Protein AF-A0A7Y8IWP2-F1 (afdb_monomer)

Radius of gyration: 31.24 Å; Cα contacts (8 Å, |Δi|>4): 2540; chains: 1; bounding box: 85×70×91 Å

Mean predicted aligned error: 8.75 Å

Structure (mmCIF, N/CA/C/O backbone):
data_AF-A0A7Y8IWP2-F1
#
_entry.id   AF-A0A7Y8IWP2-F1
#
loop_
_atom_site.group_PDB
_atom_site.id
_atom_site.type_symbol
_atom_site.label_atom_id
_atom_site.label_alt_id
_atom_site.label_comp_id
_atom_site.label_asym_id
_atom_site.label_entity_id
_atom_site.label_seq_id
_atom_site.pdbx_PDB_ins_code
_atom_site.Cartn_x
_atom_site.Cartn_y
_atom_site.Cartn_z
_atom_site.occupancy
_atom_site.B_iso_or_equiv
_atom_site.auth_seq_id
_atom_site.auth_comp_id
_atom_site.auth_asym_id
_atom_site.auth_atom_id
_atom_site.pdbx_PDB_model_num
ATOM 1 N N . MET A 1 1 ? -34.277 3.887 -11.824 1.00 26.52 1 MET A N 1
ATOM 2 C CA . MET A 1 1 ? -33.303 4.867 -12.364 1.00 26.52 1 MET A CA 1
ATOM 3 C C . MET A 1 1 ? -32.947 5.925 -11.302 1.00 26.52 1 MET A C 1
ATOM 5 O O . MET A 1 1 ? -32.924 7.110 -11.597 1.00 26.52 1 MET A O 1
ATOM 9 N N . ARG A 1 2 ? -32.689 5.493 -10.053 1.00 26.56 2 ARG A N 1
ATOM 10 C CA . ARG A 1 2 ? -32.304 6.322 -8.888 1.00 26.56 2 ARG A CA 1
ATOM 11 C C . ARG A 1 2 ? -31.342 5.549 -7.951 1.00 26.56 2 ARG A C 1
ATOM 13 O O . ARG A 1 2 ? -31.345 5.746 -6.753 1.00 26.56 2 ARG A O 1
ATOM 20 N N . THR A 1 3 ? -30.537 4.634 -8.499 1.00 28.83 3 THR A N 1
ATOM 21 C CA . THR A 1 3 ? -29.906 3.537 -7.727 1.00 28.83 3 THR A CA 1
ATOM 22 C C . THR A 1 3 ? -28.413 3.357 -8.048 1.00 28.83 3 THR A C 1
ATOM 24 O O . THR A 1 3 ? -27.901 2.251 -7.989 1.00 28.83 3 THR A O 1
ATOM 27 N N . LEU A 1 4 ? -27.705 4.417 -8.463 1.00 30.33 4 LEU A N 1
ATOM 28 C CA . LEU A 1 4 ? -26.307 4.294 -8.923 1.00 30.33 4 LEU A CA 1
ATOM 29 C C . LEU A 1 4 ? -25.381 5.459 -8.525 1.00 30.33 4 LEU A C 1
ATOM 31 O O . LEU A 1 4 ? -24.273 5.559 -9.040 1.00 30.33 4 LEU A O 1
ATOM 35 N N . ILE A 1 5 ? -25.836 6.379 -7.670 1.00 38.97 5 ILE A N 1
ATOM 36 C CA . ILE A 1 5 ? -25.233 7.720 -7.606 1.00 38.97 5 ILE A CA 1
ATOM 37 C C . ILE A 1 5 ? -24.182 7.867 -6.492 1.00 38.97 5 ILE A C 1
ATOM 39 O O . ILE A 1 5 ? -23.285 8.686 -6.646 1.00 38.97 5 ILE A O 1
ATOM 43 N N . PHE A 1 6 ? -24.176 7.048 -5.432 1.00 39.66 6 PHE A N 1
ATOM 44 C CA . PHE A 1 6 ? -23.295 7.342 -4.292 1.00 39.66 6 PHE A CA 1
ATOM 45 C C . PHE A 1 6 ? -21.826 6.926 -4.439 1.00 39.66 6 PHE A C 1
ATOM 47 O O . PHE A 1 6 ? -20.939 7.721 -4.135 1.00 39.66 6 PHE A O 1
ATOM 54 N N . SER A 1 7 ? -21.538 5.736 -4.977 1.00 36.00 7 SER A N 1
ATOM 55 C CA . SER A 1 7 ? -20.146 5.326 -5.230 1.00 36.00 7 SER A CA 1
ATOM 56 C C . SER A 1 7 ? -19.471 6.224 -6.271 1.00 36.00 7 SER A C 1
ATOM 58 O O . SER A 1 7 ? -18.267 6.441 -6.208 1.00 36.00 7 SER A O 1
ATOM 60 N N . LEU A 1 8 ? -20.252 6.800 -7.194 1.00 35.75 8 LEU A N 1
ATOM 61 C CA . LEU A 1 8 ? -19.758 7.801 -8.130 1.00 35.75 8 LEU A CA 1
ATOM 62 C C . LEU A 1 8 ? -19.600 9.181 -7.482 1.00 35.75 8 LEU A C 1
ATOM 64 O O . LEU A 1 8 ? -18.639 9.842 -7.835 1.00 35.75 8 LEU A O 1
ATOM 68 N N . LEU A 1 9 ? -20.447 9.634 -6.545 1.00 37.94 9 LEU A N 1
ATOM 69 C CA . LEU A 1 9 ? -20.361 11.000 -5.997 1.00 37.94 9 LEU A CA 1
ATOM 70 C C . LEU A 1 9 ? -19.252 11.197 -4.947 1.00 37.94 9 LEU A C 1
ATOM 72 O O . LEU A 1 9 ? -18.615 12.242 -4.961 1.00 37.94 9 LEU A O 1
ATOM 76 N N . LEU A 1 10 ? -18.933 10.212 -4.101 1.00 40.69 10 LEU A N 1
ATOM 77 C CA . LEU A 1 10 ? -17.762 10.308 -3.203 1.00 40.69 10 LEU A CA 1
ATOM 78 C C . LEU A 1 10 ? -16.442 10.383 -3.981 1.00 40.69 10 LEU A C 1
ATOM 80 O O . LEU A 1 10 ? -15.508 11.071 -3.573 1.00 40.69 10 LEU A O 1
ATOM 84 N N . ILE A 1 11 ? -16.415 9.734 -5.147 1.00 39.78 11 ILE A N 1
ATOM 85 C CA . ILE A 1 11 ? -15.344 9.855 -6.134 1.00 39.78 11 ILE A CA 1
ATOM 86 C C . ILE A 1 11 ? -15.481 11.181 -6.908 1.00 39.78 11 ILE A C 1
ATOM 88 O O . ILE A 1 11 ? -14.470 11.804 -7.212 1.00 39.78 11 ILE A O 1
ATOM 92 N N . SER A 1 12 ? -16.703 11.667 -7.176 1.00 35.50 12 SER A N 1
ATOM 93 C CA . SER A 1 12 ? -16.942 12.762 -8.130 1.00 35.50 12 SER A CA 1
ATOM 94 C C . SER A 1 12 ? -17.081 14.184 -7.568 1.00 35.50 12 SER A C 1
ATOM 96 O O . SER A 1 12 ? -16.849 15.150 -8.290 1.00 35.50 12 SER A O 1
ATOM 98 N N . VAL A 1 13 ? -17.438 14.369 -6.292 1.00 37.28 13 VAL A N 1
ATOM 99 C CA . VAL A 1 13 ? -17.409 15.702 -5.650 1.00 37.28 13 VAL A CA 1
ATOM 100 C C . VAL A 1 13 ? -15.962 16.111 -5.329 1.00 37.28 13 VAL A C 1
ATOM 102 O O . VAL A 1 13 ? -15.664 17.298 -5.221 1.00 37.28 13 VAL A O 1
ATOM 105 N N . CYS A 1 14 ? -15.039 15.144 -5.290 1.00 36.47 14 CYS A N 1
ATOM 106 C CA . CYS A 1 14 ? -13.597 15.386 -5.268 1.00 36.47 14 CYS A CA 1
ATOM 107 C C . CYS A 1 14 ? -12.945 15.365 -6.666 1.00 36.47 14 CYS A C 1
ATOM 109 O O . CYS A 1 14 ? -11.821 15.842 -6.792 1.00 36.47 14 CYS A O 1
ATOM 111 N N . LEU A 1 15 ? -13.589 14.816 -7.710 1.00 33.62 15 LEU A N 1
ATOM 112 C CA . LEU A 1 15 ? -12.980 14.624 -9.039 1.00 33.62 15 LEU A CA 1
ATOM 113 C C . LEU A 1 15 ? -14.042 14.743 -10.158 1.00 33.62 15 LEU A C 1
ATOM 115 O O . LEU A 1 15 ? -15.005 13.994 -10.151 1.00 33.62 15 LEU A O 1
ATOM 119 N N . PRO A 1 16 ? -13.912 15.623 -11.164 1.00 26.78 16 PRO A N 1
ATOM 120 C CA . PRO A 1 16 ? -14.975 15.841 -12.154 1.00 26.78 16 PRO A CA 1
ATOM 121 C C . PRO A 1 16 ? -15.386 14.550 -12.895 1.00 26.78 16 PRO A C 1
ATOM 123 O O . PRO A 1 16 ? -14.542 13.712 -13.221 1.00 26.78 16 PRO A O 1
ATOM 126 N N . VAL A 1 17 ? -16.699 14.406 -13.134 1.00 25.88 17 VAL A N 1
ATOM 127 C CA . VAL A 1 17 ? -17.337 13.273 -13.830 1.00 25.88 17 VAL A CA 1
ATOM 128 C C . VAL A 1 17 ? -17.025 13.335 -15.322 1.00 25.88 17 VAL A C 1
ATOM 130 O O . VAL A 1 17 ? -17.409 14.284 -16.004 1.00 25.88 17 VAL A O 1
ATOM 133 N N . GLY A 1 18 ? -16.391 12.275 -15.809 1.00 31.00 18 GLY A N 1
ATOM 134 C CA . GLY A 1 18 ? -15.870 12.137 -17.164 1.00 31.00 18 GLY A CA 1
ATOM 135 C C . GLY A 1 18 ? -14.392 11.784 -17.055 1.00 31.00 18 GLY A C 1
ATOM 136 O O . GLY A 1 18 ? -13.630 12.548 -16.482 1.00 31.00 18 GLY A O 1
ATOM 137 N N . ASP A 1 19 ? -14.015 10.616 -17.562 1.00 32.72 19 ASP A N 1
ATOM 138 C CA . ASP A 1 19 ? -12.637 10.121 -17.653 1.00 32.72 19 ASP A CA 1
ATOM 139 C C . ASP A 1 19 ? -11.976 9.551 -16.375 1.00 32.72 19 ASP A C 1
ATOM 141 O O . ASP A 1 19 ? -11.887 10.181 -15.315 1.00 32.72 19 ASP A O 1
ATOM 145 N N . LEU A 1 20 ? -11.460 8.326 -16.580 1.00 37.50 20 LEU A N 1
ATOM 146 C CA . LEU A 1 20 ? -10.500 7.556 -15.780 1.00 37.50 20 LEU A CA 1
ATOM 147 C C . LEU A 1 20 ? -10.963 7.024 -14.405 1.00 37.50 20 LEU A C 1
ATOM 149 O O . LEU A 1 20 ? -11.709 7.664 -13.664 1.00 37.50 20 LEU A O 1
ATOM 153 N N . CYS A 1 21 ? -10.530 5.804 -14.068 1.00 52.25 21 CYS A N 1
ATOM 154 C CA . CYS A 1 21 ? -10.780 5.180 -12.765 1.00 52.25 21 CYS A CA 1
ATOM 155 C C . CYS A 1 21 ? -10.179 6.061 -11.653 1.00 52.25 21 CYS A C 1
ATOM 157 O O . CYS A 1 21 ? -9.164 6.709 -11.866 1.00 52.25 21 CYS A O 1
ATOM 159 N N . ALA A 1 22 ? -10.740 6.073 -10.437 1.00 56.38 22 ALA A N 1
ATOM 160 C CA . ALA A 1 22 ? -10.196 6.869 -9.320 1.00 56.38 22 ALA A CA 1
ATOM 161 C C . ALA A 1 22 ? -8.712 6.556 -9.002 1.00 56.38 22 ALA A C 1
ATOM 163 O O . ALA A 1 22 ? -7.969 7.429 -8.558 1.00 56.38 22 ALA A O 1
ATOM 164 N N . ALA A 1 23 ? -8.260 5.341 -9.333 1.00 59.78 23 ALA A N 1
ATOM 165 C CA . ALA A 1 23 ? -6.858 4.924 -9.285 1.00 59.78 23 ALA A CA 1
ATOM 166 C C . ALA A 1 23 ? -5.926 5.716 -10.228 1.00 59.78 23 ALA A C 1
ATOM 168 O O . ALA A 1 23 ? -4.732 5.784 -9.975 1.00 59.78 23 ALA A O 1
ATOM 169 N N . ASP A 1 24 ? -6.447 6.339 -11.286 1.00 67.75 24 ASP A N 1
ATOM 170 C CA . ASP A 1 24 ? -5.676 7.176 -12.216 1.00 67.75 24 ASP A CA 1
ATOM 171 C C . ASP A 1 24 ? -5.417 8.590 -11.667 1.00 67.75 24 ASP A C 1
ATOM 173 O O . ASP A 1 24 ? -4.669 9.361 -12.257 1.00 67.75 24 ASP A O 1
ATOM 177 N N . LYS A 1 25 ? -6.062 8.949 -10.549 1.00 69.88 25 LYS A N 1
ATOM 178 C CA . LYS A 1 25 ? -6.018 10.288 -9.935 1.00 69.88 25 LYS A CA 1
ATOM 179 C C . LYS A 1 25 ? -5.251 10.285 -8.607 1.00 69.88 25 LYS A C 1
ATOM 181 O O . LYS A 1 25 ? -5.429 11.171 -7.771 1.00 69.88 25 LYS A O 1
ATOM 186 N N . VAL A 1 26 ? -4.425 9.262 -8.394 1.00 79.62 26 VAL A N 1
ATOM 187 C CA . VAL A 1 26 ? -3.521 9.145 -7.248 1.00 79.62 26 VAL A CA 1
ATOM 188 C C . VAL A 1 26 ? -2.100 8.847 -7.727 1.00 79.62 26 VAL A C 1
ATOM 190 O O . VAL A 1 26 ? -1.941 8.201 -8.767 1.00 79.62 26 VAL A O 1
ATOM 193 N N . PRO A 1 27 ? -1.070 9.244 -6.958 1.00 88.06 27 PRO A N 1
ATOM 194 C CA . PRO A 1 27 ? 0.307 8.920 -7.293 1.00 88.06 27 PRO A CA 1
ATOM 195 C C . PRO A 1 27 ? 0.521 7.411 -7.461 1.00 88.06 27 PRO A C 1
ATOM 197 O O . PRO A 1 27 ? 0.027 6.632 -6.639 1.00 88.06 27 PRO A O 1
ATOM 200 N N . PRO A 1 28 ? 1.263 6.980 -8.494 1.00 92.31 28 PRO A N 1
ATOM 201 C CA . PRO A 1 28 ? 1.992 7.803 -9.460 1.00 92.31 28 PRO A CA 1
ATOM 202 C C . PRO A 1 28 ? 1.193 8.115 -10.741 1.00 92.31 28 PRO A C 1
ATOM 204 O O . PRO A 1 28 ? 1.738 8.700 -11.670 1.00 92.31 28 PRO A O 1
ATOM 207 N N . TYR A 1 29 ? -0.053 7.654 -10.859 1.00 90.62 29 TYR A N 1
ATOM 208 C CA . TYR A 1 29 ? -0.800 7.657 -12.122 1.00 90.62 29 TYR A CA 1
ATOM 209 C C . TYR A 1 29 ? -1.311 9.044 -12.524 1.00 90.62 29 TYR A C 1
ATOM 211 O O . TYR A 1 29 ? -1.450 9.313 -13.715 1.00 90.62 29 TYR A O 1
ATOM 219 N N . ASP A 1 30 ? -1.498 9.942 -11.556 1.00 90.56 30 ASP A N 1
ATOM 220 C CA . ASP A 1 30 ? -1.840 11.351 -11.782 1.00 90.56 30 ASP A CA 1
ATOM 221 C C . ASP A 1 30 ? -0.731 12.147 -12.499 1.00 90.56 30 ASP A C 1
ATOM 223 O O . ASP A 1 30 ? -1.012 13.200 -13.068 1.00 90.56 30 ASP A O 1
ATOM 227 N N . LEU A 1 31 ? 0.498 11.618 -12.561 1.00 94.88 31 LEU A N 1
ATOM 228 C CA . LEU A 1 31 ? 1.587 12.137 -13.400 1.00 94.88 31 LEU A CA 1
ATOM 229 C C . LEU A 1 31 ? 1.424 11.784 -14.889 1.00 94.88 31 LEU A C 1
ATOM 231 O O . LEU A 1 31 ? 1.905 12.502 -15.765 1.00 94.88 31 LEU A O 1
ATOM 235 N N . TRP A 1 32 ? 0.760 10.670 -15.195 1.00 94.56 32 TRP A N 1
ATOM 236 C CA . TRP A 1 32 ? 0.710 10.069 -16.530 1.00 94.56 32 TRP A CA 1
ATOM 237 C C . TRP A 1 32 ? -0.678 10.215 -17.159 1.00 94.56 32 TRP A C 1
ATOM 239 O O . TRP A 1 32 ? -1.293 9.239 -17.593 1.00 94.56 32 TRP A O 1
ATOM 249 N N . THR A 1 33 ? -1.185 11.448 -17.192 1.00 93.19 33 THR A N 1
ATOM 250 C CA . THR A 1 33 ? -2.542 11.743 -17.674 1.00 93.19 33 THR A CA 1
ATOM 251 C C . THR A 1 33 ? -2.727 11.384 -19.159 1.00 93.19 33 THR A C 1
ATOM 253 O O . THR A 1 33 ? -1.744 11.279 -19.905 1.00 93.19 33 THR A O 1
ATOM 256 N N . PRO A 1 34 ? -3.973 11.240 -19.655 1.00 92.44 34 PRO A N 1
ATOM 257 C CA . PRO A 1 34 ? -4.239 10.994 -21.072 1.00 92.44 34 PRO A CA 1
ATOM 258 C C . PRO A 1 34 ? -3.602 12.039 -21.990 1.00 92.44 34 PRO A C 1
ATOM 260 O O . PRO A 1 34 ? -3.144 11.699 -23.078 1.00 92.44 34 PRO A O 1
ATOM 263 N N . GLU A 1 35 ? -3.521 13.296 -21.549 1.00 94.50 35 GLU A N 1
ATOM 264 C CA . GLU A 1 35 ? -2.863 14.381 -22.278 1.00 94.50 35 GLU A CA 1
ATOM 265 C C . GLU A 1 35 ? -1.352 14.151 -22.376 1.00 94.50 35 GLU A C 1
ATOM 267 O O . GLU A 1 35 ? -0.783 14.290 -23.460 1.00 94.50 35 GLU A O 1
ATOM 272 N N . VAL A 1 36 ? -0.702 13.755 -21.275 1.00 95.62 36 VAL A N 1
ATOM 273 C CA . VAL A 1 36 ? 0.731 13.416 -21.265 1.00 95.62 36 VAL A CA 1
ATOM 274 C C . VAL A 1 36 ? 0.997 12.215 -22.176 1.00 95.62 36 VAL A C 1
ATOM 276 O O . VAL A 1 36 ? 1.904 12.257 -23.009 1.00 95.62 36 VAL A O 1
ATOM 279 N N . LEU A 1 37 ? 0.170 11.167 -22.103 1.00 96.81 37 LEU A N 1
ATOM 280 C CA . LEU A 1 37 ? 0.291 9.994 -22.975 1.00 96.81 37 LEU A CA 1
ATOM 281 C C . LEU A 1 37 ? 0.046 10.333 -24.449 1.00 96.81 37 LEU A C 1
ATOM 283 O O . LEU A 1 37 ? 0.740 9.809 -25.322 1.00 96.81 37 LEU A O 1
ATOM 287 N N . ALA A 1 38 ? -0.896 11.230 -24.748 1.00 97.31 38 ALA A N 1
ATOM 288 C CA . ALA A 1 38 ? -1.128 11.714 -26.104 1.00 97.31 38 ALA A CA 1
ATOM 289 C C . ALA A 1 38 ? 0.097 12.463 -26.649 1.00 97.31 38 ALA A C 1
ATOM 291 O O . ALA A 1 38 ? 0.496 12.218 -27.787 1.00 97.31 38 ALA A O 1
ATOM 292 N N . GLN A 1 39 ? 0.745 13.304 -25.835 1.00 97.25 39 GLN A N 1
ATOM 293 C CA . GLN A 1 39 ? 2.000 13.969 -26.210 1.00 97.25 39 GLN A CA 1
ATOM 294 C C . GLN A 1 39 ? 3.125 12.958 -26.465 1.00 97.25 39 GLN A C 1
ATOM 296 O O . GLN A 1 39 ? 3.833 13.054 -27.468 1.00 97.25 39 GLN A O 1
ATOM 301 N N . ILE A 1 40 ? 3.256 11.944 -25.604 1.00 98.31 40 ILE A N 1
ATOM 302 C CA . ILE A 1 40 ? 4.245 10.870 -25.766 1.00 98.31 40 ILE A CA 1
ATOM 303 C C . ILE A 1 40 ? 4.021 10.106 -27.082 1.00 98.31 40 ILE A C 1
ATOM 305 O O . ILE A 1 40 ? 4.974 9.777 -27.801 1.00 98.31 40 ILE A O 1
ATOM 309 N N . ARG A 1 41 ? 2.761 9.826 -27.418 1.00 97.94 41 ARG A N 1
ATOM 310 C CA . ARG A 1 41 ? 2.352 9.062 -28.607 1.00 97.94 41 ARG A CA 1
ATOM 311 C C . ARG A 1 41 ? 2.316 9.893 -29.890 1.00 97.94 41 ARG A C 1
ATOM 313 O O . ARG A 1 41 ? 2.214 9.320 -30.975 1.00 97.94 41 ARG A O 1
ATOM 320 N N . ASP A 1 42 ? 2.436 11.215 -29.806 1.00 97.44 42 ASP A N 1
ATOM 321 C CA . ASP A 1 42 ? 2.438 12.079 -30.982 1.00 97.44 42 ASP A CA 1
ATOM 322 C C . ASP A 1 42 ? 3.723 11.898 -31.804 1.00 97.44 42 ASP A C 1
ATOM 324 O O . ASP A 1 42 ? 4.811 12.362 -31.452 1.00 97.44 42 ASP A O 1
ATOM 328 N N . ARG A 1 43 ? 3.593 11.222 -32.945 1.00 96.31 43 ARG A N 1
ATOM 329 C CA . ARG A 1 43 ? 4.700 10.950 -33.872 1.00 96.31 43 ARG A CA 1
ATOM 330 C C . ARG A 1 43 ? 5.202 12.210 -34.577 1.00 96.31 43 ARG A C 1
ATOM 332 O O . ARG A 1 43 ? 6.374 12.262 -34.944 1.00 96.31 43 ARG A O 1
ATOM 339 N N . SER A 1 44 ? 4.369 13.245 -34.713 1.00 95.81 44 SER A N 1
ATOM 340 C CA . SER A 1 44 ? 4.749 14.487 -35.398 1.00 95.81 44 SER A CA 1
ATOM 341 C C . SER A 1 44 ? 5.831 15.276 -34.652 1.00 95.81 44 SER A C 1
ATOM 343 O O . SER A 1 44 ? 6.596 16.016 -35.267 1.00 95.81 44 SER A O 1
ATOM 345 N N . THR A 1 45 ? 5.962 15.061 -33.340 1.00 96.44 45 THR A N 1
ATOM 346 C CA . THR A 1 45 ? 6.946 15.742 -32.486 1.00 96.44 45 THR A CA 1
ATOM 347 C C . THR A 1 45 ? 8.249 14.957 -32.299 1.00 96.44 45 THR A C 1
ATOM 349 O O . THR A 1 45 ? 9.154 15.445 -31.623 1.00 96.44 45 THR A O 1
ATOM 352 N N . LEU A 1 46 ? 8.377 13.744 -32.864 1.00 96.25 46 LEU A N 1
ATOM 353 C CA . LEU A 1 46 ? 9.580 12.903 -32.708 1.00 96.25 46 LEU A CA 1
ATOM 354 C C . LEU A 1 46 ? 10.831 13.567 -33.279 1.00 96.25 46 LEU A C 1
ATOM 356 O O . LEU A 1 46 ? 11.915 13.412 -32.716 1.00 96.25 46 LEU A O 1
ATOM 360 N N . ASN A 1 47 ? 10.682 14.277 -34.404 1.00 96.56 47 ASN A N 1
ATOM 361 C CA . ASN A 1 47 ? 11.778 14.901 -35.145 1.00 96.56 47 ASN A CA 1
ATOM 362 C C . ASN A 1 47 ? 12.993 13.958 -35.283 1.00 96.56 47 ASN A C 1
ATOM 364 O O . ASN A 1 47 ? 14.093 14.347 -34.927 1.00 96.56 47 ASN A O 1
ATOM 368 N N . HIS A 1 48 ? 12.826 12.682 -35.636 1.00 97.56 48 HIS A N 1
ATOM 369 C CA . HIS A 1 48 ? 13.913 11.706 -35.499 1.00 97.56 48 HIS A CA 1
ATOM 370 C C . HIS A 1 48 ? 14.953 11.793 -36.634 1.00 97.56 48 HIS A C 1
ATOM 372 O O . HIS A 1 48 ? 14.629 12.143 -37.766 1.00 97.56 48 HIS A O 1
ATOM 378 N N . GLU A 1 49 ? 16.199 11.431 -36.339 1.00 98.00 49 GLU A N 1
ATOM 379 C CA . GLU A 1 49 ? 17.315 11.351 -37.286 1.00 98.00 49 GLU A CA 1
ATOM 380 C C . GLU A 1 49 ? 17.978 9.977 -37.183 1.00 98.00 49 GLU A C 1
ATOM 382 O O . GLU A 1 49 ? 18.186 9.472 -36.081 1.00 98.00 49 GLU A O 1
ATOM 387 N N . ILE A 1 50 ? 18.313 9.366 -38.322 1.00 97.50 50 ILE A N 1
ATOM 388 C CA . ILE A 1 50 ? 18.886 8.014 -38.377 1.00 97.50 50 ILE A CA 1
ATOM 389 C C . ILE A 1 50 ? 20.154 8.036 -39.218 1.00 97.50 50 ILE A C 1
ATOM 391 O O . ILE A 1 50 ? 20.123 8.399 -40.395 1.00 97.50 50 ILE A O 1
ATOM 395 N N . THR A 1 51 ? 21.255 7.572 -38.635 1.00 97.50 51 THR A N 1
ATOM 396 C CA . THR A 1 51 ? 22.528 7.372 -39.329 1.00 97.50 51 THR A CA 1
ATOM 397 C C . THR A 1 51 ? 22.845 5.885 -39.393 1.00 97.50 51 THR A C 1
ATOM 399 O O . THR A 1 51 ? 23.132 5.247 -38.383 1.00 97.50 51 THR A O 1
ATOM 402 N N . LEU A 1 52 ? 22.806 5.316 -40.599 1.00 96.00 52 LEU A N 1
ATOM 403 C CA . LEU A 1 52 ? 23.115 3.902 -40.811 1.00 96.00 52 LEU A CA 1
ATOM 404 C C . LEU A 1 52 ? 24.607 3.621 -40.592 1.00 96.00 52 LEU A C 1
ATOM 406 O O . LEU A 1 52 ? 25.475 4.328 -41.111 1.00 96.00 52 LEU A O 1
ATOM 410 N N . ARG A 1 53 ? 24.899 2.539 -39.872 1.00 94.81 53 ARG A N 1
ATOM 411 C CA . ARG A 1 53 ? 26.243 2.017 -39.610 1.00 94.81 53 ARG A CA 1
ATOM 412 C C . ARG A 1 53 ? 26.324 0.544 -40.031 1.00 94.81 53 ARG A C 1
ATOM 414 O O . ARG A 1 53 ? 25.300 -0.106 -40.249 1.00 94.81 53 ARG A O 1
ATOM 421 N N . PRO A 1 54 ? 27.529 -0.032 -40.171 1.00 89.06 54 PRO A N 1
ATOM 422 C CA . PRO A 1 54 ? 27.659 -1.470 -40.381 1.00 89.06 54 PRO A CA 1
ATOM 423 C C . PRO A 1 54 ? 27.064 -2.263 -39.202 1.00 89.06 54 PRO A C 1
ATOM 425 O O . PRO A 1 54 ? 27.635 -2.288 -38.118 1.00 89.06 54 PRO A O 1
ATOM 428 N N . GLY A 1 55 ? 25.918 -2.914 -39.423 1.00 86.12 55 GLY A N 1
ATOM 429 C CA . GLY A 1 55 ? 25.263 -3.806 -38.454 1.00 86.12 55 GLY A CA 1
ATOM 430 C C . GLY A 1 55 ? 24.251 -3.153 -37.501 1.00 86.12 55 GLY A C 1
ATOM 431 O O . GLY A 1 55 ? 23.531 -3.880 -36.824 1.00 86.12 55 GLY A O 1
ATOM 432 N N . TYR A 1 56 ? 24.150 -1.822 -37.468 1.00 96.00 56 TYR A N 1
ATOM 433 C CA . TYR A 1 56 ? 23.224 -1.075 -36.603 1.00 96.00 56 TYR A CA 1
ATOM 434 C C . TYR A 1 56 ? 22.956 0.336 -37.164 1.00 96.00 56 TYR A C 1
ATOM 436 O O . TYR A 1 56 ? 23.490 0.703 -38.211 1.00 96.00 56 TYR A O 1
ATOM 444 N N . ALA A 1 57 ? 22.144 1.145 -36.490 1.00 97.50 57 ALA A N 1
ATOM 445 C CA . ALA A 1 57 ? 21.992 2.570 -36.773 1.00 97.50 57 ALA A CA 1
ATOM 446 C C . ALA A 1 57 ? 22.086 3.402 -35.487 1.00 97.50 57 ALA A C 1
ATOM 448 O O . ALA A 1 57 ? 21.560 2.989 -34.454 1.00 97.50 57 ALA A O 1
ATOM 449 N N . ASP A 1 58 ? 22.727 4.569 -35.571 1.00 98.12 58 ASP A N 1
ATOM 450 C CA . ASP A 1 58 ? 22.593 5.614 -34.552 1.00 98.12 58 ASP A CA 1
ATOM 451 C C . ASP A 1 58 ? 21.264 6.332 -34.803 1.00 98.12 58 ASP A C 1
ATOM 453 O O . ASP A 1 58 ? 20.982 6.739 -35.938 1.00 98.12 58 ASP A O 1
ATOM 457 N N . VAL A 1 59 ? 20.444 6.484 -33.768 1.00 98.31 59 VAL A N 1
ATOM 458 C CA . VAL A 1 59 ? 19.145 7.152 -33.859 1.00 98.31 59 VAL A CA 1
ATOM 459 C C . VAL A 1 59 ? 19.068 8.266 -32.830 1.00 98.31 59 VAL A C 1
ATOM 461 O O . VAL A 1 59 ? 19.358 8.049 -31.661 1.00 98.31 59 VAL A O 1
ATOM 464 N N . PHE A 1 60 ? 18.637 9.449 -33.257 1.00 98.69 60 PHE A N 1
ATOM 465 C CA . PHE A 1 60 ? 18.342 10.572 -32.374 1.00 98.69 60 PHE A CA 1
ATOM 466 C C . PHE A 1 60 ? 16.866 10.924 -32.478 1.00 98.69 60 PHE A C 1
ATOM 468 O O . PHE A 1 60 ? 16.334 11.018 -33.580 1.00 98.69 60 PHE A O 1
ATOM 475 N N . PHE A 1 61 ? 16.192 11.153 -31.358 1.00 98.69 61 PHE A N 1
ATOM 476 C CA . PHE A 1 61 ? 14.786 11.557 -31.347 1.00 98.69 61 PHE A CA 1
ATOM 477 C C . PHE A 1 61 ? 14.494 12.521 -30.199 1.00 98.69 61 PHE A C 1
ATOM 479 O O . PHE A 1 61 ? 15.195 12.563 -29.190 1.00 98.69 61 PHE A O 1
ATOM 486 N N . THR A 1 62 ? 13.469 13.351 -30.365 1.00 98.50 62 THR A N 1
ATOM 487 C CA . THR A 1 62 ? 13.034 14.293 -29.340 1.00 98.50 62 THR A CA 1
ATOM 488 C C . THR A 1 62 ? 12.161 13.527 -28.366 1.00 98.50 62 THR A C 1
ATOM 490 O O . THR A 1 62 ? 11.075 13.064 -28.731 1.00 98.50 62 THR A O 1
ATOM 493 N N . SER A 1 63 ? 12.646 13.400 -27.131 1.00 97.50 63 SER A N 1
ATOM 494 C CA . SER A 1 63 ? 11.868 12.830 -26.038 1.00 97.50 63 SER A CA 1
ATOM 495 C C . SER A 1 63 ? 10.754 13.808 -25.687 1.00 97.50 63 SER A C 1
ATOM 497 O O . SER A 1 63 ? 9.628 13.607 -26.127 1.00 97.50 63 SER A O 1
ATOM 499 N N . ASN A 1 64 ? 11.086 14.930 -25.048 1.00 95.50 64 ASN A N 1
ATOM 500 C CA . ASN A 1 64 ? 10.134 15.975 -24.688 1.00 95.50 64 ASN A CA 1
ATOM 501 C C . ASN A 1 64 ? 10.571 17.320 -25.307 1.00 95.50 64 ASN A C 1
ATOM 503 O O . ASN A 1 64 ? 11.684 17.765 -25.025 1.00 95.50 64 ASN A O 1
ATOM 507 N N . PRO A 1 65 ? 9.752 17.969 -26.157 1.00 93.50 65 PRO A N 1
ATOM 508 C CA . PRO A 1 65 ? 10.107 19.244 -26.786 1.00 93.50 65 PRO A CA 1
ATOM 509 C C . PRO A 1 65 ? 10.001 20.457 -25.844 1.00 93.50 65 PRO A C 1
ATOM 511 O O . PRO A 1 65 ? 10.494 21.526 -26.196 1.00 93.50 65 PRO A O 1
ATOM 514 N N . SER A 1 66 ? 9.346 20.317 -24.687 1.00 94.44 66 SER A N 1
ATOM 515 C CA . SER A 1 66 ? 9.078 21.406 -23.742 1.00 94.44 66 SER A CA 1
ATOM 516 C C . SER A 1 66 ? 9.016 20.882 -22.301 1.00 94.44 66 SER A C 1
ATOM 518 O O . SER A 1 66 ? 7.955 20.821 -21.684 1.00 94.44 66 SER A O 1
ATOM 520 N N . ALA A 1 67 ? 10.171 20.497 -21.768 1.00 95.31 67 ALA A N 1
ATOM 521 C CA . ALA A 1 67 ? 10.359 19.962 -20.425 1.00 95.31 67 ALA A CA 1
ATOM 522 C C . ALA A 1 67 ? 10.760 21.036 -19.399 1.00 95.31 67 ALA A C 1
ATOM 524 O O . ALA A 1 67 ? 11.368 22.056 -19.745 1.00 95.31 67 ALA A O 1
ATOM 525 N N . GLY A 1 68 ? 10.452 20.766 -18.127 1.00 95.31 68 GLY A N 1
ATOM 526 C CA . GLY A 1 68 ? 11.054 21.425 -16.968 1.00 95.31 68 GLY A CA 1
ATOM 527 C C . GLY A 1 68 ? 11.997 20.472 -16.232 1.00 95.31 68 GLY A C 1
ATOM 528 O O . GLY A 1 68 ? 11.728 19.274 -16.180 1.00 95.31 68 GLY A O 1
ATOM 529 N N . TRP A 1 69 ? 13.118 20.977 -15.719 1.00 94.88 69 TRP A N 1
ATOM 530 C CA . TRP A 1 69 ? 14.047 20.217 -14.870 1.00 94.88 69 TRP A CA 1
ATOM 531 C C . TRP A 1 69 ? 14.951 21.159 -14.069 1.00 94.88 69 TRP A C 1
ATOM 533 O O . TRP A 1 69 ? 15.035 22.352 -14.368 1.00 94.88 69 TRP A O 1
ATOM 543 N N . TYR A 1 70 ? 15.652 20.608 -13.081 1.00 90.94 70 TYR A N 1
ATOM 544 C CA . TYR A 1 70 ? 16.737 21.291 -12.379 1.00 90.94 70 TYR A CA 1
ATOM 545 C C . TYR A 1 70 ? 18.090 20.758 -12.832 1.00 90.94 70 TYR A C 1
ATOM 547 O O . TYR A 1 70 ? 18.243 19.557 -13.077 1.00 90.94 70 TYR A O 1
ATOM 555 N N . ASP A 1 71 ? 19.084 21.639 -12.916 1.00 89.00 71 ASP A N 1
ATOM 556 C CA . ASP A 1 71 ? 20.470 21.198 -13.028 1.00 89.00 71 ASP A CA 1
ATOM 557 C C . ASP A 1 71 ? 20.840 20.321 -11.828 1.00 89.00 71 ASP A C 1
ATOM 559 O O . ASP A 1 71 ? 20.446 20.584 -10.695 1.00 89.00 71 ASP A O 1
ATOM 563 N N . ALA A 1 72 ? 21.621 19.276 -12.085 1.00 85.69 72 ALA A N 1
ATOM 564 C CA . ALA A 1 72 ? 22.018 18.292 -11.080 1.00 85.69 72 ALA A CA 1
ATOM 565 C C . ALA A 1 72 ? 23.153 18.771 -10.152 1.00 85.69 72 ALA A C 1
ATOM 567 O O . ALA A 1 72 ? 23.498 18.084 -9.192 1.00 85.69 72 ALA A O 1
ATOM 568 N N . GLU A 1 73 ? 23.760 19.916 -10.468 1.00 84.00 73 GLU A N 1
ATOM 569 C CA . GLU A 1 73 ? 24.932 20.482 -9.799 1.00 84.00 73 GLU A CA 1
ATOM 570 C C . GLU A 1 73 ? 24.665 21.962 -9.443 1.00 84.00 73 GLU A C 1
ATOM 572 O O . GLU A 1 73 ? 23.871 22.622 -10.129 1.00 84.00 73 GLU A O 1
ATOM 577 N N . PRO A 1 74 ? 25.311 22.518 -8.395 1.00 78.12 74 PRO A N 1
ATOM 578 C CA . PRO A 1 74 ? 25.143 23.918 -8.017 1.00 78.12 74 PRO A CA 1
ATOM 579 C C . PRO A 1 74 ? 25.378 24.882 -9.194 1.00 78.12 74 PRO A C 1
ATOM 581 O O . PRO A 1 74 ? 26.354 24.724 -9.931 1.00 78.12 74 PRO A O 1
ATOM 584 N N . PRO A 1 75 ? 24.535 25.919 -9.363 1.00 83.12 75 PRO A N 1
ATOM 585 C CA . PRO A 1 75 ? 23.550 26.425 -8.402 1.00 83.12 75 PRO A CA 1
ATOM 586 C C . PRO A 1 75 ? 22.141 25.805 -8.523 1.00 83.12 75 PRO A C 1
ATOM 588 O O . PRO A 1 75 ? 21.188 26.433 -8.068 1.00 83.12 75 PRO A O 1
ATOM 591 N N . TYR A 1 76 ? 21.992 24.619 -9.132 1.00 84.38 76 TYR A N 1
ATOM 592 C CA . TYR A 1 76 ? 20.705 23.928 -9.317 1.00 84.38 76 TYR A CA 1
ATOM 593 C C . TYR A 1 76 ? 19.679 24.788 -10.069 1.00 84.38 76 TYR A C 1
ATOM 595 O O . TYR A 1 76 ? 18.555 25.005 -9.615 1.00 84.38 76 TYR A O 1
ATOM 603 N N . ALA A 1 77 ? 20.083 25.352 -11.211 1.00 87.56 77 ALA A N 1
ATOM 604 C CA . ALA A 1 77 ? 19.216 26.241 -11.972 1.00 87.56 77 ALA A CA 1
ATOM 605 C C . ALA A 1 77 ? 17.979 25.497 -12.497 1.00 87.56 77 ALA A C 1
ATOM 607 O O . ALA A 1 77 ? 18.071 24.363 -12.967 1.00 87.56 77 ALA A O 1
ATOM 608 N N . VAL A 1 78 ? 16.823 26.161 -12.437 1.00 90.38 78 VAL A N 1
ATOM 609 C CA . VAL A 1 78 ? 15.575 25.650 -13.010 1.00 90.38 78 VAL A CA 1
ATOM 610 C C . VAL A 1 78 ? 15.490 26.006 -14.493 1.00 90.38 78 VAL A C 1
ATOM 612 O O . VAL A 1 78 ? 15.634 27.167 -14.884 1.00 90.38 78 VAL A O 1
ATOM 615 N N . HIS A 1 79 ? 15.199 25.009 -15.319 1.00 93.31 79 HIS A N 1
ATOM 616 C CA . HIS A 1 79 ? 14.937 25.154 -16.746 1.00 93.31 79 HIS A CA 1
ATOM 617 C C . HIS A 1 79 ? 13.450 24.951 -17.007 1.00 93.31 79 HIS A C 1
ATOM 619 O O . HIS A 1 79 ? 12.821 24.073 -16.419 1.00 93.31 79 HIS A O 1
ATOM 625 N N . ARG A 1 80 ? 12.873 25.769 -17.892 1.00 94.00 80 ARG A N 1
ATOM 626 C CA . ARG A 1 80 ? 11.465 25.672 -18.307 1.00 94.00 80 ARG A CA 1
ATOM 627 C C . ARG A 1 80 ? 11.383 25.724 -19.829 1.00 94.00 80 ARG A C 1
ATOM 629 O O . ARG A 1 80 ? 12.057 26.545 -20.448 1.00 94.00 80 ARG A O 1
ATOM 636 N N . ASN A 1 81 ? 10.526 24.886 -20.411 1.00 92.06 81 ASN A N 1
ATOM 637 C CA . ASN A 1 81 ? 10.312 24.763 -21.859 1.00 92.06 81 ASN A CA 1
ATOM 638 C C . ASN A 1 81 ? 11.572 24.367 -22.653 1.00 92.06 81 ASN A C 1
ATOM 640 O O . ASN A 1 81 ? 11.775 24.825 -23.777 1.00 92.06 81 ASN A O 1
ATOM 644 N N . GLY A 1 82 ? 12.444 23.543 -22.069 1.00 93.50 82 GLY A N 1
ATOM 645 C CA . GLY A 1 82 ? 13.632 23.045 -22.759 1.00 93.50 82 GLY A CA 1
ATOM 646 C C . GLY A 1 82 ? 13.357 21.756 -23.538 1.00 93.50 82 GLY A C 1
ATOM 647 O O . GLY A 1 82 ? 12.533 20.942 -23.134 1.00 93.50 82 GLY A O 1
ATOM 648 N N . SER A 1 83 ? 14.060 21.542 -24.650 1.00 96.06 83 SER A N 1
ATOM 649 C CA . SER A 1 83 ? 13.935 20.309 -25.438 1.00 96.06 83 SER A CA 1
ATOM 650 C C . SER A 1 83 ? 14.941 19.254 -24.976 1.00 96.06 83 SER A C 1
ATOM 652 O O . SER A 1 83 ? 16.126 19.549 -24.832 1.00 96.06 83 SER A O 1
ATOM 654 N N . ILE A 1 84 ? 14.485 18.009 -24.839 1.00 98.19 84 ILE A N 1
ATOM 655 C CA . ILE A 1 84 ? 15.306 16.838 -24.507 1.00 98.19 84 ILE A CA 1
ATOM 656 C C . ILE A 1 84 ? 15.453 15.956 -25.746 1.00 98.19 84 ILE A C 1
ATOM 658 O O . ILE A 1 84 ? 14.463 15.512 -26.340 1.00 98.19 84 ILE A O 1
ATOM 662 N N . ARG A 1 85 ? 16.699 15.686 -26.132 1.00 98.25 85 ARG A N 1
ATOM 663 C CA . ARG A 1 85 ? 17.079 14.883 -27.293 1.00 98.25 85 ARG A CA 1
ATOM 664 C C . ARG A 1 85 ? 17.775 13.611 -26.830 1.00 98.25 85 ARG A C 1
ATOM 666 O O . ARG A 1 85 ? 18.760 13.683 -26.103 1.00 98.25 85 ARG A O 1
ATOM 673 N N . ILE A 1 86 ? 17.273 12.467 -27.275 1.00 98.75 86 ILE A N 1
ATOM 674 C CA . ILE A 1 86 ? 17.753 11.152 -26.862 1.00 98.75 86 ILE A CA 1
ATOM 675 C C . ILE A 1 86 ? 18.459 10.466 -28.018 1.00 98.75 86 ILE A C 1
ATOM 677 O O . ILE A 1 86 ? 17.941 10.453 -29.136 1.00 98.75 86 ILE A O 1
ATOM 681 N N . HIS A 1 87 ? 19.627 9.905 -27.728 1.00 98.75 87 HIS A N 1
ATOM 682 C CA . HIS A 1 87 ? 20.349 9.003 -28.610 1.00 98.75 87 HIS A CA 1
ATOM 683 C C . HIS A 1 87 ? 19.997 7.536 -28.310 1.00 98.75 87 HIS A C 1
ATOM 685 O O . HIS A 1 87 ? 19.673 7.174 -27.178 1.00 98.75 87 HIS A O 1
ATOM 691 N N . ALA A 1 88 ? 20.053 6.681 -29.328 1.00 98.69 88 ALA A N 1
ATOM 692 C CA . ALA A 1 88 ? 19.859 5.248 -29.198 1.00 98.69 88 ALA A CA 1
ATOM 693 C C . ALA A 1 88 ? 20.614 4.454 -30.271 1.00 98.69 88 ALA A C 1
ATOM 695 O O . ALA A 1 88 ? 20.728 4.886 -31.420 1.00 98.69 88 ALA A O 1
ATOM 696 N N . TYR A 1 89 ? 21.023 3.234 -29.923 1.00 98.75 89 TYR A N 1
ATOM 697 C CA . TYR A 1 89 ? 21.471 2.231 -30.886 1.00 98.75 89 TYR A CA 1
ATOM 698 C C . TYR A 1 89 ? 20.291 1.366 -31.336 1.00 98.75 89 TYR A C 1
ATOM 700 O O . TYR A 1 89 ? 19.680 0.673 -30.521 1.00 98.75 89 TYR A O 1
ATOM 708 N N . LEU A 1 90 ? 20.005 1.366 -32.640 1.00 98.56 90 LEU A N 1
ATOM 709 C CA . LEU A 1 90 ? 19.018 0.489 -33.271 1.00 98.56 90 LEU A CA 1
ATOM 710 C C . LEU A 1 90 ? 19.723 -0.672 -33.985 1.00 98.56 90 LEU A C 1
ATOM 712 O O . LEU A 1 90 ? 20.354 -0.481 -35.026 1.00 98.56 90 LEU A O 1
ATOM 716 N N . ALA A 1 91 ? 19.584 -1.885 -33.457 1.00 98.12 91 ALA A N 1
ATOM 717 C CA . ALA A 1 91 ? 20.092 -3.111 -34.064 1.00 98.12 91 ALA A CA 1
ATOM 718 C C . ALA A 1 91 ? 18.935 -3.971 -34.597 1.00 98.12 91 ALA A C 1
ATOM 720 O O . ALA A 1 91 ? 17.925 -4.177 -33.922 1.00 98.12 91 ALA A O 1
ATOM 721 N N . VAL A 1 92 ? 19.077 -4.477 -35.824 1.00 96.44 92 VAL A N 1
ATOM 722 C CA . VAL A 1 92 ? 18.015 -5.195 -36.550 1.00 96.44 92 VAL A CA 1
ATOM 723 C C . VAL A 1 92 ? 18.523 -6.575 -36.981 1.00 96.44 92 VAL A C 1
ATOM 725 O O . VAL A 1 92 ? 19.634 -6.664 -37.510 1.00 96.44 92 VAL A O 1
ATOM 728 N N . PRO A 1 93 ? 17.732 -7.657 -36.830 1.00 95.69 93 PRO A N 1
ATOM 729 C CA . PRO A 1 93 ? 18.145 -8.979 -37.289 1.00 95.69 93 PRO A CA 1
ATOM 730 C C . PRO A 1 93 ? 18.431 -9.027 -38.800 1.00 95.69 93 PRO A C 1
ATOM 732 O O . PRO A 1 93 ? 17.725 -8.433 -39.626 1.00 95.69 93 PRO A O 1
ATOM 735 N N . ALA A 1 94 ? 19.452 -9.793 -39.190 1.00 90.81 94 ALA A N 1
ATOM 736 C CA . ALA A 1 94 ? 19.847 -9.932 -40.594 1.00 90.81 94 ALA A CA 1
ATOM 737 C C . ALA A 1 94 ? 18.815 -10.713 -41.435 1.00 90.81 94 ALA A C 1
ATOM 739 O O . ALA A 1 94 ? 18.638 -10.422 -42.620 1.00 90.81 94 ALA A O 1
ATOM 740 N N . SER A 1 95 ? 18.093 -11.660 -40.827 1.00 89.81 95 SER A N 1
ATOM 741 C CA . SER A 1 95 ? 17.073 -12.504 -41.469 1.00 89.81 95 SER A CA 1
ATOM 742 C C . SER A 1 95 ? 15.798 -11.736 -41.857 1.00 89.81 95 SER A C 1
ATOM 744 O O . SER A 1 95 ? 15.627 -10.563 -41.522 1.00 89.81 95 SER A O 1
ATOM 746 N N . ALA A 1 96 ? 14.906 -12.367 -42.628 1.00 89.19 96 ALA A N 1
ATOM 747 C CA . ALA A 1 96 ? 13.624 -11.768 -43.011 1.00 89.19 96 ALA A CA 1
ATOM 748 C C . ALA A 1 96 ? 12.691 -11.640 -41.792 1.00 89.19 96 ALA A C 1
ATOM 750 O O . ALA A 1 96 ? 12.550 -12.597 -41.035 1.00 89.19 96 ALA A O 1
ATOM 751 N N . GLY A 1 97 ? 12.079 -10.464 -41.615 1.00 89.06 97 GLY A N 1
ATOM 752 C CA . GLY A 1 97 ? 11.136 -10.175 -40.526 1.00 89.06 97 GLY A CA 1
ATOM 753 C C . GLY A 1 97 ? 9.669 -10.167 -40.985 1.00 89.06 97 GLY A C 1
ATOM 754 O O . GLY A 1 97 ? 9.365 -10.765 -42.020 1.00 89.06 97 GLY A O 1
ATOM 755 N N . PRO A 1 98 ? 8.761 -9.477 -40.266 1.00 94.81 98 PRO A N 1
ATOM 756 C CA . PRO A 1 98 ? 9.018 -8.571 -39.140 1.00 94.81 98 PRO A CA 1
ATOM 757 C C . PRO A 1 98 ? 9.257 -9.291 -37.796 1.00 94.81 98 PRO A C 1
ATOM 759 O O . PRO A 1 98 ? 8.768 -10.400 -37.562 1.00 94.81 98 PRO A O 1
ATOM 762 N N . PHE A 1 99 ? 10.003 -8.646 -36.902 1.00 97.38 99 PHE A N 1
ATOM 763 C CA . PHE A 1 99 ? 10.406 -9.157 -35.590 1.00 97.38 99 PHE A CA 1
ATOM 764 C C . PHE A 1 99 ? 9.787 -8.333 -34.455 1.00 97.38 99 PHE A C 1
ATOM 766 O O . PHE A 1 99 ? 9.608 -7.124 -34.624 1.00 97.38 99 PHE A O 1
ATOM 773 N N . PRO A 1 100 ? 9.518 -8.943 -33.284 1.00 97.62 100 PRO A N 1
ATOM 774 C CA . PRO A 1 100 ? 9.250 -8.176 -32.073 1.00 97.62 100 PRO A CA 1
ATOM 775 C C . PRO A 1 100 ? 10.397 -7.201 -31.791 1.00 97.62 100 PRO A C 1
ATOM 777 O O . PRO A 1 100 ? 11.558 -7.516 -32.075 1.00 97.62 100 PRO A O 1
ATOM 780 N N . ALA A 1 101 ? 10.078 -6.039 -31.230 1.00 98.50 101 ALA A N 1
ATOM 781 C CA . ALA A 1 101 ? 11.055 -4.997 -30.939 1.00 98.50 101 ALA A CA 1
ATOM 782 C C . ALA A 1 101 ? 11.131 -4.702 -29.440 1.00 98.50 101 ALA A C 1
ATOM 784 O O . ALA A 1 101 ? 10.115 -4.686 -28.751 1.00 98.50 101 ALA A O 1
ATOM 785 N N . LEU A 1 102 ? 12.339 -4.478 -28.936 1.00 98.56 102 LEU A N 1
ATOM 786 C CA . LEU A 1 102 ? 12.637 -4.316 -27.521 1.00 98.56 102 LEU A CA 1
ATOM 787 C C . LEU A 1 102 ? 13.316 -2.969 -27.277 1.00 98.56 102 LEU A C 1
ATOM 789 O O . LEU A 1 102 ? 14.354 -2.682 -27.874 1.00 98.56 102 LEU A O 1
ATOM 793 N N . VAL A 1 103 ? 12.750 -2.168 -26.376 1.00 98.75 103 VAL A N 1
ATOM 794 C CA . VAL A 1 103 ? 13.415 -0.992 -25.803 1.00 98.75 103 VAL A CA 1
ATOM 795 C C . VAL A 1 103 ? 14.271 -1.450 -24.626 1.00 98.75 103 VAL A C 1
ATOM 797 O O . VAL A 1 103 ? 13.788 -2.180 -23.757 1.00 98.75 103 VAL A O 1
ATOM 800 N N . ILE A 1 104 ? 15.539 -1.039 -24.606 1.00 98.44 104 ILE A N 1
ATOM 801 C CA . ILE A 1 104 ? 16.512 -1.446 -23.587 1.00 98.44 104 ILE A CA 1
ATOM 802 C C . ILE A 1 104 ? 17.020 -0.210 -22.842 1.00 98.44 104 ILE A C 1
ATOM 804 O O . ILE A 1 104 ? 17.627 0.669 -23.454 1.00 98.44 104 ILE A O 1
ATOM 808 N N . GLY A 1 105 ? 16.787 -0.163 -21.529 1.00 97.50 105 GLY A N 1
ATOM 809 C CA . GLY A 1 105 ? 17.295 0.891 -20.646 1.00 97.50 105 GLY A CA 1
ATOM 810 C C . GLY A 1 105 ? 18.578 0.492 -19.909 1.00 97.50 105 GLY A C 1
ATOM 811 O O . GLY A 1 105 ? 18.702 -0.635 -19.425 1.00 97.50 105 GLY A O 1
ATOM 812 N N . HIS A 1 106 ? 19.510 1.435 -19.777 1.00 96.06 106 HIS A N 1
ATOM 813 C CA . HIS A 1 106 ? 20.727 1.316 -18.972 1.00 96.06 106 HIS A CA 1
ATOM 814 C C . HIS A 1 106 ? 20.510 1.623 -17.476 1.00 96.06 106 HIS A C 1
ATOM 816 O O . HIS A 1 106 ? 19.523 2.258 -17.091 1.00 96.06 106 HIS A O 1
ATOM 822 N N . GLY A 1 107 ? 21.459 1.175 -16.643 1.00 94.12 107 GLY A N 1
ATOM 823 C CA . GLY A 1 107 ? 21.527 1.438 -15.198 1.00 94.12 107 GLY A CA 1
ATOM 824 C C . GLY A 1 107 ? 22.066 2.834 -14.845 1.00 94.12 107 GLY A C 1
ATOM 825 O O . GLY A 1 107 ? 22.559 3.545 -15.719 1.00 94.12 107 GLY A O 1
ATOM 826 N N . HIS A 1 108 ? 21.968 3.222 -13.569 1.00 92.25 108 HIS A N 1
ATOM 827 C CA . HIS A 1 108 ? 22.407 4.534 -13.071 1.00 92.25 108 HIS A CA 1
ATOM 828 C C . HIS A 1 108 ? 23.896 4.786 -13.369 1.00 92.25 108 HIS A C 1
ATOM 830 O O . HIS A 1 108 ? 24.719 3.885 -13.208 1.00 92.25 108 HIS A O 1
ATOM 836 N N . GLY A 1 109 ? 24.231 5.985 -13.850 1.00 90.00 109 GLY A N 1
ATOM 837 C CA . GLY A 1 109 ? 25.575 6.376 -14.292 1.00 90.00 109 GLY A CA 1
ATOM 838 C C . GLY A 1 109 ? 26.026 5.755 -15.624 1.00 90.00 109 GLY A C 1
ATOM 839 O O . GLY A 1 109 ? 27.149 6.002 -16.065 1.00 90.00 109 GLY A O 1
ATOM 840 N N . GLY A 1 110 ? 25.180 4.936 -16.255 1.00 93.19 110 GLY A N 1
ATOM 841 C CA . GLY A 1 110 ? 25.460 4.255 -17.517 1.00 93.19 110 GLY A CA 1
ATOM 842 C C . GLY A 1 110 ? 25.020 5.026 -18.767 1.00 93.19 110 GLY A C 1
ATOM 843 O O . GLY A 1 110 ? 24.672 6.202 -18.722 1.00 93.19 110 GLY A O 1
ATOM 844 N N . GLN A 1 111 ? 25.031 4.316 -19.895 1.00 96.38 111 GLN A N 1
ATOM 845 C CA . GLN A 1 111 ? 24.559 4.766 -21.208 1.00 96.38 111 GLN A CA 1
ATOM 846 C C . GLN A 1 111 ? 24.121 3.542 -22.037 1.00 96.38 111 GLN A C 1
ATOM 848 O O . GLN A 1 111 ? 24.326 2.400 -21.611 1.00 96.38 111 GLN A O 1
ATOM 853 N N . ALA A 1 112 ? 23.545 3.750 -23.218 1.00 96.69 112 ALA A N 1
ATOM 854 C CA . ALA A 1 112 ? 23.175 2.690 -24.148 1.00 96.69 112 ALA A CA 1
ATOM 855 C C . ALA A 1 112 ? 24.375 1.801 -24.522 1.00 96.69 112 ALA A C 1
ATOM 857 O O . ALA A 1 112 ? 25.469 2.288 -24.818 1.00 96.69 112 ALA A O 1
ATOM 858 N N . ASP A 1 113 ? 24.148 0.486 -24.584 1.00 94.56 113 ASP A N 1
ATOM 859 C CA . ASP A 1 113 ? 25.164 -0.501 -24.960 1.00 94.56 113 ASP A CA 1
ATOM 860 C C . ASP A 1 113 ? 24.856 -1.132 -26.329 1.00 94.56 113 ASP A C 1
ATOM 862 O O . ASP A 1 113 ? 23.908 -1.907 -26.501 1.00 94.56 113 ASP A O 1
ATOM 866 N N . LEU A 1 114 ? 25.704 -0.821 -27.313 1.00 95.62 114 LEU A N 1
ATOM 867 C CA . LEU A 1 114 ? 25.632 -1.374 -28.665 1.00 95.62 114 LEU A CA 1
ATOM 868 C C . LEU A 1 114 ? 25.872 -2.892 -28.705 1.00 95.62 114 LEU A C 1
ATOM 870 O O . LEU A 1 114 ? 25.272 -3.587 -29.530 1.00 95.62 114 LEU A O 1
ATOM 874 N N . SER A 1 115 ? 26.752 -3.420 -27.851 1.00 92.62 115 SER A N 1
ATOM 875 C CA . SER A 1 115 ? 27.045 -4.855 -27.786 1.00 92.62 115 SER A CA 1
ATOM 876 C C . SER A 1 115 ? 25.802 -5.625 -27.360 1.00 92.62 115 SER A C 1
ATOM 878 O O . SER A 1 115 ? 25.422 -6.600 -28.013 1.00 92.62 115 SER A O 1
ATOM 880 N N . LEU A 1 116 ? 25.122 -5.141 -26.319 1.00 90.88 116 LEU A N 1
ATOM 881 C CA . LEU A 1 116 ? 23.859 -5.708 -25.860 1.00 90.88 116 LEU A CA 1
ATOM 882 C C . LEU A 1 116 ? 22.782 -5.633 -26.952 1.00 90.88 116 LEU A C 1
ATOM 884 O O . LEU A 1 116 ? 22.161 -6.650 -27.261 1.00 90.88 116 LEU A O 1
ATOM 888 N N . ALA A 1 117 ? 22.606 -4.471 -27.593 1.00 95.31 117 ALA A N 1
ATOM 889 C CA . ALA A 1 117 ? 21.643 -4.313 -28.687 1.00 95.31 117 ALA A CA 1
ATOM 890 C C . ALA A 1 117 ? 21.917 -5.296 -29.842 1.00 95.31 117 ALA A C 1
ATOM 892 O O . ALA A 1 117 ? 21.008 -5.963 -30.341 1.00 95.31 117 ALA A O 1
ATOM 893 N N . SER A 1 118 ? 23.186 -5.449 -30.226 1.00 95.19 118 SER A N 1
ATOM 894 C CA . SER A 1 118 ? 23.607 -6.361 -31.295 1.00 95.19 118 SER A CA 1
ATOM 895 C C . SER A 1 118 ? 23.363 -7.830 -30.940 1.00 95.19 118 SER A C 1
ATOM 897 O O . SER A 1 118 ? 22.931 -8.607 -31.793 1.00 95.19 118 SER A O 1
ATOM 899 N N . GLN A 1 119 ? 23.601 -8.226 -29.686 1.00 91.31 119 GLN A N 1
ATOM 900 C CA . GLN A 1 119 ? 23.327 -9.586 -29.210 1.00 91.31 119 GLN A CA 1
ATOM 901 C C . GLN A 1 119 ? 21.828 -9.899 -29.237 1.00 91.31 119 GLN A C 1
ATOM 903 O O . GLN A 1 119 ? 21.428 -10.941 -29.755 1.00 91.31 119 GLN A O 1
ATOM 908 N N . VAL A 1 120 ? 20.993 -8.971 -28.762 1.00 93.38 120 VAL A N 1
ATOM 909 C CA . VAL A 1 120 ? 19.529 -9.099 -28.814 1.00 93.38 120 VAL A CA 1
ATOM 910 C C . VAL A 1 120 ? 19.032 -9.217 -30.262 1.00 93.38 120 VAL A C 1
ATOM 912 O O . VAL A 1 120 ? 18.200 -10.080 -30.556 1.00 93.38 120 VAL A O 1
ATOM 915 N N . ALA A 1 121 ? 19.617 -8.454 -31.192 1.00 95.44 121 ALA A N 1
ATOM 916 C CA . ALA A 1 121 ? 19.358 -8.606 -32.625 1.00 95.44 121 ALA A CA 1
ATOM 917 C C . ALA A 1 121 ? 19.773 -9.973 -33.179 1.00 95.44 121 ALA A C 1
ATOM 919 O O . ALA A 1 121 ? 19.041 -10.572 -33.973 1.00 95.44 121 ALA A O 1
ATOM 920 N N . GLY A 1 122 ? 20.897 -10.513 -32.707 1.00 93.44 122 GLY A N 1
ATOM 921 C CA . GLY A 1 122 ? 21.334 -11.878 -33.000 1.00 93.44 122 GLY A CA 1
ATOM 922 C C . GLY A 1 122 ? 20.335 -12.954 -32.558 1.00 93.44 122 GLY A C 1
ATOM 923 O O . GLY A 1 122 ? 20.248 -14.000 -33.199 1.00 93.44 122 GLY A O 1
ATOM 924 N N . PHE A 1 123 ? 19.531 -12.686 -31.525 1.00 92.50 123 PHE A N 1
ATOM 925 C CA . PHE A 1 123 ? 18.476 -13.585 -31.049 1.00 92.50 123 PHE A CA 1
ATOM 926 C C . PHE A 1 123 ? 17.125 -13.421 -31.768 1.00 92.50 123 PHE A C 1
ATOM 928 O O . PHE A 1 123 ? 16.165 -14.110 -31.425 1.00 92.50 123 PHE A O 1
ATOM 935 N N . GLY A 1 124 ? 17.039 -12.560 -32.788 1.00 94.50 124 GLY A N 1
ATOM 936 C CA . GLY A 1 124 ? 15.832 -12.407 -33.609 1.00 94.50 124 GLY A CA 1
ATOM 937 C C . GLY A 1 124 ? 14.829 -11.378 -33.085 1.00 94.50 124 GLY A C 1
ATOM 938 O O . GLY A 1 124 ? 13.629 -11.525 -33.322 1.00 94.50 124 GLY A O 1
ATOM 939 N N . TYR A 1 125 ? 15.313 -10.343 -32.400 1.00 96.75 125 TYR A N 1
ATOM 940 C CA . TYR A 1 125 ? 14.520 -9.218 -31.902 1.00 96.75 125 TYR A CA 1
ATOM 941 C C . TYR A 1 125 ? 15.094 -7.904 -32.429 1.00 96.75 125 TYR A C 1
ATOM 943 O O . TYR A 1 125 ? 16.305 -7.741 -32.464 1.00 96.75 125 TYR A O 1
ATOM 951 N N . VAL A 1 126 ? 14.272 -6.938 -32.827 1.00 98.31 126 VAL A N 1
ATOM 952 C CA . VAL A 1 126 ? 14.799 -5.578 -33.040 1.00 98.31 126 VAL A CA 1
ATOM 953 C C . VAL A 1 126 ? 15.143 -4.994 -31.672 1.00 98.31 126 VAL A C 1
ATOM 955 O O . VAL A 1 126 ? 14.325 -5.065 -30.763 1.00 98.31 126 VAL A O 1
ATOM 958 N N . ALA A 1 127 ? 16.336 -4.433 -31.505 1.00 98.25 127 ALA A N 1
ATOM 959 C CA . ALA A 1 127 ? 16.776 -3.853 -30.241 1.00 98.25 127 ALA A CA 1
ATOM 960 C C . ALA A 1 127 ? 16.998 -2.351 -30.396 1.00 98.25 127 ALA A C 1
ATOM 962 O O . ALA A 1 127 ? 17.748 -1.929 -31.275 1.00 98.25 127 ALA A O 1
ATOM 963 N N . LEU A 1 128 ? 16.371 -1.562 -29.529 1.00 98.75 128 LEU A N 1
ATOM 964 C CA . LEU A 1 128 ? 16.568 -0.124 -29.415 1.00 98.75 128 LEU A CA 1
ATOM 965 C C . LEU A 1 128 ? 17.092 0.183 -28.007 1.00 98.75 128 LEU A C 1
ATOM 967 O O . LEU A 1 128 ? 16.315 0.327 -27.063 1.00 98.75 128 LEU A O 1
ATOM 971 N N . ALA A 1 129 ? 18.415 0.228 -27.861 1.00 98.56 129 ALA A N 1
ATOM 972 C CA . ALA A 1 129 ? 19.060 0.588 -26.600 1.00 98.56 129 ALA A CA 1
ATOM 973 C C . ALA A 1 129 ? 19.187 2.107 -26.516 1.00 98.56 129 ALA A C 1
ATOM 975 O O . ALA A 1 129 ? 19.842 2.704 -27.369 1.00 98.56 129 ALA A O 1
ATOM 976 N N . ILE A 1 130 ? 18.543 2.720 -25.524 1.00 98.69 130 ILE A N 1
ATOM 977 C CA . ILE A 1 130 ? 18.437 4.178 -25.408 1.00 98.69 130 ILE A CA 1
ATOM 978 C C . ILE A 1 130 ? 19.407 4.726 -24.366 1.00 98.69 130 ILE A C 1
ATOM 980 O O . ILE A 1 130 ? 19.647 4.090 -23.340 1.00 98.69 130 ILE A O 1
ATOM 984 N N . ASP A 1 131 ? 19.937 5.915 -24.624 1.00 98.56 131 ASP A N 1
ATOM 985 C CA . ASP A 1 131 ? 20.571 6.749 -23.609 1.00 98.56 131 ASP A CA 1
ATOM 986 C C . ASP A 1 131 ? 19.488 7.448 -22.768 1.00 98.56 131 ASP A C 1
ATOM 988 O O . ASP A 1 131 ? 18.399 7.764 -23.253 1.00 98.56 131 ASP A O 1
ATOM 992 N N . GLY A 1 132 ? 19.787 7.740 -21.505 1.00 97.44 132 GLY A N 1
ATOM 993 C CA . GLY A 1 132 ? 19.012 8.680 -20.700 1.00 97.44 132 GLY A CA 1
ATOM 994 C C . GLY A 1 132 ? 19.319 10.146 -21.049 1.00 97.44 132 GLY A C 1
ATOM 995 O O . GLY A 1 132 ? 20.230 10.430 -21.837 1.00 97.44 132 GLY A O 1
ATOM 996 N N . PRO A 1 133 ? 18.580 11.110 -20.469 1.00 97.88 133 PRO A N 1
ATOM 997 C CA . PRO A 1 133 ? 18.907 12.530 -20.585 1.00 97.88 133 PRO A CA 1
ATOM 998 C C . PRO A 1 133 ? 20.364 12.811 -20.183 1.00 97.88 133 PRO A C 1
ATOM 1000 O O . PRO A 1 133 ? 20.854 12.278 -19.187 1.00 97.88 133 PRO A O 1
ATOM 1003 N N . MET A 1 134 ? 21.065 13.610 -20.996 1.00 96.62 134 MET A N 1
ATOM 1004 C CA . MET A 1 134 ? 22.498 13.934 -20.855 1.00 96.62 134 MET A CA 1
ATOM 1005 C C . MET A 1 134 ? 23.461 12.735 -20.669 1.00 96.62 134 MET A C 1
ATOM 1007 O O . MET A 1 134 ? 24.598 12.932 -20.238 1.00 96.62 134 MET A O 1
ATOM 1011 N N . ALA A 1 135 ? 23.040 11.510 -20.993 1.00 96.75 135 ALA A N 1
ATOM 1012 C CA . ALA A 1 135 ? 23.893 10.324 -21.018 1.00 96.75 135 ALA A CA 1
ATOM 1013 C C . ALA A 1 135 ? 24.345 10.016 -22.452 1.00 96.75 135 ALA A C 1
ATOM 1015 O O . ALA A 1 135 ? 23.640 10.340 -23.408 1.00 96.75 135 ALA A O 1
ATOM 1016 N N . GLY A 1 136 ? 25.512 9.387 -22.608 1.00 96.50 136 GLY A N 1
ATOM 1017 C CA . GLY A 1 136 ? 26.047 9.015 -23.918 1.00 96.50 136 GLY A CA 1
ATOM 1018 C C . GLY A 1 136 ? 26.087 10.188 -24.897 1.00 96.50 136 GLY A C 1
ATOM 1019 O O . GLY A 1 136 ? 26.855 11.132 -24.706 1.00 96.50 136 GLY A O 1
ATOM 1020 N N . GLN A 1 137 ? 25.278 10.114 -25.957 1.00 97.44 137 GLN A N 1
ATOM 1021 C CA . GLN A 1 137 ? 25.177 11.174 -26.973 1.00 97.44 137 GLN A CA 1
ATOM 1022 C C . GLN A 1 137 ? 23.870 11.986 -26.880 1.00 97.44 137 GLN A C 1
ATOM 1024 O O . GLN A 1 137 ? 23.604 12.821 -27.748 1.00 97.44 137 GLN A O 1
ATOM 1029 N N . SER A 1 138 ? 23.050 11.763 -25.850 1.00 98.31 138 SER A N 1
ATOM 1030 C CA . SER A 1 138 ? 21.851 12.562 -25.571 1.00 98.31 138 SER A CA 1
ATOM 1031 C C . SER A 1 138 ? 22.192 13.990 -25.136 1.00 98.31 138 SER A C 1
ATOM 1033 O O . SER A 1 138 ? 23.262 14.266 -24.594 1.00 98.31 138 SER A O 1
ATOM 1035 N N . ALA A 1 139 ? 21.247 14.913 -25.322 1.00 96.94 139 ALA A N 1
ATOM 1036 C CA . ALA A 1 139 ? 21.397 16.321 -24.957 1.00 96.94 139 ALA A CA 1
ATOM 1037 C C . ALA A 1 139 ? 20.104 16.910 -24.369 1.00 96.94 139 ALA A C 1
ATOM 1039 O O . ALA A 1 139 ? 19.001 16.544 -24.774 1.00 96.94 139 ALA A O 1
ATOM 1040 N N . GLY A 1 140 ? 20.250 17.873 -23.454 1.00 94.62 140 GLY A N 1
ATOM 1041 C CA . GLY A 1 140 ? 19.134 18.497 -22.736 1.00 94.62 140 GLY A CA 1
ATOM 1042 C C . GLY A 1 140 ? 18.540 17.609 -21.635 1.00 94.62 140 GLY A C 1
ATOM 1043 O O . GLY A 1 140 ? 18.775 16.399 -21.600 1.00 94.62 140 GLY A O 1
ATOM 1044 N N . GLY A 1 141 ? 17.757 18.223 -20.745 1.00 95.31 141 GLY A N 1
ATOM 1045 C CA . GLY A 1 141 ? 17.193 17.559 -19.567 1.00 95.31 141 GLY A CA 1
ATOM 1046 C C . GLY A 1 141 ? 18.164 17.505 -18.383 1.00 95.31 141 GLY A C 1
ATOM 1047 O O . GLY A 1 141 ? 19.273 18.031 -18.476 1.00 95.31 141 GLY A O 1
ATOM 1048 N N . PRO A 1 142 ? 17.759 16.881 -17.266 1.00 94.75 142 PRO A N 1
ATOM 1049 C CA . PRO A 1 142 ? 18.625 16.733 -16.106 1.00 94.75 142 PRO A CA 1
ATOM 1050 C C . PRO A 1 142 ? 19.715 15.686 -16.358 1.00 94.75 142 PRO A C 1
ATOM 1052 O O . PRO A 1 142 ? 19.480 14.670 -17.008 1.00 94.75 142 PRO A O 1
ATOM 1055 N N . LYS A 1 143 ? 20.905 15.899 -15.796 1.00 94.62 143 LYS A N 1
ATOM 1056 C CA . LYS A 1 143 ? 21.989 14.907 -15.792 1.00 94.62 143 LYS A CA 1
ATOM 1057 C C . LYS A 1 143 ? 21.726 13.831 -14.740 1.00 94.62 143 LYS A C 1
ATOM 1059 O O . LYS A 1 143 ? 21.258 14.152 -13.651 1.00 94.62 143 LYS A O 1
ATOM 1064 N N . ASP A 1 144 ? 22.060 12.579 -15.055 1.00 93.69 144 ASP A N 1
ATOM 1065 C CA . ASP A 1 144 ? 21.897 11.456 -14.126 1.00 93.69 144 ASP A CA 1
ATOM 1066 C C . ASP A 1 144 ? 22.785 11.635 -12.885 1.00 93.69 144 ASP A C 1
ATOM 1068 O O . ASP A 1 144 ? 24.004 11.465 -12.932 1.00 93.69 144 ASP A O 1
ATOM 1072 N N . HIS A 1 145 ? 22.162 12.038 -11.783 1.00 88.38 145 HIS A N 1
ATOM 1073 C CA . HIS A 1 145 ? 22.788 12.240 -10.486 1.00 88.38 145 HIS A CA 1
ATOM 1074 C C . HIS A 1 145 ? 21.729 12.074 -9.398 1.00 88.38 145 HIS A C 1
ATOM 1076 O O . HIS A 1 145 ? 20.565 12.417 -9.612 1.00 88.38 145 HIS A O 1
ATOM 1082 N N . ASN A 1 146 ? 22.148 11.660 -8.202 1.00 86.31 146 ASN A N 1
ATOM 1083 C CA . ASN A 1 146 ? 21.274 11.525 -7.032 1.00 86.31 146 ASN A CA 1
ATOM 1084 C C . ASN A 1 146 ? 20.415 12.775 -6.782 1.00 86.31 146 ASN A C 1
ATOM 1086 O O . ASN A 1 146 ? 19.229 12.670 -6.489 1.00 86.31 146 ASN A O 1
ATOM 1090 N N . GLN A 1 147 ? 21.006 13.956 -6.977 1.00 85.69 147 GLN A N 1
ATOM 1091 C CA . 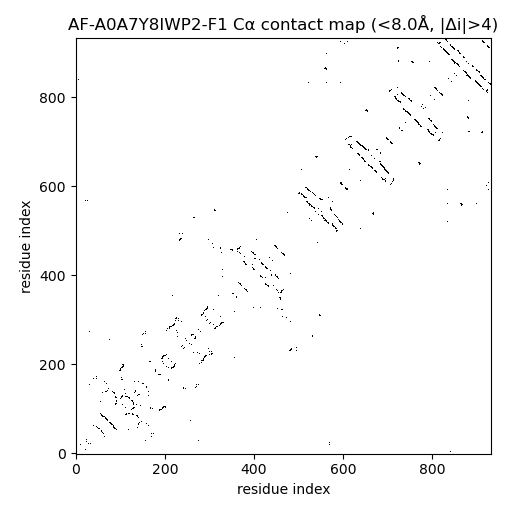GLN A 1 147 ? 20.321 15.240 -6.834 1.00 85.69 147 GLN A CA 1
ATOM 1092 C C . GLN A 1 147 ? 19.149 15.397 -7.812 1.00 85.69 147 GLN A C 1
ATOM 1094 O O . GLN A 1 147 ? 18.051 15.754 -7.405 1.00 85.69 147 GLN A O 1
ATOM 1099 N N . ALA A 1 148 ? 19.360 15.089 -9.093 1.00 89.56 148 ALA A N 1
ATOM 1100 C CA . ALA A 1 148 ? 18.324 15.211 -10.113 1.00 89.56 148 ALA A CA 1
ATOM 1101 C C . ALA A 1 148 ? 17.196 14.180 -9.955 1.00 89.56 148 ALA A C 1
ATOM 1103 O O . ALA A 1 148 ? 16.100 14.381 -10.476 1.00 89.56 148 ALA A O 1
ATOM 1104 N N . TRP A 1 149 ? 17.444 13.066 -9.260 1.00 91.31 149 TRP A N 1
ATOM 1105 C CA . TRP A 1 149 ? 16.402 12.087 -8.948 1.00 91.31 149 TRP A CA 1
ATOM 1106 C C . TRP A 1 149 ? 15.409 12.632 -7.923 1.00 91.31 149 TRP A C 1
ATOM 1108 O O . TRP A 1 149 ? 14.207 12.462 -8.105 1.00 91.31 149 TRP A O 1
ATOM 1118 N N . ILE A 1 150 ? 15.905 13.308 -6.882 1.00 88.31 150 ILE A N 1
ATOM 1119 C CA . ILE A 1 150 ? 15.076 13.884 -5.814 1.00 88.31 150 ILE A CA 1
ATOM 1120 C C . ILE A 1 150 ? 14.573 15.298 -6.132 1.00 88.31 150 ILE A C 1
ATOM 1122 O O . ILE A 1 150 ? 13.881 15.889 -5.310 1.00 88.31 150 ILE A O 1
ATOM 1126 N N . SER A 1 151 ? 14.881 15.839 -7.316 1.00 88.62 151 SER A N 1
ATOM 1127 C CA . SER A 1 151 ? 14.394 17.145 -7.766 1.00 88.62 151 SER A CA 1
ATOM 1128 C C . SER A 1 151 ? 12.915 17.136 -8.144 1.00 88.62 151 SER A C 1
ATOM 1130 O O . SER A 1 151 ? 12.570 17.128 -9.325 1.00 88.62 151 SER A O 1
ATOM 1132 N N . VAL A 1 152 ? 12.053 17.117 -7.127 1.00 89.25 152 VAL A N 1
ATOM 1133 C CA . VAL A 1 152 ? 10.594 16.983 -7.261 1.00 89.25 152 VAL A CA 1
ATOM 1134 C C . VAL A 1 152 ? 9.807 18.106 -6.578 1.00 89.25 152 VAL A C 1
ATOM 1136 O O . VAL A 1 152 ? 8.579 18.044 -6.549 1.00 89.25 152 VAL A O 1
ATOM 1139 N N . ASP A 1 153 ? 10.481 19.132 -6.049 1.00 83.44 153 ASP A N 1
ATOM 1140 C CA . ASP A 1 153 ? 9.846 20.206 -5.269 1.00 83.44 153 ASP A CA 1
ATOM 1141 C C . ASP A 1 153 ? 8.847 21.035 -6.098 1.00 83.44 153 ASP A C 1
ATOM 1143 O O . ASP A 1 153 ? 7.770 21.374 -5.610 1.00 83.44 153 ASP A O 1
ATOM 1147 N N . ASP A 1 154 ? 9.175 21.314 -7.367 1.00 86.00 154 ASP A N 1
ATOM 1148 C CA . ASP A 1 154 ? 8.281 21.988 -8.330 1.00 86.00 154 ASP A CA 1
ATOM 1149 C C . ASP A 1 154 ? 7.316 21.009 -9.036 1.00 86.00 154 ASP A C 1
ATOM 1151 O O . ASP A 1 154 ? 6.511 21.433 -9.867 1.00 86.00 154 ASP A O 1
ATOM 1155 N N . GLY A 1 155 ? 7.392 19.713 -8.716 1.00 90.31 155 GLY A N 1
ATOM 1156 C CA . GLY A 1 155 ? 6.598 18.640 -9.312 1.00 90.31 155 GLY A CA 1
ATOM 1157 C C . GLY A 1 155 ? 7.451 17.427 -9.711 1.00 90.31 155 GLY A C 1
ATOM 1158 O O . GLY A 1 155 ? 8.625 17.576 -10.070 1.00 90.31 155 GLY A O 1
ATOM 1159 N N . PRO A 1 156 ? 6.895 16.201 -9.677 1.00 94.06 156 PRO A N 1
ATOM 1160 C CA . PRO A 1 156 ? 7.625 14.994 -10.063 1.00 94.06 156 PRO A CA 1
ATOM 1161 C C . PRO A 1 156 ? 8.114 15.029 -11.521 1.00 94.06 156 PRO A C 1
ATOM 1163 O O . PRO A 1 156 ? 9.143 14.436 -11.834 1.00 94.06 156 PRO A O 1
ATOM 1166 N N . GLU A 1 157 ? 7.460 15.769 -12.416 1.00 95.50 157 GLU A N 1
ATOM 1167 C CA . GLU A 1 157 ? 7.872 15.929 -13.813 1.00 95.50 157 GLU A CA 1
ATOM 1168 C C . GLU A 1 157 ? 9.238 16.620 -14.005 1.00 95.50 157 GLU A C 1
ATOM 1170 O O . GLU A 1 157 ? 9.777 16.615 -15.112 1.00 95.50 157 GLU A O 1
ATOM 1175 N N . TYR A 1 158 ? 9.824 17.193 -12.947 1.00 94.56 158 TYR A N 1
ATOM 1176 C CA . TYR A 1 158 ? 11.178 17.757 -12.968 1.00 94.56 158 TYR A CA 1
ATOM 1177 C C . TYR A 1 158 ? 12.270 16.706 -12.719 1.00 94.56 158 TYR A C 1
ATOM 1179 O O . TYR A 1 158 ? 13.427 16.935 -13.086 1.00 94.56 158 TYR A O 1
ATOM 1187 N N . GLY A 1 159 ? 11.913 15.555 -12.141 1.00 94.00 159 GLY A N 1
ATOM 1188 C CA . GLY A 1 159 ? 12.855 14.518 -11.733 1.00 94.00 159 GLY A CA 1
ATOM 1189 C C . GLY A 1 159 ? 13.437 13.727 -12.908 1.00 94.00 159 GLY A C 1
ATOM 1190 O O . GLY A 1 159 ? 12.769 13.464 -13.911 1.00 94.00 159 GLY A O 1
ATOM 1191 N N . TYR A 1 160 ? 14.686 13.273 -12.772 1.00 96.56 160 TYR A N 1
ATOM 1192 C CA . TYR A 1 160 ? 15.380 12.495 -13.810 1.00 96.56 160 TYR A CA 1
ATOM 1193 C C . TYR A 1 160 ? 14.598 11.248 -14.254 1.00 96.56 160 TYR A C 1
ATOM 1195 O O . TYR A 1 160 ? 14.476 10.974 -15.450 1.00 96.56 160 TYR A O 1
ATOM 1203 N N . LEU A 1 161 ? 14.028 10.508 -13.297 1.00 97.50 161 LEU A N 1
ATOM 1204 C CA . LEU A 1 161 ? 13.311 9.261 -13.572 1.00 97.50 161 LEU A CA 1
ATOM 1205 C C . LEU A 1 161 ? 12.032 9.474 -14.396 1.00 97.50 161 LEU A C 1
ATOM 1207 O O . LEU A 1 161 ? 11.698 8.609 -15.207 1.00 97.50 161 LEU A O 1
ATOM 1211 N N . TYR A 1 162 ? 11.365 10.629 -14.268 1.00 97.88 162 TYR A N 1
ATOM 1212 C CA . TYR A 1 162 ? 10.259 10.999 -15.154 1.00 97.88 162 TYR A CA 1
ATOM 1213 C C . TYR A 1 162 ? 10.747 11.154 -16.594 1.00 97.88 162 TYR A C 1
ATOM 1215 O O . TYR A 1 162 ? 10.213 10.513 -17.500 1.00 97.88 162 TYR A O 1
ATOM 1223 N N . HIS A 1 163 ? 11.801 11.948 -16.809 1.00 98.31 163 HIS A N 1
ATOM 1224 C CA . HIS A 1 163 ? 12.344 12.195 -18.149 1.00 98.31 163 HIS A CA 1
ATOM 1225 C C . HIS A 1 163 ? 12.870 10.921 -18.807 1.00 98.31 163 HIS A C 1
ATOM 1227 O O . HIS A 1 163 ? 12.726 10.748 -20.020 1.00 98.31 163 HIS A O 1
ATOM 1233 N N . TYR A 1 164 ? 13.435 10.006 -18.020 1.00 98.56 164 TYR A N 1
ATOM 1234 C CA . TYR A 1 164 ? 13.907 8.725 -18.530 1.00 98.56 164 TYR A CA 1
ATOM 1235 C C . TYR A 1 164 ? 12.750 7.782 -18.903 1.00 98.56 164 TYR A C 1
ATOM 1237 O O . TYR A 1 164 ? 12.757 7.207 -19.993 1.00 98.56 164 TYR A O 1
ATOM 1245 N N . ALA A 1 165 ? 11.702 7.695 -18.074 1.00 98.50 165 ALA A N 1
ATOM 1246 C CA . ALA A 1 165 ? 10.463 6.979 -18.403 1.00 98.50 165 ALA A CA 1
ATOM 1247 C C . ALA A 1 165 ? 9.757 7.545 -19.638 1.00 98.50 165 ALA A C 1
ATOM 1249 O O . ALA A 1 165 ? 9.369 6.785 -20.532 1.00 98.50 165 ALA A O 1
ATOM 1250 N N . TYR A 1 166 ? 9.680 8.871 -19.742 1.00 98.62 166 TYR A N 1
ATOM 1251 C CA . TYR A 1 166 ? 9.172 9.563 -20.920 1.00 98.62 166 TYR A CA 1
ATOM 1252 C C . TYR A 1 166 ? 9.981 9.178 -22.168 1.00 98.62 166 TYR A C 1
ATOM 1254 O O . TYR A 1 166 ? 9.400 8.805 -23.188 1.00 98.62 166 TYR A O 1
ATOM 1262 N N . ALA A 1 167 ? 11.318 9.186 -22.088 1.00 98.69 167 ALA A N 1
ATOM 1263 C CA . ALA A 1 167 ? 12.196 8.788 -23.190 1.00 98.69 167 ALA A CA 1
ATOM 1264 C C . ALA A 1 167 ? 11.963 7.339 -23.642 1.00 98.69 167 ALA A C 1
ATOM 1266 O O . ALA A 1 167 ? 11.885 7.081 -24.844 1.00 98.69 167 ALA A O 1
ATOM 1267 N N . GLY A 1 168 ? 11.788 6.402 -22.708 1.00 98.62 168 GLY A N 1
ATOM 1268 C CA . GLY A 1 168 ? 11.483 5.009 -23.037 1.00 98.62 168 GLY A CA 1
ATOM 1269 C C . GLY A 1 168 ? 10.117 4.823 -23.704 1.00 98.62 168 GLY A C 1
ATOM 1270 O O . GLY A 1 168 ? 10.015 4.103 -24.697 1.00 98.62 168 GLY A O 1
ATOM 1271 N N . MET A 1 169 ? 9.073 5.526 -23.253 1.00 98.81 169 MET A N 1
ATOM 1272 C CA . MET A 1 169 ? 7.772 5.498 -23.940 1.00 98.81 169 MET A CA 1
ATOM 1273 C C . MET A 1 169 ? 7.808 6.205 -25.303 1.00 98.81 169 MET A C 1
ATOM 1275 O O . MET A 1 169 ? 7.132 5.787 -26.248 1.00 98.81 169 MET A O 1
ATOM 1279 N N . ARG A 1 170 ? 8.640 7.241 -25.456 1.00 98.75 170 ARG A N 1
ATOM 1280 C CA . ARG A 1 170 ? 8.923 7.865 -26.759 1.00 98.75 170 ARG A CA 1
ATOM 1281 C C . ARG A 1 170 ? 9.681 6.935 -27.694 1.00 98.75 170 ARG A C 1
ATOM 1283 O O . ARG A 1 170 ? 9.419 6.956 -28.893 1.00 98.75 170 ARG A O 1
ATOM 1290 N N . ALA A 1 171 ? 10.548 6.078 -27.165 1.00 98.81 171 ALA A N 1
ATOM 1291 C CA . ALA A 1 171 ? 11.224 5.046 -27.939 1.00 98.81 171 ALA A CA 1
ATOM 1292 C C . ALA A 1 171 ? 10.228 4.015 -28.511 1.00 98.81 171 ALA A C 1
ATOM 1294 O O . ALA A 1 171 ? 10.384 3.591 -29.654 1.00 98.81 171 ALA A O 1
ATOM 1295 N N . LEU A 1 172 ? 9.151 3.682 -27.785 1.00 98.81 172 LEU A N 1
ATOM 1296 C CA . LEU A 1 172 ? 8.043 2.881 -28.333 1.00 98.81 172 LEU A CA 1
ATOM 1297 C C . LEU A 1 172 ? 7.350 3.605 -29.500 1.00 98.81 172 LEU A C 1
ATOM 1299 O O . LEU A 1 172 ? 7.144 3.010 -30.555 1.00 98.81 172 LEU A O 1
ATOM 1303 N N . THR A 1 173 ? 7.067 4.905 -29.349 1.00 98.75 173 THR A N 1
ATOM 1304 C CA . THR A 1 173 ? 6.487 5.744 -30.418 1.00 98.75 173 THR A CA 1
ATOM 1305 C C . THR A 1 173 ? 7.395 5.807 -31.650 1.00 98.75 173 THR A C 1
ATOM 1307 O O . THR A 1 173 ? 6.919 5.759 -32.784 1.00 98.75 173 THR A O 1
ATOM 1310 N N . LEU A 1 174 ? 8.713 5.873 -31.443 1.00 98.75 174 LEU A N 1
ATOM 1311 C CA . LEU A 1 174 ? 9.701 5.798 -32.514 1.00 98.75 174 LEU A CA 1
ATOM 1312 C C . LEU A 1 174 ? 9.647 4.441 -33.228 1.00 98.75 174 LEU A C 1
ATOM 1314 O O . LEU A 1 174 ? 9.593 4.419 -34.451 1.00 98.75 174 LEU A O 1
ATOM 1318 N N . LEU A 1 175 ? 9.624 3.316 -32.507 1.00 98.69 175 LEU A N 1
ATOM 1319 C CA . LEU A 1 175 ? 9.530 1.985 -33.123 1.00 98.69 175 LEU A CA 1
ATOM 1320 C C . LEU A 1 175 ? 8.260 1.828 -33.973 1.00 98.69 175 LEU A C 1
ATOM 1322 O O . LEU A 1 175 ? 8.326 1.271 -35.071 1.00 98.69 175 LEU A O 1
ATOM 1326 N N . GLU A 1 176 ? 7.125 2.356 -33.510 1.00 98.38 176 GLU A N 1
ATOM 1327 C CA . GLU A 1 176 ? 5.892 2.410 -34.300 1.00 98.38 176 GLU A CA 1
ATOM 1328 C C . GLU A 1 176 ? 6.086 3.227 -35.581 1.00 98.38 176 GLU A C 1
ATOM 1330 O O . GLU A 1 176 ? 5.769 2.735 -36.662 1.00 98.38 176 GLU A O 1
ATOM 1335 N N . GLU A 1 177 ? 6.659 4.429 -35.493 1.00 98.00 177 GLU A N 1
ATOM 1336 C CA . GLU A 1 177 ? 6.930 5.275 -36.662 1.00 98.00 177 GLU A CA 1
ATOM 1337 C C . GLU A 1 177 ? 7.861 4.584 -37.672 1.00 98.00 177 GLU A C 1
ATOM 1339 O O . GLU A 1 177 ? 7.556 4.516 -38.864 1.00 98.00 177 GLU A O 1
ATOM 1344 N N . LEU A 1 178 ? 8.951 3.976 -37.199 1.00 97.75 178 LEU A N 1
ATOM 1345 C CA . LEU A 1 178 ? 9.898 3.248 -38.046 1.00 97.75 178 LEU A CA 1
ATOM 1346 C C . LEU A 1 178 ? 9.274 2.011 -38.708 1.00 97.75 178 LEU A C 1
ATOM 1348 O O . LEU A 1 178 ? 9.653 1.665 -39.829 1.00 97.75 178 LEU A O 1
ATOM 1352 N N . SER A 1 179 ? 8.300 1.365 -38.058 1.00 97.38 179 SER A N 1
ATOM 1353 C CA . SER A 1 179 ? 7.565 0.233 -38.641 1.00 97.38 179 SER A CA 1
ATOM 1354 C C . SER A 1 179 ? 6.689 0.633 -39.836 1.00 97.38 179 SER A C 1
ATOM 1356 O O . SER A 1 179 ? 6.434 -0.195 -40.712 1.00 97.38 179 SER A O 1
ATOM 1358 N N . GLN A 1 180 ? 6.251 1.899 -39.888 1.00 95.94 180 GLN A N 1
ATOM 1359 C CA . GLN A 1 180 ? 5.398 2.444 -40.951 1.00 95.94 180 GLN A CA 1
ATOM 1360 C C . GLN A 1 180 ? 6.194 2.970 -42.150 1.00 95.94 180 GLN A C 1
ATOM 1362 O O . GLN A 1 180 ? 5.606 3.287 -43.187 1.00 95.94 180 GLN A O 1
ATOM 1367 N N . ALA A 1 181 ? 7.524 3.059 -42.039 1.00 93.75 181 ALA A N 1
ATOM 1368 C CA . ALA A 1 181 ? 8.366 3.468 -43.152 1.00 93.75 181 ALA A CA 1
ATOM 1369 C C . ALA A 1 181 ? 8.141 2.538 -44.367 1.00 93.75 181 ALA A C 1
ATOM 1371 O O . ALA A 1 181 ? 8.007 1.322 -44.191 1.00 93.75 181 ALA A O 1
ATOM 1372 N N . PRO A 1 182 ? 8.103 3.064 -45.610 1.00 94.75 182 PRO A N 1
ATOM 1373 C CA . PRO A 1 182 ? 7.807 2.262 -46.795 1.00 94.75 182 PRO A CA 1
ATOM 1374 C C . PRO A 1 182 ? 8.694 1.015 -46.908 1.00 94.75 182 PRO A C 1
ATOM 1376 O O . PRO A 1 182 ? 9.919 1.108 -46.963 1.00 94.75 182 PRO A O 1
ATOM 1379 N N . GLY A 1 183 ? 8.063 -0.162 -46.944 1.00 91.88 183 GLY A N 1
ATOM 1380 C CA . GLY A 1 183 ? 8.753 -1.454 -47.001 1.00 91.88 183 GLY A CA 1
ATOM 1381 C C . GLY A 1 183 ? 9.293 -1.970 -45.661 1.00 91.88 183 GLY A C 1
ATOM 1382 O O . GLY A 1 183 ? 9.945 -3.010 -45.664 1.00 91.88 183 GLY A O 1
ATOM 1383 N N . ASN A 1 184 ? 9.020 -1.279 -44.546 1.00 95.56 184 ASN A N 1
ATOM 1384 C CA . ASN A 1 184 ? 9.472 -1.601 -43.188 1.00 95.56 184 ASN A CA 1
ATOM 1385 C C . ASN A 1 184 ? 10.956 -2.030 -43.154 1.00 95.56 184 ASN A C 1
ATOM 1387 O O . ASN A 1 184 ? 11.273 -3.179 -42.824 1.00 95.56 184 ASN A O 1
ATOM 1391 N N . PRO A 1 185 ? 11.888 -1.131 -43.530 1.00 93.19 185 PRO A N 1
ATOM 1392 C CA . PRO A 1 185 ? 13.306 -1.465 -43.680 1.00 93.19 185 PRO A CA 1
ATOM 1393 C C . PRO A 1 185 ? 13.953 -1.933 -42.368 1.00 93.19 185 PRO A C 1
ATOM 1395 O O . PRO A 1 185 ? 14.936 -2.673 -42.393 1.00 93.19 185 PRO A O 1
ATOM 1398 N N . TYR A 1 186 ? 13.374 -1.550 -41.228 1.00 95.25 186 TYR A N 1
ATOM 1399 C CA . TYR A 1 186 ? 13.820 -1.939 -39.890 1.00 95.25 186 TYR A CA 1
ATOM 1400 C C . TYR A 1 186 ? 13.172 -3.236 -39.390 1.00 95.25 186 TYR A C 1
ATOM 1402 O O . TYR A 1 186 ? 13.516 -3.710 -38.311 1.00 95.25 186 TYR A O 1
ATOM 1410 N N . LYS A 1 187 ? 12.276 -3.842 -40.184 1.00 96.38 187 LYS A N 1
ATOM 1411 C CA . LYS A 1 187 ? 11.640 -5.140 -39.925 1.00 96.38 187 LYS A CA 1
ATOM 1412 C C . LYS A 1 187 ? 10.926 -5.194 -38.569 1.00 96.38 187 LYS A C 1
ATOM 1414 O O . LYS A 1 187 ? 10.933 -6.237 -37.921 1.00 96.38 187 LYS A O 1
ATOM 1419 N N . ILE A 1 188 ? 10.328 -4.089 -38.135 1.00 98.25 188 ILE A N 1
ATOM 1420 C CA . ILE A 1 188 ? 9.687 -3.974 -36.821 1.00 98.25 188 ILE A CA 1
ATOM 1421 C C . ILE A 1 188 ? 8.252 -4.487 -36.893 1.00 98.25 188 ILE A C 1
ATOM 1423 O O . ILE A 1 188 ? 7.492 -4.096 -37.777 1.00 98.25 188 ILE A O 1
ATOM 1427 N N . ASP A 1 189 ? 7.865 -5.325 -35.940 1.00 97.69 189 ASP A N 1
ATOM 1428 C CA . ASP A 1 189 ? 6.468 -5.622 -35.655 1.00 97.69 189 ASP A CA 1
ATOM 1429 C C . ASP A 1 189 ? 5.968 -4.750 -34.497 1.00 97.69 189 ASP A C 1
ATOM 1431 O O . ASP A 1 189 ? 6.208 -5.047 -33.325 1.00 97.69 189 ASP A O 1
ATOM 1435 N N . ALA A 1 190 ? 5.246 -3.681 -34.831 1.00 96.56 190 ALA A N 1
ATOM 1436 C CA . ALA A 1 190 ? 4.702 -2.742 -33.852 1.00 96.56 190 ALA A CA 1
ATOM 1437 C C . ALA A 1 190 ? 3.627 -3.350 -32.932 1.00 96.56 190 ALA A C 1
ATOM 1439 O O . ALA A 1 190 ? 3.305 -2.763 -31.906 1.00 96.56 190 ALA A O 1
ATOM 1440 N N . SER A 1 191 ? 3.088 -4.534 -33.248 1.00 95.94 191 SER A N 1
ATOM 1441 C CA . SER A 1 191 ? 2.147 -5.231 -32.359 1.00 95.94 191 SER A CA 1
ATOM 1442 C C . SER A 1 191 ? 2.837 -6.021 -31.241 1.00 95.94 191 SER A C 1
ATOM 1444 O O . SER A 1 191 ? 2.172 -6.495 -30.320 1.00 95.94 191 SER A O 1
ATOM 1446 N N . ARG A 1 192 ? 4.169 -6.169 -31.305 1.00 96.56 192 ARG A N 1
ATOM 1447 C CA . ARG A 1 192 ? 4.982 -6.979 -30.388 1.00 96.56 192 ARG A CA 1
ATOM 1448 C C . ARG A 1 192 ? 6.160 -6.167 -29.845 1.00 96.56 192 ARG A C 1
ATOM 1450 O O . ARG A 1 192 ? 7.320 -6.463 -30.132 1.00 96.56 192 ARG A O 1
ATOM 1457 N N . LEU A 1 193 ? 5.847 -5.140 -29.057 1.00 98.44 193 LEU A N 1
ATOM 1458 C CA . LEU A 1 193 ? 6.842 -4.296 -28.394 1.00 98.44 193 LEU A CA 1
ATOM 1459 C C . LEU A 1 193 ? 7.116 -4.782 -26.968 1.00 98.44 193 LEU A C 1
ATOM 1461 O O . LEU A 1 193 ? 6.200 -5.179 -26.254 1.00 98.44 193 LEU A O 1
ATOM 1465 N N . GLY A 1 194 ? 8.370 -4.746 -26.534 1.00 98.06 194 GLY A N 1
ATOM 1466 C CA . GLY A 1 194 ? 8.781 -5.113 -25.181 1.00 98.06 194 GLY A CA 1
ATOM 1467 C C . GLY A 1 194 ? 9.748 -4.111 -24.575 1.00 98.06 194 GLY A C 1
ATOM 1468 O O . GLY A 1 194 ? 10.357 -3.314 -25.286 1.00 98.06 194 GLY A O 1
ATOM 1469 N N . VAL A 1 195 ? 9.897 -4.171 -23.257 1.00 98.44 195 VAL A N 1
ATOM 1470 C CA . VAL A 1 195 ? 10.820 -3.313 -22.509 1.00 98.44 195 VAL A CA 1
ATOM 1471 C C . VAL A 1 195 ? 11.626 -4.167 -21.539 1.00 98.44 195 VAL A C 1
ATOM 1473 O O . VAL A 1 195 ? 11.091 -5.073 -20.895 1.00 98.44 195 VAL A O 1
ATOM 1476 N N . LEU A 1 196 ? 12.923 -3.899 -21.444 1.00 97.06 196 LEU A N 1
ATOM 1477 C CA . LEU A 1 196 ? 13.783 -4.506 -20.439 1.00 97.06 196 LEU A CA 1
ATOM 1478 C C . LEU A 1 196 ? 14.911 -3.571 -20.012 1.00 97.06 196 LEU A C 1
ATOM 1480 O O . LEU A 1 196 ? 15.306 -2.660 -20.739 1.00 97.06 196 LEU A O 1
ATOM 1484 N N . GLY A 1 197 ? 15.484 -3.843 -18.848 1.00 95.38 197 GLY A N 1
ATOM 1485 C CA . GLY A 1 197 ? 16.668 -3.139 -18.383 1.00 95.38 197 GLY A CA 1
ATOM 1486 C C . GLY A 1 197 ? 17.135 -3.627 -17.021 1.00 95.38 197 GLY A C 1
ATOM 1487 O O . GLY A 1 197 ? 16.399 -4.303 -16.299 1.00 95.38 197 GLY A O 1
ATOM 1488 N N . ALA A 1 198 ? 18.375 -3.273 -16.688 1.00 92.94 198 ALA A N 1
ATOM 1489 C CA . ALA A 1 198 ? 18.998 -3.601 -15.412 1.00 92.94 198 ALA A CA 1
ATOM 1490 C C . ALA A 1 198 ? 19.091 -2.373 -14.498 1.00 92.94 198 ALA A C 1
ATOM 1492 O O . ALA A 1 198 ? 19.358 -1.270 -14.978 1.00 92.94 198 ALA A O 1
ATOM 1493 N N . SER A 1 199 ? 18.903 -2.556 -13.187 1.00 94.31 199 SER A N 1
ATOM 1494 C CA . SER A 1 199 ? 19.010 -1.485 -12.184 1.00 94.31 199 SER A CA 1
ATOM 1495 C C . SER A 1 199 ? 18.055 -0.319 -12.496 1.00 94.31 199 SER A C 1
ATOM 1497 O O . SER A 1 199 ? 16.848 -0.542 -12.590 1.00 94.31 199 SER A O 1
ATOM 1499 N N . MET A 1 200 ? 18.545 0.901 -12.749 1.00 96.38 200 MET A N 1
ATOM 1500 C CA . MET A 1 200 ? 17.716 2.016 -13.246 1.00 96.38 200 MET A CA 1
ATOM 1501 C C . MET A 1 200 ? 16.914 1.668 -14.513 1.00 96.38 200 MET A C 1
ATOM 1503 O O . MET A 1 200 ? 15.765 2.080 -14.641 1.00 96.38 200 MET A O 1
ATOM 1507 N N . GLY A 1 201 ? 17.448 0.836 -15.410 1.00 96.94 201 GLY A N 1
ATOM 1508 C CA . GLY A 1 201 ? 16.705 0.318 -16.562 1.00 96.94 201 GLY A CA 1
ATOM 1509 C C . GLY A 1 201 ? 15.572 -0.644 -16.168 1.00 96.94 201 GLY A C 1
ATOM 1510 O O . GLY A 1 201 ? 14.563 -0.743 -16.865 1.00 96.94 201 GLY A O 1
ATOM 1511 N N . GLY A 1 202 ? 15.697 -1.340 -15.036 1.00 97.06 202 GLY A N 1
ATOM 1512 C CA . GLY A 1 202 ? 14.636 -2.172 -14.459 1.00 97.06 202 GLY A CA 1
ATOM 1513 C C . GLY A 1 202 ? 13.551 -1.338 -13.764 1.00 97.06 202 GLY A C 1
ATOM 1514 O O . GLY A 1 202 ? 12.361 -1.641 -13.896 1.00 97.06 202 GLY A O 1
ATOM 1515 N N . ILE A 1 203 ? 13.945 -0.242 -13.102 1.00 97.56 203 ILE A N 1
ATOM 1516 C CA . ILE A 1 203 ? 13.033 0.799 -12.589 1.00 97.56 203 ILE A CA 1
ATOM 1517 C C . ILE A 1 203 ? 12.214 1.360 -13.758 1.00 97.56 203 ILE A C 1
ATOM 1519 O O . ILE A 1 203 ? 10.986 1.285 -13.745 1.00 97.56 203 ILE A O 1
ATOM 1523 N N . LEU A 1 204 ? 12.900 1.805 -14.815 1.00 98.06 204 LEU A N 1
ATOM 1524 C CA . LEU A 1 204 ? 12.310 2.272 -16.068 1.00 98.06 204 LEU A CA 1
ATOM 1525 C C . LEU A 1 204 ? 11.308 1.262 -16.644 1.00 98.06 204 LEU A C 1
ATOM 1527 O O . LEU A 1 204 ? 10.182 1.620 -16.974 1.00 98.06 204 LEU A O 1
ATOM 1531 N N . THR A 1 205 ? 11.703 -0.010 -16.733 1.00 98.56 205 THR A N 1
ATOM 1532 C CA . THR A 1 205 ? 10.851 -1.086 -17.262 1.00 98.56 205 THR A CA 1
ATOM 1533 C C . THR A 1 205 ? 9.556 -1.231 -16.461 1.00 98.56 205 THR A C 1
ATOM 1535 O O . THR A 1 205 ? 8.485 -1.375 -17.050 1.00 98.56 205 THR A O 1
ATOM 1538 N N . SER A 1 206 ? 9.643 -1.155 -15.130 1.00 97.94 206 SER A N 1
ATOM 1539 C CA . SER A 1 206 ? 8.484 -1.260 -14.234 1.00 97.94 206 SER A CA 1
ATOM 1540 C C . SER A 1 206 ? 7.516 -0.086 -14.412 1.00 97.94 206 SER A C 1
ATOM 1542 O O . SER A 1 206 ? 6.303 -0.301 -14.445 1.00 97.94 206 SER A O 1
ATOM 1544 N N . ILE A 1 207 ? 8.054 1.130 -14.574 1.00 98.12 207 ILE A N 1
ATOM 1545 C CA . ILE A 1 207 ? 7.278 2.352 -14.832 1.00 98.12 207 ILE A CA 1
ATOM 1546 C C . ILE A 1 207 ? 6.580 2.255 -16.190 1.00 98.12 207 ILE A C 1
ATOM 1548 O O . ILE A 1 207 ? 5.361 2.368 -16.261 1.00 98.12 207 ILE A O 1
ATOM 1552 N N . ILE A 1 208 ? 7.325 1.980 -17.266 1.00 98.50 208 ILE A N 1
ATOM 1553 C CA . ILE A 1 208 ? 6.765 1.946 -18.625 1.00 98.50 208 ILE A CA 1
ATOM 1554 C C . ILE A 1 208 ? 5.687 0.868 -18.743 1.00 98.50 208 ILE A C 1
ATOM 1556 O O . ILE A 1 208 ? 4.600 1.154 -19.233 1.00 98.50 208 ILE A O 1
ATOM 1560 N N . ASN A 1 209 ? 5.933 -0.351 -18.253 1.00 98.19 209 ASN A N 1
ATOM 1561 C CA . ASN A 1 209 ? 4.913 -1.403 -18.275 1.00 98.19 209 ASN A CA 1
ATOM 1562 C C . ASN A 1 209 ? 3.718 -1.088 -17.356 1.00 98.19 209 ASN A C 1
ATOM 1564 O O . ASN A 1 209 ? 2.614 -1.586 -17.578 1.00 98.19 209 ASN A O 1
ATOM 1568 N N . GLY A 1 210 ? 3.933 -0.251 -16.338 1.00 95.94 210 GLY A N 1
ATOM 1569 C CA . GLY A 1 210 ? 2.900 0.281 -15.455 1.00 95.94 210 GLY A CA 1
ATOM 1570 C C . GLY A 1 210 ? 1.930 1.256 -16.134 1.00 95.94 210 GLY A C 1
ATOM 1571 O O . GLY A 1 210 ? 0.803 1.429 -15.675 1.00 95.94 210 GLY A O 1
ATOM 1572 N N . ILE A 1 211 ? 2.365 1.890 -17.228 1.00 97.00 211 ILE A N 1
ATOM 1573 C CA . ILE A 1 211 ? 1.709 3.062 -17.822 1.00 97.00 211 ILE A CA 1
ATOM 1574 C C . ILE A 1 211 ? 1.294 2.839 -19.283 1.00 97.00 211 ILE A C 1
ATOM 1576 O O . ILE A 1 211 ? 0.204 3.245 -19.676 1.00 97.00 211 ILE A O 1
ATOM 1580 N N . ASP A 1 212 ? 2.130 2.191 -20.094 1.00 96.62 212 ASP A N 1
ATOM 1581 C CA . ASP A 1 212 ? 1.955 2.116 -21.545 1.00 96.62 212 ASP A CA 1
ATOM 1582 C C . ASP A 1 212 ? 1.437 0.744 -22.006 1.00 96.62 212 ASP A C 1
ATOM 1584 O O . ASP A 1 212 ? 2.152 -0.261 -22.002 1.00 96.62 212 ASP A O 1
ATOM 1588 N N . ASP A 1 213 ? 0.187 0.705 -22.470 1.00 95.06 213 ASP A N 1
ATOM 1589 C CA . ASP A 1 213 ? -0.497 -0.512 -22.933 1.00 95.06 213 ASP A CA 1
ATOM 1590 C C . ASP A 1 213 ? 0.088 -1.147 -24.216 1.00 95.06 213 ASP A C 1
ATOM 1592 O O . ASP A 1 213 ? -0.262 -2.282 -24.577 1.00 95.06 213 ASP A O 1
ATOM 1596 N N . ARG A 1 214 ? 1.010 -0.453 -24.899 1.00 96.94 214 ARG A N 1
ATOM 1597 C CA . ARG A 1 214 ? 1.733 -0.971 -26.072 1.00 96.94 214 ARG A CA 1
ATOM 1598 C C . ARG A 1 214 ? 2.712 -2.084 -25.707 1.00 96.94 214 ARG A C 1
ATOM 1600 O O . ARG A 1 214 ? 3.017 -2.921 -26.557 1.00 96.94 214 ARG A O 1
ATOM 1607 N N . VAL A 1 215 ? 3.183 -2.125 -24.460 1.00 97.50 215 VAL A N 1
ATOM 1608 C CA . VAL A 1 215 ? 4.122 -3.147 -23.983 1.00 97.50 215 VAL A CA 1
ATOM 1609 C C . VAL A 1 215 ? 3.445 -4.521 -23.966 1.00 97.50 215 VAL A C 1
ATOM 1611 O O . VAL A 1 215 ? 2.313 -4.668 -23.512 1.00 97.50 215 VAL A O 1
ATOM 1614 N N . LYS A 1 216 ? 4.149 -5.539 -24.471 1.00 96.81 216 LYS A N 1
ATOM 1615 C CA . LYS A 1 216 ? 3.732 -6.953 -24.528 1.00 96.81 216 LYS A CA 1
ATOM 1616 C C . LYS A 1 216 ? 4.689 -7.896 -23.802 1.00 96.81 216 LYS A C 1
ATOM 1618 O O . LYS A 1 216 ? 4.388 -9.072 -23.650 1.00 96.81 216 LYS A O 1
ATOM 1623 N N . THR A 1 217 ? 5.815 -7.391 -23.298 1.00 97.44 217 THR A N 1
ATOM 1624 C CA . THR A 1 217 ? 6.686 -8.109 -22.356 1.00 97.44 217 THR A CA 1
ATOM 1625 C C . THR A 1 217 ? 7.525 -7.130 -21.541 1.00 97.44 217 THR A C 1
ATOM 1627 O O . THR A 1 217 ? 8.024 -6.148 -22.094 1.00 97.44 217 THR A O 1
ATOM 1630 N N . ALA A 1 218 ? 7.724 -7.425 -20.256 1.00 98.06 218 ALA A N 1
ATOM 1631 C CA . ALA A 1 218 ? 8.581 -6.665 -19.354 1.00 98.06 218 ALA A CA 1
ATOM 1632 C C . ALA A 1 218 ? 9.586 -7.587 -18.644 1.00 98.06 218 ALA A C 1
ATOM 1634 O O . ALA A 1 218 ? 9.205 -8.619 -18.085 1.00 98.06 218 ALA A O 1
ATOM 1635 N N . ILE A 1 219 ? 10.872 -7.225 -18.667 1.00 97.94 219 ILE A N 1
ATOM 1636 C CA . ILE A 1 219 ? 11.930 -7.941 -17.935 1.00 97.94 219 ILE A CA 1
ATOM 1637 C C . ILE A 1 219 ? 12.677 -6.945 -17.045 1.00 97.94 219 ILE A C 1
ATOM 1639 O O . ILE A 1 219 ? 13.421 -6.090 -17.525 1.00 97.94 219 ILE A O 1
ATOM 1643 N N . VAL A 1 220 ? 12.478 -7.081 -15.739 1.00 97.62 220 VAL A N 1
ATOM 1644 C CA . VAL A 1 220 ? 13.044 -6.223 -14.698 1.00 97.62 220 VAL A CA 1
ATOM 1645 C C . VAL A 1 220 ? 14.256 -6.936 -14.103 1.00 97.62 220 VAL A C 1
ATOM 1647 O O . VAL A 1 220 ? 14.102 -7.893 -13.344 1.00 97.62 220 VAL A O 1
ATOM 1650 N N . LEU A 1 221 ? 15.467 -6.504 -14.464 1.00 95.44 221 LEU A N 1
ATOM 1651 C CA . LEU A 1 221 ? 16.705 -7.094 -13.947 1.00 95.44 221 LEU A CA 1
ATOM 1652 C C . LEU A 1 221 ? 17.291 -6.231 -12.827 1.00 95.44 221 LEU A C 1
ATOM 1654 O O . LEU A 1 221 ? 17.403 -5.017 -12.973 1.00 95.44 221 LEU A O 1
ATOM 1658 N N . ALA A 1 222 ? 17.702 -6.867 -11.730 1.00 94.44 222 ALA A N 1
ATOM 1659 C CA . ALA A 1 222 ? 18.366 -6.238 -10.589 1.00 94.44 222 ALA A CA 1
ATOM 1660 C C . ALA A 1 222 ? 17.667 -4.941 -10.142 1.00 94.44 222 ALA A C 1
ATOM 1662 O O . ALA A 1 222 ? 18.304 -3.905 -10.001 1.00 94.44 222 ALA A O 1
ATOM 1663 N N . ALA A 1 223 ? 16.340 -4.969 -10.014 1.00 95.69 223 ALA A N 1
ATOM 1664 C CA . ALA A 1 223 ? 15.545 -3.827 -9.579 1.00 95.69 223 ALA A CA 1
ATOM 1665 C C . ALA A 1 223 ? 14.314 -4.300 -8.807 1.00 95.69 223 ALA A C 1
ATOM 1667 O O . ALA A 1 223 ? 13.650 -5.265 -9.193 1.00 95.69 223 ALA A O 1
ATOM 1668 N N . ALA A 1 224 ? 14.008 -3.606 -7.717 1.00 94.94 224 ALA A N 1
ATOM 1669 C CA . ALA A 1 224 ? 12.799 -3.800 -6.931 1.00 94.94 224 ALA A CA 1
ATOM 1670 C C . ALA A 1 224 ? 12.400 -2.483 -6.252 1.00 94.94 224 ALA A C 1
ATOM 1672 O O . ALA A 1 224 ? 13.196 -1.544 -6.176 1.00 94.94 224 ALA A O 1
ATOM 1673 N N . GLY A 1 225 ? 11.162 -2.420 -5.769 1.00 92.88 225 GLY A N 1
ATOM 1674 C CA . GLY A 1 225 ? 10.660 -1.273 -5.017 1.00 92.88 225 GLY A CA 1
ATOM 1675 C C . GLY A 1 225 ? 10.827 -1.391 -3.501 1.00 92.88 225 GLY A C 1
ATOM 1676 O O . GLY A 1 225 ? 11.691 -2.128 -3.040 1.00 92.88 225 GLY A O 1
ATOM 1677 N N . GLN A 1 226 ? 9.977 -0.709 -2.725 1.00 89.25 226 GLN A N 1
ATOM 1678 C CA . GLN A 1 226 ? 10.017 -0.648 -1.247 1.00 89.25 226 GLN A CA 1
ATOM 1679 C C . GLN A 1 226 ? 11.233 0.111 -0.696 1.00 89.25 226 GLN A C 1
ATOM 1681 O O . GLN A 1 226 ? 11.826 -0.246 0.330 1.00 89.25 226 GLN A O 1
ATOM 1686 N N . TRP A 1 227 ? 11.586 1.198 -1.372 1.00 89.75 227 TRP A N 1
ATOM 1687 C CA . TRP A 1 227 ? 12.771 2.007 -1.103 1.00 89.75 227 TRP A CA 1
ATOM 1688 C C . TRP A 1 227 ? 12.771 2.613 0.291 1.00 89.75 227 TRP A C 1
ATOM 1690 O O . TRP A 1 227 ? 13.784 2.584 0.982 1.00 89.75 227 TRP A O 1
ATOM 1700 N N . GLN A 1 228 ? 11.612 3.054 0.773 1.00 83.75 228 GLN A N 1
ATOM 1701 C CA . GLN A 1 228 ? 11.507 3.618 2.115 1.00 83.75 228 GLN A CA 1
ATOM 1702 C C . GLN A 1 228 ? 11.893 2.630 3.222 1.00 83.75 228 GLN A C 1
ATOM 1704 O O . GLN A 1 228 ? 12.398 3.015 4.278 1.00 83.75 228 GLN A O 1
ATOM 1709 N N . HIS A 1 229 ? 11.645 1.337 2.998 1.00 82.44 229 HIS A N 1
ATOM 1710 C CA . HIS A 1 229 ? 12.096 0.301 3.914 1.00 82.44 229 HIS A CA 1
ATOM 1711 C C . HIS A 1 229 ? 13.579 -0.009 3.706 1.00 82.44 229 HIS A C 1
ATOM 1713 O O . HIS A 1 229 ? 14.322 -0.075 4.685 1.00 82.44 229 HIS A O 1
ATOM 1719 N N . SER A 1 230 ? 14.030 -0.164 2.457 1.00 85.81 230 SER A N 1
ATOM 1720 C CA . SER A 1 230 ? 15.425 -0.512 2.172 1.00 85.81 230 SER A CA 1
ATOM 1721 C C . SER A 1 230 ? 16.419 0.573 2.591 1.00 85.81 230 SER A C 1
ATOM 1723 O O . SER A 1 230 ? 17.534 0.239 2.982 1.00 85.81 230 SER A O 1
ATOM 1725 N N . MET A 1 231 ? 16.020 1.850 2.610 1.00 84.56 231 MET A N 1
ATOM 1726 C CA . MET A 1 231 ? 16.801 2.969 3.164 1.00 84.56 231 MET A CA 1
ATOM 1727 C C . MET A 1 231 ? 17.184 2.776 4.638 1.00 84.56 231 MET A C 1
ATOM 1729 O O . MET A 1 231 ? 18.102 3.426 5.126 1.00 84.56 231 MET A O 1
ATOM 1733 N N . ARG A 1 232 ? 16.502 1.884 5.366 1.00 81.38 232 ARG A N 1
ATOM 1734 C CA . ARG A 1 232 ? 16.761 1.635 6.793 1.00 81.38 232 ARG A CA 1
ATOM 1735 C C . ARG A 1 232 ? 17.820 0.585 7.052 1.00 81.38 232 ARG A C 1
ATOM 1737 O O . ARG A 1 232 ? 18.273 0.458 8.190 1.00 81.38 232 ARG A O 1
ATOM 1744 N N . PHE A 1 233 ? 18.194 -0.187 6.039 1.00 83.06 233 PHE A N 1
ATOM 1745 C CA . PHE A 1 233 ? 19.269 -1.143 6.206 1.00 83.06 233 PHE A CA 1
ATOM 1746 C C . PHE A 1 233 ? 20.609 -0.405 6.301 1.00 83.06 233 PHE A C 1
ATOM 1748 O O . PHE A 1 233 ? 20.871 0.494 5.494 1.00 83.06 233 PHE A O 1
ATOM 1755 N N . PRO A 1 234 ? 21.470 -0.768 7.267 1.00 79.38 234 PRO A N 1
ATOM 1756 C CA . PRO A 1 234 ? 22.828 -0.245 7.316 1.00 79.38 234 PRO A CA 1
ATOM 1757 C C . PRO A 1 234 ? 23.540 -0.474 5.976 1.00 79.38 234 PRO A C 1
ATOM 1759 O O . PRO A 1 234 ? 23.487 -1.581 5.447 1.00 79.38 234 PRO A O 1
ATOM 1762 N N . GLY A 1 235 ? 24.182 0.561 5.428 1.00 80.25 235 GLY A N 1
ATOM 1763 C CA . GLY A 1 235 ? 24.888 0.486 4.142 1.00 80.25 235 GLY A CA 1
ATOM 1764 C C . GLY A 1 235 ? 24.016 0.694 2.897 1.00 80.25 235 GLY A C 1
ATOM 1765 O O . GLY A 1 235 ? 24.546 0.712 1.793 1.00 80.25 235 GLY A O 1
ATOM 1766 N N . SER A 1 236 ? 22.700 0.899 3.040 1.00 85.81 236 SER A N 1
ATOM 1767 C CA . SER A 1 236 ? 21.797 1.127 1.903 1.00 85.81 236 SER A CA 1
ATOM 1768 C C . SER A 1 236 ? 22.218 2.315 1.031 1.00 85.81 236 SER A C 1
ATOM 1770 O O . SER A 1 236 ? 22.313 3.451 1.504 1.00 85.81 236 SER A O 1
ATOM 1772 N N . TRP A 1 237 ? 22.400 2.077 -0.269 1.00 84.12 237 TRP A N 1
ATOM 1773 C CA . TRP A 1 237 ? 22.787 3.119 -1.222 1.00 84.12 237 TRP A CA 1
ATOM 1774 C C . TRP A 1 237 ? 21.775 4.267 -1.305 1.00 84.12 237 TRP A C 1
ATOM 1776 O O . TRP A 1 237 ? 22.185 5.409 -1.462 1.00 84.12 237 TRP A O 1
ATOM 1786 N N . LEU A 1 238 ? 20.470 4.000 -1.168 1.00 84.62 238 LEU A N 1
ATOM 1787 C CA . LEU A 1 238 ? 19.441 5.046 -1.212 1.00 84.62 238 LEU A CA 1
ATOM 1788 C C . LEU A 1 238 ? 19.640 6.037 -0.064 1.00 84.62 238 LEU A C 1
ATOM 1790 O O . LEU A 1 238 ? 19.514 7.243 -0.240 1.00 84.62 238 LEU A O 1
ATOM 1794 N N . TYR A 1 239 ? 20.003 5.533 1.114 1.00 81.44 239 TYR A N 1
ATOM 1795 C CA . TYR A 1 239 ? 20.254 6.374 2.275 1.00 81.44 239 TYR A CA 1
ATOM 1796 C C . TYR A 1 239 ? 21.590 7.126 2.166 1.00 81.44 239 TYR A C 1
ATOM 1798 O O . TYR A 1 239 ? 21.648 8.333 2.387 1.00 81.44 239 TYR A O 1
ATOM 1806 N N . HIS A 1 240 ? 22.665 6.453 1.755 1.00 78.31 240 HIS A N 1
ATOM 1807 C CA . HIS A 1 240 ? 23.974 7.102 1.623 1.00 78.31 240 HIS A CA 1
ATOM 1808 C C . HIS A 1 240 ? 24.046 8.068 0.426 1.00 78.31 240 HIS A C 1
ATOM 1810 O O . HIS A 1 240 ? 24.559 9.182 0.541 1.00 78.31 240 HIS A O 1
ATOM 1816 N N . GLY A 1 241 ? 23.518 7.645 -0.719 1.00 77.25 241 GLY A N 1
ATOM 1817 C CA . GLY A 1 241 ? 23.562 8.358 -1.988 1.00 77.25 241 GLY A CA 1
ATOM 1818 C C . GLY A 1 241 ? 22.512 9.458 -2.108 1.00 77.25 241 GLY A C 1
ATOM 1819 O O . GLY A 1 241 ? 22.880 10.588 -2.426 1.00 77.25 241 GLY A O 1
ATOM 1820 N N . LEU A 1 242 ? 21.231 9.153 -1.862 1.00 76.94 242 LEU A N 1
ATOM 1821 C CA . LEU A 1 242 ? 20.144 10.121 -2.074 1.00 76.94 242 LEU A CA 1
ATOM 1822 C C . LEU A 1 242 ? 19.904 11.025 -0.862 1.00 76.94 242 LEU A C 1
ATOM 1824 O O . LEU A 1 242 ? 19.640 12.207 -1.048 1.00 76.94 242 LEU A O 1
ATOM 1828 N N . TYR A 1 243 ? 19.990 10.495 0.363 1.00 73.50 243 TYR A N 1
ATOM 1829 C CA . TYR A 1 243 ? 19.652 11.257 1.573 1.00 73.50 243 TYR A CA 1
ATOM 1830 C C . TYR A 1 243 ? 20.833 12.069 2.124 1.00 73.50 243 TYR A C 1
ATOM 1832 O O . TYR A 1 243 ? 20.707 13.272 2.335 1.00 73.50 243 TYR A O 1
ATOM 1840 N N . THR A 1 244 ? 22.003 11.457 2.336 1.00 68.94 244 THR A N 1
ATOM 1841 C CA . THR A 1 244 ? 23.163 12.209 2.859 1.00 68.94 244 THR A CA 1
ATOM 1842 C C . THR A 1 244 ? 24.048 12.848 1.804 1.00 68.94 244 THR A C 1
ATOM 1844 O O . THR A 1 244 ? 24.727 13.825 2.106 1.00 68.94 244 THR A O 1
ATOM 1847 N N . GLY A 1 245 ? 24.069 12.302 0.588 1.00 66.19 245 GLY A N 1
ATOM 1848 C CA . GLY A 1 245 ? 24.945 12.767 -0.490 1.00 66.19 245 GLY A CA 1
ATOM 1849 C C . GLY A 1 245 ? 24.507 14.074 -1.158 1.00 66.19 245 GLY A C 1
ATOM 1850 O O . GLY A 1 245 ? 25.264 14.621 -1.953 1.00 66.19 245 GLY A O 1
ATOM 1851 N N . THR A 1 246 ? 23.308 14.570 -0.851 1.00 68.44 246 THR A N 1
ATOM 1852 C CA . THR A 1 246 ? 22.665 15.739 -1.482 1.00 68.44 246 THR A CA 1
ATOM 1853 C C . THR A 1 246 ? 22.619 16.967 -0.559 1.00 68.44 246 THR A C 1
ATOM 1855 O O . THR A 1 246 ? 21.962 17.956 -0.869 1.00 68.44 246 THR A O 1
ATOM 1858 N N . ARG A 1 247 ? 23.324 16.929 0.587 1.00 65.88 247 ARG A N 1
ATOM 1859 C CA . ARG A 1 247 ? 23.328 17.997 1.606 1.00 65.88 247 ARG A CA 1
ATOM 1860 C C . ARG A 1 247 ? 24.738 18.433 1.993 1.00 65.88 247 ARG A C 1
ATOM 1862 O O . ARG A 1 247 ? 25.644 17.605 2.091 1.00 65.88 247 ARG A O 1
ATOM 1869 N N . ASP A 1 248 ? 24.883 19.713 2.333 1.00 55.00 248 ASP A N 1
ATOM 1870 C CA . ASP A 1 248 ? 26.076 20.230 3.006 1.00 55.00 248 ASP A CA 1
ATOM 1871 C C . ASP A 1 248 ? 26.046 19.850 4.501 1.00 55.00 248 ASP A C 1
ATOM 1873 O O . ASP A 1 248 ? 25.043 20.030 5.191 1.00 55.00 248 ASP A O 1
ATOM 1877 N N . GLN A 1 249 ? 27.151 19.305 5.023 1.00 48.88 249 GLN A N 1
ATOM 1878 C CA . GLN A 1 249 ? 27.285 18.891 6.429 1.00 48.88 249 GLN A CA 1
ATOM 1879 C C . GLN A 1 249 ? 28.318 19.762 7.170 1.00 48.88 249 GLN A C 1
ATOM 1881 O O . GLN A 1 249 ? 29.397 20.006 6.620 1.00 48.88 249 GLN A O 1
ATOM 1886 N N . PRO A 1 250 ? 28.075 20.171 8.437 1.00 49.56 250 PRO A N 1
ATOM 1887 C CA . PRO A 1 250 ? 26.897 19.891 9.268 1.00 49.56 250 PRO A CA 1
ATOM 1888 C C . PRO A 1 250 ? 25.695 20.789 8.936 1.00 49.56 250 PRO A C 1
ATOM 1890 O O . PRO A 1 250 ? 25.869 21.916 8.476 1.00 49.56 250 PRO A O 1
ATOM 1893 N N . TYR A 1 251 ? 24.490 20.300 9.247 1.00 50.53 251 TYR A N 1
ATOM 1894 C CA . TYR A 1 251 ? 23.225 21.016 9.049 1.00 50.53 251 TYR A CA 1
ATOM 1895 C C . TYR A 1 251 ? 23.277 22.457 9.583 1.00 50.53 251 TYR A C 1
ATOM 1897 O O . TYR A 1 251 ? 23.556 22.683 10.765 1.00 50.53 251 TYR A O 1
ATOM 1905 N N . ASN A 1 252 ? 22.994 23.425 8.710 1.00 49.62 252 ASN A N 1
ATOM 1906 C CA . ASN A 1 252 ? 23.033 24.855 9.025 1.00 49.62 252 ASN A CA 1
ATOM 1907 C C . ASN A 1 252 ? 21.682 25.571 8.810 1.00 49.62 252 ASN A C 1
ATOM 1909 O O . ASN A 1 252 ? 21.597 26.772 9.068 1.00 49.62 252 ASN A O 1
ATOM 1913 N N . GLY A 1 253 ? 20.639 24.848 8.376 1.00 49.44 253 GLY A N 1
ATOM 1914 C CA . GLY A 1 253 ? 19.306 25.399 8.106 1.00 49.44 253 GLY A CA 1
ATOM 1915 C C . GLY A 1 253 ? 19.197 26.234 6.822 1.00 49.44 253 GLY A C 1
ATOM 1916 O O . GLY A 1 253 ? 18.263 27.023 6.703 1.00 49.44 253 GLY A O 1
ATOM 1917 N N . ALA A 1 254 ? 20.146 26.104 5.889 1.00 58.69 254 ALA A N 1
ATOM 1918 C CA . ALA A 1 254 ? 20.172 26.801 4.602 1.00 58.69 254 ALA A CA 1
ATOM 1919 C C . ALA A 1 254 ? 20.351 25.815 3.432 1.00 58.69 254 ALA A C 1
ATOM 1921 O O . ALA A 1 254 ? 21.199 26.023 2.562 1.00 58.69 254 ALA A O 1
ATOM 1922 N N . ASP A 1 255 ? 19.579 24.728 3.435 1.00 60.75 255 ASP A N 1
ATOM 1923 C CA . ASP A 1 255 ? 19.687 23.697 2.406 1.00 60.75 255 ASP A CA 1
ATOM 1924 C C . ASP A 1 255 ? 19.216 24.214 1.029 1.00 60.75 255 ASP A C 1
ATOM 1926 O O . ASP A 1 255 ? 18.282 25.022 0.947 1.00 60.75 255 ASP A O 1
ATOM 1930 N N . PRO A 1 256 ? 19.857 23.776 -0.071 1.00 60.94 256 PRO A N 1
ATOM 1931 C CA . PRO A 1 256 ? 19.386 24.074 -1.419 1.00 60.94 256 PRO A CA 1
ATOM 1932 C C . PRO A 1 256 ? 18.019 23.411 -1.685 1.00 60.94 256 PRO A C 1
ATOM 1934 O O . PRO A 1 256 ? 17.697 22.411 -1.044 1.00 60.94 256 PRO A O 1
ATOM 1937 N N . PRO A 1 257 ? 17.229 23.912 -2.658 1.00 61.09 257 PRO A N 1
ATOM 1938 C CA . PRO A 1 257 ? 16.039 23.211 -3.140 1.00 61.09 257 PRO A CA 1
ATOM 1939 C C . PRO A 1 257 ? 16.349 21.750 -3.483 1.00 61.09 257 PRO A C 1
ATOM 1941 O O . PRO A 1 257 ? 17.409 21.461 -4.046 1.00 61.09 257 PRO A O 1
ATOM 1944 N N . ASN A 1 258 ? 15.393 20.858 -3.230 1.00 66.94 258 ASN A N 1
ATOM 1945 C CA . ASN A 1 258 ? 15.484 19.417 -3.443 1.00 66.94 258 ASN A CA 1
ATOM 1946 C C . ASN A 1 258 ? 16.485 18.695 -2.519 1.00 66.94 258 ASN A C 1
ATOM 1948 O O . ASN A 1 258 ? 17.181 17.779 -2.956 1.00 66.94 258 ASN A O 1
ATOM 1952 N N . SER A 1 259 ? 16.593 19.097 -1.254 1.00 72.94 259 SER A N 1
ATOM 1953 C CA . SER A 1 259 ? 17.237 18.292 -0.209 1.00 72.94 259 SER A CA 1
ATOM 1954 C C . SER A 1 259 ? 16.192 17.454 0.539 1.00 72.94 259 SER A C 1
ATOM 1956 O O . SER A 1 259 ? 15.009 17.774 0.526 1.00 72.94 259 SER A O 1
ATOM 1958 N N . VAL A 1 260 ? 16.617 16.366 1.191 1.00 76.62 260 VAL A N 1
ATOM 1959 C CA . VAL A 1 260 ? 15.736 15.568 2.061 1.00 76.62 260 VAL A CA 1
ATOM 1960 C C . VAL A 1 260 ? 16.164 15.711 3.518 1.00 76.62 260 VAL A C 1
ATOM 1962 O O . VAL A 1 260 ? 17.288 15.354 3.884 1.00 76.62 260 VAL A O 1
ATOM 1965 N N . GLU A 1 261 ? 15.255 16.170 4.377 1.00 71.62 261 GLU A N 1
ATOM 1966 C CA . GLU A 1 261 ? 15.512 16.339 5.807 1.00 71.62 261 GLU A CA 1
ATOM 1967 C C . GLU A 1 261 ? 15.242 15.091 6.650 1.00 71.62 261 GLU A C 1
ATOM 1969 O O . GLU A 1 261 ? 16.009 14.812 7.570 1.00 71.62 261 GLU A O 1
ATOM 1974 N N . ASP A 1 262 ? 14.194 14.329 6.325 1.00 75.19 262 ASP A N 1
ATOM 1975 C CA . ASP A 1 262 ? 13.745 13.146 7.065 1.00 75.19 262 ASP A CA 1
ATOM 1976 C C . ASP A 1 262 ? 13.016 12.145 6.147 1.00 75.19 262 ASP A C 1
ATOM 1978 O O . ASP A 1 262 ? 12.051 12.478 5.468 1.00 75.19 262 ASP A O 1
ATOM 1982 N N . ILE A 1 263 ? 13.429 10.877 6.149 1.00 76.38 263 ILE A N 1
ATOM 1983 C CA . ILE A 1 263 ? 12.913 9.861 5.210 1.00 76.38 263 ILE A CA 1
ATOM 1984 C C . ILE A 1 263 ? 11.446 9.445 5.445 1.00 76.38 263 ILE A C 1
ATOM 1986 O O . ILE A 1 263 ? 10.876 8.733 4.617 1.00 76.38 263 ILE A O 1
ATOM 1990 N N . ASP A 1 264 ? 10.843 9.803 6.582 1.00 73.19 264 ASP A N 1
ATOM 1991 C CA . ASP A 1 264 ? 9.449 9.478 6.914 1.00 73.19 264 ASP A CA 1
ATOM 1992 C C . ASP A 1 264 ? 8.506 10.669 6.812 1.00 73.19 264 ASP A C 1
ATOM 1994 O O . ASP A 1 264 ? 7.301 10.460 6.676 1.00 73.19 264 ASP A O 1
ATOM 1998 N N . THR A 1 265 ? 9.016 11.889 6.946 1.00 73.75 265 THR A N 1
ATOM 1999 C CA . THR A 1 265 ? 8.167 13.074 7.109 1.00 73.75 265 THR A CA 1
ATOM 2000 C C . THR A 1 265 ? 8.456 14.180 6.101 1.00 73.75 265 THR A C 1
ATOM 2002 O O . THR A 1 265 ? 7.571 15.006 5.883 1.00 73.75 265 THR A O 1
ATOM 2005 N N . ASP A 1 266 ? 9.609 14.161 5.429 1.00 77.56 266 ASP A N 1
ATOM 2006 C CA . ASP A 1 266 ? 9.981 15.166 4.435 1.00 77.56 266 ASP A CA 1
ATOM 2007 C C . ASP A 1 266 ? 9.108 15.082 3.163 1.00 77.56 266 ASP A C 1
ATOM 2009 O O . ASP A 1 266 ? 9.028 14.021 2.528 1.00 77.56 266 ASP A O 1
ATOM 2013 N N . PRO A 1 267 ? 8.447 16.180 2.751 1.00 78.00 267 PRO A N 1
ATOM 2014 C CA . PRO A 1 267 ? 7.586 16.184 1.574 1.00 78.00 267 PRO A CA 1
ATOM 2015 C C . PRO A 1 267 ? 8.287 15.787 0.270 1.00 78.00 267 PRO A C 1
ATOM 2017 O O . PRO A 1 267 ? 7.655 15.114 -0.549 1.00 78.00 267 PRO A O 1
ATOM 2020 N N . THR A 1 268 ? 9.556 16.149 0.077 1.00 82.69 268 THR A N 1
ATOM 2021 C CA . THR A 1 268 ? 10.356 15.824 -1.113 1.00 82.69 268 THR A CA 1
ATOM 2022 C C . THR A 1 268 ? 10.638 14.328 -1.161 1.00 82.69 268 THR A C 1
ATOM 2024 O O . THR A 1 268 ? 10.379 13.687 -2.183 1.00 82.69 268 THR A O 1
ATOM 2027 N N . ALA A 1 269 ? 11.042 13.723 -0.038 1.00 85.00 269 ALA A N 1
ATOM 2028 C CA . ALA A 1 269 ? 11.231 12.272 0.044 1.00 85.00 269 ALA A CA 1
ATOM 2029 C C . ALA A 1 269 ? 9.939 11.500 -0.233 1.00 85.00 269 ALA A C 1
ATOM 2031 O O . ALA A 1 269 ? 9.927 10.566 -1.039 1.00 85.00 269 ALA A O 1
ATOM 2032 N N . ILE A 1 270 ? 8.839 11.891 0.417 1.00 86.50 270 ILE A N 1
ATOM 2033 C CA . ILE A 1 270 ? 7.543 11.230 0.237 1.00 86.50 270 ILE A CA 1
ATOM 2034 C C . ILE A 1 270 ? 7.045 11.386 -1.202 1.00 86.50 270 ILE A C 1
ATOM 2036 O O . ILE A 1 270 ? 6.527 10.425 -1.773 1.00 86.50 270 ILE A O 1
ATOM 2040 N N . THR A 1 271 ? 7.237 12.555 -1.817 1.00 88.44 271 THR A N 1
ATOM 2041 C CA . THR A 1 271 ? 6.896 12.792 -3.227 1.00 88.44 271 THR A CA 1
ATOM 2042 C C . THR A 1 271 ? 7.734 11.893 -4.131 1.00 88.44 271 THR A C 1
ATOM 2044 O O . THR A 1 271 ? 7.172 11.098 -4.881 1.00 88.44 271 THR A O 1
ATOM 2047 N N . PHE A 1 272 ? 9.061 11.911 -3.999 1.00 91.44 272 PHE A N 1
ATOM 2048 C CA . PHE A 1 272 ? 9.958 11.060 -4.780 1.00 91.44 272 PHE A CA 1
ATOM 2049 C C . PHE A 1 272 ? 9.568 9.572 -4.695 1.00 91.44 272 PHE A C 1
ATOM 2051 O O . PHE A 1 272 ? 9.402 8.909 -5.720 1.00 91.44 272 PHE A O 1
ATOM 2058 N N . MET A 1 273 ? 9.324 9.054 -3.489 1.00 91.25 273 MET A N 1
ATOM 2059 C CA . MET A 1 273 ? 8.935 7.652 -3.289 1.00 91.25 273 MET A CA 1
ATOM 2060 C C . MET A 1 273 ? 7.529 7.331 -3.811 1.00 91.25 273 MET A C 1
ATOM 2062 O O . MET A 1 273 ? 7.293 6.226 -4.295 1.00 91.25 273 MET A O 1
ATOM 2066 N N . ASN A 1 274 ? 6.579 8.264 -3.734 1.00 91.44 274 ASN A N 1
ATOM 2067 C CA . ASN A 1 274 ? 5.231 8.056 -4.268 1.00 91.44 274 ASN A CA 1
ATOM 2068 C C . ASN A 1 274 ? 5.196 8.019 -5.799 1.00 91.44 274 ASN A C 1
ATOM 2070 O O . ASN A 1 274 ? 4.356 7.311 -6.352 1.00 91.44 274 ASN A O 1
ATOM 2074 N N . TYR A 1 275 ? 6.100 8.737 -6.469 1.00 94.75 275 TYR A N 1
ATOM 2075 C CA . TYR A 1 275 ? 6.113 8.833 -7.928 1.00 94.75 275 TYR A CA 1
ATOM 2076 C C . TYR A 1 275 ? 7.102 7.892 -8.618 1.00 94.75 275 TYR A C 1
ATOM 2078 O O . TYR A 1 275 ? 6.848 7.491 -9.755 1.00 94.75 275 TYR A O 1
ATOM 2086 N N . PHE A 1 276 ? 8.203 7.511 -7.964 1.00 95.44 276 PHE A N 1
ATOM 2087 C CA . PHE A 1 276 ? 9.306 6.823 -8.645 1.00 95.44 276 PHE A CA 1
ATOM 2088 C C . PHE A 1 276 ? 9.733 5.481 -8.054 1.00 95.44 276 PHE A C 1
ATOM 2090 O O . PHE A 1 276 ? 10.455 4.749 -8.730 1.00 95.44 276 PHE A O 1
ATOM 2097 N N . ASP A 1 277 ? 9.269 5.108 -6.858 1.00 95.00 277 ASP A N 1
ATOM 2098 C CA . ASP A 1 277 ? 9.505 3.757 -6.338 1.00 95.00 277 ASP A CA 1
ATOM 2099 C C . ASP A 1 277 ? 8.766 2.722 -7.225 1.00 95.00 277 ASP A C 1
ATOM 2101 O O . ASP A 1 277 ? 7.536 2.789 -7.344 1.00 95.00 277 ASP A O 1
ATOM 2105 N N . PRO A 1 278 ? 9.462 1.730 -7.826 1.00 95.25 278 PRO A N 1
ATOM 2106 C CA . PRO A 1 278 ? 8.863 0.713 -8.689 1.00 95.25 278 PRO A CA 1
ATOM 2107 C C . PRO A 1 278 ? 7.662 -0.008 -8.084 1.00 95.25 278 PRO A C 1
ATOM 2109 O O . PRO A 1 278 ? 6.766 -0.410 -8.828 1.00 95.25 278 PRO A O 1
ATOM 2112 N N . ILE A 1 279 ? 7.605 -0.154 -6.749 1.00 93.62 279 ILE A N 1
ATOM 2113 C CA . ILE A 1 279 ? 6.487 -0.834 -6.082 1.00 93.62 279 ILE A CA 1
ATOM 2114 C C . ILE A 1 279 ? 5.148 -0.159 -6.405 1.00 93.62 279 ILE A C 1
ATOM 2116 O O . ILE A 1 279 ? 4.125 -0.835 -6.487 1.00 93.62 279 ILE A O 1
ATOM 2120 N N . ARG A 1 280 ? 5.150 1.156 -6.657 1.00 92.88 280 ARG A N 1
ATOM 2121 C CA . ARG A 1 280 ? 3.954 1.964 -6.931 1.00 92.88 280 ARG A CA 1
ATOM 2122 C C . ARG A 1 280 ? 3.296 1.654 -8.274 1.00 92.88 280 ARG A C 1
ATOM 2124 O O . ARG A 1 280 ? 2.088 1.819 -8.411 1.00 92.88 280 ARG A O 1
ATOM 2131 N N . TYR A 1 281 ? 4.060 1.119 -9.220 1.00 94.44 281 TYR A N 1
ATOM 2132 C CA . TYR A 1 281 ? 3.578 0.733 -10.548 1.00 94.44 281 TYR A CA 1
ATOM 2133 C C . TYR A 1 281 ? 3.147 -0.737 -10.616 1.00 94.44 281 TYR A C 1
ATOM 2135 O O . TYR A 1 281 ? 2.520 -1.168 -11.584 1.00 94.44 281 TYR A O 1
ATOM 2143 N N . THR A 1 282 ? 3.459 -1.533 -9.589 1.00 93.12 282 THR A N 1
ATOM 2144 C CA . THR A 1 282 ? 3.142 -2.967 -9.570 1.00 93.12 282 THR A CA 1
ATOM 2145 C C . THR A 1 282 ? 1.652 -3.313 -9.661 1.00 93.12 282 THR A C 1
ATOM 2147 O O . THR A 1 282 ? 1.349 -4.292 -10.344 1.00 93.12 282 THR A O 1
ATOM 2150 N N . PRO A 1 283 ? 0.694 -2.539 -9.107 1.00 90.00 283 PRO A N 1
ATOM 2151 C CA . PRO A 1 283 ? -0.720 -2.907 -9.174 1.00 90.00 283 PRO A CA 1
ATOM 2152 C C . PRO A 1 283 ? -1.328 -2.854 -10.580 1.00 90.00 283 PRO A C 1
ATOM 2154 O O . PRO A 1 283 ? -2.451 -3.320 -10.760 1.00 90.00 283 PRO A O 1
ATOM 2157 N N . ARG A 1 284 ? -0.624 -2.273 -11.561 1.00 90.19 284 ARG A N 1
ATOM 2158 C CA . ARG A 1 284 ? -1.145 -2.039 -12.910 1.00 90.19 284 ARG A CA 1
ATOM 2159 C C . ARG A 1 284 ? -0.112 -2.349 -13.991 1.00 90.19 284 ARG A C 1
ATOM 2161 O O . ARG A 1 284 ? 0.330 -1.470 -14.711 1.00 90.19 284 ARG A O 1
ATOM 2168 N N . GLN A 1 285 ? 0.278 -3.607 -14.139 1.00 94.88 285 GLN A N 1
ATOM 2169 C CA . GLN A 1 285 ? 1.232 -4.013 -15.176 1.00 94.88 285 GLN A CA 1
ATOM 2170 C C . GLN A 1 285 ? 0.489 -4.485 -16.440 1.00 94.88 285 GLN A C 1
ATOM 2172 O O . GLN A 1 285 ? -0.375 -5.363 -16.368 1.00 94.88 285 GLN A O 1
ATOM 2177 N N . HIS A 1 286 ? 0.804 -3.902 -17.602 1.00 95.81 286 HIS A N 1
ATOM 2178 C CA . HIS A 1 286 ? 0.087 -4.166 -18.860 1.00 95.81 286 HIS A CA 1
ATOM 2179 C C . HIS A 1 286 ? 0.559 -5.439 -19.580 1.00 95.81 286 HIS A C 1
ATOM 2181 O O . HIS A 1 286 ? -0.222 -6.058 -20.297 1.00 95.81 286 HIS A O 1
ATOM 2187 N N . ALA A 1 287 ? 1.803 -5.867 -19.367 1.00 96.75 287 ALA A N 1
ATOM 2188 C CA . ALA A 1 287 ? 2.386 -7.058 -19.983 1.00 96.75 287 ALA A CA 1
ATOM 2189 C C . ALA A 1 287 ? 2.920 -8.065 -18.957 1.00 96.75 287 ALA A C 1
ATOM 2191 O O . ALA A 1 287 ? 3.212 -7.660 -17.828 1.00 96.75 287 ALA A O 1
ATOM 2192 N N . PRO A 1 288 ? 3.139 -9.341 -19.347 1.00 97.50 288 PRO A N 1
ATOM 2193 C CA . PRO A 1 288 ? 3.852 -10.300 -18.513 1.00 97.50 288 PRO A CA 1
ATOM 2194 C C . PRO A 1 288 ? 5.173 -9.731 -17.972 1.00 97.50 288 PRO A C 1
ATOM 2196 O O . PRO A 1 288 ? 5.977 -9.187 -18.736 1.00 97.50 288 PRO A O 1
ATOM 2199 N N . VAL A 1 289 ? 5.413 -9.910 -16.669 1.00 97.88 289 VAL A N 1
ATOM 2200 C CA . VAL A 1 289 ? 6.592 -9.406 -15.947 1.00 97.88 289 VAL A CA 1
ATOM 2201 C C . VAL A 1 289 ? 7.482 -10.541 -15.437 1.00 97.88 289 VAL A C 1
ATOM 2203 O O . VAL A 1 289 ? 7.040 -11.381 -14.650 1.00 97.88 289 VAL A O 1
ATOM 2206 N N . LEU A 1 290 ? 8.760 -10.524 -15.819 1.00 97.75 290 LEU A N 1
ATOM 2207 C CA . LEU A 1 290 ? 9.807 -11.338 -15.194 1.00 97.75 290 LEU A CA 1
ATOM 2208 C C . LEU A 1 290 ? 10.726 -10.445 -14.360 1.00 97.75 290 LEU A C 1
ATOM 2210 O O . LEU A 1 290 ? 11.393 -9.568 -14.903 1.00 97.75 290 LEU A O 1
ATOM 2214 N N . VAL A 1 291 ? 10.775 -10.693 -13.053 1.00 97.62 291 VAL A N 1
ATOM 2215 C CA . VAL A 1 291 ? 11.686 -10.027 -12.115 1.00 97.62 291 VAL A CA 1
ATOM 2216 C C . VAL A 1 291 ? 12.869 -10.949 -11.840 1.00 97.62 291 VAL A C 1
ATOM 2218 O O . VAL A 1 291 ? 12.675 -12.086 -11.410 1.00 97.62 291 VAL A O 1
ATOM 2221 N N . ILE A 1 292 ? 14.090 -10.466 -12.065 1.00 96.44 292 ILE A N 1
ATOM 2222 C CA . ILE A 1 292 ? 15.328 -11.222 -11.840 1.00 96.44 292 ILE A CA 1
ATOM 2223 C C . ILE A 1 292 ? 16.207 -10.452 -10.866 1.00 96.44 292 ILE A C 1
ATOM 2225 O O . ILE A 1 292 ? 16.620 -9.338 -11.173 1.00 96.44 292 ILE A O 1
ATOM 2229 N N . VAL A 1 293 ? 16.523 -11.032 -9.709 1.00 95.50 293 VAL A N 1
ATOM 2230 C CA . VAL A 1 293 ? 17.319 -10.359 -8.667 1.00 95.50 293 VAL A CA 1
ATOM 2231 C C . VAL A 1 293 ? 18.344 -11.320 -8.065 1.00 95.50 293 VAL A C 1
ATOM 2233 O O . VAL A 1 293 ? 18.075 -12.507 -7.859 1.00 95.50 293 VAL A O 1
ATOM 2236 N N . GLY A 1 294 ? 19.545 -10.813 -7.784 1.00 94.69 294 GLY A N 1
ATOM 2237 C CA . GLY A 1 294 ? 20.559 -11.547 -7.036 1.00 94.69 294 GLY A CA 1
ATOM 2238 C C . GLY A 1 294 ? 20.185 -11.645 -5.559 1.00 94.69 294 GLY A C 1
ATOM 2239 O O . GLY A 1 294 ? 19.765 -10.673 -4.943 1.00 94.69 294 GLY A O 1
ATOM 2240 N N . THR A 1 295 ? 20.355 -12.815 -4.945 1.00 95.12 295 THR A N 1
ATOM 2241 C CA . THR A 1 295 ? 20.022 -12.987 -3.512 1.00 95.12 295 THR A CA 1
ATOM 2242 C C . THR A 1 295 ? 20.818 -12.094 -2.554 1.00 95.12 295 THR A C 1
ATOM 2244 O O . THR A 1 295 ? 20.410 -11.938 -1.408 1.00 95.12 295 THR A O 1
ATOM 2247 N N . HIS A 1 296 ? 21.941 -11.536 -3.010 1.00 93.69 296 HIS A N 1
ATOM 2248 C CA . HIS A 1 296 ? 22.797 -10.607 -2.273 1.00 93.69 296 HIS A CA 1
ATOM 2249 C C . HIS A 1 296 ? 22.904 -9.265 -3.006 1.00 93.69 296 HIS A C 1
ATOM 2251 O O . HIS A 1 296 ? 23.948 -8.613 -3.002 1.00 93.69 296 HIS A O 1
ATOM 2257 N N . ASP A 1 297 ? 21.834 -8.867 -3.691 1.00 92.75 297 ASP A N 1
ATOM 2258 C CA . ASP A 1 297 ? 21.709 -7.520 -4.217 1.00 92.75 297 ASP A CA 1
ATOM 2259 C C . ASP A 1 297 ? 21.583 -6.524 -3.049 1.00 92.75 297 ASP A C 1
ATOM 2261 O O . ASP A 1 297 ? 20.560 -6.455 -2.366 1.00 92.75 297 ASP A O 1
ATOM 2265 N N . GLY A 1 298 ? 22.664 -5.781 -2.796 1.00 88.75 298 GLY A N 1
ATOM 2266 C CA . GLY A 1 298 ? 22.719 -4.748 -1.761 1.00 88.75 298 GLY A CA 1
ATOM 2267 C C . GLY A 1 298 ? 21.936 -3.479 -2.107 1.00 88.75 298 GLY A C 1
ATOM 2268 O O . GLY A 1 298 ? 21.638 -2.687 -1.215 1.00 88.75 298 GLY A O 1
ATOM 2269 N N . TYR A 1 299 ? 21.567 -3.292 -3.378 1.00 89.44 299 TYR A N 1
ATOM 2270 C CA . TYR A 1 299 ? 20.756 -2.160 -3.819 1.00 89.44 299 TYR A CA 1
ATOM 2271 C C . TYR A 1 299 ? 19.266 -2.448 -3.651 1.00 89.44 299 TYR A C 1
ATOM 2273 O O . TYR A 1 299 ? 18.506 -1.576 -3.221 1.00 89.44 299 TYR A O 1
ATOM 2281 N N . PHE A 1 300 ? 18.872 -3.691 -3.940 1.00 92.12 300 PHE A N 1
ATOM 2282 C CA . PHE A 1 300 ? 17.493 -4.174 -3.885 1.00 92.12 300 PHE A CA 1
ATOM 2283 C C . PHE A 1 300 ? 17.393 -5.487 -3.086 1.00 92.12 300 PHE A C 1
ATOM 2285 O O . PHE A 1 300 ? 17.303 -6.568 -3.673 1.00 92.12 300 PHE A O 1
ATOM 2292 N N . PRO A 1 301 ? 17.388 -5.419 -1.739 1.00 92.00 301 PRO A N 1
ATOM 2293 C CA . PRO A 1 301 ? 17.425 -6.602 -0.878 1.00 92.00 301 PRO A CA 1
ATOM 2294 C C . PRO A 1 301 ? 16.246 -7.566 -1.073 1.00 92.00 301 PRO A C 1
ATOM 2296 O O . PRO A 1 301 ? 15.173 -7.189 -1.542 1.00 92.00 301 PRO A O 1
ATOM 2299 N N . LEU A 1 302 ? 16.396 -8.816 -0.616 1.00 93.00 302 LEU A N 1
ATOM 2300 C CA . LEU A 1 302 ? 15.391 -9.882 -0.785 1.00 93.00 302 LEU A CA 1
ATOM 2301 C C . LEU A 1 302 ? 13.979 -9.520 -0.299 1.00 93.00 302 LEU A C 1
ATOM 2303 O O . LEU A 1 302 ? 12.995 -9.951 -0.898 1.00 93.00 302 LEU A O 1
ATOM 2307 N N . THR A 1 303 ? 13.866 -8.720 0.764 1.00 91.06 303 THR A N 1
ATOM 2308 C CA . THR A 1 303 ? 12.569 -8.226 1.249 1.00 91.06 303 THR A CA 1
ATOM 2309 C C . THR A 1 303 ? 11.856 -7.391 0.184 1.00 91.06 303 THR A C 1
ATOM 2311 O O . THR A 1 303 ? 10.657 -7.556 -0.025 1.00 91.06 303 THR A O 1
ATOM 2314 N N . CYS A 1 304 ? 12.596 -6.560 -0.550 1.00 92.00 304 CYS A N 1
ATOM 2315 C CA . CYS A 1 304 ? 12.092 -5.733 -1.643 1.00 92.00 304 CYS A CA 1
ATOM 2316 C C . CYS A 1 304 ? 11.653 -6.591 -2.833 1.00 92.00 304 CYS A C 1
ATOM 2318 O O . CYS A 1 304 ? 10.565 -6.384 -3.365 1.00 92.00 304 CYS A O 1
ATOM 2320 N N . ALA A 1 305 ? 12.453 -7.596 -3.208 1.00 93.12 305 ALA A N 1
ATOM 2321 C CA . ALA A 1 305 ? 12.111 -8.526 -4.286 1.00 93.12 305 ALA A CA 1
ATOM 2322 C C . ALA A 1 305 ? 10.814 -9.306 -3.992 1.00 93.12 305 ALA A C 1
ATOM 2324 O O . ALA A 1 305 ? 9.940 -9.390 -4.855 1.00 93.12 305 ALA A O 1
ATOM 2325 N N . ASN A 1 306 ? 10.648 -9.804 -2.760 1.00 94.19 306 ASN A N 1
ATOM 2326 C CA . ASN A 1 306 ? 9.412 -10.460 -2.322 1.00 94.19 306 ASN A CA 1
ATOM 2327 C C . ASN A 1 306 ? 8.196 -9.530 -2.430 1.00 94.19 306 ASN A C 1
ATOM 2329 O O . ASN A 1 306 ? 7.163 -9.921 -2.971 1.00 94.19 306 ASN A O 1
ATOM 2333 N N . GLN A 1 307 ? 8.307 -8.302 -1.914 1.00 91.75 307 GLN A N 1
ATOM 2334 C CA . GLN A 1 307 ? 7.202 -7.344 -1.965 1.00 91.75 307 GLN A CA 1
ATOM 2335 C C . GLN A 1 307 ? 6.873 -6.922 -3.398 1.00 91.75 307 GLN A C 1
ATOM 2337 O O . GLN A 1 307 ? 5.699 -6.826 -3.735 1.00 91.75 307 GLN A O 1
ATOM 2342 N N . MET A 1 308 ? 7.880 -6.718 -4.251 1.00 92.56 308 MET A N 1
ATOM 2343 C CA . MET A 1 308 ? 7.684 -6.430 -5.673 1.00 92.56 308 MET A CA 1
ATOM 2344 C C . MET A 1 308 ? 6.903 -7.561 -6.353 1.00 92.56 308 MET A C 1
ATOM 2346 O O . MET A 1 308 ? 5.901 -7.301 -7.013 1.00 92.56 308 MET A O 1
ATOM 2350 N N . ALA A 1 309 ? 7.306 -8.819 -6.144 1.00 94.19 309 ALA A N 1
ATOM 2351 C CA . ALA A 1 309 ? 6.616 -9.980 -6.706 1.00 94.19 309 ALA A CA 1
ATOM 2352 C C . ALA A 1 309 ? 5.150 -10.073 -6.242 1.00 94.19 309 ALA A C 1
ATOM 2354 O O . ALA A 1 309 ? 4.252 -10.294 -7.058 1.00 94.19 309 ALA A O 1
ATOM 2355 N N . LEU A 1 310 ? 4.885 -9.839 -4.954 1.00 93.25 310 LEU A N 1
ATOM 2356 C CA . LEU A 1 310 ? 3.527 -9.823 -4.404 1.00 93.25 310 LEU A CA 1
ATOM 2357 C C . LEU A 1 310 ? 2.695 -8.648 -4.935 1.00 93.25 310 LEU A C 1
ATOM 2359 O O . LEU A 1 310 ? 1.546 -8.847 -5.322 1.00 93.25 310 LEU A O 1
ATOM 2363 N N . GLY A 1 311 ? 3.272 -7.450 -5.029 1.00 92.31 311 GLY A N 1
ATOM 2364 C CA . GLY A 1 311 ? 2.583 -6.244 -5.492 1.00 92.31 311 GLY A CA 1
ATOM 2365 C C . GLY A 1 311 ? 2.138 -6.304 -6.955 1.00 92.31 311 GLY A C 1
ATOM 2366 O O . GLY A 1 311 ? 1.135 -5.684 -7.306 1.00 92.31 311 GLY A O 1
ATOM 2367 N N . ILE A 1 312 ? 2.838 -7.073 -7.806 1.00 93.88 312 ILE A N 1
ATOM 2368 C CA . ILE A 1 312 ? 2.526 -7.149 -9.240 1.00 93.88 312 ILE A CA 1
ATOM 2369 C C . ILE A 1 312 ? 1.116 -7.711 -9.463 1.00 93.88 312 ILE A C 1
ATOM 2371 O O . ILE A 1 312 ? 0.800 -8.835 -9.056 1.00 93.88 312 ILE A O 1
ATOM 2375 N N . ALA A 1 313 ? 0.295 -6.937 -10.169 1.00 91.56 313 ALA A N 1
ATOM 2376 C CA . ALA A 1 313 ? -1.036 -7.294 -10.633 1.00 91.56 313 ALA A CA 1
ATOM 2377 C C . ALA A 1 313 ? -1.248 -6.820 -12.080 1.00 91.56 313 ALA A C 1
ATOM 2379 O O . ALA A 1 313 ? -0.578 -5.908 -12.567 1.00 91.56 313 ALA A O 1
ATOM 2380 N N . SER A 1 314 ? -2.169 -7.480 -12.781 1.00 91.69 314 SER A N 1
ATOM 2381 C CA . SER A 1 314 ? -2.486 -7.155 -14.171 1.00 91.69 314 SER A CA 1
ATOM 2382 C C . SER A 1 314 ? -3.311 -5.874 -14.267 1.00 91.69 314 SER A C 1
ATOM 2384 O O . SER A 1 314 ? -4.262 -5.694 -13.509 1.00 91.69 314 SER A O 1
ATOM 2386 N N . ALA A 1 315 ? -3.026 -5.053 -15.278 1.00 89.44 315 ALA A N 1
ATOM 2387 C CA . ALA A 1 315 ? -3.895 -3.957 -15.705 1.00 89.44 315 ALA A CA 1
ATOM 2388 C C . ALA A 1 315 ? -5.205 -4.438 -16.373 1.00 89.44 315 ALA A C 1
ATOM 2390 O O . ALA A 1 315 ? -6.065 -3.624 -16.694 1.00 89.44 315 ALA A O 1
ATOM 2391 N N . GLY A 1 316 ? -5.358 -5.747 -16.624 1.00 88.25 316 GLY A N 1
ATOM 2392 C CA . GLY A 1 316 ? -6.538 -6.324 -17.278 1.00 88.25 316 GLY A CA 1
ATOM 2393 C C . GLY A 1 316 ? -6.581 -6.129 -18.797 1.00 88.25 316 GLY A C 1
ATOM 2394 O O . GLY A 1 316 ? -7.604 -6.399 -19.417 1.00 88.25 316 GLY A O 1
ATOM 2395 N N . THR A 1 317 ? -5.485 -5.673 -19.407 1.00 85.00 317 THR A N 1
ATOM 2396 C CA . THR A 1 317 ? -5.383 -5.390 -20.850 1.00 85.00 317 THR A CA 1
ATOM 2397 C C . THR A 1 317 ? -4.712 -6.507 -21.653 1.00 85.00 317 THR A C 1
ATOM 2399 O O . THR A 1 317 ? -4.542 -6.375 -22.866 1.00 85.00 317 THR A O 1
ATOM 2402 N N . HIS A 1 318 ? -4.295 -7.596 -20.998 1.00 86.25 318 HIS A N 1
ATOM 2403 C CA . HIS A 1 318 ? -3.542 -8.679 -21.624 1.00 86.25 318 HIS A CA 1
ATOM 2404 C C . HIS A 1 318 ? -3.957 -10.047 -21.068 1.00 86.25 318 HIS A C 1
ATOM 2406 O O . HIS A 1 318 ? -3.634 -10.387 -19.931 1.00 86.25 318 HIS A O 1
ATOM 2412 N N . ASP A 1 319 ? -4.624 -10.858 -21.892 1.00 83.94 319 ASP A N 1
ATOM 2413 C CA . ASP A 1 319 ? -5.259 -12.122 -21.474 1.00 83.94 319 ASP A CA 1
ATOM 2414 C C . ASP A 1 319 ? -4.274 -13.162 -20.910 1.00 83.94 319 ASP A C 1
ATOM 2416 O O . ASP A 1 319 ? -4.624 -13.957 -20.042 1.00 83.94 319 ASP A O 1
ATOM 2420 N N . ASN A 1 320 ? -3.019 -13.132 -21.367 1.00 86.06 320 ASN A N 1
ATOM 2421 C CA . ASN A 1 320 ? -1.954 -14.049 -20.938 1.00 86.06 320 ASN A CA 1
ATOM 2422 C C . ASN A 1 320 ? -0.994 -13.423 -19.910 1.00 86.06 320 ASN A C 1
ATOM 2424 O O . ASN A 1 320 ? 0.197 -13.741 -19.888 1.00 86.06 320 ASN A O 1
ATOM 2428 N N . PHE A 1 321 ? -1.457 -12.465 -19.108 1.00 94.94 321 PHE A N 1
ATOM 2429 C CA . PHE A 1 321 ? -0.610 -11.821 -18.107 1.00 94.94 321 PHE A CA 1
ATOM 2430 C C . PHE A 1 321 ? -0.049 -12.831 -17.093 1.00 94.94 321 PHE A C 1
ATOM 2432 O O . PHE A 1 321 ? -0.797 -13.542 -16.429 1.00 94.94 321 PHE A O 1
ATOM 2439 N N . GLU A 1 322 ? 1.274 -12.840 -16.915 1.00 95.75 322 GLU A N 1
ATOM 2440 C CA . GLU A 1 322 ? 1.953 -13.628 -15.884 1.00 95.75 322 GLU A CA 1
ATOM 2441 C C . GLU A 1 322 ? 3.020 -12.800 -15.186 1.00 95.75 322 GLU A C 1
ATOM 2443 O O . GLU A 1 322 ? 3.709 -12.004 -15.820 1.00 95.75 322 GLU A O 1
ATOM 2448 N N . LYS A 1 323 ? 3.213 -13.059 -13.893 1.00 95.62 323 LYS A N 1
ATOM 2449 C CA . LYS A 1 323 ? 4.336 -12.537 -13.112 1.00 95.62 323 LYS A CA 1
ATOM 2450 C C . LYS A 1 323 ? 5.226 -13.676 -12.645 1.00 95.62 323 LYS A C 1
ATOM 2452 O O . LYS A 1 323 ? 4.706 -14.686 -12.169 1.00 95.62 323 LYS A O 1
ATOM 2457 N N . ARG A 1 324 ? 6.544 -13.558 -12.786 1.00 96.50 324 ARG A N 1
ATOM 2458 C CA . ARG A 1 324 ? 7.500 -14.547 -12.268 1.00 96.50 324 ARG A CA 1
ATOM 2459 C C . ARG A 1 324 ? 8.672 -13.858 -11.590 1.00 96.50 324 ARG A C 1
ATOM 2461 O O . ARG A 1 324 ? 9.185 -12.862 -12.091 1.00 96.50 324 ARG A O 1
ATOM 2468 N N . LEU A 1 325 ? 9.092 -14.425 -10.466 1.00 97.50 325 LEU A N 1
ATOM 2469 C CA . LEU A 1 325 ? 10.331 -14.082 -9.785 1.00 97.50 325 LEU A CA 1
ATOM 2470 C C . LEU A 1 325 ? 11.378 -15.139 -10.123 1.00 97.50 325 LEU A C 1
ATOM 2472 O O . LEU A 1 325 ? 11.094 -16.336 -10.091 1.00 97.50 325 LEU A O 1
ATOM 2476 N N . TRP A 1 326 ? 12.600 -14.708 -10.402 1.00 97.19 326 TRP A N 1
ATOM 2477 C CA . TRP A 1 326 ? 13.756 -15.582 -10.477 1.00 97.19 326 TRP A CA 1
ATOM 2478 C C . TRP A 1 326 ? 14.895 -15.018 -9.632 1.00 97.19 326 TRP A C 1
ATOM 2480 O O . TRP A 1 326 ? 15.429 -13.939 -9.890 1.00 97.19 326 TRP A O 1
ATOM 2490 N N . LEU A 1 327 ? 15.270 -15.774 -8.604 1.00 96.81 327 LEU A N 1
ATOM 2491 C CA . LEU A 1 327 ? 16.363 -15.431 -7.709 1.00 96.81 327 LEU A CA 1
ATOM 2492 C C . LEU A 1 327 ? 17.651 -16.117 -8.152 1.00 96.81 327 LEU A C 1
ATOM 2494 O O . LEU A 1 327 ? 17.702 -17.339 -8.323 1.00 96.81 327 LEU A O 1
ATOM 2498 N N . PHE A 1 328 ? 18.711 -15.323 -8.286 1.00 93.38 328 PHE A N 1
ATOM 2499 C CA . PHE A 1 328 ? 20.040 -15.828 -8.597 1.00 93.38 328 PHE A CA 1
ATOM 2500 C C . PHE A 1 328 ? 20.832 -16.063 -7.295 1.00 93.38 328 PHE A C 1
ATOM 2502 O O . PHE A 1 328 ? 21.165 -15.106 -6.578 1.00 93.38 328 PHE A O 1
ATOM 2509 N N . PRO A 1 329 ? 21.115 -17.326 -6.923 1.00 92.44 329 PRO A N 1
ATOM 2510 C CA . PRO A 1 329 ? 21.750 -17.648 -5.648 1.00 92.44 329 PRO A CA 1
ATOM 2511 C C . PRO A 1 329 ? 23.162 -17.068 -5.565 1.00 92.44 329 PRO A C 1
ATOM 2513 O O . PRO A 1 329 ? 23.944 -17.186 -6.504 1.00 92.44 329 PRO A O 1
ATOM 2516 N N . ASN A 1 330 ? 23.490 -16.482 -4.414 1.00 92.56 330 ASN A N 1
ATOM 2517 C CA . ASN A 1 330 ? 24.785 -15.883 -4.080 1.00 92.56 330 ASN A CA 1
ATOM 2518 C C . ASN A 1 330 ? 25.272 -14.765 -5.024 1.00 92.56 330 ASN A C 1
ATOM 2520 O O . ASN A 1 330 ? 26.431 -14.363 -4.943 1.00 92.56 330 ASN A O 1
ATOM 2524 N N . ALA A 1 331 ? 24.418 -14.251 -5.914 1.00 91.94 331 ALA A N 1
ATOM 2525 C CA . ALA A 1 331 ? 24.773 -13.151 -6.802 1.00 91.94 331 ALA A CA 1
ATOM 2526 C C . ALA A 1 331 ? 24.505 -11.780 -6.179 1.00 91.94 331 ALA A C 1
ATOM 2528 O O . ALA A 1 331 ? 23.536 -11.600 -5.439 1.00 91.94 331 ALA A O 1
ATOM 2529 N N . ARG A 1 332 ? 25.377 -10.836 -6.544 1.00 90.81 332 ARG A N 1
ATOM 2530 C CA . ARG A 1 332 ? 25.301 -9.402 -6.246 1.00 90.81 332 ARG A CA 1
ATOM 2531 C C . ARG A 1 332 ? 24.401 -8.688 -7.268 1.00 90.81 332 ARG A C 1
ATOM 2533 O O . ARG A 1 332 ? 23.787 -9.331 -8.116 1.00 90.81 332 ARG A O 1
ATOM 2540 N N . HIS A 1 333 ? 24.382 -7.359 -7.199 1.00 89.56 333 HIS A N 1
ATOM 2541 C CA . HIS A 1 333 ? 23.632 -6.475 -8.093 1.00 89.56 333 HIS A CA 1
ATOM 2542 C C . HIS A 1 333 ? 23.994 -6.633 -9.586 1.00 89.56 333 HIS A C 1
ATOM 2544 O O . HIS A 1 333 ? 23.114 -6.708 -10.441 1.00 89.56 333 HIS A O 1
ATOM 2550 N N . GLY A 1 334 ? 25.290 -6.745 -9.902 1.00 81.94 334 GLY A N 1
ATOM 2551 C CA . GLY A 1 334 ? 25.828 -6.827 -11.266 1.00 81.94 334 GLY A CA 1
ATOM 2552 C C . GLY A 1 334 ? 25.594 -8.164 -11.979 1.00 81.94 334 GLY A C 1
ATOM 2553 O O . GLY A 1 334 ? 26.544 -8.888 -12.267 1.00 81.94 334 GLY A O 1
ATOM 2554 N N 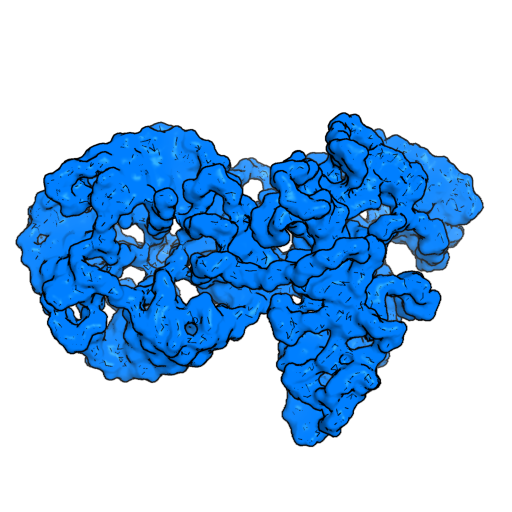. LEU A 1 335 ? 24.336 -8.514 -12.270 1.00 76.62 335 LEU A N 1
ATOM 2555 C CA . LEU A 1 335 ? 23.968 -9.785 -12.921 1.00 76.62 335 LEU A CA 1
ATOM 2556 C C . LEU A 1 335 ? 24.472 -9.917 -14.370 1.00 76.62 335 LEU A C 1
ATOM 2558 O O . LEU A 1 335 ? 24.560 -11.028 -14.893 1.00 76.62 335 LEU A O 1
ATOM 2562 N N . LEU A 1 336 ? 24.777 -8.793 -15.024 1.00 72.19 336 LEU A N 1
ATOM 2563 C CA . LEU A 1 336 ? 25.255 -8.741 -16.411 1.00 72.19 336 LEU A CA 1
ATOM 2564 C C . LEU A 1 336 ? 26.781 -8.578 -16.513 1.00 72.19 336 LEU A C 1
ATOM 2566 O O . LEU A 1 336 ? 27.339 -8.779 -17.590 1.00 72.19 336 LEU A O 1
ATOM 2570 N N . ASP A 1 337 ? 27.463 -8.291 -15.400 1.00 67.62 337 ASP A N 1
ATOM 2571 C CA . ASP A 1 337 ? 28.895 -7.953 -15.384 1.00 67.62 337 ASP A CA 1
ATOM 2572 C C . ASP A 1 337 ? 29.799 -9.196 -15.409 1.00 67.62 337 ASP A C 1
ATOM 2574 O O . ASP A 1 337 ? 30.998 -9.121 -15.685 1.00 67.62 337 ASP A O 1
ATOM 2578 N N . ASN A 1 338 ? 29.229 -10.371 -15.127 1.00 70.44 338 ASN A N 1
ATOM 2579 C CA . ASN A 1 338 ? 29.929 -11.647 -15.152 1.00 70.44 338 ASN A CA 1
ATOM 2580 C C . ASN A 1 338 ? 29.525 -12.460 -16.398 1.00 70.44 338 ASN A C 1
ATOM 2582 O O . ASN A 1 338 ? 28.377 -12.902 -16.485 1.00 70.44 338 ASN A O 1
ATOM 2586 N N . PRO A 1 339 ? 30.460 -12.769 -17.320 1.00 73.44 339 PRO A N 1
ATOM 2587 C CA . PRO A 1 339 ? 30.165 -13.523 -18.541 1.00 73.44 339 PRO A CA 1
ATOM 2588 C C . PRO A 1 339 ? 29.490 -14.882 -18.310 1.00 73.44 339 PRO A C 1
ATOM 2590 O O . PRO A 1 339 ? 28.668 -15.312 -19.120 1.00 73.44 339 PRO A O 1
ATOM 2593 N N . LEU A 1 340 ? 29.810 -15.566 -17.205 1.00 75.69 340 LEU A N 1
ATOM 2594 C CA . LEU A 1 340 ? 29.180 -16.841 -16.860 1.00 75.69 340 LEU A CA 1
ATOM 2595 C C . LEU A 1 340 ? 27.716 -16.648 -16.445 1.00 75.69 340 LEU A C 1
ATOM 2597 O O . LEU A 1 340 ? 26.864 -17.439 -16.843 1.00 75.69 340 LEU A O 1
ATOM 2601 N N . GLN A 1 341 ? 27.423 -15.595 -15.677 1.00 75.75 341 GLN A N 1
ATOM 2602 C CA . GLN A 1 341 ? 26.053 -15.262 -15.279 1.00 75.75 341 GLN A CA 1
ATOM 2603 C C . GLN A 1 341 ? 25.237 -14.819 -16.491 1.00 75.75 341 GLN A C 1
ATOM 2605 O O . GLN A 1 341 ? 24.141 -15.332 -16.699 1.00 75.75 341 GLN A O 1
ATOM 2610 N N . LEU A 1 342 ? 25.808 -13.975 -17.357 1.00 74.88 342 LEU A N 1
ATOM 2611 C CA . LEU A 1 342 ? 25.180 -13.577 -18.615 1.00 74.88 342 LEU A CA 1
ATOM 2612 C C . LEU A 1 342 ? 24.791 -14.802 -19.454 1.00 74.88 342 LEU A C 1
ATOM 2614 O O . LEU A 1 342 ? 23.648 -14.911 -19.891 1.00 74.88 342 LEU A O 1
ATOM 2618 N N . PHE A 1 343 ? 25.698 -15.771 -19.608 1.00 81.06 343 PHE A N 1
ATOM 2619 C CA . PHE A 1 343 ? 25.412 -17.016 -20.325 1.00 81.06 343 PHE A CA 1
ATOM 2620 C C . PHE A 1 343 ? 24.254 -17.816 -19.700 1.00 81.06 343 PHE A C 1
ATOM 2622 O O . PHE A 1 343 ? 23.431 -18.382 -20.420 1.00 81.06 343 PHE A O 1
ATOM 2629 N N . GLN A 1 344 ? 24.154 -17.835 -18.368 1.00 85.25 344 GLN A N 1
ATOM 2630 C CA . GLN A 1 344 ? 23.064 -18.498 -17.643 1.00 85.25 344 GLN A CA 1
ATOM 2631 C C . GLN A 1 344 ? 21.710 -17.787 -17.812 1.00 85.25 344 GLN A C 1
ATOM 2633 O O . GLN A 1 344 ? 20.675 -18.443 -17.705 1.00 85.25 344 GLN A O 1
ATOM 2638 N N . LEU A 1 345 ? 21.701 -16.481 -18.099 1.00 87.44 345 LEU A N 1
ATOM 2639 C CA . LEU A 1 345 ? 20.482 -15.692 -18.303 1.00 87.44 345 LEU A CA 1
ATOM 2640 C C . LEU A 1 345 ? 19.880 -15.873 -19.704 1.00 87.44 345 LEU A C 1
ATOM 2642 O O . LEU A 1 345 ? 18.658 -15.870 -19.832 1.00 87.44 345 LEU A O 1
ATOM 2646 N N . VAL A 1 346 ? 20.701 -16.056 -20.748 1.00 88.88 346 VAL A N 1
ATOM 2647 C CA . VAL A 1 346 ? 20.236 -16.017 -22.153 1.00 88.88 346 VAL A CA 1
ATOM 2648 C C . VAL A 1 346 ? 19.063 -16.962 -22.410 1.00 88.88 346 VAL A C 1
ATOM 2650 O O . VAL A 1 346 ? 18.024 -16.528 -22.898 1.00 88.88 346 VAL A O 1
ATOM 2653 N N . THR A 1 347 ? 19.202 -18.249 -22.079 1.00 92.56 347 THR A N 1
ATOM 2654 C CA . THR A 1 347 ? 18.154 -19.237 -22.394 1.00 92.56 347 THR A CA 1
ATOM 2655 C C . THR A 1 347 ? 16.840 -18.927 -21.660 1.00 92.56 347 THR A C 1
ATOM 2657 O O . THR A 1 347 ? 15.828 -18.770 -22.342 1.00 92.56 347 THR A O 1
ATOM 2660 N N . PRO A 1 348 ? 16.822 -18.749 -20.324 1.00 94.56 348 PRO A N 1
ATOM 2661 C CA . PRO A 1 348 ? 15.641 -18.285 -19.592 1.00 94.56 348 PRO A CA 1
ATOM 2662 C C . PRO A 1 348 ? 14.977 -17.028 -20.161 1.00 94.56 348 PRO A C 1
ATOM 2664 O O . PRO A 1 348 ? 13.755 -16.977 -20.278 1.00 94.56 348 PRO A O 1
ATOM 2667 N N . LEU A 1 349 ? 15.762 -16.018 -20.544 1.00 94.31 349 LEU A N 1
ATOM 2668 C CA . LEU A 1 349 ? 15.222 -14.776 -21.096 1.00 94.31 349 LEU A CA 1
ATOM 2669 C C . LEU A 1 349 ? 14.536 -15.006 -22.445 1.00 94.31 349 LEU A C 1
ATOM 2671 O O . LEU A 1 349 ? 13.429 -14.519 -22.656 1.00 94.31 349 LEU A O 1
ATOM 2675 N N . LEU A 1 350 ? 15.144 -15.793 -23.337 1.00 94.62 350 LEU A N 1
ATOM 2676 C CA . LEU A 1 350 ? 14.527 -16.152 -24.617 1.00 94.62 350 LEU A CA 1
ATOM 2677 C C . LEU A 1 350 ? 13.240 -16.949 -24.421 1.00 94.62 350 LEU A C 1
ATOM 2679 O O . LEU A 1 350 ? 12.252 -16.693 -25.100 1.00 94.62 350 LEU A O 1
ATOM 2683 N N . GLN A 1 351 ? 13.230 -17.859 -23.449 1.00 96.38 351 GLN A N 1
ATOM 2684 C CA . GLN A 1 351 ? 12.034 -18.595 -23.067 1.00 96.38 351 GLN A CA 1
ATOM 2685 C C . GLN A 1 351 ? 10.932 -17.668 -22.545 1.00 96.38 351 GLN A C 1
ATOM 2687 O O . GLN A 1 351 ? 9.773 -17.821 -22.911 1.00 96.38 351 GLN A O 1
ATOM 2692 N N . TRP A 1 352 ? 11.265 -16.670 -21.730 1.00 97.12 352 TRP A N 1
ATOM 2693 C CA . TRP A 1 352 ? 10.283 -15.677 -21.302 1.00 97.12 352 TRP A CA 1
ATOM 2694 C C . TRP A 1 352 ? 9.716 -14.876 -22.480 1.00 97.12 352 TRP A C 1
ATOM 2696 O O . TRP A 1 352 ? 8.502 -14.736 -22.601 1.00 97.12 352 TRP A O 1
ATOM 2706 N N . LEU A 1 353 ? 10.575 -14.408 -23.388 1.00 96.56 353 LEU A N 1
ATOM 2707 C CA . LEU A 1 353 ? 10.150 -13.671 -24.580 1.00 96.56 353 LEU A CA 1
ATOM 2708 C C . LEU A 1 353 ? 9.268 -14.526 -25.501 1.00 96.56 353 LEU A C 1
ATOM 2710 O O . LEU A 1 353 ? 8.246 -14.048 -25.990 1.00 96.56 353 LEU A O 1
ATOM 2714 N N . ASP A 1 354 ? 9.618 -15.797 -25.707 1.00 95.75 354 ASP A N 1
ATOM 2715 C CA . ASP A 1 354 ? 8.807 -16.724 -26.495 1.00 95.75 354 ASP A CA 1
ATOM 2716 C C . ASP A 1 354 ? 7.430 -16.944 -25.857 1.00 95.75 354 ASP A C 1
ATOM 2718 O O . ASP A 1 354 ? 6.438 -17.011 -26.581 1.00 95.75 354 ASP A O 1
ATOM 2722 N N . TYR A 1 355 ? 7.331 -16.991 -24.524 1.00 96.00 355 TYR A N 1
ATOM 2723 C CA . TYR A 1 355 ? 6.034 -16.999 -23.847 1.00 96.00 355 TYR A CA 1
ATOM 2724 C C . TYR A 1 355 ? 5.247 -15.713 -24.111 1.00 96.00 355 TYR A C 1
ATOM 2726 O O . TYR A 1 355 ? 4.125 -15.768 -24.616 1.00 96.00 355 TYR A O 1
ATOM 2734 N N . SER A 1 356 ? 5.841 -14.560 -23.798 1.00 95.69 356 SER A N 1
ATOM 2735 C CA . SER A 1 356 ? 5.158 -13.269 -23.879 1.00 95.69 356 SER A CA 1
ATOM 2736 C C . SER A 1 356 ? 4.668 -12.950 -25.293 1.00 95.69 356 SER A C 1
ATOM 2738 O O . SER A 1 356 ? 3.619 -12.337 -25.465 1.00 95.69 356 SER A O 1
ATOM 2740 N N . PHE A 1 357 ? 5.384 -13.421 -26.319 1.00 94.44 357 PHE A N 1
ATOM 2741 C CA . PHE A 1 357 ? 4.999 -13.270 -27.724 1.00 94.44 357 PHE A CA 1
ATOM 2742 C C . PHE A 1 357 ? 4.248 -14.481 -28.309 1.00 94.44 357 PHE A C 1
ATOM 2744 O O . PHE A 1 357 ? 4.129 -14.587 -29.532 1.00 94.44 357 PHE A O 1
ATOM 2751 N N . GLY A 1 358 ? 3.737 -15.387 -27.468 1.00 91.50 358 GLY A N 1
ATOM 2752 C CA . GLY A 1 358 ? 2.800 -16.448 -27.860 1.00 91.50 358 GLY A CA 1
ATOM 2753 C C . GLY A 1 358 ? 3.404 -17.625 -28.634 1.00 91.50 358 GLY A C 1
ATOM 2754 O O . GLY A 1 358 ? 2.680 -18.345 -29.317 1.00 91.50 358 GLY A O 1
ATOM 2755 N N . LYS A 1 359 ? 4.721 -17.833 -28.559 1.00 93.25 359 LYS A N 1
ATOM 2756 C CA . LYS A 1 359 ? 5.440 -18.954 -29.196 1.00 93.25 359 LYS A CA 1
ATOM 2757 C C . LYS A 1 359 ? 5.612 -20.168 -28.281 1.00 93.25 359 LYS A C 1
ATOM 2759 O O . LYS A 1 359 ? 6.133 -21.192 -28.720 1.00 93.25 359 LYS A O 1
ATOM 2764 N N . ARG A 1 360 ? 5.227 -20.048 -27.013 1.00 93.75 360 ARG A N 1
ATOM 2765 C CA . ARG A 1 360 ? 5.433 -21.068 -25.984 1.00 93.75 360 ARG A CA 1
ATOM 2766 C C . ARG A 1 360 ? 4.257 -21.091 -25.010 1.00 93.75 360 ARG A C 1
ATOM 2768 O O . ARG A 1 360 ? 3.617 -20.069 -24.777 1.00 93.75 360 ARG A O 1
ATOM 2775 N N . ASP A 1 361 ? 4.040 -22.249 -24.394 1.00 91.38 361 ASP A N 1
ATOM 2776 C CA . ASP A 1 361 ? 3.063 -22.417 -23.321 1.00 91.38 361 ASP A CA 1
ATOM 2777 C C . ASP A 1 361 ? 3.406 -21.600 -22.066 1.00 91.38 361 ASP A C 1
ATOM 2779 O O . ASP A 1 361 ? 4.552 -21.218 -21.805 1.00 91.38 361 ASP A O 1
ATOM 2783 N N . LYS A 1 362 ? 2.389 -21.396 -21.227 1.00 93.44 362 LYS A N 1
ATOM 2784 C CA . LYS A 1 362 ? 2.510 -20.690 -19.951 1.00 93.44 362 LYS A CA 1
ATOM 2785 C C . LYS A 1 362 ? 3.657 -21.245 -19.084 1.00 93.44 362 LYS A C 1
ATOM 2787 O O . LYS A 1 362 ? 3.755 -22.466 -18.928 1.00 93.44 362 LYS A O 1
ATOM 2792 N N . PRO A 1 363 ? 4.512 -20.391 -18.487 1.00 94.69 363 PRO A N 1
ATOM 2793 C CA . PRO A 1 363 ? 5.475 -20.773 -17.457 1.00 94.69 363 PRO A CA 1
ATOM 2794 C C . PRO A 1 363 ? 4.820 -21.527 -16.305 1.00 94.69 363 PRO A C 1
ATOM 2796 O O . PRO A 1 363 ? 3.671 -21.242 -15.967 1.00 94.69 363 PRO A O 1
ATOM 2799 N N . LEU A 1 364 ? 5.556 -22.436 -15.664 1.00 96.19 364 LEU A N 1
ATOM 2800 C CA . LEU A 1 364 ? 5.096 -23.066 -14.423 1.00 96.19 364 LEU A CA 1
ATOM 2801 C C . LEU A 1 364 ? 4.661 -22.006 -13.405 1.00 96.19 364 LEU A C 1
ATOM 2803 O O . LEU A 1 364 ? 5.270 -20.937 -13.338 1.00 96.19 364 LEU A O 1
ATOM 2807 N N . ALA A 1 365 ? 3.598 -22.281 -12.654 1.00 95.75 365 ALA A N 1
ATOM 2808 C CA . ALA A 1 365 ? 3.133 -21.421 -11.570 1.00 95.75 365 ALA A CA 1
ATOM 2809 C C . ALA A 1 365 ? 4.218 -21.169 -10.502 1.00 95.75 365 ALA A C 1
ATOM 2811 O O . ALA A 1 365 ? 5.197 -21.909 -10.393 1.00 95.75 365 ALA A O 1
ATOM 2812 N N . GLU A 1 366 ? 4.043 -20.106 -9.713 1.00 95.50 366 GLU A N 1
ATOM 2813 C CA . GLU A 1 366 ? 4.963 -19.770 -8.623 1.00 95.50 366 GLU A CA 1
ATOM 2814 C C . GLU A 1 366 ? 5.021 -20.910 -7.585 1.00 95.50 366 GLU A C 1
ATOM 2816 O O . GLU A 1 366 ? 3.983 -21.277 -7.023 1.00 95.50 366 GLU A O 1
ATOM 2821 N N . PRO A 1 367 ? 6.208 -21.474 -7.295 1.00 97.12 367 PRO A N 1
ATOM 2822 C CA . PRO A 1 367 ? 6.340 -22.502 -6.277 1.00 97.12 367 PRO A CA 1
ATOM 2823 C C . PRO A 1 367 ? 6.034 -21.954 -4.880 1.00 97.12 367 PRO A C 1
ATOM 2825 O O . PRO A 1 367 ? 6.564 -20.925 -4.478 1.00 97.12 367 PRO A O 1
ATOM 2828 N N . GLN A 1 368 ? 5.244 -22.691 -4.107 1.00 97.12 368 GLN A N 1
ATOM 2829 C CA . GLN A 1 368 ? 4.978 -22.447 -2.693 1.00 97.12 368 GLN A CA 1
ATOM 2830 C C . GLN A 1 368 ? 5.749 -23.458 -1.852 1.00 97.12 368 GLN A C 1
ATOM 2832 O O . GLN A 1 368 ? 5.683 -24.661 -2.115 1.00 97.12 368 GLN A O 1
ATOM 2837 N N . VAL A 1 369 ? 6.480 -22.981 -0.843 1.00 97.88 369 VAL A N 1
ATOM 2838 C CA . VAL A 1 369 ? 7.341 -23.836 -0.017 1.00 97.88 369 VAL A CA 1
ATOM 2839 C C . VAL A 1 369 ? 6.776 -23.962 1.394 1.00 97.88 369 VAL A C 1
ATOM 2841 O O . VAL A 1 369 ? 6.713 -22.988 2.138 1.00 97.88 369 VAL A O 1
ATOM 2844 N N . ALA A 1 370 ? 6.403 -25.179 1.784 1.00 97.25 370 ALA A N 1
ATOM 2845 C CA . ALA A 1 370 ? 6.020 -25.514 3.150 1.00 97.25 370 ALA A CA 1
ATOM 2846 C C . ALA A 1 370 ? 7.189 -26.192 3.874 1.00 97.25 370 ALA A C 1
ATOM 2848 O O . ALA A 1 370 ? 7.775 -27.150 3.366 1.00 97.25 370 ALA A O 1
ATOM 2849 N N . MET A 1 371 ? 7.513 -25.714 5.077 1.00 96.88 371 MET A N 1
ATOM 2850 C CA . MET A 1 371 ? 8.554 -26.287 5.931 1.00 96.88 371 MET A CA 1
ATOM 2851 C C . MET A 1 371 ? 7.930 -26.959 7.154 1.00 96.88 371 MET A C 1
ATOM 2853 O O . MET A 1 371 ? 7.107 -26.371 7.853 1.00 96.88 371 MET A O 1
ATOM 2857 N N . SER A 1 372 ? 8.390 -28.169 7.454 1.00 95.50 372 SER A N 1
ATOM 2858 C CA . SER A 1 372 ? 8.092 -28.895 8.689 1.00 95.50 372 SER A CA 1
ATOM 2859 C C . SER A 1 372 ? 9.386 -29.381 9.335 1.00 95.50 372 SER A C 1
ATOM 2861 O O . SER A 1 372 ? 10.345 -29.692 8.630 1.00 95.50 372 SER A O 1
ATOM 2863 N N . GLN A 1 373 ? 9.410 -29.482 10.661 1.00 93.31 373 GLN A N 1
ATOM 2864 C CA . GLN A 1 373 ? 10.544 -30.034 11.398 1.00 93.31 373 GLN A CA 1
ATOM 2865 C C . GLN A 1 373 ? 10.204 -31.423 11.939 1.00 93.31 373 GLN A C 1
ATOM 2867 O O . GLN A 1 373 ? 9.132 -31.624 12.508 1.00 93.31 373 GLN A O 1
ATOM 2872 N N . ASP A 1 374 ? 11.141 -32.356 11.803 1.00 86.12 374 ASP A N 1
ATOM 2873 C CA . ASP A 1 374 ? 11.101 -33.680 12.422 1.00 86.12 374 ASP A CA 1
ATOM 2874 C C . ASP A 1 374 ? 12.466 -34.002 13.081 1.00 86.12 374 ASP A C 1
ATOM 2876 O O . ASP A 1 374 ? 13.404 -33.202 12.987 1.00 86.12 374 ASP A O 1
ATOM 2880 N N . PRO A 1 375 ? 12.621 -35.137 13.794 1.00 86.25 375 PRO A N 1
ATOM 2881 C CA . PRO A 1 375 ? 13.906 -35.500 14.396 1.00 86.25 375 PRO A CA 1
ATOM 2882 C C . PRO A 1 375 ? 15.052 -35.707 13.389 1.00 86.25 375 PRO A C 1
ATOM 2884 O O . PRO A 1 375 ? 16.216 -35.633 13.783 1.00 86.25 375 PRO A O 1
ATOM 2887 N N . ALA A 1 376 ? 14.749 -35.986 12.116 1.00 86.25 376 ALA A N 1
ATOM 2888 C CA . ALA A 1 376 ? 15.740 -36.198 11.064 1.00 86.25 376 ALA A CA 1
ATOM 2889 C C . ALA A 1 376 ? 16.244 -34.875 10.460 1.00 86.25 376 ALA A C 1
ATOM 2891 O O . ALA A 1 376 ? 17.371 -34.830 9.961 1.00 86.25 376 ALA A O 1
ATOM 2892 N N . GLY A 1 377 ? 15.467 -33.792 10.552 1.00 94.75 377 GLY A N 1
ATOM 2893 C CA . GLY A 1 377 ? 15.884 -32.448 10.166 1.00 94.75 377 GLY A CA 1
ATOM 2894 C C . GLY A 1 377 ? 14.727 -31.535 9.766 1.00 94.75 377 GLY A C 1
ATOM 2895 O O . GLY A 1 377 ? 13.638 -31.567 10.341 1.00 94.75 377 GLY A O 1
ATOM 2896 N N . LEU A 1 378 ? 14.983 -30.675 8.780 1.00 97.44 378 LEU A N 1
ATOM 2897 C CA . LEU A 1 378 ? 13.984 -29.782 8.199 1.00 97.44 378 LEU A CA 1
ATOM 2898 C C . LEU A 1 378 ? 13.522 -30.350 6.862 1.00 97.44 378 LEU A C 1
ATOM 2900 O O . LEU A 1 378 ? 14.314 -30.496 5.929 1.00 97.44 378 LEU A O 1
ATOM 2904 N N . ARG A 1 379 ? 12.235 -30.662 6.762 1.00 96.88 379 ARG A N 1
ATOM 2905 C CA . ARG A 1 379 ? 11.606 -31.171 5.547 1.00 96.88 379 ARG A CA 1
ATOM 2906 C C . ARG A 1 379 ? 10.884 -30.045 4.818 1.00 96.88 379 ARG A C 1
ATOM 2908 O O . ARG A 1 379 ? 10.113 -29.310 5.431 1.00 96.88 379 ARG A O 1
ATOM 2915 N N . PHE A 1 380 ? 11.106 -29.961 3.509 1.00 98.00 380 PHE A N 1
ATOM 2916 C CA . PHE A 1 380 ? 10.539 -28.941 2.632 1.00 98.00 380 PHE A CA 1
ATOM 2917 C C . PHE A 1 380 ? 9.694 -29.590 1.541 1.00 98.00 380 PHE A C 1
ATOM 2919 O O . PHE A 1 380 ? 10.152 -30.508 0.854 1.00 98.00 380 PHE A O 1
ATOM 2926 N N . GLU A 1 381 ? 8.471 -29.097 1.377 1.00 97.81 381 GLU A N 1
ATOM 2927 C CA . GLU A 1 381 ? 7.563 -29.450 0.290 1.00 97.81 381 GLU A CA 1
ATOM 2928 C C . GLU A 1 381 ? 7.357 -28.244 -0.619 1.00 97.81 381 GLU A C 1
ATOM 2930 O O . GLU A 1 381 ? 7.034 -27.162 -0.142 1.00 97.81 381 GLU A O 1
ATOM 2935 N N . ILE A 1 382 ? 7.534 -28.434 -1.922 1.00 98.19 382 ILE A N 1
ATOM 2936 C CA . ILE A 1 382 ? 7.449 -27.388 -2.940 1.00 98.19 382 ILE A CA 1
ATOM 2937 C C . ILE A 1 382 ? 6.287 -27.742 -3.867 1.00 98.19 382 ILE A C 1
ATOM 2939 O O . ILE A 1 382 ? 6.392 -28.676 -4.670 1.00 98.19 382 ILE A O 1
ATOM 2943 N N . ALA A 1 383 ? 5.181 -27.017 -3.738 1.00 97.25 383 ALA A N 1
ATOM 2944 C CA . ALA A 1 383 ? 3.955 -27.222 -4.504 1.00 97.25 383 ALA A CA 1
ATOM 2945 C C . ALA A 1 383 ? 3.731 -26.061 -5.479 1.00 97.25 383 ALA A C 1
ATOM 2947 O O . ALA A 1 383 ? 3.936 -24.911 -5.116 1.00 97.25 383 ALA A O 1
ATOM 2948 N N . LEU A 1 384 ? 3.301 -26.351 -6.708 1.00 95.62 384 LEU A N 1
ATOM 2949 C CA . LEU A 1 384 ? 3.031 -25.322 -7.725 1.00 95.62 384 LEU A CA 1
ATOM 2950 C C . LEU A 1 384 ? 1.533 -25.197 -8.055 1.00 95.62 384 LEU A C 1
ATOM 2952 O O . LEU A 1 384 ? 1.135 -24.270 -8.746 1.00 95.62 384 LEU A O 1
ATOM 2956 N N . GLY A 1 385 ? 0.694 -26.139 -7.608 1.00 92.19 385 GLY A N 1
ATOM 2957 C CA . GLY A 1 385 ? -0.704 -26.218 -8.058 1.00 92.19 385 GLY A CA 1
ATOM 2958 C C . GLY A 1 385 ? -0.846 -26.608 -9.538 1.00 92.19 385 GLY A C 1
ATOM 2959 O O . GLY A 1 385 ? -1.860 -26.315 -10.162 1.00 92.19 385 GLY A O 1
ATOM 2960 N N . GLU A 1 386 ? 0.174 -27.256 -10.106 1.00 92.62 386 GLU A N 1
ATOM 2961 C CA . GLU A 1 386 ? 0.225 -27.705 -11.501 1.00 92.62 386 GLU A CA 1
ATOM 2962 C C . GLU A 1 386 ? -0.068 -29.213 -11.593 1.00 92.62 386 GLU A C 1
ATOM 2964 O O . GLU A 1 386 ? 0.340 -29.975 -10.711 1.00 92.62 386 GLU A O 1
ATOM 2969 N N . PRO A 1 387 ? -0.727 -29.694 -12.663 1.00 90.44 387 PRO A N 1
ATOM 2970 C CA . PRO A 1 387 ? -0.920 -31.125 -12.869 1.00 90.44 387 PRO A CA 1
ATOM 2971 C C . PRO A 1 387 ? 0.422 -31.833 -13.111 1.00 90.44 387 PRO A C 1
ATOM 2973 O O . PRO A 1 387 ? 1.340 -31.274 -13.711 1.00 90.44 387 PRO A O 1
ATOM 2976 N N . SER A 1 388 ? 0.529 -33.113 -12.735 1.00 86.56 388 SER A N 1
ATOM 2977 C CA . SER A 1 388 ? 1.780 -33.884 -12.856 1.00 86.56 388 SER A CA 1
ATOM 2978 C C . SER A 1 388 ? 2.362 -33.927 -14.277 1.00 86.56 388 SER A C 1
ATOM 2980 O O . SER A 1 388 ? 3.573 -34.056 -14.434 1.00 86.56 388 SER A O 1
ATOM 2982 N N . SER A 1 389 ? 1.532 -33.787 -15.318 1.00 89.12 389 SER A N 1
ATOM 2983 C CA . SER A 1 389 ? 1.982 -33.706 -16.716 1.00 89.12 389 SER A CA 1
ATOM 2984 C C . SER A 1 389 ? 2.844 -32.474 -17.001 1.00 89.12 389 SER A C 1
ATOM 2986 O O . SER A 1 389 ? 3.776 -32.560 -17.793 1.00 89.12 389 SER A O 1
ATOM 2988 N N . ARG A 1 390 ? 2.566 -31.346 -16.339 1.00 91.00 390 ARG A N 1
ATOM 2989 C CA . ARG A 1 390 ? 3.329 -30.094 -16.455 1.00 91.00 390 ARG A CA 1
ATOM 2990 C C . ARG A 1 390 ? 4.640 -30.143 -15.675 1.00 91.00 390 ARG A C 1
ATOM 2992 O O . ARG A 1 390 ? 5.604 -29.489 -16.054 1.00 91.00 390 ARG A O 1
ATOM 2999 N N . LEU A 1 391 ? 4.688 -30.948 -14.614 1.00 93.50 391 LEU A N 1
ATOM 3000 C CA . LEU A 1 391 ? 5.888 -31.167 -13.800 1.00 93.50 391 LEU A CA 1
ATOM 3001 C C . LEU A 1 391 ? 6.833 -32.221 -14.401 1.00 93.50 391 LEU A C 1
ATOM 3003 O O . LEU A 1 391 ? 7.964 -32.377 -13.937 1.00 93.50 391 LEU A O 1
ATOM 3007 N N . ALA A 1 392 ? 6.397 -32.950 -15.430 1.00 90.44 392 ALA A N 1
ATOM 3008 C CA . ALA A 1 392 ? 7.222 -33.941 -16.103 1.00 90.44 392 ALA A CA 1
ATOM 3009 C C . ALA A 1 392 ? 8.439 -33.276 -16.772 1.00 90.44 392 ALA A C 1
ATOM 3011 O O . ALA A 1 392 ? 8.304 -32.362 -17.579 1.00 90.44 392 ALA A O 1
ATOM 3012 N N . GLY A 1 393 ? 9.644 -33.740 -16.430 1.00 90.75 393 GLY A N 1
ATOM 3013 C CA . GLY A 1 393 ? 10.897 -33.171 -16.941 1.00 90.75 393 GLY A CA 1
ATOM 3014 C C . GLY A 1 393 ? 11.324 -31.857 -16.277 1.00 90.75 393 GLY A C 1
ATOM 3015 O O . GLY A 1 393 ? 12.413 -31.371 -16.574 1.00 90.75 393 GLY A O 1
ATOM 3016 N N . ALA A 1 394 ? 10.523 -31.310 -15.357 1.00 96.00 394 ALA A N 1
ATOM 3017 C CA . ALA A 1 394 ? 10.939 -30.185 -14.535 1.00 96.00 394 ALA A CA 1
ATOM 3018 C C . ALA A 1 394 ? 11.951 -30.636 -13.468 1.00 96.00 394 ALA A C 1
ATOM 3020 O O . ALA A 1 394 ? 11.918 -31.766 -12.973 1.00 96.00 394 ALA A O 1
ATOM 3021 N N . SER A 1 395 ? 12.846 -29.729 -13.090 1.00 97.06 395 SER A N 1
ATOM 3022 C CA . SER A 1 395 ? 13.809 -29.939 -12.008 1.00 97.06 395 SER A CA 1
ATOM 3023 C C . SER A 1 395 ? 13.607 -28.894 -10.921 1.00 97.06 395 SER A C 1
ATOM 3025 O O . SER A 1 395 ? 13.279 -27.750 -11.218 1.00 97.06 395 SER A O 1
ATOM 3027 N N . ALA A 1 396 ? 13.798 -29.276 -9.660 1.00 98.12 396 ALA A N 1
ATOM 3028 C CA . ALA A 1 396 ? 13.616 -28.374 -8.531 1.00 98.12 396 ALA A CA 1
ATOM 3029 C C . ALA A 1 396 ? 14.838 -28.371 -7.615 1.00 98.12 396 ALA A C 1
ATOM 3031 O O . ALA A 1 396 ? 15.529 -29.378 -7.422 1.00 98.12 396 ALA A O 1
ATOM 3032 N N . SER A 1 397 ? 15.126 -27.210 -7.045 1.00 98.44 397 SER A N 1
ATOM 3033 C CA . SER A 1 397 ? 16.205 -27.018 -6.086 1.00 98.44 397 SER A CA 1
ATOM 3034 C C . SER A 1 397 ? 15.760 -26.094 -4.968 1.00 98.44 397 SER A C 1
ATOM 3036 O O . SER A 1 397 ? 15.195 -25.040 -5.229 1.00 98.44 397 SER A O 1
ATOM 3038 N N . LEU A 1 398 ? 16.044 -26.484 -3.731 1.00 98.62 398 LEU A N 1
ATOM 3039 C CA . LEU A 1 398 ? 15.901 -25.634 -2.559 1.00 98.62 398 LEU A CA 1
ATOM 3040 C C . LEU A 1 398 ? 17.234 -24.925 -2.318 1.00 98.62 398 LEU A C 1
ATOM 3042 O O . LEU A 1 398 ? 18.293 -25.552 -2.352 1.00 98.62 398 LEU A O 1
ATOM 3046 N N . HIS A 1 399 ? 17.181 -23.632 -2.052 1.00 98.44 399 HIS A N 1
ATOM 3047 C CA . HIS A 1 399 ? 18.312 -22.822 -1.634 1.00 98.44 399 HIS A CA 1
ATOM 3048 C C . HIS A 1 399 ? 18.083 -22.403 -0.187 1.00 98.44 399 HIS A C 1
ATOM 3050 O O . HIS A 1 399 ? 17.050 -21.811 0.109 1.00 98.44 399 HIS A O 1
ATOM 3056 N N . ALA A 1 400 ? 19.027 -22.703 0.706 1.00 98.06 400 ALA A N 1
ATOM 3057 C CA . ALA A 1 400 ? 18.914 -22.387 2.127 1.00 98.06 400 ALA A CA 1
ATOM 3058 C C . ALA A 1 400 ? 20.161 -21.671 2.661 1.00 98.06 400 ALA A C 1
ATOM 3060 O O . ALA A 1 400 ? 21.289 -22.059 2.355 1.00 98.06 400 ALA A O 1
ATOM 3061 N N . ALA A 1 401 ? 19.950 -20.667 3.503 1.00 97.31 401 ALA A N 1
ATOM 3062 C CA . ALA A 1 401 ? 20.959 -19.892 4.219 1.00 97.31 401 ALA A CA 1
ATOM 3063 C C . ALA A 1 401 ? 20.513 -19.663 5.677 1.00 97.31 401 ALA A C 1
ATOM 3065 O O . ALA A 1 401 ? 19.374 -19.957 6.041 1.00 97.31 401 ALA A O 1
ATOM 3066 N N . THR A 1 402 ? 21.395 -19.136 6.525 1.00 95.75 402 THR A N 1
ATOM 3067 C CA . THR A 1 402 ? 21.030 -18.632 7.871 1.00 95.75 402 THR A CA 1
ATOM 3068 C C . THR A 1 402 ? 21.290 -17.135 8.027 1.00 95.75 402 THR A C 1
ATOM 3070 O O . THR A 1 402 ? 21.022 -16.559 9.076 1.00 95.75 402 THR A O 1
ATOM 3073 N N . ARG A 1 403 ? 21.854 -16.513 6.990 1.00 93.06 403 ARG A N 1
ATOM 3074 C CA . ARG A 1 403 ? 22.183 -15.093 6.882 1.00 93.06 403 ARG A CA 1
ATOM 3075 C C . ARG A 1 403 ? 22.242 -14.710 5.401 1.00 93.06 403 ARG A C 1
ATOM 3077 O O . ARG A 1 403 ? 22.277 -15.597 4.553 1.00 93.06 403 ARG A O 1
ATOM 3084 N N . VAL A 1 404 ? 22.245 -13.414 5.118 1.00 94.12 404 VAL A N 1
ATOM 3085 C CA . VAL A 1 404 ? 22.489 -12.851 3.784 1.00 94.12 404 VAL A CA 1
ATOM 3086 C C . VAL A 1 404 ? 23.440 -11.685 3.989 1.00 94.12 404 VAL A C 1
ATOM 3088 O O . VAL A 1 404 ? 23.032 -10.660 4.536 1.00 94.12 404 VAL A O 1
ATOM 3091 N N . ASP A 1 405 ? 24.706 -11.868 3.637 1.00 91.62 405 ASP A N 1
ATOM 3092 C CA . ASP A 1 405 ? 25.757 -10.881 3.875 1.00 91.62 405 ASP A CA 1
ATOM 3093 C C . ASP A 1 405 ? 26.550 -10.601 2.596 1.00 91.62 405 ASP A C 1
ATOM 3095 O O . ASP A 1 405 ? 27.339 -11.423 2.129 1.00 91.62 405 ASP A O 1
ATOM 3099 N N . ALA A 1 406 ? 26.326 -9.426 2.011 1.00 89.25 406 ALA A N 1
ATOM 3100 C CA . ALA A 1 406 ? 27.022 -8.980 0.814 1.00 89.25 406 ALA A CA 1
ATOM 3101 C C . ALA A 1 406 ? 28.444 -8.459 1.105 1.00 89.25 406 ALA A C 1
ATOM 3103 O O . ALA A 1 406 ? 29.257 -8.443 0.187 1.00 89.25 406 ALA A O 1
ATOM 3104 N N . ASN A 1 407 ? 28.800 -8.158 2.365 1.00 84.88 407 ASN A N 1
ATOM 3105 C CA . ASN A 1 407 ? 30.082 -7.532 2.745 1.00 84.88 407 ASN A CA 1
ATOM 3106 C C . ASN A 1 407 ? 31.325 -8.417 2.553 1.00 84.88 407 ASN A C 1
ATOM 3108 O O . ASN A 1 407 ? 32.457 -7.989 2.793 1.00 84.88 407 ASN A O 1
ATOM 3112 N N . VAL A 1 408 ? 31.144 -9.683 2.179 1.00 82.31 408 VAL A N 1
ATOM 3113 C CA . VAL A 1 408 ? 32.232 -10.655 2.056 1.00 82.31 408 VAL A CA 1
ATOM 3114 C C . VAL A 1 408 ? 32.696 -10.806 0.611 1.00 82.31 408 VAL A C 1
ATOM 3116 O O . VAL A 1 408 ? 31.903 -10.882 -0.326 1.00 82.31 408 VAL A O 1
ATOM 3119 N N . THR A 1 409 ? 34.007 -10.938 0.408 1.00 79.88 409 THR A N 1
ATOM 3120 C CA . THR A 1 409 ? 34.602 -11.046 -0.937 1.00 79.88 409 THR A CA 1
ATOM 3121 C C . THR A 1 409 ? 34.098 -12.262 -1.728 1.00 79.88 409 THR A C 1
ATOM 3123 O O . THR A 1 409 ? 33.969 -12.189 -2.947 1.00 79.88 409 THR A O 1
ATOM 3126 N N . SER A 1 410 ? 33.787 -13.378 -1.057 1.00 85.69 410 SER A N 1
ATOM 3127 C CA . SER A 1 410 ? 33.195 -14.572 -1.676 1.00 85.69 410 SER A CA 1
ATOM 3128 C C . SER A 1 410 ? 31.886 -14.928 -0.980 1.00 85.69 410 SER A C 1
ATOM 3130 O O . SER A 1 410 ? 31.883 -15.335 0.179 1.00 85.69 410 SER A O 1
ATOM 3132 N N . ILE A 1 411 ? 30.780 -14.769 -1.702 1.00 89.56 411 ILE A N 1
ATOM 3133 C CA . ILE A 1 411 ? 29.432 -15.014 -1.192 1.00 89.56 411 ILE A CA 1
ATOM 3134 C C . ILE A 1 411 ? 29.069 -16.487 -1.403 1.00 89.56 411 ILE A C 1
ATOM 3136 O O . ILE A 1 411 ? 29.044 -16.968 -2.537 1.00 89.56 411 ILE A O 1
ATOM 3140 N N . GLN A 1 412 ? 28.787 -17.204 -0.312 1.00 91.75 412 GLN A N 1
ATOM 3141 C CA . GLN A 1 412 ? 28.399 -18.625 -0.324 1.00 91.75 412 GLN A CA 1
ATOM 3142 C C . GLN A 1 412 ? 27.326 -18.958 0.732 1.00 91.75 412 GLN A C 1
ATOM 3144 O O . GLN A 1 412 ? 27.236 -20.098 1.192 1.00 91.75 412 GLN A O 1
ATOM 3149 N N . ASP A 1 413 ? 26.507 -17.973 1.114 1.00 95.06 413 ASP A N 1
ATOM 3150 C CA . ASP A 1 413 ? 25.512 -18.134 2.180 1.00 95.06 413 ASP A CA 1
ATOM 3151 C C . ASP A 1 413 ? 24.384 -19.108 1.783 1.00 95.06 413 ASP A C 1
ATOM 3153 O O . ASP A 1 413 ? 23.987 -19.954 2.586 1.00 95.06 413 ASP A O 1
ATOM 3157 N N . PHE A 1 414 ? 23.884 -19.053 0.539 1.00 96.62 414 PHE A N 1
ATOM 3158 C CA . PHE A 1 414 ? 22.875 -20.000 0.052 1.00 96.62 414 PHE A CA 1
ATOM 3159 C C . PHE A 1 414 ? 23.513 -21.293 -0.454 1.00 96.62 414 PHE A C 1
ATOM 3161 O O . PHE A 1 414 ? 24.175 -21.323 -1.497 1.00 96.62 414 PHE A O 1
ATOM 3168 N N . ARG A 1 415 ? 23.207 -22.399 0.225 1.00 97.38 415 ARG A N 1
ATOM 3169 C CA . ARG A 1 415 ? 23.516 -23.759 -0.223 1.00 97.38 415 ARG A CA 1
ATOM 3170 C C . ARG A 1 415 ? 22.343 -24.354 -1.002 1.00 97.38 415 ARG A C 1
ATOM 3172 O O . ARG A 1 415 ? 21.189 -24.189 -0.617 1.00 97.38 415 ARG A O 1
ATOM 3179 N N . ARG A 1 416 ? 22.646 -25.057 -2.098 1.00 97.38 416 ARG A N 1
ATOM 3180 C CA . ARG A 1 416 ? 21.663 -25.718 -2.972 1.00 97.38 416 ARG A CA 1
ATOM 3181 C C . ARG A 1 416 ? 21.423 -27.173 -2.551 1.00 97.38 416 ARG A C 1
ATOM 3183 O O . ARG A 1 416 ? 22.380 -27.917 -2.353 1.00 97.38 416 ARG A O 1
ATOM 3190 N N . TYR A 1 417 ? 20.159 -27.586 -2.533 1.00 98.19 417 TYR A N 1
ATOM 3191 C CA . TYR A 1 417 ? 19.693 -28.952 -2.297 1.00 98.19 417 TYR A CA 1
ATOM 3192 C C . TYR A 1 417 ? 18.791 -29.407 -3.445 1.00 98.19 417 TYR A C 1
ATOM 3194 O O . TYR A 1 417 ? 17.813 -28.741 -3.787 1.00 98.19 417 TYR A O 1
ATOM 3202 N N . THR A 1 418 ? 19.097 -30.557 -4.044 1.00 98.00 418 THR A N 1
ATOM 3203 C CA . THR A 1 418 ? 18.236 -31.161 -5.070 1.00 98.00 418 THR A CA 1
ATOM 3204 C C . THR A 1 418 ? 16.926 -31.630 -4.444 1.00 98.00 418 THR A C 1
ATOM 3206 O O . THR A 1 418 ? 16.917 -32.199 -3.349 1.00 98.00 418 THR A O 1
ATOM 3209 N N . CYS A 1 419 ? 15.816 -31.393 -5.139 1.00 97.94 419 CYS A N 1
ATOM 3210 C CA . CYS A 1 419 ? 14.494 -31.838 -4.715 1.00 97.94 419 CYS A CA 1
ATOM 3211 C C . CYS A 1 419 ? 13.986 -32.935 -5.650 1.00 97.94 419 CYS A C 1
ATOM 3213 O O . CYS A 1 419 ? 14.188 -32.873 -6.861 1.00 97.94 419 CYS A O 1
ATOM 3215 N N . ASN A 1 420 ? 13.308 -33.930 -5.084 1.00 96.56 420 ASN A N 1
ATOM 3216 C CA . ASN A 1 420 ? 12.766 -35.057 -5.835 1.00 96.56 420 ASN A CA 1
ATOM 3217 C C . ASN A 1 420 ? 11.256 -34.901 -5.989 1.00 96.56 420 ASN A C 1
ATOM 3219 O O . ASN A 1 420 ? 10.577 -34.572 -5.018 1.00 96.56 420 ASN A O 1
ATOM 3223 N N . LEU A 1 421 ? 10.729 -35.163 -7.185 1.00 94.81 421 LEU A N 1
ATOM 3224 C CA . LEU A 1 421 ? 9.288 -35.164 -7.426 1.00 94.81 421 LEU A CA 1
ATOM 3225 C C . LEU A 1 421 ? 8.638 -36.352 -6.695 1.00 94.81 421 LEU A C 1
ATOM 3227 O O . LEU A 1 421 ? 9.035 -37.500 -6.888 1.00 94.81 421 LEU A O 1
ATOM 3231 N N . GLN A 1 422 ? 7.649 -36.075 -5.850 1.00 93.56 422 GLN A N 1
ATOM 3232 C CA . GLN A 1 422 ? 6.854 -37.052 -5.108 1.00 93.56 422 GLN A CA 1
ATOM 3233 C C . GLN A 1 422 ? 5.371 -36.717 -5.293 1.00 93.56 422 GLN A C 1
ATOM 3235 O O . GLN A 1 422 ? 4.852 -35.797 -4.666 1.00 93.56 422 GLN A O 1
ATOM 3240 N N . GLY A 1 423 ? 4.689 -37.460 -6.167 1.00 89.19 423 GLY A N 1
ATOM 3241 C CA . GLY A 1 423 ? 3.321 -37.127 -6.568 1.00 89.19 423 GLY A CA 1
ATOM 3242 C C . GLY A 1 423 ? 3.290 -35.855 -7.418 1.00 89.19 423 GLY A C 1
ATOM 3243 O O . GLY A 1 423 ? 3.811 -35.840 -8.530 1.00 89.19 423 GLY A O 1
ATOM 3244 N N . ASP A 1 424 ? 2.683 -34.799 -6.890 1.00 89.94 424 ASP A N 1
ATOM 3245 C CA . ASP A 1 424 ? 2.478 -33.488 -7.519 1.00 89.94 424 ASP A CA 1
ATOM 3246 C C . ASP A 1 424 ? 3.342 -32.369 -6.904 1.00 89.94 424 ASP A C 1
ATOM 3248 O O . ASP A 1 424 ? 3.167 -31.191 -7.216 1.00 89.94 424 ASP A O 1
ATOM 3252 N N . LYS A 1 425 ? 4.299 -32.726 -6.041 1.00 95.12 425 LYS A N 1
ATOM 3253 C CA . LYS A 1 425 ? 5.179 -31.780 -5.342 1.00 95.12 425 LYS A CA 1
ATOM 3254 C C . LYS A 1 425 ? 6.626 -32.239 -5.331 1.00 95.12 425 LYS A C 1
ATOM 3256 O O . LYS A 1 425 ? 6.913 -33.434 -5.352 1.00 95.12 425 LYS A O 1
ATOM 3261 N N . PHE A 1 426 ? 7.556 -31.295 -5.251 1.00 97.69 426 PHE A N 1
ATOM 3262 C CA . PHE A 1 426 ? 8.964 -31.610 -5.024 1.00 97.69 426 PHE A CA 1
ATOM 3263 C C . PHE A 1 426 ? 9.269 -31.612 -3.529 1.00 97.69 426 PHE A C 1
ATOM 3265 O O . PHE A 1 426 ? 8.775 -30.771 -2.784 1.00 97.69 426 PHE A O 1
ATOM 3272 N N . VAL A 1 427 ? 10.086 -32.560 -3.080 1.00 97.56 427 VAL A N 1
ATOM 3273 C CA . VAL A 1 427 ? 10.414 -32.737 -1.663 1.00 97.56 427 VAL A CA 1
ATOM 3274 C C . VAL A 1 427 ? 11.921 -32.834 -1.483 1.00 97.56 427 VAL A C 1
ATOM 3276 O O . VAL A 1 427 ? 12.616 -33.501 -2.257 1.00 97.56 427 VAL A O 1
ATOM 3279 N N . THR A 1 428 ? 12.426 -32.193 -0.433 1.00 97.75 428 THR A N 1
ATOM 3280 C CA . THR A 1 428 ? 13.799 -32.373 0.043 1.00 97.75 428 THR A CA 1
ATOM 3281 C C . THR A 1 428 ? 13.866 -32.280 1.567 1.00 97.75 428 THR A C 1
ATOM 3283 O O . THR A 1 428 ? 12.939 -31.789 2.214 1.00 97.75 428 THR A O 1
ATOM 3286 N N . VAL A 1 429 ? 14.952 -32.789 2.145 1.00 96.88 429 VAL A N 1
ATOM 3287 C CA . VAL A 1 429 ? 15.212 -32.750 3.588 1.00 96.88 429 VAL A CA 1
ATOM 3288 C C . VAL A 1 429 ? 16.619 -32.215 3.802 1.00 96.88 429 VAL A C 1
ATOM 3290 O O . VAL A 1 429 ? 17.574 -32.743 3.233 1.00 96.88 429 VAL A O 1
ATOM 3293 N N . ILE A 1 430 ? 16.740 -31.187 4.636 1.00 97.19 430 ILE A N 1
ATOM 3294 C CA . ILE A 1 430 ? 18.016 -30.730 5.180 1.00 97.19 430 ILE A CA 1
ATOM 3295 C C . ILE A 1 430 ? 18.254 -31.513 6.478 1.00 97.19 430 ILE A C 1
ATOM 3297 O O . ILE A 1 430 ? 17.469 -31.345 7.418 1.00 97.19 430 ILE A O 1
ATOM 3301 N N . PRO A 1 431 ? 19.286 -32.373 6.555 1.00 96.69 431 PRO A N 1
ATOM 3302 C CA . PRO A 1 431 ? 19.550 -33.172 7.746 1.00 96.69 431 PRO A CA 1
ATOM 3303 C C . PRO A 1 431 ? 19.824 -32.312 8.981 1.00 96.69 431 PRO A C 1
ATOM 3305 O O . PRO A 1 431 ? 20.420 -31.237 8.893 1.00 96.69 431 PRO A O 1
ATOM 3308 N N . SER A 1 432 ? 19.440 -32.813 10.153 1.00 94.44 432 SER A N 1
ATOM 3309 C CA . SER A 1 432 ? 19.753 -32.164 11.427 1.00 94.44 432 SER A CA 1
ATOM 3310 C C . SER A 1 432 ? 21.265 -31.945 11.589 1.00 94.44 432 SER A C 1
ATOM 3312 O O . SER A 1 432 ? 22.067 -32.854 11.368 1.00 94.44 432 SER A O 1
ATOM 3314 N N . GLY A 1 433 ? 21.657 -30.724 11.965 1.00 93.06 433 GLY A N 1
ATOM 3315 C CA . GLY A 1 433 ? 23.056 -30.313 12.129 1.00 93.06 433 GLY A CA 1
ATOM 3316 C C . GLY A 1 433 ? 23.774 -29.888 10.841 1.00 93.06 433 GLY A C 1
ATOM 3317 O O . GLY A 1 433 ? 24.903 -29.391 10.930 1.00 93.06 433 GLY A O 1
ATOM 3318 N N . ASP A 1 434 ? 23.140 -30.038 9.672 1.00 96.50 434 ASP A N 1
ATOM 3319 C CA . ASP A 1 434 ? 23.679 -29.521 8.412 1.00 96.50 434 ASP A CA 1
ATOM 3320 C C . ASP A 1 434 ? 23.735 -27.982 8.424 1.00 96.50 434 ASP A C 1
ATOM 3322 O O . ASP A 1 434 ? 23.016 -27.313 9.175 1.00 96.50 434 ASP A O 1
ATOM 3326 N N . ARG A 1 435 ? 24.632 -27.412 7.615 1.00 95.62 435 ARG A N 1
ATOM 3327 C CA . ARG A 1 435 ? 24.922 -25.969 7.606 1.00 95.62 435 ARG A CA 1
ATOM 3328 C C . ARG A 1 435 ? 25.342 -25.459 6.219 1.00 95.62 435 ARG A C 1
ATOM 3330 O O . ARG A 1 435 ? 25.839 -26.255 5.408 1.00 95.62 435 ARG A O 1
ATOM 3337 N N . PRO A 1 436 ? 25.170 -24.157 5.927 1.00 93.12 436 PRO A N 1
ATOM 3338 C CA . PRO A 1 436 ? 25.775 -23.525 4.759 1.00 93.12 436 PRO A CA 1
ATOM 3339 C C . PRO A 1 436 ? 27.303 -23.449 4.906 1.00 93.12 436 PRO A C 1
ATOM 3341 O O . PRO A 1 436 ? 27.853 -23.699 5.980 1.00 93.12 436 PRO A O 1
ATOM 3344 N N . ALA A 1 437 ? 28.001 -23.091 3.824 1.00 91.31 437 ALA A N 1
ATOM 3345 C CA . ALA A 1 437 ? 29.445 -22.842 3.877 1.00 91.31 437 ALA A CA 1
ATOM 3346 C C . ALA A 1 437 ? 29.783 -21.695 4.848 1.00 91.31 437 ALA A C 1
ATOM 3348 O O . ALA A 1 437 ? 30.800 -21.733 5.540 1.00 91.31 437 ALA A O 1
ATOM 3349 N N . THR A 1 438 ? 28.890 -20.707 4.923 1.00 86.75 438 THR A N 1
ATOM 3350 C CA . THR A 1 438 ? 28.971 -19.540 5.796 1.00 86.75 438 THR A CA 1
ATOM 3351 C C . THR A 1 438 ? 27.659 -19.353 6.558 1.00 86.75 438 THR A C 1
ATOM 3353 O O . THR A 1 438 ? 26.605 -19.169 5.956 1.00 86.75 438 THR A O 1
ATOM 3356 N N . GLY A 1 439 ? 27.713 -19.405 7.892 1.00 89.50 439 GLY A N 1
ATOM 3357 C CA . GLY A 1 439 ? 26.538 -19.289 8.763 1.00 89.50 439 GLY A CA 1
ATOM 3358 C C . GLY A 1 439 ? 26.440 -20.397 9.814 1.00 89.50 439 GLY A C 1
ATOM 3359 O O . GLY A 1 439 ? 27.360 -21.198 9.993 1.00 89.50 439 GLY A O 1
ATOM 3360 N N . ASP A 1 440 ? 25.310 -20.420 10.514 1.00 94.50 440 ASP A N 1
ATOM 3361 C CA . ASP A 1 440 ? 25.016 -21.374 11.581 1.00 94.50 440 ASP A CA 1
ATOM 3362 C C . ASP A 1 440 ? 24.398 -22.663 11.029 1.00 94.50 440 ASP A C 1
ATOM 3364 O O . ASP A 1 440 ? 24.007 -22.750 9.866 1.00 94.50 440 ASP A O 1
ATOM 3368 N N . ALA A 1 441 ? 24.269 -23.685 11.877 1.00 96.19 441 ALA A N 1
ATOM 3369 C CA . ALA A 1 441 ? 23.462 -24.849 11.525 1.00 96.19 441 ALA A CA 1
ATOM 3370 C C . ALA A 1 441 ? 21.995 -24.450 11.302 1.00 96.19 441 ALA A C 1
ATOM 3372 O O . ALA A 1 441 ? 21.455 -23.578 11.996 1.00 96.19 441 ALA A O 1
ATOM 3373 N N . TYR A 1 442 ? 21.345 -25.110 10.345 1.00 96.31 442 TYR A N 1
ATOM 3374 C CA . TYR A 1 442 ? 19.946 -24.837 10.045 1.00 96.31 442 TYR A CA 1
ATOM 3375 C C . TYR A 1 442 ? 19.041 -25.288 11.193 1.00 96.31 442 TYR A C 1
ATOM 3377 O O . TYR A 1 442 ? 19.148 -26.399 11.713 1.00 96.31 442 TYR A O 1
ATOM 3385 N N . SER A 1 443 ? 18.101 -24.425 11.553 1.00 94.81 443 SER A N 1
ATOM 3386 C CA . SER A 1 443 ? 17.016 -24.691 12.489 1.00 94.81 443 SER A CA 1
ATOM 3387 C C . SER A 1 443 ? 15.728 -24.071 11.958 1.00 94.81 443 SER A C 1
ATOM 3389 O O . SER A 1 443 ? 15.760 -23.145 11.144 1.00 94.81 443 SER A O 1
ATOM 3391 N N . ALA A 1 444 ? 14.583 -24.527 12.464 1.00 94.19 444 ALA A N 1
ATOM 3392 C CA . ALA A 1 444 ? 13.295 -23.957 12.080 1.00 94.19 444 ALA A CA 1
ATOM 3393 C C . ALA A 1 444 ? 13.182 -22.453 12.403 1.00 94.19 444 ALA A C 1
ATOM 3395 O O . ALA A 1 444 ? 12.372 -21.776 11.784 1.00 94.19 444 ALA A O 1
ATOM 3396 N N . GLY A 1 445 ? 13.980 -21.923 13.341 1.00 91.88 445 GLY A N 1
ATOM 3397 C CA . GLY A 1 445 ? 13.932 -20.516 13.752 1.00 91.88 445 GLY A CA 1
ATOM 3398 C C . GLY A 1 445 ? 14.870 -19.570 12.994 1.00 91.88 445 GLY A C 1
ATOM 3399 O O . GLY A 1 445 ? 14.651 -18.363 13.038 1.00 91.88 445 GLY A O 1
ATOM 3400 N N . ASN A 1 446 ? 15.905 -20.075 12.311 1.00 93.06 446 ASN A N 1
ATOM 3401 C CA . ASN A 1 446 ? 16.919 -19.232 11.652 1.00 93.06 446 ASN A CA 1
ATOM 3402 C C . ASN A 1 446 ? 17.041 -19.447 10.136 1.00 93.06 446 ASN A C 1
ATOM 3404 O O . ASN A 1 446 ? 17.683 -18.637 9.472 1.00 93.06 446 ASN A O 1
ATOM 3408 N N . VAL A 1 447 ? 16.460 -20.516 9.584 1.00 95.94 447 VAL A N 1
ATOM 3409 C CA . VAL A 1 447 ? 16.606 -20.829 8.160 1.00 95.94 447 VAL A CA 1
ATOM 3410 C C . VAL A 1 447 ? 15.913 -19.779 7.288 1.00 95.94 447 VAL A C 1
ATOM 3412 O O . VAL A 1 447 ? 14.749 -19.432 7.510 1.00 95.94 447 VAL A O 1
ATOM 3415 N N . ILE A 1 448 ? 16.643 -19.299 6.283 1.00 97.12 448 ILE A N 1
ATOM 3416 C CA . ILE A 1 448 ? 16.179 -18.453 5.182 1.00 97.12 448 ILE A CA 1
ATOM 3417 C C . ILE A 1 448 ? 16.229 -19.313 3.925 1.00 97.12 448 ILE A C 1
ATOM 3419 O O . ILE A 1 448 ? 17.271 -19.900 3.636 1.00 97.12 448 ILE A O 1
ATOM 3423 N N . TYR A 1 449 ? 15.135 -19.431 3.184 1.00 98.00 449 TYR A N 1
ATOM 3424 C CA . TYR A 1 449 ? 15.077 -20.367 2.068 1.00 98.00 449 TYR A CA 1
ATOM 3425 C C . TYR A 1 449 ? 14.127 -19.942 0.957 1.00 98.00 449 TYR A C 1
ATOM 3427 O O . TYR A 1 449 ? 13.174 -19.205 1.179 1.00 98.00 449 TYR A O 1
ATOM 3435 N N . TYR A 1 450 ? 14.379 -20.448 -0.242 1.00 98.62 450 TYR A N 1
ATOM 3436 C CA . TYR A 1 450 ? 13.466 -20.387 -1.380 1.00 98.62 450 TYR A CA 1
ATOM 3437 C C . TYR A 1 450 ? 13.709 -21.602 -2.276 1.00 98.62 450 TYR A C 1
ATOM 3439 O O . TYR A 1 450 ? 14.765 -22.235 -2.209 1.00 98.62 450 TYR A O 1
ATOM 3447 N N . ALA A 1 451 ? 12.741 -21.945 -3.115 1.00 98.56 451 ALA A N 1
ATOM 3448 C CA . ALA A 1 451 ? 12.895 -22.978 -4.126 1.00 98.56 451 ALA A CA 1
ATOM 3449 C C 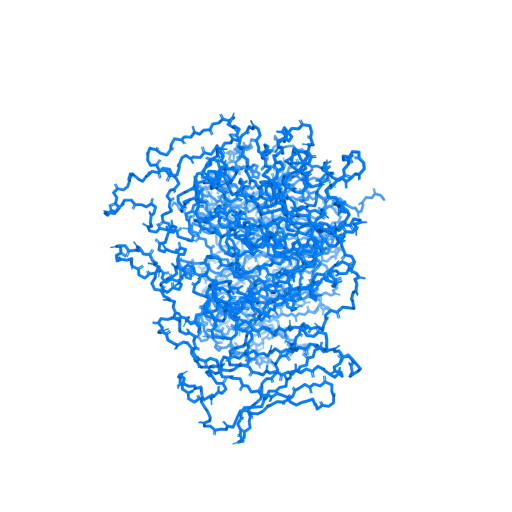. ALA A 1 451 ? 12.954 -22.356 -5.518 1.00 98.56 451 ALA A C 1
ATOM 3451 O O . ALA A 1 451 ? 12.283 -21.367 -5.775 1.00 98.56 451 ALA A O 1
ATOM 3452 N N . THR A 1 452 ? 13.709 -22.965 -6.425 1.00 98.44 452 THR A N 1
ATOM 3453 C CA . THR A 1 452 ? 13.650 -22.681 -7.860 1.00 98.44 452 THR A CA 1
ATOM 3454 C C . THR A 1 452 ? 13.240 -23.951 -8.581 1.00 98.44 452 THR A C 1
ATOM 3456 O O . THR A 1 452 ? 13.862 -25.001 -8.396 1.00 98.44 452 THR A O 1
ATOM 3459 N N . VAL A 1 453 ? 12.192 -23.854 -9.394 1.00 98.25 453 VAL A N 1
ATOM 3460 C CA . VAL A 1 453 ? 11.709 -24.927 -10.260 1.00 98.25 453 VAL A CA 1
ATOM 3461 C C . VAL A 1 453 ? 11.925 -24.498 -11.702 1.00 98.25 453 VAL A C 1
ATOM 3463 O O . VAL A 1 453 ? 11.452 -23.447 -12.123 1.00 98.25 453 VAL A O 1
ATOM 3466 N N . THR A 1 454 ? 12.666 -25.304 -12.449 1.00 97.12 454 THR A N 1
ATOM 3467 C CA . THR A 1 454 ? 12.979 -25.067 -13.855 1.00 97.12 454 THR A CA 1
ATOM 3468 C C . THR A 1 454 ? 12.173 -26.030 -14.705 1.00 97.12 454 THR A C 1
ATOM 3470 O O . THR A 1 454 ? 12.277 -27.246 -14.519 1.00 97.12 454 THR A O 1
ATOM 3473 N N . ASP A 1 455 ? 11.372 -25.488 -15.621 1.00 95.19 455 ASP A N 1
ATOM 3474 C CA . ASP A 1 455 ? 10.569 -26.287 -16.544 1.00 95.19 455 ASP A CA 1
ATOM 3475 C C . ASP A 1 455 ? 11.431 -27.032 -17.582 1.00 95.19 455 ASP A C 1
ATOM 3477 O O . ASP A 1 455 ? 12.639 -26.808 -17.710 1.00 95.19 455 ASP A O 1
ATOM 3481 N N . ALA A 1 456 ? 10.814 -27.943 -18.340 1.00 92.06 456 ALA A N 1
ATOM 3482 C CA . ALA A 1 456 ? 11.516 -28.703 -19.377 1.00 92.06 456 ALA A CA 1
ATOM 3483 C C . ALA A 1 456 ? 12.104 -27.803 -20.486 1.00 92.06 456 ALA A C 1
ATOM 3485 O O . ALA A 1 456 ? 13.107 -28.162 -21.103 1.00 92.06 456 ALA A O 1
ATOM 3486 N N . GLY A 1 457 ? 11.517 -26.619 -20.699 1.00 90.75 457 GLY A N 1
ATOM 3487 C CA . GLY A 1 457 ? 11.998 -25.581 -21.609 1.00 90.75 457 GLY A CA 1
ATOM 3488 C C . GLY A 1 457 ? 13.148 -24.742 -21.049 1.00 90.75 457 GLY A C 1
ATOM 3489 O O . GLY A 1 457 ? 13.597 -23.830 -21.731 1.00 90.75 457 GLY A O 1
ATOM 3490 N N . GLN A 1 458 ? 13.657 -25.056 -19.852 1.00 93.50 458 GLN A N 1
ATOM 3491 C CA . GLN A 1 458 ? 14.733 -24.337 -19.163 1.00 93.50 458 GLN A CA 1
ATOM 3492 C C . GLN A 1 458 ? 14.357 -22.931 -18.664 1.00 93.50 458 GLN A C 1
ATOM 3494 O O . GLN A 1 458 ? 15.251 -22.114 -18.447 1.00 93.50 458 GLN A O 1
ATOM 3499 N N . LEU A 1 459 ? 13.072 -22.635 -18.426 1.00 96.12 459 LEU A N 1
ATOM 3500 C CA . LEU A 1 459 ? 12.680 -21.415 -17.708 1.00 96.12 459 LEU A CA 1
ATOM 3501 C C . LEU A 1 459 ? 12.609 -21.682 -16.189 1.00 96.12 459 LEU A C 1
ATOM 3503 O O . LEU A 1 459 ? 11.762 -22.467 -15.753 1.00 96.12 459 LEU A O 1
ATOM 3507 N N . PRO A 1 460 ? 13.474 -21.050 -15.373 1.00 96.81 460 PRO A N 1
ATOM 3508 C CA . PRO A 1 460 ? 13.402 -21.090 -13.920 1.00 96.81 460 PRO A CA 1
ATOM 3509 C C . PRO A 1 460 ? 12.316 -20.154 -13.383 1.00 96.81 460 PRO A C 1
ATOM 3511 O O . PRO A 1 460 ? 12.160 -19.022 -13.836 1.00 96.81 460 PRO A O 1
ATOM 3514 N N . VAL A 1 461 ? 11.623 -20.620 -12.351 1.00 97.06 461 VAL A N 1
ATOM 3515 C CA . VAL A 1 461 ? 10.729 -19.821 -11.515 1.00 97.06 461 VAL A CA 1
ATOM 3516 C C . VAL A 1 461 ? 11.087 -20.078 -10.060 1.00 97.06 461 VAL A C 1
ATOM 3518 O O . VAL A 1 461 ? 11.132 -21.227 -9.615 1.00 97.06 461 VAL A O 1
ATOM 3521 N N . SER A 1 462 ? 11.357 -19.011 -9.319 1.00 98.44 462 SER A N 1
ATOM 3522 C CA . SER A 1 462 ? 11.604 -19.064 -7.885 1.00 98.44 462 SER A CA 1
ATOM 3523 C C . SER A 1 462 ? 10.315 -18.850 -7.097 1.00 98.44 462 SER A C 1
ATOM 3525 O O . SER A 1 462 ? 9.443 -18.090 -7.511 1.00 98.44 462 SER A O 1
ATOM 3527 N N . SER A 1 463 ? 10.211 -19.507 -5.945 1.00 98.25 463 SER A N 1
ATOM 3528 C CA . SER A 1 463 ? 9.278 -19.106 -4.897 1.00 98.25 463 SER A CA 1
ATOM 3529 C C . SER A 1 463 ? 9.670 -17.740 -4.338 1.00 98.25 463 SER A C 1
ATOM 3531 O O . SER A 1 463 ? 10.809 -17.287 -4.502 1.00 98.25 463 SER A O 1
ATOM 3533 N N . LEU A 1 464 ? 8.776 -17.149 -3.549 1.00 97.25 464 LEU A N 1
ATOM 3534 C CA . LEU A 1 464 ? 9.174 -16.127 -2.583 1.00 97.25 464 LEU A CA 1
ATOM 3535 C C . LEU A 1 464 ? 10.245 -16.673 -1.625 1.00 97.25 464 LEU A C 1
ATOM 3537 O O . LEU A 1 464 ? 10.404 -17.886 -1.444 1.00 97.25 464 LEU A O 1
ATOM 3541 N N . VAL A 1 465 ? 10.983 -15.766 -0.992 1.00 97.25 465 VAL A N 1
ATOM 3542 C CA . VAL A 1 465 ? 11.900 -16.108 0.097 1.00 97.25 465 VAL A CA 1
ATOM 3543 C C . VAL A 1 465 ? 11.121 -16.246 1.393 1.00 97.25 465 VAL A C 1
ATOM 3545 O O . VAL A 1 465 ? 10.286 -15.404 1.716 1.00 97.25 465 VAL A O 1
ATOM 3548 N N . TYR A 1 466 ? 11.432 -17.280 2.160 1.00 96.00 466 TYR A N 1
ATOM 3549 C CA . TYR A 1 466 ? 10.863 -17.560 3.464 1.00 96.00 466 TYR A CA 1
ATOM 3550 C C . TYR A 1 466 ? 11.937 -17.458 4.543 1.00 96.00 466 TYR A C 1
ATOM 3552 O O . TYR A 1 466 ? 13.104 -17.770 4.311 1.00 96.00 466 TYR A O 1
ATOM 3560 N N . ARG A 1 467 ? 11.529 -17.081 5.752 1.00 93.06 467 ARG A N 1
ATOM 3561 C CA . ARG A 1 467 ? 12.327 -17.154 6.972 1.00 93.06 467 ARG A CA 1
ATOM 3562 C C . ARG A 1 467 ? 11.488 -17.777 8.076 1.00 93.06 467 ARG A C 1
ATOM 3564 O O . ARG A 1 467 ? 10.347 -17.381 8.291 1.00 93.06 467 ARG A O 1
ATOM 3571 N N . ALA A 1 468 ? 12.042 -18.778 8.752 1.00 87.81 468 ALA A N 1
ATOM 3572 C CA . ALA A 1 468 ? 11.385 -19.458 9.871 1.00 87.81 468 ALA A CA 1
ATOM 3573 C C . ALA A 1 468 ? 9.935 -19.925 9.590 1.00 87.81 468 ALA A C 1
ATOM 3575 O O . ALA A 1 468 ? 9.034 -19.773 10.415 1.00 87.81 468 ALA A O 1
ATOM 3576 N N . GLY A 1 469 ? 9.691 -20.468 8.390 1.00 89.38 469 GLY A N 1
ATOM 3577 C CA . GLY A 1 469 ? 8.366 -20.970 7.993 1.00 89.38 469 GLY A CA 1
ATOM 3578 C C . GLY A 1 469 ? 7.378 -19.908 7.494 1.00 89.38 469 GLY A C 1
ATOM 3579 O O . GLY A 1 469 ? 6.224 -20.243 7.248 1.00 89.38 469 GLY A O 1
ATOM 3580 N N . ARG A 1 470 ? 7.794 -18.645 7.349 1.00 88.62 470 ARG A N 1
ATOM 3581 C CA . ARG A 1 470 ? 6.941 -17.528 6.909 1.00 88.62 470 ARG A CA 1
ATOM 3582 C C . ARG A 1 470 ? 7.564 -16.820 5.719 1.00 88.62 470 ARG A C 1
ATOM 3584 O O . ARG A 1 470 ? 8.783 -16.818 5.599 1.00 88.62 470 ARG A O 1
ATOM 3591 N N . ILE A 1 471 ? 6.752 -16.209 4.862 1.00 91.12 471 ILE A N 1
ATOM 3592 C CA . ILE A 1 471 ? 7.262 -15.340 3.792 1.00 91.12 471 ILE A CA 1
ATOM 3593 C C . ILE A 1 471 ? 8.075 -14.213 4.438 1.00 91.12 471 ILE A C 1
ATOM 3595 O O . ILE A 1 471 ? 7.632 -13.596 5.406 1.00 91.12 471 ILE A O 1
ATOM 3599 N N . LEU A 1 472 ? 9.273 -13.973 3.913 1.00 90.19 472 LEU A N 1
ATOM 3600 C CA . LEU A 1 472 ? 10.140 -12.891 4.349 1.00 90.19 472 LEU A CA 1
ATOM 3601 C C . LEU A 1 472 ? 9.482 -11.550 3.984 1.00 90.19 472 LEU A C 1
ATOM 3603 O O . LEU A 1 472 ? 9.259 -11.253 2.808 1.00 90.19 472 LEU A O 1
ATOM 3607 N N . ASP A 1 473 ? 9.156 -10.766 5.005 1.00 84.25 473 ASP A N 1
ATOM 3608 C CA . ASP A 1 473 ? 8.443 -9.492 4.922 1.00 84.25 473 ASP A CA 1
ATOM 3609 C C . ASP A 1 473 ? 9.337 -8.323 5.382 1.00 84.25 473 ASP A C 1
ATOM 3611 O O . ASP A 1 473 ? 10.528 -8.484 5.634 1.00 84.25 473 ASP A O 1
ATOM 3615 N N . LEU A 1 474 ? 8.759 -7.126 5.492 1.00 81.69 474 LEU A N 1
ATOM 3616 C CA . LEU A 1 474 ? 9.448 -5.900 5.919 1.00 81.69 474 LEU A CA 1
ATOM 3617 C C . LEU A 1 474 ? 9.552 -5.761 7.455 1.00 81.69 474 LEU A C 1
ATOM 3619 O O . LEU A 1 474 ? 9.599 -4.647 7.990 1.00 81.69 474 LEU A O 1
ATOM 3623 N N . SER A 1 475 ? 9.475 -6.864 8.200 1.00 72.00 475 SER A N 1
ATOM 3624 C CA . SER A 1 475 ? 9.651 -6.839 9.656 1.00 72.00 475 SER A CA 1
ATOM 3625 C C . SER A 1 475 ? 11.123 -6.656 10.052 1.00 72.00 475 SER A C 1
ATOM 3627 O O . SER A 1 475 ? 12.039 -6.862 9.263 1.00 72.00 475 SER A O 1
ATOM 3629 N N . SER A 1 476 ? 11.361 -6.281 11.309 1.00 70.00 476 SER A N 1
ATOM 3630 C CA . SER A 1 476 ? 12.705 -6.035 11.847 1.00 70.00 476 SER A CA 1
ATOM 3631 C C . SER A 1 476 ? 13.493 -7.300 12.200 1.00 70.00 476 SER A C 1
ATOM 3633 O O . SER A 1 476 ? 14.624 -7.199 12.669 1.00 70.00 476 SER A O 1
ATOM 3635 N N . ASP A 1 477 ? 12.921 -8.493 12.018 1.00 77.62 477 ASP A N 1
ATOM 3636 C CA . ASP A 1 477 ? 13.584 -9.740 12.405 1.00 77.62 477 ASP A CA 1
ATOM 3637 C C . ASP A 1 477 ? 14.606 -10.242 11.367 1.00 77.62 477 ASP A C 1
ATOM 3639 O O . ASP A 1 477 ? 15.338 -11.196 11.639 1.00 77.62 477 ASP A O 1
ATOM 3643 N N . PHE A 1 478 ? 14.707 -9.567 10.220 1.00 85.50 478 PHE A N 1
ATOM 3644 C CA . PHE A 1 478 ? 15.714 -9.785 9.192 1.00 85.50 478 PHE A CA 1
ATOM 3645 C C . PHE A 1 478 ? 16.455 -8.481 8.882 1.00 85.50 478 PHE A C 1
ATOM 3647 O O . PHE A 1 478 ? 15.846 -7.465 8.556 1.00 85.50 478 PHE A O 1
ATOM 3654 N N . VAL A 1 479 ? 17.785 -8.532 8.944 1.00 87.69 479 VAL A N 1
ATOM 3655 C CA . VAL A 1 479 ? 18.667 -7.434 8.540 1.00 87.69 479 VAL A CA 1
ATOM 3656 C C . VAL A 1 479 ? 19.775 -8.035 7.672 1.00 87.69 479 VAL A C 1
ATOM 3658 O O . VAL A 1 479 ? 20.549 -8.849 8.184 1.00 87.69 479 VAL A O 1
ATOM 3661 N N . PRO A 1 480 ? 19.843 -7.704 6.371 1.00 90.31 480 PRO A N 1
ATOM 3662 C CA . PRO A 1 480 ? 20.926 -8.153 5.510 1.00 90.31 480 PRO A CA 1
ATOM 3663 C C . PRO A 1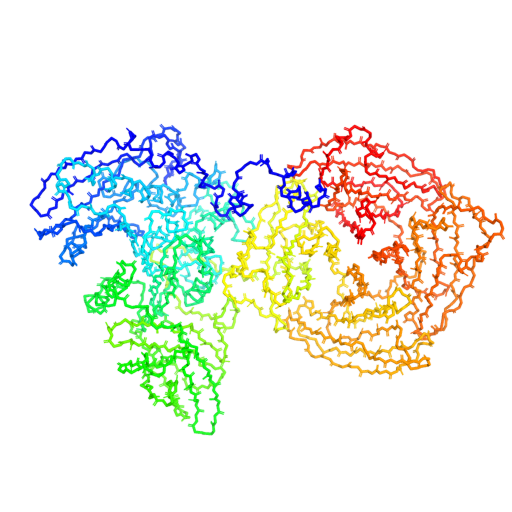 480 ? 22.208 -7.364 5.799 1.00 90.31 480 PRO A C 1
ATOM 3665 O O . PRO A 1 480 ? 22.160 -6.193 6.180 1.00 90.31 480 PRO A O 1
ATOM 3668 N N . GLY A 1 481 ? 23.360 -7.992 5.572 1.00 89.12 481 GLY A N 1
ATOM 3669 C CA . GLY A 1 481 ? 24.616 -7.265 5.415 1.00 89.12 481 GLY A CA 1
ATOM 3670 C C . GLY A 1 481 ? 24.679 -6.673 4.010 1.00 89.12 481 GLY A C 1
ATOM 3671 O O . GLY A 1 481 ? 24.624 -7.422 3.037 1.00 89.12 481 GLY A O 1
ATOM 3672 N N . ILE A 1 482 ? 24.766 -5.348 3.899 1.00 87.56 482 ILE A N 1
ATOM 3673 C CA . ILE A 1 482 ? 24.879 -4.622 2.625 1.00 87.56 482 ILE A CA 1
ATOM 3674 C C . ILE A 1 482 ? 26.261 -3.973 2.561 1.00 87.56 482 ILE A C 1
ATOM 3676 O O . ILE A 1 482 ? 26.701 -3.405 3.562 1.00 87.56 482 ILE A O 1
ATOM 3680 N N . ASP A 1 483 ? 26.920 -4.071 1.401 1.00 78.75 483 ASP A N 1
ATOM 3681 C CA . ASP A 1 483 ? 28.207 -3.415 1.158 1.00 78.75 483 ASP A CA 1
ATOM 3682 C C . ASP A 1 483 ? 28.113 -1.900 1.387 1.00 78.75 483 ASP A C 1
ATOM 3684 O O . ASP A 1 483 ? 27.093 -1.292 1.055 1.00 78.75 483 ASP A O 1
ATOM 3688 N N . PRO A 1 484 ? 29.175 -1.249 1.891 1.00 71.75 484 PRO A N 1
ATOM 3689 C CA . PRO A 1 484 ? 29.221 0.203 1.939 1.00 71.75 484 PRO A CA 1
ATOM 3690 C C . PRO A 1 484 ? 29.007 0.809 0.549 1.00 71.75 484 PRO A C 1
ATOM 3692 O O . PRO A 1 484 ? 29.597 0.352 -0.431 1.00 71.75 484 PRO A O 1
ATOM 3695 N N . TYR A 1 485 ? 28.208 1.875 0.479 1.00 73.69 485 TYR A N 1
ATOM 3696 C CA . TYR A 1 485 ? 27.997 2.605 -0.766 1.00 73.69 485 TYR A CA 1
ATOM 3697 C C . TYR A 1 485 ? 29.317 3.178 -1.306 1.00 73.69 485 TYR A C 1
ATOM 3699 O O . TYR A 1 485 ? 30.043 3.887 -0.598 1.00 73.69 485 TYR A O 1
ATOM 3707 N N . GLU A 1 486 ? 29.625 2.860 -2.565 1.00 67.25 486 GLU A N 1
ATOM 3708 C CA . GLU A 1 486 ? 30.871 3.248 -3.222 1.00 67.25 486 GLU A CA 1
ATOM 3709 C C . GLU A 1 486 ? 31.012 4.779 -3.285 1.00 67.25 486 GLU A C 1
ATOM 3711 O O . GLU A 1 486 ? 30.083 5.499 -3.640 1.00 67.25 486 GLU A O 1
ATOM 3716 N N . GLY A 1 487 ? 32.185 5.294 -2.903 1.00 61.69 487 GLY A N 1
ATOM 3717 C CA . GLY A 1 487 ? 32.472 6.733 -2.923 1.00 61.69 487 GLY A CA 1
ATOM 3718 C C . GLY A 1 487 ? 31.934 7.542 -1.733 1.00 61.69 487 GLY A C 1
ATOM 3719 O O . GLY A 1 487 ? 32.210 8.739 -1.659 1.00 61.69 487 GLY A O 1
ATOM 3720 N N . SER A 1 488 ? 31.234 6.931 -0.767 1.00 60.69 488 SER A N 1
ATOM 3721 C CA . SER A 1 488 ? 30.782 7.632 0.447 1.00 60.69 488 SER A CA 1
ATOM 3722 C C . SER A 1 488 ? 31.968 8.058 1.326 1.00 60.69 488 SER A C 1
ATOM 3724 O O . SER A 1 488 ? 32.574 7.237 2.012 1.00 60.69 488 SER A O 1
ATOM 3726 N N . SER A 1 489 ? 32.284 9.356 1.354 1.00 50.44 489 SER A N 1
ATOM 3727 C CA . SER A 1 489 ? 33.279 9.958 2.263 1.00 50.44 489 SER A CA 1
ATOM 3728 C C . SER A 1 489 ? 32.691 10.375 3.619 1.00 50.44 489 SER A C 1
ATOM 3730 O O . SER A 1 489 ? 33.432 10.715 4.544 1.00 50.44 489 SER A O 1
ATOM 3732 N N . VAL A 1 490 ? 31.362 10.339 3.749 1.00 52.16 490 VAL A N 1
ATOM 3733 C CA . VAL A 1 490 ? 30.621 10.746 4.946 1.00 52.16 490 VAL A CA 1
ATOM 3734 C C . VAL A 1 490 ? 30.427 9.539 5.866 1.00 52.16 490 VAL A C 1
ATOM 3736 O O . VAL A 1 490 ? 29.923 8.496 5.445 1.00 52.16 490 VAL A O 1
ATOM 3739 N N . VAL A 1 491 ? 30.803 9.680 7.142 1.00 55.56 491 VAL A N 1
ATOM 3740 C CA . VAL A 1 491 ? 30.385 8.750 8.203 1.00 55.56 491 VAL A CA 1
ATOM 3741 C C . VAL A 1 491 ? 28.927 9.060 8.512 1.00 55.56 491 VAL A C 1
ATOM 3743 O O . VAL A 1 491 ? 28.617 9.956 9.295 1.00 55.56 491 VAL A O 1
ATOM 3746 N N . VAL A 1 492 ? 28.028 8.363 7.828 1.00 55.19 492 VAL A N 1
ATOM 3747 C CA . VAL A 1 492 ? 26.592 8.582 7.968 1.00 55.19 492 VAL A CA 1
ATOM 3748 C C . VAL A 1 492 ? 26.097 7.917 9.263 1.00 55.19 492 VAL A C 1
ATOM 3750 O O . VAL A 1 492 ? 26.429 6.752 9.502 1.00 55.19 492 VAL A O 1
ATOM 3753 N N . PRO A 1 493 ? 25.315 8.605 10.120 1.00 54.53 493 PRO A N 1
ATOM 3754 C CA . PRO A 1 493 ? 24.660 7.954 11.250 1.00 54.53 493 PRO A CA 1
ATOM 3755 C C . PRO A 1 493 ? 23.737 6.842 10.746 1.00 54.53 493 PRO A C 1
ATOM 3757 O O . PRO A 1 493 ? 23.111 6.989 9.698 1.00 54.53 493 PRO A O 1
ATOM 3760 N N . VAL A 1 494 ? 23.635 5.740 11.497 1.00 59.69 494 VAL A N 1
ATOM 3761 C CA . VAL A 1 494 ? 22.681 4.653 11.207 1.00 59.69 494 VAL A CA 1
ATOM 3762 C C . VAL A 1 494 ? 21.322 5.279 10.868 1.00 59.69 494 VAL A C 1
ATOM 3764 O O . VAL A 1 494 ? 20.928 6.195 11.602 1.00 59.69 494 VAL A O 1
ATOM 3767 N N . PRO A 1 495 ? 20.634 4.837 9.789 1.00 60.47 495 PRO A N 1
ATOM 3768 C CA . PRO A 1 495 ? 19.291 5.312 9.487 1.00 60.47 495 PRO A CA 1
ATOM 3769 C C . PRO A 1 495 ? 18.485 5.371 10.777 1.00 60.47 495 PRO A C 1
ATOM 3771 O O . PRO A 1 495 ? 18.582 4.416 11.563 1.00 60.47 495 PRO A O 1
ATOM 3774 N N . PRO A 1 496 ? 17.743 6.464 11.041 1.00 59.00 496 PRO A N 1
ATOM 3775 C CA . PRO A 1 496 ? 16.975 6.547 12.267 1.00 59.00 496 PRO A CA 1
ATOM 3776 C C . PRO A 1 496 ? 16.176 5.248 12.385 1.00 59.00 496 PRO A C 1
ATOM 3778 O O . PRO A 1 496 ? 15.615 4.786 11.371 1.00 59.00 496 PRO A O 1
ATOM 3781 N N . PRO A 1 497 ? 16.182 4.596 13.572 1.00 53.97 497 PRO A N 1
ATOM 3782 C CA . PRO A 1 497 ? 15.353 3.423 13.767 1.00 53.97 497 PRO A CA 1
ATOM 3783 C C . PRO A 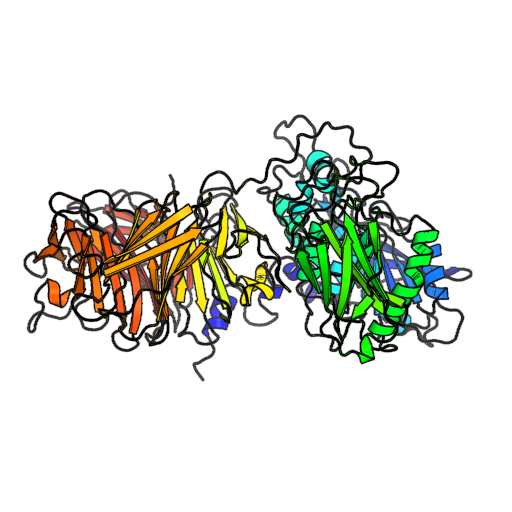1 497 ? 13.972 3.808 13.288 1.00 53.97 497 PRO A C 1
ATOM 3785 O O . PRO A 1 497 ? 13.580 4.970 13.440 1.00 53.97 497 PRO A O 1
ATOM 3788 N N . ARG A 1 498 ? 13.288 2.855 12.647 1.00 57.56 498 ARG A N 1
ATOM 3789 C CA . ARG A 1 498 ? 11.919 3.059 12.191 1.00 57.56 498 ARG A CA 1
ATOM 3790 C C . ARG A 1 498 ? 11.227 3.823 13.301 1.00 57.56 498 ARG A C 1
ATOM 3792 O O . ARG A 1 498 ? 11.134 3.309 14.415 1.00 57.56 498 ARG A O 1
ATOM 3799 N N . MET A 1 499 ? 10.855 5.075 13.029 1.00 43.44 499 MET A N 1
ATOM 3800 C CA . MET A 1 499 ? 9.875 5.707 13.873 1.00 43.44 499 MET A CA 1
ATOM 3801 C C . MET A 1 499 ? 8.731 4.712 13.759 1.00 43.44 499 MET A C 1
ATOM 3803 O O . MET A 1 499 ? 8.137 4.527 12.688 1.00 43.44 499 MET A O 1
ATOM 3807 N N . ASP A 1 500 ? 8.484 3.958 14.819 1.00 46.94 500 ASP A N 1
ATOM 3808 C CA . ASP A 1 500 ? 7.158 3.430 15.052 1.00 46.94 500 ASP A CA 1
ATOM 3809 C C . ASP A 1 500 ? 6.334 4.696 15.298 1.00 46.94 500 ASP A C 1
ATOM 3811 O O . ASP A 1 500 ? 6.181 5.116 16.436 1.00 46.94 500 ASP A O 1
ATOM 3815 N N . ALA A 1 501 ? 6.040 5.388 14.186 1.00 39.84 501 ALA A N 1
ATOM 3816 C CA . ALA A 1 501 ? 5.577 6.759 14.024 1.00 39.84 501 ALA A CA 1
ATOM 3817 C C . ALA A 1 501 ? 5.564 7.563 15.333 1.00 39.84 501 ALA A C 1
ATOM 3819 O O . ALA A 1 501 ? 4.591 7.454 16.067 1.00 39.84 501 ALA A O 1
ATOM 3820 N N . ALA A 1 502 ? 6.648 8.293 15.641 1.00 34.16 502 ALA A N 1
ATOM 3821 C CA . ALA A 1 502 ? 6.740 9.287 16.718 1.00 34.16 502 ALA A CA 1
ATOM 3822 C C . ALA A 1 502 ? 5.768 9.052 17.893 1.00 34.16 502 ALA A C 1
ATOM 3824 O O . ALA A 1 502 ? 4.709 9.658 17.919 1.00 34.16 502 ALA A O 1
ATOM 3825 N N . SER A 1 503 ? 6.089 8.156 18.836 1.00 41.34 503 SER A N 1
ATOM 3826 C CA . SER A 1 503 ? 5.412 8.027 20.143 1.00 41.34 503 SER A CA 1
ATOM 3827 C C . SER A 1 503 ? 3.920 8.420 20.164 1.00 41.34 503 SER A C 1
ATOM 3829 O O . SER A 1 503 ? 3.567 9.558 20.465 1.00 41.34 503 SER A O 1
ATOM 3831 N N . THR A 1 504 ? 3.055 7.428 19.942 1.00 51.56 504 THR A N 1
ATOM 3832 C CA . THR A 1 504 ? 1.597 7.457 20.162 1.00 51.56 504 THR A CA 1
ATOM 3833 C C . THR A 1 504 ? 0.782 8.290 19.177 1.00 51.56 504 THR A C 1
ATOM 3835 O O . THR A 1 504 ? 0.385 9.396 19.489 1.00 51.56 504 THR A O 1
ATOM 3838 N N . VAL A 1 505 ? 0.380 7.679 18.063 1.00 53.22 505 VAL A N 1
ATOM 3839 C CA . VAL A 1 505 ? -1.043 7.446 17.759 1.00 53.22 505 VAL A CA 1
ATOM 3840 C C . VAL A 1 505 ? -1.098 6.232 16.840 1.00 53.22 505 VAL A C 1
ATOM 3842 O O . VAL A 1 505 ? -0.678 6.329 15.699 1.00 53.22 505 VAL A O 1
ATOM 3845 N N . ALA A 1 506 ? -1.623 5.101 17.317 1.00 56.34 506 ALA A N 1
ATOM 3846 C CA . ALA A 1 506 ? -1.917 3.934 16.487 1.00 56.34 506 ALA A CA 1
ATOM 3847 C C . ALA A 1 506 ? -3.427 3.685 16.526 1.00 56.34 506 ALA A C 1
ATOM 3849 O O . ALA A 1 506 ? -3.937 3.032 17.434 1.00 56.34 506 ALA A O 1
ATOM 3850 N N . SER A 1 507 ? -4.155 4.228 15.551 1.00 61.84 507 SER A N 1
ATOM 3851 C CA . SER A 1 507 ? -5.544 3.816 15.329 1.00 61.84 507 SER A CA 1
ATOM 3852 C C . SER A 1 507 ? -5.505 2.509 14.555 1.00 61.84 507 SER A C 1
ATOM 3854 O O . SER A 1 507 ? -4.867 2.476 13.506 1.00 61.84 507 SER A O 1
ATOM 3856 N N . SER A 1 508 ? -6.131 1.447 15.066 1.00 72.31 508 SER A N 1
ATOM 3857 C CA . SER A 1 508 ? -6.335 0.226 14.282 1.00 72.31 508 SER A CA 1
ATOM 3858 C C . SER A 1 508 ? -7.757 0.187 13.739 1.00 72.31 508 SER A C 1
ATOM 3860 O O . SER A 1 508 ? -8.690 0.491 14.464 1.00 72.31 508 SER A O 1
ATOM 3862 N N . VAL A 1 509 ? -7.939 -0.123 12.463 1.00 73.69 509 VAL A N 1
ATOM 3863 C CA . VAL A 1 509 ? -9.269 -0.264 11.856 1.00 73.69 509 VAL A CA 1
ATOM 3864 C C . VAL A 1 509 ? -9.416 -1.701 11.384 1.00 73.69 509 VAL A C 1
ATOM 3866 O O . VAL A 1 509 ? -8.627 -2.106 10.531 1.00 73.69 509 VAL A O 1
ATOM 3869 N N . PRO A 1 510 ? -10.365 -2.481 11.924 1.00 73.81 510 PRO A N 1
ATOM 3870 C CA . PRO A 1 510 ? -10.529 -3.864 11.523 1.00 73.81 510 PRO A CA 1
ATOM 3871 C C . PRO A 1 510 ? -11.206 -3.969 10.166 1.00 73.81 510 PRO A C 1
ATOM 3873 O O . PRO A 1 510 ? -12.223 -3.326 9.905 1.00 73.81 510 PRO A O 1
ATOM 3876 N N . VAL A 1 511 ? -10.676 -4.857 9.341 1.00 72.12 511 VAL A N 1
ATOM 3877 C CA . VAL A 1 511 ? -11.182 -5.118 8.002 1.00 72.12 511 VAL A CA 1
ATOM 3878 C C . VAL A 1 511 ? -11.386 -6.623 7.864 1.00 72.12 511 VAL A C 1
ATOM 3880 O O . VAL A 1 511 ? -10.424 -7.369 8.038 1.00 72.12 511 VAL A O 1
ATOM 3883 N N . PRO A 1 512 ? -12.624 -7.103 7.648 1.00 67.69 512 PRO A N 1
ATOM 3884 C CA . PRO A 1 512 ? -12.863 -8.492 7.281 1.00 67.69 512 PRO A CA 1
ATOM 3885 C C . PRO A 1 512 ? -12.546 -8.741 5.803 1.00 67.69 512 PRO A C 1
ATOM 3887 O O . PRO A 1 512 ? -12.711 -7.855 4.964 1.00 67.69 512 PRO A O 1
ATOM 3890 N N . ASP A 1 513 ? -12.216 -9.987 5.481 1.00 66.38 513 ASP A N 1
ATOM 3891 C CA . ASP A 1 513 ? -12.197 -10.449 4.095 1.00 66.38 513 ASP A CA 1
ATOM 3892 C C . ASP A 1 513 ? -13.592 -10.327 3.442 1.00 66.38 513 ASP A C 1
ATOM 3894 O O . ASP A 1 513 ? -14.613 -10.609 4.077 1.00 66.38 513 ASP A O 1
ATOM 3898 N N . GLY A 1 514 ? -13.639 -9.920 2.171 1.00 60.59 514 GLY A N 1
ATOM 3899 C CA . GLY A 1 514 ? -14.871 -9.874 1.370 1.00 60.59 514 GLY A CA 1
ATOM 3900 C C . GLY A 1 514 ? -15.681 -8.567 1.380 1.00 60.59 514 GLY A C 1
ATOM 3901 O O . GLY A 1 514 ? -16.762 -8.549 0.794 1.00 60.59 514 GLY A O 1
ATOM 3902 N N . ALA A 1 515 ? -15.197 -7.475 1.981 1.00 62.88 515 ALA A N 1
ATOM 3903 C CA . ALA A 1 515 ? -15.810 -6.151 1.794 1.00 62.88 515 ALA A CA 1
ATOM 3904 C C . ALA A 1 515 ? -15.543 -5.633 0.365 1.00 62.88 515 ALA A C 1
ATOM 3906 O O . ALA A 1 515 ? -14.398 -5.671 -0.091 1.00 62.88 515 ALA A O 1
ATOM 3907 N N . ALA A 1 516 ? -16.560 -5.145 -0.363 1.00 61.94 516 ALA A N 1
ATOM 3908 C CA . ALA A 1 516 ? -16.341 -4.736 -1.756 1.00 61.94 516 ALA A CA 1
ATOM 3909 C C . ALA A 1 516 ? -15.459 -3.486 -1.855 1.00 61.94 516 ALA A C 1
ATOM 3911 O O . ALA A 1 516 ? -14.667 -3.393 -2.792 1.00 61.94 516 ALA A O 1
ATOM 3912 N N . TYR A 1 517 ? -15.566 -2.572 -0.884 1.00 69.50 517 TYR A N 1
ATOM 3913 C CA . TYR A 1 517 ? -14.710 -1.402 -0.743 1.00 69.50 517 TYR A CA 1
ATOM 3914 C C . TYR A 1 517 ? -14.511 -1.023 0.723 1.00 69.50 517 TYR A C 1
ATOM 3916 O O . TYR A 1 517 ? -15.362 -1.236 1.589 1.00 69.50 517 TYR A O 1
ATOM 3924 N N . GLN A 1 518 ? -13.368 -0.405 0.982 1.00 73.69 518 GLN A N 1
ATOM 3925 C CA . GLN A 1 518 ? -13.038 0.194 2.261 1.00 73.69 518 GLN A CA 1
ATOM 3926 C C . GLN A 1 518 ? -12.18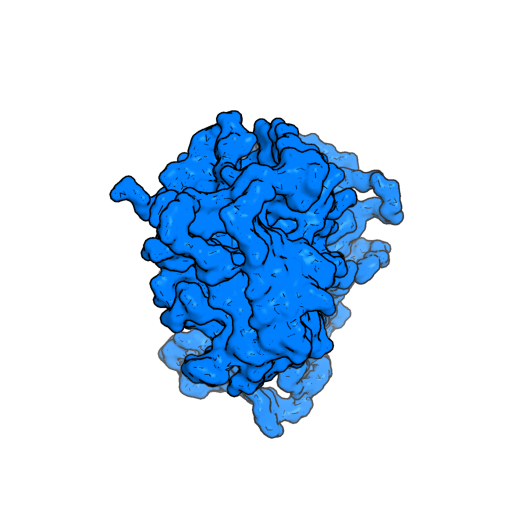4 1.427 2.037 1.00 73.69 518 GLN A C 1
ATOM 3928 O O . GLN A 1 518 ? -11.417 1.487 1.075 1.00 73.69 518 GLN A O 1
ATOM 3933 N N . GLY A 1 519 ? -12.306 2.399 2.924 1.00 75.56 519 GLY A N 1
ATOM 3934 C CA . GLY A 1 519 ? -11.630 3.669 2.765 1.00 75.56 519 GLY A CA 1
ATOM 3935 C C . GLY A 1 519 ? -11.639 4.492 4.032 1.00 75.56 519 GLY A C 1
ATOM 3936 O O . GLY A 1 519 ? -12.044 4.036 5.105 1.00 75.56 519 GLY A O 1
ATOM 3937 N N . MET A 1 520 ? -11.152 5.717 3.900 1.00 77.19 520 MET A N 1
ATOM 3938 C CA . MET A 1 520 ? -11.079 6.642 5.012 1.00 77.19 520 MET A CA 1
ATOM 3939 C C . MET A 1 520 ? -11.197 8.085 4.542 1.00 77.19 520 MET A C 1
ATOM 3941 O O . MET A 1 520 ? -10.610 8.469 3.534 1.00 77.19 520 MET A O 1
ATOM 3945 N N . SER A 1 521 ? -11.945 8.882 5.302 1.00 80.12 521 SER A N 1
ATOM 3946 C CA . SER A 1 521 ? -11.857 10.336 5.279 1.00 80.12 521 SER A CA 1
ATOM 3947 C C . SER A 1 521 ? -10.852 10.795 6.319 1.00 80.12 521 SER A C 1
ATOM 3949 O O . SER A 1 521 ? -10.909 10.373 7.475 1.00 80.12 521 SER A O 1
ATOM 3951 N N . LEU A 1 522 ? -9.967 11.689 5.908 1.00 83.25 522 LEU A N 1
ATOM 3952 C CA . LEU A 1 522 ? -8.955 12.321 6.729 1.00 83.25 522 LEU A CA 1
ATOM 3953 C C . LEU A 1 522 ? -9.047 13.819 6.597 1.00 83.25 522 LEU A C 1
ATOM 3955 O O . LEU A 1 522 ? -9.094 14.330 5.487 1.00 83.25 522 LEU A O 1
ATOM 3959 N N . ALA A 1 523 ? -8.980 14.521 7.716 1.00 87.00 523 ALA A N 1
ATOM 3960 C CA . ALA A 1 523 ? -8.851 15.963 7.735 1.00 87.00 523 ALA A CA 1
ATOM 3961 C C . ALA A 1 523 ? -7.604 16.359 8.515 1.00 87.00 523 ALA A C 1
ATOM 3963 O O . ALA A 1 523 ? -7.487 16.038 9.701 1.00 87.00 523 ALA A O 1
ATOM 3964 N N . ASN A 1 524 ? -6.715 17.097 7.851 1.00 87.00 524 ASN A N 1
ATOM 3965 C CA . ASN A 1 524 ? -5.594 17.761 8.492 1.00 87.00 524 ASN A CA 1
ATOM 3966 C C . ASN A 1 524 ? -6.133 18.994 9.246 1.00 87.00 524 ASN A C 1
ATOM 3968 O O . ASN A 1 524 ? -6.642 19.921 8.605 1.00 87.00 524 ASN A O 1
ATOM 3972 N N . PRO A 1 525 ? -6.104 19.013 10.592 1.00 80.31 525 PRO A N 1
ATOM 3973 C CA . PRO A 1 525 ? -6.552 20.171 11.348 1.00 80.31 525 PRO A CA 1
ATOM 3974 C C . PRO A 1 525 ? -5.535 21.319 11.346 1.00 80.31 525 PRO A C 1
ATOM 3976 O O . PRO A 1 525 ? -5.949 22.448 11.610 1.00 80.31 525 PRO A O 1
ATOM 3979 N N . ASP A 1 526 ? -4.272 21.037 11.024 1.00 78.56 526 ASP A N 1
ATOM 3980 C CA . ASP A 1 526 ? -3.135 21.935 11.189 1.00 78.56 526 ASP A CA 1
ATOM 3981 C C . ASP A 1 526 ? -2.911 22.840 9.969 1.00 78.56 526 ASP A C 1
ATOM 3983 O O . ASP A 1 526 ? -3.451 22.643 8.873 1.00 78.56 526 ASP A O 1
ATOM 3987 N N . ASP A 1 527 ? -2.057 23.841 10.180 1.00 82.00 527 ASP A N 1
ATOM 3988 C CA . ASP A 1 527 ? -1.626 24.814 9.174 1.00 82.00 527 ASP A CA 1
ATOM 3989 C C . ASP A 1 527 ? -0.341 24.385 8.438 1.00 82.00 527 ASP A C 1
ATOM 3991 O O . ASP A 1 527 ? 0.140 25.105 7.563 1.00 82.00 527 ASP A O 1
ATOM 3995 N N . SER A 1 528 ? 0.199 23.208 8.761 1.00 81.00 528 SER A N 1
ATOM 3996 C CA . SER A 1 528 ? 1.357 22.588 8.109 1.00 81.00 528 SER A CA 1
ATOM 3997 C C . SER A 1 528 ? 0.960 21.337 7.320 1.00 81.00 528 SER A C 1
ATOM 3999 O O . SER A 1 528 ? -0.111 20.762 7.520 1.00 81.00 528 SER A O 1
ATOM 4001 N N . VAL A 1 529 ? 1.823 20.914 6.391 1.00 80.00 529 VAL A N 1
ATOM 4002 C CA . VAL A 1 529 ? 1.673 19.619 5.711 1.00 80.00 529 VAL A CA 1
ATOM 4003 C C . VAL A 1 529 ? 1.793 18.506 6.751 1.00 80.00 529 VAL A C 1
ATOM 4005 O O . VAL A 1 529 ? 2.684 18.531 7.599 1.00 80.00 529 VAL A O 1
ATOM 4008 N N . MET A 1 530 ? 0.894 17.529 6.678 1.00 81.62 530 MET A N 1
ATOM 4009 C CA . MET A 1 530 ? 0.919 16.334 7.510 1.00 81.62 530 MET A CA 1
ATOM 4010 C C . MET A 1 530 ? 1.274 15.124 6.657 1.00 81.62 530 MET A C 1
ATOM 4012 O O . MET A 1 530 ? 0.639 14.884 5.631 1.00 81.62 530 MET A O 1
ATOM 4016 N N . THR A 1 531 ? 2.222 14.324 7.130 1.00 80.31 531 THR A N 1
ATOM 4017 C CA . THR A 1 531 ? 2.563 13.042 6.521 1.00 80.31 531 THR A CA 1
ATOM 4018 C C . THR A 1 531 ? 1.880 11.929 7.298 1.00 80.31 531 THR A C 1
ATOM 4020 O O . THR A 1 531 ? 2.046 11.795 8.512 1.00 80.31 531 THR A O 1
ATOM 4023 N N . LEU A 1 532 ? 1.092 11.130 6.592 1.00 81.25 532 LEU A N 1
ATOM 4024 C CA . LEU A 1 532 ? 0.446 9.927 7.085 1.00 81.25 532 LEU A CA 1
ATOM 4025 C C . LEU A 1 532 ? 1.217 8.702 6.611 1.00 81.25 532 LEU A C 1
ATOM 4027 O O . LEU A 1 532 ? 1.464 8.549 5.420 1.00 81.25 532 LEU A O 1
ATOM 4031 N N . ARG A 1 533 ? 1.459 7.761 7.519 1.00 83.94 533 ARG A N 1
ATOM 4032 C CA . ARG A 1 533 ? 1.862 6.390 7.200 1.00 83.94 533 ARG A CA 1
ATOM 4033 C C . ARG A 1 533 ? 0.724 5.433 7.506 1.00 83.94 533 ARG A C 1
ATOM 4035 O O . ARG A 1 533 ? 0.261 5.374 8.644 1.00 83.94 533 ARG A O 1
ATOM 4042 N N . MET A 1 534 ? 0.326 4.644 6.517 1.00 84.12 534 MET A N 1
ATOM 4043 C CA . MET A 1 534 ? -0.681 3.599 6.656 1.00 84.12 534 MET A CA 1
ATOM 4044 C C . MET A 1 534 ? -0.051 2.219 6.470 1.00 84.12 534 MET A C 1
ATOM 4046 O O . MET A 1 534 ? 0.734 1.992 5.548 1.00 84.12 534 MET A O 1
ATOM 4050 N N . GLU A 1 535 ? -0.405 1.289 7.352 1.00 86.69 535 GLU A N 1
ATOM 4051 C CA . GLU A 1 535 ? 0.095 -0.082 7.338 1.00 86.69 535 GLU A CA 1
ATOM 4052 C C . GLU A 1 535 ? -1.043 -1.087 7.462 1.00 86.69 535 GLU A C 1
ATOM 4054 O O . GLU A 1 535 ? -1.816 -1.037 8.413 1.00 86.69 535 GLU A O 1
ATOM 4059 N N . ALA A 1 536 ? -1.099 -2.064 6.566 1.00 86.75 536 ALA A N 1
ATOM 4060 C CA . ALA A 1 536 ? -1.930 -3.245 6.748 1.00 86.75 536 ALA A CA 1
ATOM 4061 C C . ALA A 1 536 ? -1.187 -4.265 7.620 1.00 86.75 536 ALA A C 1
ATOM 4063 O O . ALA A 1 536 ? -0.028 -4.602 7.358 1.00 86.75 536 ALA A O 1
ATOM 4064 N N . ARG A 1 537 ? -1.838 -4.786 8.656 1.00 86.00 537 ARG A N 1
ATOM 4065 C CA . ARG A 1 537 ? -1.265 -5.810 9.536 1.00 86.00 537 ARG A CA 1
ATOM 4066 C C . ARG A 1 537 ? -2.186 -7.005 9.677 1.00 86.00 537 ARG A C 1
ATOM 4068 O O . ARG A 1 537 ? -3.403 -6.851 9.726 1.00 86.00 537 ARG A O 1
ATOM 4075 N N . GLY A 1 538 ? -1.586 -8.191 9.733 1.00 84.38 538 GLY A N 1
ATOM 4076 C CA . GLY A 1 538 ? -2.302 -9.424 10.045 1.00 84.38 538 GLY A CA 1
ATOM 4077 C C . GLY A 1 538 ? -2.665 -9.520 11.529 1.00 84.38 538 GLY A C 1
ATOM 4078 O O . GLY A 1 538 ? -2.192 -8.737 12.355 1.00 84.38 538 GLY A O 1
ATOM 4079 N N . ALA A 1 539 ? -3.463 -10.530 11.882 1.00 84.12 539 ALA A N 1
ATOM 4080 C CA . ALA A 1 539 ? -3.782 -10.852 13.278 1.00 84.12 539 ALA A CA 1
ATOM 4081 C C . ALA A 1 539 ? -2.525 -11.156 14.123 1.00 84.12 539 ALA A C 1
ATOM 4083 O O . ALA A 1 539 ? -2.501 -10.902 15.325 1.00 84.12 539 ALA A O 1
ATOM 4084 N N . ASP A 1 540 ? -1.444 -11.620 13.489 1.00 85.81 540 ASP A N 1
ATOM 4085 C CA . ASP A 1 540 ? -0.145 -11.856 14.124 1.00 85.81 540 ASP A CA 1
ATOM 4086 C C . ASP A 1 540 ? 0.674 -10.576 14.384 1.00 85.81 540 ASP A C 1
ATOM 4088 O O . ASP A 1 540 ? 1.782 -10.646 14.917 1.00 85.81 540 ASP A O 1
ATOM 4092 N N . GLY A 1 541 ? 0.139 -9.413 13.999 1.00 83.12 541 GLY A N 1
ATOM 4093 C CA . GLY A 1 541 ? 0.751 -8.102 14.175 1.00 83.12 541 GLY A CA 1
ATOM 4094 C C . GLY A 1 541 ? 1.846 -7.768 13.173 1.00 83.12 541 GLY A C 1
ATOM 4095 O O . GLY A 1 541 ? 2.388 -6.661 13.216 1.00 83.12 541 GLY A O 1
ATOM 4096 N N . ARG A 1 542 ? 2.167 -8.668 12.240 1.00 84.62 542 ARG A N 1
ATOM 4097 C CA . ARG A 1 542 ? 3.170 -8.419 11.200 1.00 84.62 542 ARG A CA 1
ATOM 4098 C C . ARG A 1 542 ? 2.586 -7.607 10.058 1.00 84.62 542 ARG A C 1
ATOM 4100 O O . ARG A 1 542 ? 1.370 -7.554 9.871 1.00 84.62 542 ARG A O 1
ATOM 4107 N N . LEU A 1 543 ? 3.464 -6.962 9.291 1.00 85.88 543 LEU A N 1
ATOM 4108 C CA . LEU A 1 543 ? 3.052 -6.295 8.062 1.00 85.88 543 LEU A CA 1
ATOM 4109 C C . LEU A 1 543 ? 2.480 -7.330 7.102 1.00 85.88 543 LEU A C 1
ATOM 4111 O O . LEU A 1 543 ? 3.119 -8.336 6.803 1.00 85.88 543 LEU A O 1
ATOM 4115 N N . LYS A 1 544 ? 1.260 -7.082 6.632 1.00 85.62 544 LYS A N 1
ATOM 4116 C CA . LYS A 1 544 ? 0.616 -7.968 5.675 1.00 85.62 544 LYS A CA 1
ATOM 4117 C C . LYS A 1 544 ? 1.344 -7.861 4.338 1.00 85.62 544 LYS A C 1
ATOM 4119 O O . LYS A 1 544 ? 1.423 -6.776 3.767 1.00 85.62 544 LYS A O 1
ATOM 4124 N N . ALA A 1 545 ? 1.823 -8.995 3.848 1.00 84.19 545 ALA A N 1
ATOM 4125 C CA . ALA A 1 545 ? 2.303 -9.171 2.488 1.00 84.19 545 ALA A CA 1
ATOM 4126 C C . ALA A 1 545 ? 1.286 -10.061 1.760 1.00 84.19 545 ALA A C 1
ATOM 4128 O O . ALA A 1 545 ? 0.959 -11.145 2.249 1.00 84.19 545 ALA A O 1
ATOM 4129 N N . ALA A 1 546 ? 0.717 -9.578 0.659 1.00 84.00 546 ALA A N 1
ATOM 4130 C CA . ALA A 1 546 ? -0.331 -10.280 -0.077 1.00 84.00 546 ALA A CA 1
ATOM 4131 C C . ALA A 1 546 ? -0.344 -9.855 -1.548 1.00 84.00 546 ALA A C 1
ATOM 4133 O O . ALA A 1 546 ? 0.123 -8.769 -1.889 1.00 84.00 546 ALA A O 1
ATOM 4134 N N . ASP A 1 547 ? -0.913 -10.702 -2.405 1.00 87.75 547 ASP A N 1
ATOM 4135 C CA . ASP A 1 547 ? -1.019 -10.417 -3.833 1.00 87.75 547 ASP A CA 1
ATOM 4136 C C . ASP A 1 547 ? -1.806 -9.131 -4.115 1.00 87.75 547 ASP A C 1
ATOM 4138 O O . ASP A 1 547 ? -2.967 -8.982 -3.711 1.00 87.75 547 ASP A O 1
ATOM 4142 N N . GLY A 1 548 ? -1.167 -8.225 -4.857 1.00 86.75 548 GLY A N 1
ATOM 4143 C CA . GLY A 1 548 ? -1.690 -6.918 -5.240 1.00 86.75 548 GLY A CA 1
ATOM 4144 C C . GLY A 1 548 ? -1.743 -5.900 -4.099 1.00 86.75 548 GLY A C 1
ATOM 4145 O O . GLY A 1 548 ? -2.407 -4.878 -4.262 1.00 86.75 548 GLY A O 1
ATOM 4146 N N . LEU A 1 549 ? -1.119 -6.183 -2.947 1.00 87.81 549 LEU A N 1
ATOM 4147 C CA . LEU A 1 549 ? -1.070 -5.284 -1.794 1.00 87.81 549 LEU A CA 1
ATOM 4148 C C . LEU A 1 549 ? 0.300 -4.594 -1.698 1.00 87.81 549 LEU A C 1
ATOM 4150 O O . LEU A 1 549 ? 1.309 -5.233 -1.406 1.00 87.81 549 LEU A O 1
ATOM 4154 N N . ILE A 1 550 ? 0.319 -3.275 -1.866 1.00 89.88 550 ILE A N 1
ATOM 4155 C CA . ILE A 1 550 ? 1.439 -2.400 -1.517 1.00 89.88 550 ILE A CA 1
ATOM 4156 C C . ILE A 1 550 ? 1.292 -2.006 -0.050 1.00 89.88 550 ILE A C 1
ATOM 4158 O O . ILE A 1 550 ? 0.293 -1.410 0.349 1.00 89.88 550 ILE A O 1
ATOM 4162 N N . ASN A 1 551 ? 2.293 -2.324 0.764 1.00 87.62 551 ASN A N 1
ATOM 4163 C CA . ASN A 1 551 ? 2.259 -2.058 2.195 1.00 87.62 551 ASN A CA 1
ATOM 4164 C C . ASN A 1 551 ? 3.683 -1.926 2.759 1.00 87.62 551 ASN A C 1
ATOM 4166 O O . ASN A 1 551 ? 4.489 -2.826 2.509 1.00 87.62 551 ASN A O 1
ATOM 4170 N N . PRO A 1 552 ? 4.012 -0.884 3.547 1.00 86.25 552 PRO A N 1
ATOM 4171 C CA . PRO A 1 552 ? 3.199 0.288 3.920 1.00 86.25 552 PRO A CA 1
ATOM 4172 C C . PRO A 1 552 ? 3.046 1.326 2.794 1.00 86.25 552 PRO A C 1
ATOM 4174 O O . PRO A 1 552 ? 3.695 1.220 1.757 1.00 86.25 552 PRO A O 1
ATOM 4177 N N . VAL A 1 553 ? 2.204 2.344 3.013 1.00 85.75 553 VAL A N 1
ATOM 4178 C CA . VAL A 1 553 ? 2.010 3.484 2.093 1.00 85.75 553 VAL A CA 1
ATOM 4179 C C . VAL A 1 553 ? 2.029 4.826 2.833 1.00 85.75 553 VAL A C 1
ATOM 4181 O O . VAL A 1 553 ? 1.691 4.879 4.017 1.00 85.75 553 VAL A O 1
ATOM 4184 N N . PHE A 1 554 ? 2.428 5.904 2.143 1.00 83.75 554 PHE A N 1
ATOM 4185 C CA . PHE A 1 554 ? 2.702 7.212 2.760 1.00 83.75 554 PHE A CA 1
ATOM 4186 C C . PHE A 1 554 ? 2.103 8.400 2.011 1.00 83.75 554 PHE A C 1
ATOM 4188 O O . PHE A 1 554 ? 2.442 8.646 0.859 1.00 83.75 554 PHE A O 1
ATOM 4195 N N . MET A 1 555 ? 1.272 9.184 2.682 1.00 81.81 555 MET A N 1
ATOM 4196 C CA . MET A 1 555 ? 0.460 10.246 2.097 1.00 81.81 555 MET A CA 1
ATOM 4197 C C . MET A 1 555 ? 0.809 11.607 2.688 1.00 81.81 555 MET A C 1
ATOM 4199 O O . MET A 1 555 ? 0.821 11.751 3.904 1.00 81.81 555 MET A O 1
ATOM 4203 N N . ASN A 1 556 ? 0.953 12.621 1.836 1.00 83.31 556 ASN A N 1
ATOM 4204 C CA . ASN A 1 556 ? 0.942 14.016 2.271 1.00 83.31 556 ASN A CA 1
ATOM 4205 C C . ASN A 1 556 ? -0.495 14.556 2.248 1.00 83.31 556 ASN A C 1
ATOM 4207 O O . ASN A 1 556 ? -1.224 14.382 1.267 1.00 83.31 556 ASN A O 1
ATOM 4211 N N . LEU A 1 557 ? -0.892 15.223 3.328 1.00 82.62 557 LEU A N 1
ATOM 4212 C CA . LEU A 1 557 ? -2.118 16.006 3.442 1.00 82.62 557 LEU A CA 1
ATOM 4213 C C . LEU A 1 557 ? -1.741 17.478 3.582 1.00 82.62 557 LEU A C 1
ATOM 4215 O O . LEU A 1 557 ? -1.086 17.870 4.550 1.00 82.62 557 LEU A O 1
ATOM 4219 N N . ALA A 1 558 ? -2.177 18.301 2.630 1.00 86.31 558 ALA A N 1
ATOM 4220 C CA . ALA A 1 558 ? -1.950 19.740 2.667 1.00 86.31 558 ALA A CA 1
ATOM 4221 C C . ALA A 1 558 ? -2.560 20.375 3.938 1.00 86.31 558 ALA A C 1
ATOM 4223 O O . ALA A 1 558 ? -3.509 19.812 4.507 1.00 86.31 558 ALA A O 1
ATOM 4224 N N . PRO A 1 559 ? -2.054 21.538 4.384 1.00 86.00 559 PRO A N 1
ATOM 4225 C CA . PRO A 1 559 ? -2.639 22.296 5.483 1.00 86.00 559 PRO A CA 1
ATOM 4226 C C . PRO A 1 559 ? -4.146 22.428 5.339 1.00 86.00 559 PRO A C 1
ATOM 4228 O O . PRO A 1 559 ? -4.641 22.763 4.262 1.00 86.00 559 PRO A O 1
ATOM 4231 N N . ARG A 1 560 ? -4.885 22.186 6.422 1.00 85.69 560 ARG A N 1
ATOM 4232 C CA . ARG A 1 560 ? -6.345 22.346 6.475 1.00 85.69 560 ARG A CA 1
ATOM 4233 C C . ARG A 1 560 ? -7.146 21.539 5.449 1.00 85.69 560 ARG A C 1
ATOM 4235 O O . ARG A 1 560 ? -8.355 21.756 5.352 1.00 85.69 560 ARG A O 1
ATOM 4242 N N . SER A 1 561 ? -6.511 20.651 4.695 1.00 87.12 561 SER A N 1
ATOM 4243 C CA . SER A 1 561 ? -7.164 19.879 3.647 1.00 87.12 561 SER A CA 1
ATOM 4244 C C . SER A 1 561 ? -7.891 18.671 4.219 1.00 87.12 561 SER A C 1
ATOM 4246 O O . SER A 1 561 ? -7.702 18.263 5.372 1.00 87.12 561 SER A O 1
ATOM 4248 N N . GLN A 1 562 ? -8.739 18.097 3.384 1.00 86.88 562 GLN A N 1
ATOM 4249 C CA . GLN A 1 562 ? -9.393 16.835 3.628 1.00 86.88 562 GLN A CA 1
ATOM 4250 C C . GLN A 1 562 ? -9.173 15.922 2.428 1.00 86.88 562 GLN A C 1
ATOM 4252 O O . GLN A 1 562 ? -9.254 16.347 1.277 1.00 86.88 562 GLN A O 1
ATOM 4257 N N . ARG A 1 563 ? -8.922 14.647 2.705 1.00 81.25 563 ARG A N 1
ATOM 4258 C CA . ARG A 1 563 ? -8.832 13.609 1.691 1.00 81.25 563 ARG A CA 1
ATOM 4259 C C . ARG A 1 563 ? -9.708 12.436 2.066 1.00 81.25 563 ARG A C 1
ATOM 4261 O O . ARG A 1 563 ? -9.574 11.881 3.152 1.00 81.25 563 ARG A O 1
ATOM 4268 N N . ILE A 1 564 ? -10.560 12.046 1.131 1.00 77.25 564 ILE A N 1
ATOM 4269 C CA . ILE A 1 564 ? -11.269 10.775 1.172 1.00 77.25 564 ILE A CA 1
ATOM 4270 C C . ILE A 1 564 ? -10.631 9.868 0.133 1.00 77.25 564 ILE A C 1
ATOM 4272 O O . ILE A 1 564 ? -10.345 10.323 -0.973 1.00 77.25 564 ILE A O 1
ATOM 4276 N N . PHE A 1 565 ? -10.367 8.620 0.495 1.00 76.19 565 PHE A N 1
ATOM 4277 C CA . PHE A 1 565 ? -9.773 7.651 -0.419 1.00 76.19 565 PHE A CA 1
ATOM 4278 C C . PHE A 1 565 ? -10.257 6.239 -0.112 1.00 76.19 565 PHE A C 1
ATOM 4280 O O . PHE A 1 565 ? -10.593 5.917 1.033 1.00 76.19 565 PHE A O 1
ATOM 4287 N N . LEU A 1 566 ? -10.249 5.390 -1.133 1.00 79.44 566 LEU A N 1
ATOM 4288 C CA . LEU A 1 566 ? -10.385 3.946 -0.994 1.00 79.44 566 LEU A CA 1
ATOM 4289 C C . LEU A 1 566 ? -9.005 3.344 -0.721 1.00 79.44 566 LEU A C 1
ATOM 4291 O O . LEU A 1 566 ? -8.012 3.721 -1.339 1.00 79.44 566 LEU A O 1
ATOM 4295 N N . ALA A 1 567 ? -8.920 2.371 0.184 1.00 79.50 567 ALA A N 1
ATOM 4296 C CA . ALA A 1 567 ? -7.643 1.769 0.564 1.00 79.50 567 ALA A CA 1
ATOM 4297 C C . ALA A 1 567 ? -6.898 1.177 -0.644 1.00 79.50 567 ALA A C 1
ATOM 4299 O O . ALA A 1 567 ? -5.675 1.244 -0.709 1.00 79.50 567 ALA A O 1
ATOM 4300 N N . GLU A 1 568 ? -7.631 0.638 -1.617 1.00 80.19 568 GLU A N 1
ATOM 4301 C CA . GLU A 1 568 ? -7.062 0.062 -2.835 1.00 80.19 568 GLU A CA 1
ATOM 4302 C C . GLU A 1 568 ? -6.477 1.074 -3.823 1.00 80.19 568 GLU A C 1
ATOM 4304 O O . GLU A 1 568 ? -5.617 0.699 -4.614 1.00 80.19 568 GLU A O 1
ATOM 4309 N N . GLU A 1 569 ? -6.899 2.342 -3.774 1.00 79.25 569 GLU A N 1
ATOM 4310 C CA . GLU A 1 569 ? -6.318 3.391 -4.620 1.00 79.25 569 GLU A CA 1
ATOM 4311 C C . GLU A 1 569 ? -4.845 3.571 -4.256 1.00 79.25 569 GLU A C 1
ATOM 4313 O O . GLU A 1 569 ? -3.994 3.758 -5.116 1.00 79.25 569 GLU A O 1
ATOM 4318 N N . TRP A 1 570 ? -4.535 3.451 -2.966 1.00 80.62 570 TRP A N 1
ATOM 4319 C CA . TRP A 1 570 ? -3.205 3.701 -2.426 1.00 80.62 570 TRP A CA 1
ATOM 4320 C C . TRP A 1 570 ? -2.386 2.436 -2.174 1.00 80.62 570 TRP A C 1
ATOM 4322 O O . TRP A 1 570 ? -1.171 2.441 -2.372 1.00 80.62 570 TRP A O 1
ATOM 4332 N N . MET A 1 571 ? -3.031 1.356 -1.731 1.00 86.38 571 MET A N 1
ATOM 4333 C CA . MET A 1 571 ? -2.387 0.078 -1.410 1.00 86.38 571 MET A CA 1
ATOM 4334 C C . MET A 1 571 ? -2.556 -0.980 -2.505 1.00 86.38 571 MET A C 1
ATOM 4336 O O . MET A 1 571 ? -2.125 -2.112 -2.316 1.00 86.38 571 MET A O 1
ATOM 4340 N N . GLY A 1 572 ? -3.188 -0.658 -3.632 1.00 85.19 572 GLY A N 1
ATOM 4341 C CA . GLY A 1 572 ? -3.476 -1.617 -4.697 1.00 85.19 572 GLY A CA 1
ATOM 4342 C C . GLY A 1 572 ? -4.660 -2.547 -4.399 1.00 85.19 572 GLY A C 1
ATOM 4343 O O . GLY A 1 572 ? -5.180 -2.626 -3.282 1.00 85.19 572 GLY A O 1
ATOM 4344 N N . ALA A 1 573 ? -5.090 -3.290 -5.423 1.00 81.12 573 ALA A N 1
ATOM 4345 C CA . ALA A 1 573 ? -6.301 -4.119 -5.400 1.00 81.12 573 ALA A CA 1
ATOM 4346 C C . ALA A 1 573 ? -6.314 -5.200 -4.299 1.00 81.12 573 ALA A C 1
ATOM 4348 O O . ALA A 1 573 ? -7.382 -5.642 -3.866 1.00 81.12 573 ALA A O 1
ATOM 4349 N N . GLY A 1 574 ? -5.141 -5.621 -3.814 1.00 82.31 574 GLY A N 1
ATOM 4350 C CA . GLY A 1 574 ? -5.012 -6.555 -2.694 1.00 82.31 574 GLY A CA 1
ATOM 4351 C C . GLY A 1 574 ? -5.634 -6.030 -1.398 1.00 82.31 574 GLY A C 1
ATOM 4352 O O . GLY A 1 574 ? -6.057 -6.828 -0.563 1.00 82.31 574 GLY A O 1
ATOM 4353 N N . ALA A 1 575 ? -5.780 -4.708 -1.253 1.00 82.75 575 ALA A N 1
ATOM 4354 C CA . ALA A 1 575 ? -6.423 -4.096 -0.097 1.00 82.75 575 ALA A CA 1
ATOM 4355 C C . ALA A 1 575 ? -7.906 -4.466 0.041 1.00 82.75 575 ALA A C 1
ATOM 4357 O O . ALA A 1 575 ? -8.391 -4.519 1.164 1.00 82.75 575 ALA A O 1
ATOM 4358 N N . ARG A 1 576 ? -8.636 -4.777 -1.043 1.00 78.44 576 ARG A N 1
ATOM 4359 C CA . ARG A 1 576 ? -10.049 -5.211 -0.943 1.00 78.44 576 ARG A CA 1
ATOM 4360 C C . ARG A 1 576 ? -10.224 -6.524 -0.176 1.00 78.44 576 ARG A C 1
ATOM 4362 O O . ARG A 1 576 ? -11.250 -6.740 0.452 1.00 78.44 576 ARG A O 1
ATOM 4369 N N . ARG A 1 577 ? -9.220 -7.402 -0.237 1.00 76.69 577 ARG A N 1
ATOM 4370 C CA . ARG A 1 577 ? -9.217 -8.736 0.393 1.00 76.69 577 ARG A CA 1
ATOM 4371 C C . ARG A 1 577 ? -8.413 -8.756 1.692 1.00 76.69 577 ARG A C 1
ATOM 4373 O O . ARG A 1 577 ? -7.897 -9.795 2.106 1.00 76.69 577 ARG A O 1
ATOM 4380 N N . LEU A 1 578 ? -8.182 -7.585 2.286 1.00 79.31 578 LEU A N 1
ATOM 4381 C CA . LEU A 1 578 ? -7.410 -7.512 3.512 1.00 79.31 578 LEU A CA 1
ATOM 4382 C C . LEU A 1 578 ? -8.234 -8.076 4.668 1.00 79.31 578 LEU A C 1
ATOM 4384 O O . LEU A 1 578 ? -9.190 -7.453 5.108 1.00 79.31 578 LEU A O 1
ATOM 4388 N N . ASP A 1 579 ? -7.774 -9.196 5.214 1.00 76.81 579 ASP A N 1
ATOM 4389 C CA . ASP A 1 579 ? -8.182 -9.663 6.536 1.00 76.81 579 ASP A CA 1
ATOM 4390 C C . ASP A 1 579 ? -7.131 -9.256 7.574 1.00 76.81 579 ASP A C 1
ATOM 4392 O O . ASP A 1 579 ? -5.994 -9.758 7.567 1.00 76.81 579 ASP A O 1
ATOM 4396 N N . GLY A 1 580 ? -7.482 -8.291 8.423 1.00 79.94 580 GLY A N 1
ATOM 4397 C CA . GLY A 1 580 ? -6.565 -7.737 9.412 1.00 79.94 580 GLY A CA 1
ATOM 4398 C C . GLY A 1 580 ? -6.960 -6.353 9.912 1.00 79.94 580 GLY A C 1
ATOM 4399 O O . GLY A 1 580 ? -8.140 -6.041 10.071 1.00 79.94 580 GLY A O 1
ATOM 4400 N N . ALA A 1 581 ? -5.955 -5.525 10.193 1.00 80.00 581 ALA A N 1
ATOM 4401 C CA . ALA A 1 581 ? -6.160 -4.157 10.644 1.00 80.00 581 ALA A CA 1
ATOM 4402 C C . ALA A 1 581 ? -5.288 -3.158 9.883 1.00 80.00 581 ALA A C 1
ATOM 4404 O O . ALA A 1 581 ? -4.110 -3.421 9.631 1.00 80.00 581 ALA A O 1
ATOM 4405 N N . PHE A 1 582 ? -5.837 -1.979 9.595 1.00 82.06 582 PHE A N 1
ATOM 4406 C CA . PHE A 1 582 ? -5.027 -0.830 9.202 1.00 82.06 582 PHE A CA 1
ATOM 4407 C C . PHE A 1 582 ? -4.512 -0.097 10.417 1.00 82.06 582 PHE A C 1
ATOM 4409 O O . PHE A 1 582 ? -5.299 0.219 11.300 1.00 82.06 582 PHE A O 1
ATOM 4416 N N . ARG A 1 583 ? -3.220 0.213 10.437 1.00 82.06 583 ARG A N 1
ATOM 4417 C CA . ARG A 1 583 ? -2.599 1.105 11.409 1.00 82.06 583 ARG A CA 1
ATOM 4418 C C . ARG A 1 583 ? -2.167 2.395 10.752 1.00 82.06 583 ARG A C 1
ATOM 4420 O O . ARG A 1 583 ? -1.662 2.384 9.635 1.00 82.06 583 ARG A O 1
ATOM 4427 N N . PHE A 1 584 ? -2.316 3.477 11.496 1.00 79.31 584 PHE A N 1
ATOM 4428 C CA . PHE A 1 584 ? -1.992 4.822 11.047 1.00 79.31 584 PHE A CA 1
ATOM 4429 C C . PHE A 1 584 ? -0.988 5.461 11.985 1.00 79.31 584 PHE A C 1
ATOM 4431 O O . PHE A 1 584 ? -1.117 5.284 13.193 1.00 79.31 584 PHE A O 1
ATOM 4438 N N . GLY A 1 585 ? -0.045 6.208 11.424 1.00 77.44 585 GLY A N 1
ATOM 4439 C CA . GLY A 1 585 ? 0.852 7.110 12.139 1.00 77.44 585 GLY A CA 1
ATOM 4440 C C . GLY A 1 585 ? 0.939 8.452 11.417 1.00 77.44 585 GLY A C 1
ATOM 4441 O O . GLY A 1 585 ? 0.781 8.500 10.198 1.00 77.44 585 GLY A O 1
ATOM 4442 N N . TRP A 1 586 ? 1.178 9.528 12.163 1.00 75.88 586 TRP A N 1
ATOM 4443 C CA . TRP A 1 586 ? 1.123 10.911 11.673 1.00 75.88 586 TRP A CA 1
ATOM 4444 C C . TRP A 1 586 ? 2.410 11.644 12.058 1.00 75.88 586 TRP A C 1
ATOM 4446 O O . TRP A 1 586 ? 2.953 11.381 13.129 1.00 75.88 586 TRP A O 1
ATOM 4456 N N . SER A 1 587 ? 2.888 12.563 11.216 1.00 73.69 587 SER A N 1
ATOM 4457 C CA . SER A 1 587 ? 4.062 13.399 11.522 1.00 73.69 587 SER A CA 1
ATOM 4458 C C . SER A 1 587 ? 3.783 14.532 12.522 1.00 73.69 587 SER A C 1
ATOM 4460 O O . SER A 1 587 ? 4.722 15.111 13.061 1.00 73.69 587 SER A O 1
ATOM 4462 N N . GLY A 1 588 ? 2.508 14.848 12.773 1.00 68.88 588 GLY A N 1
ATOM 4463 C CA . GLY A 1 588 ? 2.062 15.945 13.637 1.00 68.88 588 GLY A CA 1
ATOM 4464 C C . GLY A 1 588 ? 0.836 15.572 14.472 1.00 68.88 588 GLY A C 1
ATOM 4465 O O . GLY A 1 588 ? 0.737 14.453 14.981 1.00 68.88 588 GLY A O 1
ATOM 4466 N N . VAL A 1 589 ? -0.116 16.501 14.621 1.00 70.31 589 VAL A N 1
ATOM 4467 C CA . VAL A 1 589 ? -1.383 16.219 15.312 1.00 70.31 589 VAL A CA 1
ATOM 4468 C C . VAL A 1 589 ? -2.118 15.090 14.589 1.00 70.31 589 VAL A C 1
ATOM 4470 O O . VAL A 1 589 ? -2.111 14.996 13.366 1.00 70.31 589 VAL A O 1
ATOM 4473 N N . ARG A 1 590 ? -2.791 14.215 15.340 1.00 74.62 590 ARG A N 1
ATOM 4474 C CA . ARG A 1 590 ? -3.658 13.186 14.757 1.00 74.62 590 ARG A CA 1
ATOM 4475 C C . ARG A 1 590 ? -4.690 13.825 13.824 1.00 74.62 590 ARG A C 1
ATOM 4477 O O . ARG A 1 590 ? -5.509 14.623 14.281 1.00 74.62 590 ARG A O 1
ATOM 4484 N N . ALA A 1 591 ? -4.719 13.406 12.559 1.00 75.44 591 ALA A N 1
ATOM 4485 C CA . ALA A 1 591 ? -5.803 13.785 11.662 1.00 75.44 591 ALA A CA 1
ATOM 4486 C C . ALA A 1 591 ? -7.152 13.352 12.248 1.00 75.44 591 ALA A C 1
ATOM 4488 O O . ALA A 1 591 ? -7.302 12.230 12.754 1.00 75.44 591 ALA A O 1
ATOM 4489 N N . ALA A 1 592 ? -8.163 14.211 12.115 1.00 78.12 592 ALA A N 1
ATOM 4490 C CA . ALA A 1 592 ? -9.522 13.732 12.302 1.00 78.12 592 ALA A CA 1
ATOM 4491 C C . ALA A 1 592 ? -9.776 12.683 11.217 1.00 78.12 592 ALA A C 1
ATOM 4493 O O . ALA A 1 592 ? -9.472 12.918 10.046 1.00 78.12 592 ALA A O 1
ATOM 4494 N N . SER A 1 593 ? -10.290 11.521 11.607 1.00 77.75 593 SER A N 1
ATOM 4495 C CA . SER A 1 593 ? -10.431 10.378 10.710 1.00 77.75 593 SER A CA 1
ATOM 4496 C C . SER A 1 593 ? -11.780 9.705 10.878 1.00 77.75 593 SER A C 1
ATOM 4498 O O . SER A 1 593 ? -12.329 9.652 11.977 1.00 77.75 593 SER A O 1
ATOM 4500 N N . LEU A 1 594 ? -12.290 9.194 9.766 1.00 77.19 594 LEU A N 1
ATOM 4501 C CA . LEU A 1 594 ? -13.498 8.393 9.683 1.00 77.19 594 LEU A CA 1
ATOM 4502 C C . LEU A 1 594 ? -13.236 7.294 8.663 1.00 77.19 594 LEU A C 1
ATOM 4504 O O . LEU A 1 594 ? -13.132 7.594 7.475 1.00 77.19 594 LEU A O 1
ATOM 4508 N N . ALA A 1 595 ? -13.084 6.048 9.100 1.00 74.69 595 ALA A N 1
ATOM 4509 C CA . ALA A 1 595 ? -13.016 4.944 8.159 1.00 74.69 595 ALA A CA 1
ATOM 4510 C C . ALA A 1 595 ? -14.427 4.455 7.828 1.00 74.69 595 ALA A C 1
ATOM 4512 O O . ALA A 1 595 ? -15.374 4.601 8.601 1.00 74.69 595 ALA A O 1
ATOM 4513 N N . PHE A 1 596 ? -14.569 3.893 6.641 1.00 72.31 596 PHE A N 1
ATOM 4514 C CA . PHE A 1 596 ? -15.838 3.384 6.152 1.00 72.31 596 PHE A CA 1
ATOM 4515 C C . PHE A 1 596 ? -15.607 2.092 5.379 1.00 72.31 596 PHE A C 1
ATOM 4517 O O . PHE A 1 596 ? -14.539 1.861 4.802 1.00 72.31 596 PHE A O 1
ATOM 4524 N N . ARG A 1 597 ? -16.630 1.246 5.372 1.00 70.19 597 ARG A N 1
ATOM 4525 C CA . ARG A 1 597 ? -16.725 0.051 4.527 1.00 70.19 597 ARG A CA 1
ATOM 4526 C C . ARG A 1 597 ? -18.012 0.136 3.740 1.00 70.19 597 ARG A C 1
ATOM 4528 O O . ARG A 1 597 ? -18.950 0.715 4.259 1.00 70.19 597 ARG A O 1
ATOM 4535 N N . GLY A 1 598 ? -18.077 -0.484 2.569 1.00 61.16 598 GLY A N 1
ATOM 4536 C CA . GLY A 1 598 ? -19.364 -0.762 1.943 1.00 61.16 598 GLY A CA 1
ATOM 4537 C C . GLY A 1 598 ? -19.278 -1.610 0.688 1.00 61.16 598 GLY A C 1
ATOM 4538 O O . GLY A 1 598 ? -18.189 -1.856 0.162 1.00 61.16 598 GLY A O 1
ATOM 4539 N N . ASN A 1 599 ? -20.442 -2.058 0.215 1.00 55.53 599 ASN A N 1
ATOM 4540 C CA . ASN A 1 599 ? -20.586 -2.674 -1.100 1.00 55.53 599 ASN A CA 1
ATOM 4541 C C . ASN A 1 599 ? -21.187 -1.685 -2.114 1.00 55.53 599 ASN A C 1
ATOM 4543 O O . ASN A 1 599 ? -21.294 -0.492 -1.857 1.00 55.53 599 ASN A O 1
ATOM 4547 N N . VAL A 1 600 ? -21.535 -2.156 -3.315 1.00 46.38 600 VAL A N 1
ATOM 4548 C CA . VAL A 1 600 ? -22.037 -1.318 -4.428 1.00 46.38 600 VAL A CA 1
ATOM 4549 C C . VAL A 1 600 ? -23.373 -0.613 -4.089 1.00 46.38 600 VAL A C 1
ATOM 4551 O O . VAL A 1 600 ? -23.781 0.305 -4.799 1.00 46.38 600 VAL A O 1
ATOM 4554 N N . ALA A 1 601 ? -24.047 -1.003 -3.001 1.00 41.44 601 ALA A N 1
ATOM 4555 C CA . ALA A 1 601 ? -25.266 -0.370 -2.503 1.00 41.44 601 ALA A CA 1
ATOM 4556 C C . ALA A 1 601 ? -24.970 0.716 -1.434 1.00 41.44 601 ALA A C 1
ATOM 4558 O O . ALA A 1 601 ? -24.210 0.452 -0.502 1.00 41.44 601 ALA A O 1
ATOM 4559 N N . PRO A 1 602 ? -25.606 1.907 -1.515 1.00 38.59 602 PRO A N 1
ATOM 4560 C CA . PRO A 1 602 ? -25.637 2.939 -0.460 1.00 38.59 602 PRO A CA 1
ATOM 4561 C C . PRO A 1 602 ? -25.893 2.419 0.965 1.00 38.59 602 PRO A C 1
ATOM 4563 O O . PRO A 1 602 ? -25.292 2.912 1.919 1.00 38.59 602 PRO A O 1
ATOM 4566 N N . ALA A 1 603 ? -26.749 1.399 1.068 1.00 41.38 603 ALA A N 1
ATOM 4567 C CA . ALA A 1 603 ? -27.237 0.750 2.287 1.00 41.38 603 ALA A CA 1
ATOM 4568 C C . ALA A 1 603 ? -26.186 -0.038 3.088 1.00 41.38 603 ALA A C 1
ATOM 4570 O O . ALA A 1 603 ? -26.525 -0.710 4.054 1.00 41.38 603 ALA A O 1
ATOM 4571 N N . GLU A 1 604 ? -24.933 -0.068 2.631 1.00 45.34 604 GLU A N 1
ATOM 4572 C CA . GLU A 1 604 ? -23.891 -0.903 3.236 1.00 45.34 604 GLU A CA 1
ATOM 4573 C C . GLU A 1 604 ? -22.702 -0.091 3.753 1.00 45.34 604 GLU A C 1
ATOM 4575 O O . GLU A 1 604 ? -21.645 -0.650 4.052 1.00 45.34 604 GLU A O 1
ATOM 4580 N N . LEU A 1 605 ? -22.855 1.232 3.855 1.00 49.97 605 LEU A N 1
ATOM 4581 C CA . LEU A 1 605 ? -21.819 2.115 4.370 1.00 49.97 605 LEU A CA 1
ATOM 4582 C C . LEU A 1 605 ? -21.743 2.082 5.891 1.00 49.97 605 LEU A C 1
ATOM 4584 O O . LEU A 1 605 ? -22.175 3.008 6.569 1.00 49.97 605 LEU A O 1
ATOM 4588 N N . SER A 1 606 ? -21.112 1.041 6.429 1.00 58.38 606 SER A N 1
ATOM 4589 C CA . SER A 1 606 ? -20.836 0.993 7.859 1.00 58.38 606 SER A CA 1
ATOM 4590 C C . SER A 1 606 ? -19.691 1.950 8.185 1.00 58.38 606 SER A C 1
ATOM 4592 O O . SER A 1 606 ? -18.564 1.770 7.694 1.00 58.38 606 SER A O 1
ATOM 4594 N N . GLU A 1 607 ? -19.943 2.925 9.053 1.00 63.62 607 GLU A N 1
ATOM 4595 C CA . GLU A 1 607 ? -18.859 3.657 9.687 1.00 63.62 607 GLU A CA 1
ATOM 4596 C C . GLU A 1 607 ? -18.018 2.713 10.551 1.00 63.62 607 GLU A C 1
ATOM 4598 O O . GLU A 1 607 ? -18.498 1.984 11.422 1.00 63.62 607 GLU A O 1
ATOM 4603 N N . ILE A 1 608 ? -16.713 2.817 10.344 1.00 64.12 608 ILE A N 1
ATOM 4604 C CA . ILE A 1 608 ? -15.697 2.403 11.287 1.00 64.12 608 ILE A CA 1
ATOM 4605 C C . ILE A 1 608 ? -15.004 3.684 11.758 1.00 64.12 608 ILE A C 1
ATOM 4607 O O . ILE A 1 608 ? -14.046 4.162 11.153 1.00 64.12 608 ILE A O 1
ATOM 4611 N N . GLY A 1 609 ? -15.445 4.226 12.886 1.00 63.50 609 GLY A N 1
ATOM 4612 C CA . GLY A 1 609 ? -14.742 5.330 13.526 1.00 63.50 609 GLY A CA 1
ATOM 4613 C C . GLY A 1 609 ? -13.320 4.936 13.968 1.00 63.50 609 GLY A C 1
ATOM 4614 O O . GLY A 1 609 ? -12.939 3.760 13.939 1.00 63.50 609 GLY A O 1
ATOM 4615 N N . PRO A 1 610 ? -12.497 5.895 14.409 1.00 66.81 610 PRO A N 1
ATOM 4616 C CA . PRO A 1 610 ? -11.269 5.589 15.121 1.00 66.81 610 PRO A CA 1
ATOM 4617 C C . PRO A 1 610 ? -11.584 4.793 16.393 1.00 66.81 610 PRO A C 1
ATOM 4619 O O . PRO A 1 610 ? -12.545 5.100 17.100 1.00 66.81 610 PRO A O 1
ATOM 4622 N N . LEU A 1 611 ? -10.744 3.811 16.731 1.00 74.12 611 LEU A N 1
ATOM 4623 C CA . LEU A 1 611 ? -10.876 3.133 18.021 1.00 74.12 611 LEU A CA 1
ATOM 4624 C C . LEU A 1 611 ? -10.701 4.129 19.166 1.00 74.12 611 LEU A C 1
ATOM 4626 O O . LEU A 1 611 ? -9.919 5.084 19.080 1.00 74.12 611 LEU A O 1
ATOM 4630 N N . ALA A 1 612 ? -11.405 3.854 20.261 1.00 77.31 612 ALA A N 1
ATOM 4631 C CA . ALA A 1 612 ? -11.169 4.539 21.518 1.00 77.31 612 ALA A CA 1
ATOM 4632 C C . ALA A 1 612 ? -9.729 4.316 22.014 1.00 77.31 612 ALA A C 1
ATOM 4634 O O . ALA A 1 612 ? -9.072 3.326 21.666 1.00 77.31 612 ALA A O 1
ATOM 4635 N N . GLU A 1 613 ? -9.272 5.245 22.857 1.00 81.25 613 GLU A N 1
ATOM 4636 C CA . GLU A 1 613 ? -7.952 5.186 23.483 1.00 81.25 613 GLU A CA 1
ATOM 4637 C C . GLU A 1 613 ? -7.707 3.823 24.157 1.00 81.25 613 GLU A C 1
ATOM 4639 O O . GLU A 1 613 ? -8.580 3.348 24.898 1.00 81.25 613 GLU A O 1
ATOM 4644 N N . PRO A 1 614 ? -6.546 3.184 23.914 1.00 88.50 614 PRO A N 1
ATOM 4645 C CA . PRO A 1 614 ? -6.250 1.881 24.485 1.00 88.50 614 PRO A CA 1
ATOM 4646 C C . PRO A 1 614 ? -6.210 1.888 26.017 1.00 88.50 614 PRO A C 1
ATOM 4648 O O . PRO A 1 614 ? -5.770 2.846 26.650 1.00 88.50 614 PRO A O 1
ATOM 4651 N N . GLY A 1 615 ? -6.584 0.767 26.631 1.00 92.38 615 GLY A N 1
ATOM 4652 C CA . GLY A 1 615 ? -6.553 0.589 28.081 1.00 92.38 615 GLY A CA 1
ATOM 4653 C C . GLY A 1 615 ? -6.328 -0.861 28.496 1.00 92.38 615 GLY A C 1
ATOM 4654 O O . GLY A 1 615 ? -6.419 -1.781 27.690 1.00 92.38 615 GLY A O 1
ATOM 4655 N N . THR A 1 616 ? -6.013 -1.077 29.774 1.00 96.19 616 THR A N 1
ATOM 4656 C CA . THR A 1 616 ? -5.842 -2.421 30.363 1.00 96.19 616 THR A CA 1
ATOM 4657 C C . THR A 1 616 ? -7.128 -2.975 30.972 1.00 96.19 616 THR A C 1
ATOM 4659 O O . THR A 1 616 ? -7.211 -4.167 31.265 1.00 96.19 616 THR A O 1
ATOM 4662 N N . ARG A 1 617 ? -8.147 -2.128 31.155 1.00 96.88 617 ARG A N 1
ATOM 4663 C CA . ARG A 1 617 ? -9.501 -2.539 31.522 1.00 96.88 617 ARG A CA 1
ATOM 4664 C C . ARG A 1 617 ? -10.525 -1.748 30.722 1.00 96.88 617 ARG A C 1
ATOM 4666 O O . ARG A 1 617 ? -10.603 -0.530 30.878 1.00 96.88 617 ARG A O 1
ATOM 4673 N N . LEU A 1 618 ? -11.297 -2.439 29.893 1.00 97.12 618 LEU A N 1
ATOM 4674 C CA . LEU A 1 618 ? -12.296 -1.847 29.009 1.00 97.12 618 LEU A CA 1
ATOM 4675 C C . LEU A 1 618 ? -13.664 -2.494 29.219 1.00 97.12 618 LEU A C 1
ATOM 4677 O O . LEU A 1 618 ? -13.767 -3.667 29.567 1.00 97.12 618 LEU A O 1
ATOM 4681 N N . TRP A 1 619 ? -14.710 -1.724 28.953 1.00 97.12 619 TRP A N 1
ATOM 4682 C CA . TRP A 1 619 ? -16.101 -2.142 29.047 1.00 97.12 619 TRP A CA 1
ATOM 4683 C C . TRP A 1 619 ? -16.767 -2.002 27.686 1.00 97.12 619 TRP A C 1
ATOM 4685 O O . TRP A 1 619 ? -16.653 -0.950 27.052 1.00 97.12 619 TRP A O 1
ATOM 4695 N N . LEU A 1 620 ? -17.454 -3.055 27.248 1.00 96.62 620 LEU A N 1
ATOM 4696 C CA . LEU A 1 620 ? -18.074 -3.123 25.928 1.00 96.62 620 LEU A CA 1
ATOM 4697 C C . LEU A 1 620 ? -19.504 -3.685 26.020 1.00 96.62 620 LEU A C 1
ATOM 4699 O O . LEU A 1 620 ? -19.674 -4.893 26.210 1.00 96.62 620 LEU A O 1
ATOM 4703 N N . PRO A 1 621 ? -20.541 -2.833 25.924 1.00 96.69 621 PRO A N 1
ATOM 4704 C CA . PRO A 1 621 ? -21.931 -3.275 25.824 1.00 96.69 621 PRO A CA 1
ATOM 4705 C C . PRO A 1 621 ? -22.167 -4.162 24.597 1.00 96.69 621 PRO A C 1
ATOM 4707 O O . PRO A 1 621 ? -21.636 -3.870 23.530 1.00 96.69 621 PRO A O 1
ATOM 4710 N N . LEU A 1 622 ? -23.007 -5.196 24.727 1.00 95.25 622 LEU A N 1
ATOM 4711 C CA . LEU A 1 622 ? -23.364 -6.088 23.610 1.00 95.25 622 LEU A CA 1
ATOM 4712 C C . LEU A 1 622 ? -24.647 -5.678 22.869 1.00 95.25 622 LEU A C 1
ATOM 4714 O O . LEU A 1 622 ? -24.867 -6.121 21.743 1.00 95.25 622 LEU A O 1
ATOM 4718 N N . ALA A 1 623 ? -25.485 -4.847 23.499 1.00 92.56 623 ALA A N 1
ATOM 4719 C CA . ALA A 1 623 ? -26.707 -4.258 22.939 1.00 92.56 623 ALA A CA 1
ATOM 4720 C C . ALA A 1 623 ? -27.596 -5.258 22.160 1.00 92.56 623 ALA A C 1
ATOM 4722 O O . ALA A 1 623 ? -27.958 -5.036 21.003 1.00 92.56 623 ALA A O 1
ATOM 4723 N N . TRP A 1 624 ? -27.934 -6.395 22.780 1.00 90.31 624 TRP A N 1
ATOM 4724 C CA . TRP A 1 624 ? -28.835 -7.394 22.182 1.00 90.31 624 TRP A CA 1
ATOM 4725 C C . TRP A 1 624 ? -30.213 -6.827 21.851 1.00 90.31 624 TRP A C 1
ATOM 4727 O O . TRP A 1 624 ? -30.830 -7.261 20.888 1.00 90.31 624 TRP A O 1
ATOM 4737 N N . GLU A 1 625 ? -30.669 -5.814 22.588 1.00 87.75 625 GLU A N 1
ATOM 4738 C CA . GLU A 1 625 ? -31.984 -5.201 22.394 1.00 87.75 625 GLU A CA 1
ATOM 4739 C C . GLU A 1 625 ? -32.110 -4.420 21.083 1.00 87.75 625 GLU A C 1
ATOM 4741 O O . GLU A 1 625 ? -33.221 -4.257 20.583 1.00 87.75 625 GLU A O 1
ATOM 4746 N N . GLN A 1 626 ? -30.993 -3.926 20.536 1.00 87.69 626 GLN A N 1
ATOM 4747 C CA . GLN A 1 626 ? -30.992 -3.210 19.261 1.00 87.69 626 GLN A CA 1
ATOM 4748 C C . GLN A 1 626 ? -31.199 -4.175 18.093 1.00 87.69 626 GLN A C 1
ATOM 4750 O O . GLN A 1 626 ? -31.993 -3.891 17.201 1.00 87.69 626 GLN A O 1
ATOM 4755 N N . ASP A 1 627 ? -30.489 -5.303 18.118 1.00 86.94 627 ASP A N 1
ATOM 4756 C CA . ASP A 1 627 ? -30.504 -6.297 17.048 1.00 86.94 627 ASP A CA 1
ATOM 4757 C C . ASP A 1 627 ? -30.338 -7.719 17.619 1.00 86.94 627 ASP A C 1
ATOM 4759 O O . ASP A 1 627 ? -29.213 -8.229 17.696 1.00 86.94 627 ASP A O 1
ATOM 4763 N N . PRO A 1 628 ? -31.428 -8.372 18.065 1.00 87.69 628 PRO A N 1
ATOM 4764 C CA . PRO A 1 628 ? -31.354 -9.693 18.695 1.00 87.69 628 PRO A CA 1
ATOM 4765 C C . PRO A 1 628 ? -30.838 -10.798 17.762 1.00 87.69 628 PRO A C 1
ATOM 4767 O O . PRO A 1 628 ? -30.268 -11.778 18.236 1.00 87.69 628 PRO A O 1
ATOM 4770 N N . GLY A 1 629 ? -31.047 -10.650 16.447 1.00 85.94 629 GLY A N 1
ATOM 4771 C CA . GLY A 1 629 ? -30.647 -11.624 15.425 1.00 85.94 629 GLY A CA 1
ATOM 4772 C C . GLY A 1 629 ? -29.237 -11.412 14.868 1.00 85.94 629 GLY A C 1
ATOM 4773 O O . GLY A 1 629 ? -28.676 -12.338 14.283 1.00 85.94 629 GLY A O 1
ATOM 4774 N N . GLY A 1 630 ? -28.655 -10.227 15.076 1.00 88.00 630 GLY A N 1
ATOM 4775 C CA . GLY A 1 630 ? -27.357 -9.852 14.527 1.00 88.00 630 GLY A CA 1
ATOM 4776 C C . GLY A 1 630 ? -26.203 -10.718 15.036 1.00 88.00 630 GLY A C 1
ATOM 4777 O O . GLY A 1 630 ? -26.004 -10.911 16.243 1.00 88.00 630 GLY A O 1
ATOM 4778 N N . ALA A 1 631 ? -25.383 -11.203 14.109 1.00 89.62 631 ALA A N 1
ATOM 4779 C CA . ALA A 1 631 ? -24.117 -11.851 14.402 1.00 89.62 631 ALA A CA 1
ATOM 4780 C C . ALA A 1 631 ? -23.141 -10.834 15.005 1.00 89.62 631 ALA A C 1
ATOM 4782 O O . ALA A 1 631 ? -22.873 -9.786 14.418 1.00 89.62 631 ALA A O 1
ATOM 4783 N N . ARG A 1 632 ? -22.599 -11.162 16.181 1.00 90.94 632 ARG A N 1
ATOM 4784 C CA . ARG A 1 632 ? -21.699 -10.302 16.954 1.00 90.94 632 ARG A CA 1
ATOM 4785 C C . ARG A 1 632 ? -20.281 -10.839 16.946 1.00 90.94 632 ARG A C 1
ATOM 4787 O O . ARG A 1 632 ? -20.057 -12.029 17.166 1.00 90.94 632 ARG A O 1
ATOM 4794 N N . ARG A 1 633 ? -19.324 -9.935 16.783 1.00 91.56 633 ARG A N 1
ATOM 4795 C CA . ARG A 1 633 ? -17.894 -10.218 16.885 1.00 91.56 633 ARG A CA 1
ATOM 4796 C C . ARG A 1 633 ? -17.228 -9.127 17.711 1.00 91.56 633 ARG A C 1
ATOM 4798 O O . ARG A 1 633 ? -17.390 -7.949 17.414 1.00 91.56 633 ARG A O 1
ATOM 4805 N N . ILE A 1 634 ? -16.483 -9.510 18.742 1.00 93.56 634 ILE A N 1
ATOM 4806 C CA . ILE A 1 634 ? -15.598 -8.602 19.471 1.00 93.56 634 ILE A CA 1
ATOM 4807 C C . ILE A 1 634 ? -14.212 -8.743 18.870 1.00 93.56 634 ILE A C 1
ATOM 4809 O O . ILE A 1 634 ? -13.642 -9.830 18.906 1.00 93.56 634 ILE A O 1
ATOM 4813 N N . ARG A 1 635 ? -13.654 -7.654 18.358 1.00 90.88 635 ARG A N 1
ATOM 4814 C CA . ARG A 1 635 ? -12.269 -7.629 17.896 1.00 90.88 635 ARG A CA 1
ATOM 4815 C C . ARG A 1 635 ? -11.407 -6.870 18.888 1.00 90.88 635 ARG A C 1
ATOM 4817 O O . ARG A 1 635 ? -11.810 -5.804 19.353 1.00 90.88 635 ARG A O 1
ATOM 4824 N N . ILE A 1 636 ? -10.247 -7.422 19.227 1.00 91.81 636 ILE A N 1
ATOM 4825 C CA . ILE A 1 636 ? -9.343 -6.885 20.249 1.00 91.81 636 ILE A CA 1
ATOM 4826 C C . ILE A 1 636 ? -7.952 -6.713 19.647 1.00 91.81 636 ILE A C 1
ATOM 4828 O O . ILE A 1 636 ? -7.446 -7.623 18.997 1.00 91.81 636 ILE A O 1
ATOM 4832 N N . PHE A 1 637 ? -7.327 -5.563 19.892 1.00 89.38 637 PHE A N 1
ATOM 4833 C CA . PHE A 1 637 ? -6.076 -5.142 19.265 1.00 89.38 637 PHE A CA 1
ATOM 4834 C C . PHE A 1 637 ? -5.049 -4.743 20.312 1.00 89.38 637 PHE A C 1
ATOM 4836 O O . PHE A 1 637 ? -5.323 -3.902 21.169 1.00 89.38 637 PHE A O 1
ATOM 4843 N N . ALA A 1 638 ? -3.840 -5.286 20.213 1.00 89.31 638 ALA A N 1
ATOM 4844 C CA . ALA A 1 638 ? -2.713 -4.848 21.024 1.00 89.31 638 ALA A CA 1
ATOM 4845 C C . ALA A 1 638 ? -2.298 -3.423 20.630 1.00 89.31 638 ALA A C 1
ATOM 4847 O O . ALA A 1 638 ? -2.030 -3.166 19.459 1.00 89.31 638 ALA A O 1
ATOM 4848 N N . ALA A 1 639 ? -2.193 -2.480 21.570 1.00 83.19 639 ALA A N 1
ATOM 4849 C CA . ALA A 1 639 ? -1.812 -1.106 21.223 1.00 83.19 639 ALA A CA 1
ATOM 4850 C C . ALA A 1 639 ? -0.365 -1.022 20.703 1.00 83.19 639 ALA A C 1
ATOM 4852 O O . ALA A 1 639 ? -0.098 -0.348 19.709 1.00 83.19 639 ALA A O 1
ATOM 4853 N N . GLY A 1 640 ? 0.541 -1.770 21.337 1.00 80.31 640 GLY A N 1
ATOM 4854 C CA . GLY A 1 640 ? 1.970 -1.809 21.023 1.00 80.31 640 GLY A CA 1
ATOM 4855 C C . GLY A 1 640 ? 2.558 -3.196 21.270 1.00 80.31 640 GLY A C 1
ATOM 4856 O O . GLY A 1 640 ? 2.746 -3.970 20.336 1.00 80.31 640 GLY A O 1
ATOM 4857 N N . GLY A 1 641 ? 2.816 -3.524 22.538 1.00 84.38 641 GLY A N 1
ATOM 4858 C CA . GLY A 1 641 ? 3.361 -4.823 22.950 1.00 84.38 641 GLY A CA 1
ATOM 4859 C C . GLY A 1 641 ? 2.332 -5.956 22.959 1.00 84.38 641 GLY A C 1
ATOM 4860 O O . GLY A 1 641 ? 1.128 -5.712 22.938 1.00 84.38 641 GLY A O 1
ATOM 4861 N N . ALA A 1 642 ? 2.822 -7.198 23.007 1.00 90.94 642 ALA A N 1
ATOM 4862 C CA . ALA A 1 642 ? 1.975 -8.377 23.177 1.00 90.94 642 ALA A CA 1
ATOM 4863 C C . ALA A 1 642 ? 1.165 -8.296 24.483 1.00 90.94 642 ALA A C 1
ATOM 4865 O O . ALA A 1 642 ? 1.630 -7.726 25.474 1.00 90.94 642 ALA A O 1
ATOM 4866 N N . SER A 1 643 ? -0.043 -8.858 24.487 1.00 94.69 643 SER A N 1
ATOM 4867 C CA . SER A 1 643 ? -0.974 -8.739 25.609 1.00 94.69 643 SER A CA 1
ATOM 4868 C C . SER A 1 643 ? -1.807 -10.002 25.786 1.00 94.69 643 SER A C 1
ATOM 4870 O O . SER A 1 643 ? -2.449 -10.453 24.842 1.00 94.69 643 SER A O 1
ATOM 4872 N N . GLY A 1 644 ? -1.828 -10.549 27.000 1.00 97.75 644 GLY A N 1
ATOM 4873 C CA . GLY A 1 644 ? -2.794 -11.569 27.394 1.00 97.75 644 GLY A CA 1
ATOM 4874 C C . GLY A 1 644 ? -4.098 -10.897 27.812 1.00 97.75 644 GLY A C 1
ATOM 4875 O O . GLY A 1 644 ? -4.090 -9.978 28.637 1.00 97.75 644 GLY A O 1
ATOM 4876 N N . VAL A 1 645 ? -5.213 -11.341 27.243 1.00 98.00 645 VAL A N 1
ATOM 4877 C CA . VAL A 1 645 ? -6.543 -10.753 27.421 1.00 98.00 645 VAL A CA 1
ATOM 4878 C C . VAL A 1 645 ? -7.485 -11.771 28.046 1.00 98.00 645 VAL A C 1
ATOM 4880 O O . VAL A 1 645 ? -7.562 -12.919 27.620 1.00 98.00 645 VAL A O 1
ATOM 4883 N N . THR A 1 646 ? -8.234 -11.338 29.055 1.00 98.56 646 THR A N 1
ATOM 4884 C CA . THR A 1 646 ? -9.353 -12.064 29.661 1.00 98.56 646 THR A CA 1
ATOM 4885 C C . THR A 1 646 ? -10.625 -11.251 29.468 1.00 98.56 646 THR A C 1
ATOM 4887 O O . THR A 1 646 ? -10.665 -10.076 29.828 1.00 98.56 646 THR A O 1
ATOM 4890 N N . VAL A 1 647 ? -11.668 -11.872 28.926 1.00 98.56 647 VAL A N 1
ATOM 4891 C CA . VAL A 1 647 ? -12.978 -11.254 28.710 1.00 98.56 647 VAL A CA 1
ATOM 4892 C C . VAL A 1 647 ? -14.011 -11.976 29.556 1.00 98.56 647 VAL A C 1
ATOM 4894 O O . VAL A 1 647 ? -14.357 -13.122 29.271 1.00 98.56 647 VAL A O 1
ATOM 4897 N N . ASP A 1 648 ? -14.514 -11.297 30.585 1.00 98.38 648 ASP A N 1
ATOM 4898 C CA . ASP A 1 648 ? -15.665 -11.775 31.344 1.00 98.38 648 ASP A CA 1
ATOM 4899 C C . ASP A 1 648 ? -16.943 -11.244 30.701 1.00 98.38 648 ASP A C 1
ATOM 4901 O O . ASP A 1 648 ? -17.223 -10.043 30.711 1.00 98.38 648 ASP A O 1
ATOM 4905 N N . PHE A 1 649 ? -17.746 -12.155 30.168 1.00 98.38 649 PHE A N 1
ATOM 4906 C CA . PHE A 1 649 ? -19.090 -11.855 29.706 1.00 98.38 649 PHE A CA 1
ATOM 4907 C C . PHE A 1 649 ? -20.027 -11.841 30.906 1.00 98.38 649 PHE A C 1
ATOM 4909 O O . PHE A 1 649 ? -20.138 -12.831 31.633 1.00 98.38 649 PHE A O 1
ATOM 4916 N N . ARG A 1 650 ? -20.697 -10.712 31.125 1.00 97.81 650 ARG A N 1
ATOM 4917 C CA . ARG A 1 650 ? -21.588 -10.469 32.261 1.00 97.81 650 ARG A CA 1
ATOM 4918 C C . ARG A 1 650 ? -23.020 -10.280 31.795 1.00 97.81 650 ARG A C 1
ATOM 4920 O O . ARG A 1 650 ? -23.242 -9.642 30.771 1.00 97.81 650 ARG A O 1
ATOM 4927 N N . ASN A 1 651 ? -23.987 -10.785 32.554 1.00 96.38 651 ASN A N 1
ATOM 4928 C CA . ASN A 1 651 ? -25.404 -10.478 32.343 1.00 96.38 651 ASN A CA 1
ATOM 4929 C C . ASN A 1 651 ? -25.755 -9.049 32.814 1.00 96.38 651 ASN A C 1
ATOM 4931 O O . ASN A 1 651 ? -24.915 -8.343 33.376 1.00 96.38 651 ASN A O 1
ATOM 4935 N N . LYS A 1 652 ? -27.015 -8.623 32.642 1.00 95.25 652 LYS A N 1
ATOM 4936 C CA . LYS A 1 652 ? -27.484 -7.283 33.066 1.00 95.25 652 LYS A CA 1
ATOM 4937 C C . LYS A 1 652 ? -27.260 -6.983 34.554 1.00 95.25 652 LYS A C 1
ATOM 4939 O O . LYS A 1 652 ? -26.974 -5.846 34.917 1.00 95.25 652 LYS A O 1
ATOM 4944 N N . ALA A 1 653 ? -27.323 -8.005 35.410 1.00 95.62 653 ALA A N 1
ATOM 4945 C CA . ALA A 1 653 ? -27.089 -7.883 36.850 1.00 95.62 653 ALA A CA 1
ATOM 4946 C C . ALA A 1 653 ? -25.594 -7.836 37.237 1.00 95.62 653 ALA A C 1
ATOM 4948 O O . ALA A 1 653 ? -25.279 -7.762 38.422 1.00 95.62 653 ALA A O 1
ATOM 4949 N N . GLY A 1 654 ? -24.678 -7.910 36.264 1.00 96.25 654 GLY A N 1
ATOM 4950 C CA . GLY A 1 654 ? -23.228 -7.864 36.469 1.00 96.25 654 GLY A CA 1
ATOM 4951 C C . GLY A 1 654 ? -22.584 -9.196 36.858 1.00 96.25 654 GLY A C 1
ATOM 4952 O O . GLY A 1 654 ? -21.377 -9.255 37.117 1.00 96.25 654 GLY A O 1
ATOM 4953 N N . THR A 1 655 ? -23.357 -10.285 36.863 1.00 96.56 655 THR A N 1
ATOM 4954 C CA . THR A 1 655 ? -22.844 -11.635 37.137 1.00 96.56 655 THR A CA 1
ATOM 4955 C C . THR A 1 655 ? -22.110 -12.166 35.913 1.00 96.56 655 THR A C 1
ATOM 4957 O O . THR A 1 655 ? -22.639 -12.086 34.807 1.00 96.56 655 THR A O 1
ATOM 4960 N N . VAL A 1 656 ? -20.910 -12.722 36.104 1.00 97.69 656 VAL A N 1
ATOM 4961 C CA . VAL A 1 656 ? -20.155 -13.385 35.030 1.00 97.69 656 VAL A CA 1
ATOM 4962 C C . VAL A 1 656 ? -20.885 -14.664 34.620 1.00 97.69 656 VAL A C 1
ATOM 4964 O O . VAL A 1 656 ? -21.130 -15.526 35.461 1.00 97.69 656 VAL A O 1
ATOM 4967 N N . VAL A 1 657 ? -21.229 -14.777 33.339 1.00 97.56 657 VAL A N 1
ATOM 4968 C CA . VAL A 1 657 ? -21.874 -15.961 32.745 1.00 97.56 657 VAL A CA 1
ATOM 4969 C C . VAL A 1 657 ? -20.876 -16.833 31.983 1.00 97.56 657 VAL A C 1
ATOM 4971 O O . VAL A 1 657 ? -21.059 -18.039 31.875 1.00 97.56 657 VAL A O 1
ATOM 4974 N N . SER A 1 658 ? -19.795 -16.238 31.475 1.00 97.44 658 SER A N 1
ATOM 4975 C CA . SER A 1 658 ? -18.723 -16.939 30.768 1.00 97.44 658 SER A CA 1
ATOM 4976 C C . SER A 1 658 ? -17.446 -16.108 30.799 1.00 97.44 658 SER A C 1
ATOM 4978 O O . SER A 1 658 ? -17.508 -14.881 30.780 1.00 97.44 658 SER A O 1
ATOM 4980 N N . THR A 1 659 ? -16.295 -16.771 30.744 1.00 98.12 659 THR A N 1
ATOM 4981 C CA . THR A 1 659 ? -14.987 -16.127 30.588 1.00 98.12 659 THR A CA 1
ATOM 4982 C C . THR A 1 659 ? -14.285 -16.714 29.370 1.00 98.12 659 THR A C 1
ATOM 4984 O O . THR A 1 659 ? -14.281 -17.929 29.183 1.00 98.12 659 THR A O 1
ATOM 4987 N N . GLN A 1 660 ? -13.701 -15.857 28.538 1.00 98.19 660 GLN A N 1
ATOM 4988 C CA . GLN A 1 660 ? -12.838 -16.248 27.424 1.00 98.19 660 GLN A CA 1
ATOM 4989 C C . GLN A 1 660 ? -11.460 -15.600 27.583 1.00 98.19 660 GLN A C 1
ATOM 4991 O O . GLN A 1 660 ? -11.325 -14.565 28.237 1.00 98.19 660 GLN A O 1
ATOM 4996 N N . THR A 1 661 ? -10.436 -16.197 26.980 1.00 97.31 661 THR A N 1
ATOM 4997 C CA . THR A 1 661 ? -9.065 -15.672 26.990 1.00 97.31 661 THR A CA 1
ATOM 4998 C C . THR A 1 661 ? -8.489 -15.646 25.583 1.00 97.31 661 THR A C 1
ATOM 5000 O O . THR A 1 661 ? -8.788 -16.534 24.786 1.00 97.31 661 THR A O 1
ATOM 5003 N N . ALA A 1 662 ? -7.638 -14.666 25.298 1.00 95.75 662 ALA A N 1
ATOM 5004 C CA . ALA A 1 662 ? -6.903 -14.563 24.043 1.00 95.75 662 ALA A CA 1
ATOM 5005 C C . ALA A 1 662 ? -5.495 -14.019 24.295 1.00 95.75 662 ALA A C 1
ATOM 5007 O O . ALA A 1 662 ? -5.326 -13.098 25.092 1.00 95.75 662 ALA A O 1
ATOM 5008 N N . ASP A 1 663 ? -4.505 -14.549 23.581 1.00 95.38 663 ASP A N 1
ATOM 5009 C CA . ASP A 1 663 ? -3.155 -13.992 23.551 1.00 95.38 663 ASP A CA 1
ATOM 5010 C C . ASP A 1 663 ? -2.981 -13.175 22.274 1.00 95.38 663 ASP A C 1
ATOM 5012 O O . ASP A 1 663 ? -3.153 -13.681 21.165 1.00 95.38 663 ASP A O 1
ATOM 5016 N N . LEU A 1 664 ? -2.648 -11.897 22.436 1.00 92.56 664 LEU A N 1
ATOM 5017 C CA . LEU A 1 664 ? -2.424 -10.973 21.334 1.00 92.56 664 LEU A CA 1
ATOM 5018 C C . LEU A 1 664 ? -0.923 -10.799 21.104 1.00 92.56 664 LEU A C 1
ATOM 5020 O O . LEU A 1 664 ? -0.220 -10.337 22.009 1.00 92.56 664 LEU A O 1
ATOM 5024 N N . PRO A 1 665 ? -0.414 -11.097 19.901 1.00 90.00 665 PRO A N 1
ATOM 5025 C CA . PRO A 1 665 ? 0.929 -10.697 19.505 1.00 90.00 665 PRO A CA 1
ATOM 5026 C C . PRO A 1 665 ? 1.097 -9.173 19.537 1.00 90.00 665 PRO A C 1
ATOM 5028 O O . PRO A 1 665 ? 0.124 -8.420 19.454 1.00 90.00 665 PRO A O 1
ATOM 5031 N N . ALA A 1 666 ? 2.343 -8.702 19.628 1.00 86.50 666 ALA A N 1
ATOM 5032 C CA . ALA A 1 666 ? 2.639 -7.274 19.534 1.00 86.50 666 ALA A CA 1
ATOM 5033 C C . ALA A 1 666 ? 2.096 -6.711 18.215 1.00 86.50 666 ALA A C 1
ATOM 5035 O O . ALA A 1 666 ? 2.317 -7.292 17.156 1.00 86.50 666 ALA A O 1
ATOM 5036 N N . LEU A 1 667 ? 1.371 -5.595 18.293 1.00 83.94 667 LEU A N 1
ATOM 5037 C CA . LEU A 1 667 ? 0.660 -4.964 17.175 1.00 83.94 667 LEU A CA 1
ATOM 5038 C C . LEU A 1 667 ? -0.416 -5.840 16.487 1.00 83.94 667 LEU A C 1
ATOM 5040 O O . LEU A 1 667 ? -0.995 -5.404 15.487 1.00 83.94 667 LEU A O 1
ATOM 5044 N N . GLY A 1 668 ? -0.699 -7.033 17.011 1.00 86.25 668 GLY A N 1
ATOM 5045 C CA . GLY A 1 668 ? -1.680 -7.981 16.487 1.00 86.25 668 GLY A CA 1
ATOM 5046 C C . GLY A 1 668 ? -3.070 -7.816 17.089 1.00 86.25 668 GLY A C 1
ATOM 5047 O O . GLY A 1 668 ? -3.367 -6.829 17.773 1.00 86.25 668 GLY A O 1
ATOM 5048 N N . GLY A 1 669 ? -3.927 -8.798 16.829 1.00 89.88 669 GLY A N 1
ATOM 5049 C CA . GLY A 1 669 ? -5.297 -8.816 17.319 1.00 89.88 669 GLY A CA 1
ATOM 5050 C C . GLY A 1 669 ? -5.923 -10.208 17.314 1.00 89.88 669 GLY A C 1
ATOM 5051 O O . GLY A 1 669 ? -5.360 -11.152 16.765 1.00 89.88 669 GLY A O 1
ATOM 5052 N N . ALA A 1 670 ? -7.087 -10.322 17.945 1.00 90.88 670 ALA A N 1
ATOM 5053 C CA . ALA A 1 670 ? -7.889 -11.537 17.972 1.00 90.88 670 ALA A CA 1
ATOM 5054 C C . ALA A 1 670 ? -9.380 -11.205 17.915 1.00 90.88 670 ALA A C 1
ATOM 5056 O O . ALA A 1 670 ? -9.826 -10.177 18.435 1.00 90.88 670 ALA A O 1
ATOM 5057 N N . ASP A 1 671 ? -10.136 -12.131 17.335 1.00 91.00 671 ASP A N 1
ATOM 5058 C CA . ASP A 1 671 ? -11.586 -12.070 17.251 1.00 91.00 671 ASP A CA 1
ATOM 5059 C C . ASP A 1 671 ? -12.198 -13.048 18.259 1.00 91.00 671 ASP A C 1
ATOM 5061 O O . ASP A 1 671 ? -11.797 -14.208 18.352 1.00 91.00 671 ASP A O 1
ATOM 5065 N N . LEU A 1 672 ? -13.201 -12.581 18.996 1.00 94.25 672 LEU A N 1
ATOM 5066 C CA . LEU A 1 672 ? -13.996 -13.367 19.929 1.00 94.25 672 LEU A CA 1
ATOM 5067 C C . LEU A 1 672 ? -15.471 -13.280 19.546 1.00 94.25 672 LEU A C 1
ATOM 5069 O O . LEU A 1 672 ? -15.978 -12.219 19.181 1.00 94.25 672 LEU A O 1
ATOM 5073 N N . VAL A 1 673 ? -16.184 -14.394 19.673 1.00 95.56 673 VAL A N 1
ATOM 5074 C CA . VAL A 1 673 ? -17.640 -14.432 19.505 1.00 95.56 673 VAL A CA 1
ATOM 5075 C C . VAL A 1 673 ? -18.274 -14.445 20.898 1.00 95.56 673 VAL A C 1
ATOM 5077 O O . VAL A 1 673 ? -17.972 -15.356 21.682 1.00 95.56 673 VAL A O 1
ATOM 5080 N N . PRO A 1 674 ? -19.131 -13.459 21.239 1.00 95.56 674 PRO A N 1
ATOM 5081 C CA . PRO A 1 674 ? -19.869 -13.486 22.495 1.00 95.56 674 PRO A CA 1
ATOM 5082 C C . PRO A 1 674 ? -20.687 -14.780 22.631 1.00 95.56 674 PRO A C 1
ATOM 5084 O O . PRO A 1 674 ? -21.282 -15.228 21.647 1.00 95.56 674 PRO A O 1
ATOM 5087 N N . PRO A 1 675 ? -20.743 -15.395 23.825 1.00 94.19 675 PRO A N 1
ATOM 5088 C CA . PRO A 1 675 ? -21.526 -16.604 24.027 1.00 94.19 675 PRO A CA 1
ATOM 5089 C C . PRO A 1 675 ? -23.022 -16.322 23.841 1.00 94.19 675 PRO A C 1
ATOM 5091 O O . PRO A 1 675 ? -23.510 -15.231 24.121 1.00 94.19 675 PRO A O 1
ATOM 5094 N N . GLN A 1 676 ? -23.760 -17.325 23.382 1.00 88.56 676 GLN A N 1
ATOM 5095 C CA . GLN A 1 676 ? -25.221 -17.286 23.338 1.00 88.56 676 GLN A CA 1
ATOM 5096 C C . GLN A 1 676 ? -25.781 -17.650 24.720 1.00 88.56 676 GLN A C 1
ATOM 5098 O O . GLN A 1 676 ? -25.232 -18.512 25.408 1.00 88.56 676 GLN A O 1
ATOM 5103 N N . GLY A 1 677 ? -26.885 -17.026 25.125 1.00 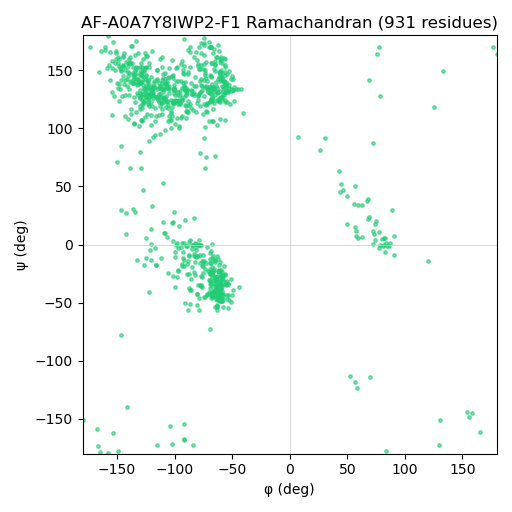87.44 677 GLY A N 1
ATOM 5104 C CA . GLY A 1 677 ? -27.535 -17.302 26.404 1.00 87.44 677 GLY A CA 1
ATOM 5105 C C . GLY A 1 677 ? -28.959 -16.756 26.453 1.00 87.44 677 GLY A C 1
ATOM 5106 O O . GLY A 1 677 ? -29.355 -15.975 25.597 1.00 87.44 677 GLY A O 1
ATOM 5107 N N . GLN A 1 678 ? -29.736 -17.179 27.451 1.00 84.00 678 GLN A N 1
ATOM 5108 C CA . GLN A 1 678 ? -31.091 -16.676 27.693 1.00 84.00 678 GLN A CA 1
ATOM 5109 C C . GLN A 1 678 ? -31.297 -16.360 29.176 1.00 84.00 678 GLN A C 1
ATOM 5111 O O . GLN A 1 678 ? -30.740 -17.027 30.058 1.00 84.00 678 GLN A O 1
ATOM 5116 N N . GLY A 1 679 ? -32.126 -15.354 29.461 1.00 85.12 679 GLY A N 1
ATOM 5117 C CA . GLY A 1 679 ? -32.486 -14.970 30.824 1.00 85.12 679 GLY A CA 1
ATOM 5118 C C . GLY A 1 679 ? -31.258 -14.594 31.655 1.00 85.12 679 GLY A C 1
ATOM 5119 O O . GLY A 1 679 ? -30.473 -13.734 31.274 1.00 85.12 679 GLY A O 1
ATOM 5120 N N . LEU A 1 680 ? -31.055 -15.256 32.798 1.00 85.31 680 LEU A N 1
ATOM 5121 C CA . LEU A 1 680 ? -29.917 -14.968 33.685 1.00 85.31 680 LEU A CA 1
ATOM 5122 C C . LEU A 1 680 ? -28.551 -15.352 33.095 1.00 85.31 680 LEU A C 1
ATOM 5124 O O . LEU A 1 680 ? -27.534 -14.899 33.616 1.00 85.31 680 LEU A O 1
ATOM 5128 N N . GLN A 1 681 ? -28.520 -16.173 32.043 1.00 89.62 681 GLN A N 1
ATOM 5129 C CA . GLN A 1 681 ? -27.292 -16.572 31.347 1.00 89.62 681 GLN A CA 1
ATOM 5130 C C . GLN A 1 681 ? -27.027 -15.731 30.091 1.00 89.62 681 GLN A C 1
ATOM 5132 O O . GLN A 1 681 ? -26.015 -15.935 29.430 1.00 89.62 681 GLN A O 1
ATOM 5137 N N . GLU A 1 682 ? -27.922 -14.803 29.742 1.00 92.44 682 GLU A N 1
ATOM 5138 C CA . GLU A 1 682 ? -27.749 -13.924 28.587 1.00 92.44 682 GLU A CA 1
ATOM 5139 C C . GLU A 1 682 ? -26.659 -12.879 28.882 1.00 92.44 682 GLU A C 1
ATOM 5141 O O . GLU A 1 682 ? -26.820 -12.059 29.797 1.00 92.44 682 GLU A O 1
ATOM 5146 N N . PRO A 1 683 ? -25.524 -12.896 28.160 1.00 95.31 683 PRO A N 1
ATOM 5147 C CA . PRO A 1 683 ? -24.486 -11.896 28.358 1.00 95.31 683 PRO A CA 1
ATOM 5148 C C . PRO A 1 683 ? -24.967 -10.556 27.808 1.00 95.31 683 PRO A C 1
ATOM 5150 O O . PRO A 1 683 ? -25.459 -10.495 26.698 1.00 95.31 683 PRO A O 1
ATOM 5153 N N . ALA A 1 684 ? -24.784 -9.462 28.533 1.00 96.31 684 ALA A N 1
ATOM 5154 C CA . ALA A 1 684 ? -25.142 -8.109 28.103 1.00 96.31 684 ALA A CA 1
ATOM 5155 C C . ALA A 1 684 ? -23.920 -7.181 27.963 1.00 96.31 684 ALA A C 1
ATOM 5157 O O . ALA A 1 684 ? -24.001 -6.136 27.315 1.00 96.31 684 ALA A O 1
ATOM 5158 N N . LEU A 1 685 ? -22.790 -7.554 28.566 1.00 97.31 685 LEU A N 1
ATOM 5159 C CA . LEU A 1 685 ? -21.599 -6.719 28.708 1.00 97.31 685 LEU A CA 1
ATOM 5160 C C . LEU A 1 685 ? -20.332 -7.580 28.659 1.00 97.31 685 LEU A C 1
ATOM 5162 O O . LEU A 1 685 ? -20.302 -8.659 29.249 1.00 97.31 685 LEU A O 1
ATOM 5166 N N . ALA A 1 686 ? -19.278 -7.088 28.013 1.00 98.12 686 ALA A N 1
ATOM 5167 C CA . ALA A 1 686 ? -17.932 -7.648 28.091 1.00 98.12 686 ALA A CA 1
ATOM 5168 C C . ALA A 1 686 ? -17.022 -6.751 28.959 1.00 98.12 686 ALA A C 1
ATOM 5170 O O . ALA A 1 686 ? -16.825 -5.574 28.652 1.00 98.12 686 ALA A O 1
ATOM 5171 N N . ASP A 1 687 ? -16.484 -7.315 30.047 1.00 97.81 687 ASP A N 1
ATOM 5172 C CA . ASP A 1 687 ? -15.436 -6.737 30.911 1.00 97.81 687 ASP A CA 1
ATOM 5173 C C . ASP A 1 687 ? -14.085 -7.296 30.450 1.00 97.81 687 ASP A C 1
ATOM 5175 O O . ASP A 1 687 ? -13.757 -8.461 30.693 1.00 97.81 687 ASP A O 1
ATOM 5179 N N . ILE A 1 688 ? -13.338 -6.480 29.712 1.00 98.31 688 ILE A N 1
ATOM 5180 C CA . ILE A 1 688 ? -12.088 -6.854 29.050 1.00 98.31 688 ILE A CA 1
ATOM 5181 C C . ILE A 1 688 ? -10.930 -6.419 29.942 1.00 98.31 688 ILE A C 1
ATOM 5183 O O . ILE A 1 688 ? -10.769 -5.232 30.219 1.00 98.31 688 ILE A O 1
ATOM 5187 N N . ARG A 1 689 ? -10.098 -7.368 30.367 1.00 98.12 689 ARG A N 1
ATOM 5188 C CA . ARG A 1 689 ? -8.905 -7.149 31.195 1.00 98.12 689 ARG A CA 1
ATOM 5189 C C . ARG A 1 689 ? -7.674 -7.623 30.435 1.00 98.12 689 ARG A C 1
ATOM 5191 O O . ARG A 1 689 ? -7.671 -8.740 29.930 1.00 98.12 689 ARG A O 1
ATOM 5198 N N . ALA A 1 690 ? -6.640 -6.796 30.361 1.00 97.38 690 ALA A N 1
ATOM 5199 C CA . ALA A 1 690 ? -5.454 -7.062 29.555 1.00 97.38 690 ALA A CA 1
ATOM 5200 C C . ALA A 1 690 ? -4.156 -6.781 30.326 1.00 97.38 690 ALA A C 1
ATOM 5202 O O . ALA A 1 690 ? -4.095 -5.855 31.138 1.00 97.38 690 ALA A O 1
ATOM 5203 N N . SER A 1 691 ? -3.107 -7.566 30.060 1.00 97.38 691 SER A N 1
ATOM 5204 C CA . SER A 1 691 ? -1.788 -7.397 30.693 1.00 97.38 691 SER A CA 1
ATOM 5205 C C . SER A 1 691 ? -1.007 -6.184 30.166 1.00 97.38 691 SER A C 1
ATOM 5207 O O . SER A 1 691 ? -0.111 -5.688 30.844 1.00 97.38 691 SER A O 1
ATOM 5209 N N . ALA A 1 692 ? -1.346 -5.704 28.969 1.00 93.94 692 ALA A N 1
ATOM 5210 C CA . ALA A 1 692 ? -0.851 -4.476 28.348 1.00 93.94 692 ALA A CA 1
ATOM 5211 C C . ALA A 1 692 ? -2.010 -3.751 27.629 1.00 93.94 692 ALA A C 1
ATOM 5213 O O . ALA A 1 692 ? -3.021 -4.398 27.340 1.00 93.94 692 ALA A O 1
ATOM 5214 N N . PRO A 1 693 ? -1.907 -2.435 27.345 1.00 92.69 693 PRO A N 1
ATOM 5215 C CA . PRO A 1 693 ? -2.998 -1.680 26.731 1.00 92.69 693 PRO A CA 1
ATOM 5216 C C . PRO A 1 693 ? -3.491 -2.290 25.414 1.00 92.69 693 PRO A C 1
ATOM 5218 O O . PRO A 1 693 ? -2.701 -2.587 24.513 1.00 92.69 693 PRO A O 1
ATOM 5221 N N . VAL A 1 694 ? -4.809 -2.444 25.307 1.00 92.19 694 VAL A N 1
ATOM 5222 C CA . VAL A 1 694 ? -5.514 -2.911 24.108 1.00 92.19 694 VAL A CA 1
ATOM 5223 C C . VAL A 1 694 ? -6.620 -1.931 23.738 1.00 92.19 694 VAL A C 1
ATOM 5225 O O . VAL A 1 694 ? -7.083 -1.184 24.595 1.00 92.19 694 VAL A O 1
ATOM 5228 N N . SER A 1 695 ? -7.073 -1.964 22.492 1.00 90.62 695 SER A N 1
ATOM 5229 C CA . SER A 1 695 ? -8.368 -1.407 22.084 1.00 90.62 695 SER A CA 1
ATOM 5230 C C . SER A 1 695 ? -9.291 -2.559 21.700 1.00 90.62 695 SER A C 1
ATOM 5232 O O . SER A 1 695 ? -8.818 -3.617 21.287 1.00 90.62 695 SER A O 1
ATOM 5234 N N . ALA A 1 696 ? -10.602 -2.383 21.835 1.00 91.00 696 ALA A N 1
ATOM 5235 C CA . ALA A 1 696 ? -11.562 -3.400 21.428 1.00 91.00 696 ALA A CA 1
ATOM 5236 C C . ALA A 1 696 ? -12.833 -2.777 20.862 1.00 91.00 696 ALA A C 1
ATOM 5238 O O . ALA A 1 696 ? -13.201 -1.664 21.236 1.00 91.00 696 ALA A O 1
ATOM 5239 N N . ARG A 1 697 ? -13.511 -3.526 19.998 1.00 90.75 697 ARG A N 1
ATOM 5240 C CA . ARG A 1 697 ? -14.745 -3.118 19.330 1.00 90.75 697 ARG A CA 1
ATOM 5241 C C . ARG A 1 697 ? -15.713 -4.281 19.226 1.00 90.75 697 ARG A C 1
ATOM 5243 O O . ARG A 1 697 ? -15.292 -5.394 18.925 1.00 90.75 697 ARG A O 1
ATOM 5250 N N . LEU A 1 698 ? -17.001 -4.002 19.394 1.00 91.56 698 LEU A N 1
ATOM 5251 C CA . LEU A 1 698 ? -18.084 -4.872 18.947 1.00 91.56 698 LEU A CA 1
ATOM 5252 C C . LEU A 1 698 ? -18.480 -4.505 17.517 1.00 91.56 698 LEU A C 1
ATOM 5254 O O . LEU A 1 698 ? -18.786 -3.347 17.252 1.00 91.56 698 LEU A O 1
ATOM 5258 N N . GLU A 1 699 ? -18.536 -5.489 16.630 1.00 88.12 699 GLU A N 1
ATOM 5259 C CA . GLU A 1 699 ? -19.159 -5.382 15.312 1.00 88.12 699 GLU A CA 1
ATOM 5260 C C . GLU A 1 699 ? -20.406 -6.266 15.264 1.00 88.12 699 GLU A C 1
ATOM 5262 O O . GLU A 1 699 ? -20.368 -7.416 15.720 1.00 88.12 699 GLU A O 1
ATOM 5267 N N . VAL A 1 700 ? -21.497 -5.734 14.709 1.00 86.50 700 VAL A N 1
ATOM 5268 C CA . VAL A 1 700 ? -22.767 -6.448 14.539 1.00 86.50 700 VAL A CA 1
ATOM 5269 C C . VAL A 1 700 ? -23.142 -6.475 13.059 1.00 86.50 700 VAL A C 1
ATOM 5271 O O . VAL A 1 700 ? -23.083 -5.453 12.383 1.00 86.50 700 VAL A O 1
ATOM 5274 N N . THR A 1 701 ? -23.484 -7.659 12.548 1.00 80.38 701 THR A N 1
ATOM 5275 C CA . THR A 1 701 ? -23.786 -7.915 11.125 1.00 80.38 701 THR A CA 1
ATOM 5276 C C . THR A 1 701 ? -24.983 -8.864 10.989 1.00 80.38 701 THR A C 1
ATOM 5278 O O . THR A 1 701 ? -25.128 -9.760 11.814 1.00 80.38 701 THR A O 1
ATOM 5281 N N . GLY A 1 702 ? -25.816 -8.739 9.947 1.00 65.44 702 GLY A N 1
ATOM 5282 C CA . GLY A 1 702 ? -26.690 -9.841 9.497 1.00 65.44 702 GLY A CA 1
ATOM 5283 C C . GLY A 1 702 ? -28.215 -9.638 9.496 1.00 65.44 702 GLY A C 1
ATOM 5284 O O . GLY A 1 702 ? -28.879 -10.433 8.835 1.00 65.44 702 GLY A O 1
ATOM 5285 N N . SER A 1 703 ? -28.782 -8.615 10.151 1.00 60.66 703 SER A N 1
ATOM 5286 C CA . SER A 1 703 ? -30.246 -8.349 10.120 1.00 60.66 703 SER A CA 1
ATOM 5287 C C . SER A 1 703 ? -30.645 -7.016 9.475 1.00 60.66 703 SER A C 1
ATOM 5289 O O . SER A 1 703 ? -31.810 -6.851 9.123 1.00 60.66 703 SER A O 1
ATOM 5291 N N . GLY A 1 704 ? -29.698 -6.084 9.338 1.00 67.50 704 GLY A N 1
ATOM 5292 C CA . GLY A 1 704 ? -29.855 -4.721 8.817 1.00 67.50 704 GLY A CA 1
ATOM 5293 C C . GLY A 1 704 ? -28.480 -4.095 8.532 1.00 67.50 704 GLY A C 1
ATOM 5294 O O . GLY A 1 704 ? -27.504 -4.841 8.392 1.00 67.50 704 GLY A O 1
ATOM 5295 N N . ASP A 1 705 ? -28.395 -2.762 8.471 1.00 72.19 705 ASP A N 1
ATOM 5296 C CA . ASP A 1 705 ? -27.132 -2.018 8.282 1.00 72.19 705 ASP A CA 1
ATOM 5297 C C . ASP A 1 705 ? -26.103 -2.371 9.384 1.00 72.19 705 ASP A C 1
ATOM 5299 O O . ASP A 1 705 ? -26.451 -2.362 10.575 1.00 72.19 705 ASP A O 1
ATOM 5303 N N . PRO A 1 706 ? -24.852 -2.743 9.044 1.00 78.25 706 PRO A N 1
ATOM 5304 C CA . PRO A 1 706 ? -23.846 -3.082 10.041 1.00 78.25 706 PRO A CA 1
ATOM 5305 C C . PRO A 1 706 ? -23.449 -1.888 10.913 1.00 78.25 706 PRO A C 1
ATOM 5307 O O . PRO A 1 706 ? -23.073 -0.829 10.420 1.00 78.25 706 PRO A O 1
ATOM 5310 N N . TRP A 1 707 ? -23.383 -2.103 12.225 1.00 81.62 707 TRP A N 1
ATOM 5311 C CA . TRP A 1 707 ? -23.001 -1.072 13.194 1.00 81.62 707 TRP A CA 1
ATOM 5312 C C . TRP A 1 707 ? -21.940 -1.576 14.177 1.00 81.62 707 TRP A C 1
ATOM 5314 O O . TRP A 1 707 ? -21.661 -2.778 14.286 1.00 81.62 707 TRP A O 1
ATOM 5324 N N . SER A 1 708 ? -21.301 -0.646 14.892 1.00 86.12 708 SER A N 1
ATOM 5325 C CA . SER A 1 708 ? -20.250 -0.976 15.857 1.00 86.12 708 SER A CA 1
ATOM 5326 C C . SER A 1 708 ? -20.270 -0.122 17.125 1.00 86.12 708 SER A C 1
ATOM 5328 O O . SER A 1 708 ? -20.815 0.978 17.144 1.00 86.12 708 SER A O 1
ATOM 5330 N N . ILE A 1 709 ? -19.689 -0.655 18.207 1.00 89.44 709 ILE A N 1
ATOM 5331 C CA . ILE A 1 709 ? -19.472 0.053 19.479 1.00 89.44 709 ILE A CA 1
ATOM 5332 C C . ILE A 1 709 ? -18.020 -0.128 19.909 1.00 89.44 709 ILE A C 1
ATOM 5334 O O . ILE A 1 709 ? -17.518 -1.252 19.965 1.00 89.44 709 ILE A O 1
ATOM 5338 N N . GLU A 1 710 ? -17.370 0.966 20.303 1.00 88.88 710 GLU A N 1
ATOM 5339 C CA . GLU A 1 710 ? -16.026 0.920 20.880 1.00 88.88 710 GLU A CA 1
ATOM 5340 C C . GLU A 1 710 ? -16.035 0.595 22.370 1.00 88.88 710 GLU A C 1
ATOM 5342 O O . GLU A 1 710 ? -16.791 1.177 23.153 1.00 88.88 710 GLU A O 1
ATOM 5347 N N . ALA A 1 711 ? -15.124 -0.285 22.780 1.00 92.50 711 ALA A N 1
ATOM 5348 C CA . ALA A 1 711 ? -14.863 -0.558 24.181 1.00 92.50 711 ALA A CA 1
ATOM 5349 C C . ALA A 1 711 ? -14.120 0.621 24.811 1.00 92.50 711 ALA A C 1
ATOM 5351 O O . ALA A 1 711 ? -13.247 1.228 24.189 1.00 92.50 711 ALA A O 1
ATOM 5352 N N . ARG A 1 712 ? -14.433 0.938 26.069 1.00 92.38 712 ARG A N 1
ATOM 5353 C CA . ARG A 1 712 ? -13.841 2.098 26.747 1.00 92.38 712 ARG A CA 1
ATOM 5354 C C . ARG A 1 712 ? -13.414 1.812 28.171 1.00 92.38 712 ARG A C 1
ATOM 5356 O O . ARG A 1 712 ? -14.039 1.029 28.883 1.00 92.38 712 ARG A O 1
ATOM 5363 N N . ALA A 1 713 ? -12.354 2.494 28.592 1.00 93.56 713 ALA A N 1
ATOM 5364 C CA . ALA A 1 713 ? -11.979 2.564 29.994 1.00 93.56 713 ALA A CA 1
ATOM 5365 C C . ALA A 1 713 ? -13.032 3.351 30.788 1.00 93.56 713 ALA A C 1
ATOM 5367 O O . ALA A 1 713 ? -13.760 4.180 30.236 1.00 93.56 713 ALA A O 1
ATOM 5368 N N . ALA A 1 714 ? -13.104 3.098 32.096 1.00 91.56 714 ALA A N 1
ATOM 5369 C CA . ALA A 1 714 ? -13.985 3.859 32.970 1.00 91.56 714 ALA A CA 1
ATOM 5370 C C . ALA A 1 714 ? -13.574 5.350 32.967 1.00 91.56 714 ALA A C 1
ATOM 5372 O O . ALA A 1 714 ? -12.417 5.651 33.273 1.00 91.56 714 ALA A O 1
ATOM 5373 N N . PRO A 1 715 ? -14.482 6.279 32.621 1.00 89.88 715 PRO A N 1
ATOM 5374 C CA . PRO A 1 715 ? -14.199 7.712 32.618 1.00 89.88 715 PRO A CA 1
ATOM 5375 C C . PRO A 1 715 ? -14.045 8.274 34.041 1.00 89.88 715 PRO A C 1
ATOM 5377 O O . PRO A 1 715 ? -14.290 7.590 35.034 1.00 89.88 715 PRO A O 1
ATOM 5380 N N . ALA A 1 716 ? -13.662 9.549 34.152 1.00 89.06 716 ALA A N 1
ATOM 5381 C CA . ALA A 1 716 ? -13.697 10.276 35.421 1.00 89.06 716 ALA A CA 1
ATOM 5382 C C . ALA A 1 716 ? -15.144 10.586 35.832 1.00 89.06 716 ALA A C 1
ATOM 5384 O O . ALA A 1 716 ? -15.942 10.971 34.986 1.00 89.06 716 ALA A O 1
ATOM 5385 N N . ALA A 1 717 ? -15.482 10.478 37.122 1.00 90.81 717 ALA A N 1
ATOM 5386 C CA . ALA A 1 717 ? -16.824 10.801 37.614 1.00 90.81 717 ALA A CA 1
ATOM 5387 C C . ALA A 1 717 ? -17.249 12.230 37.220 1.00 90.81 717 ALA A C 1
ATOM 5389 O O . ALA A 1 717 ? -16.449 13.164 37.270 1.00 90.81 717 ALA A O 1
ATOM 5390 N N . GLY A 1 718 ? -18.510 12.395 36.821 1.00 90.50 718 GLY A N 1
ATOM 5391 C CA . GLY A 1 718 ? -19.032 13.674 36.354 1.00 90.50 718 GLY A CA 1
ATOM 5392 C C . GLY A 1 718 ? -20.361 13.533 35.622 1.00 90.50 718 GLY A C 1
ATOM 5393 O O . GLY A 1 718 ? -21.059 12.525 35.761 1.00 90.50 718 GLY A O 1
ATOM 5394 N N . LYS A 1 719 ? -20.690 14.568 34.846 1.00 92.56 719 LYS A N 1
ATOM 5395 C CA . LYS A 1 719 ? -21.914 14.663 34.047 1.00 92.56 719 LYS A CA 1
ATOM 5396 C C . LYS A 1 719 ? -21.615 14.353 32.589 1.00 92.56 719 LYS A C 1
ATOM 5398 O O . LYS A 1 719 ? -20.780 15.016 31.976 1.00 92.56 719 LYS A O 1
ATOM 5403 N N . TYR A 1 720 ? -22.315 13.371 32.047 1.00 93.88 720 TYR A N 1
ATOM 5404 C CA . TYR A 1 720 ? -22.185 12.912 30.669 1.00 93.88 720 TYR A CA 1
ATOM 5405 C C . TYR A 1 720 ? -23.388 13.369 29.873 1.00 93.88 720 TYR A C 1
ATOM 5407 O O . TYR A 1 720 ? -24.511 13.360 30.377 1.00 93.88 720 TYR A O 1
ATOM 5415 N N . ILE A 1 721 ? -23.149 13.800 28.642 1.00 94.81 721 ILE A N 1
ATOM 5416 C CA . ILE A 1 721 ? -24.148 14.540 27.886 1.00 94.81 721 ILE A CA 1
ATOM 5417 C C . ILE A 1 721 ? -24.314 13.922 26.507 1.00 94.81 721 ILE A C 1
ATOM 5419 O O . ILE A 1 721 ? -23.327 13.697 25.810 1.00 94.81 721 ILE A O 1
ATOM 5423 N N . GLN A 1 722 ? -25.571 13.679 26.135 1.00 94.88 722 GLN A N 1
ATOM 5424 C CA . GLN A 1 722 ? -25.984 13.370 24.772 1.00 94.88 722 GLN A CA 1
ATOM 5425 C C . GLN A 1 722 ? -26.650 14.627 24.190 1.00 94.88 722 GLN A C 1
ATOM 5427 O O . GLN A 1 722 ? -27.770 14.942 24.604 1.00 94.88 722 GLN A O 1
ATOM 5432 N N . PRO A 1 723 ? -25.994 15.356 23.263 1.00 94.88 723 PRO A N 1
ATOM 5433 C CA . PRO A 1 723 ? -26.489 16.633 22.731 1.00 94.88 723 PRO A CA 1
ATOM 5434 C C . PRO A 1 723 ? -27.823 16.558 21.998 1.00 94.88 723 PRO A C 1
ATOM 5436 O O . PRO A 1 723 ? -28.498 17.576 21.877 1.00 94.88 723 PRO A O 1
ATOM 5439 N N . HIS A 1 724 ? -28.181 15.375 21.496 1.00 93.75 724 HIS A N 1
ATOM 5440 C CA . HIS A 1 724 ? -29.420 15.157 20.767 1.00 93.75 724 HIS A CA 1
ATOM 5441 C C . HIS A 1 724 ? -30.014 13.786 21.073 1.00 93.75 724 HIS A C 1
ATOM 5443 O O . HIS A 1 724 ? -29.335 12.763 20.959 1.00 93.75 724 HIS A O 1
ATOM 5449 N N . VAL A 1 725 ? -31.289 13.789 21.441 1.00 92.88 725 VAL A N 1
ATOM 5450 C CA . VAL A 1 725 ? -32.162 12.624 21.556 1.00 92.88 725 VAL A CA 1
ATOM 5451 C C . VAL A 1 725 ? -33.540 12.968 21.009 1.00 92.88 725 VAL A C 1
ATOM 5453 O O . VAL A 1 725 ? -33.962 14.128 21.045 1.00 92.88 725 VAL A O 1
ATOM 5456 N N . GLU A 1 726 ? -34.275 11.949 20.586 1.00 88.62 726 GLU A N 1
ATOM 5457 C CA . GLU A 1 726 ? -35.637 12.094 20.077 1.00 88.62 726 GLU A CA 1
ATOM 5458 C C . GLU A 1 726 ? -36.599 11.144 20.798 1.00 88.62 726 GLU A C 1
ATOM 5460 O O . GLU A 1 726 ? -36.203 10.076 21.261 1.00 88.62 726 GLU A O 1
ATOM 5465 N N . TRP A 1 727 ? -37.860 11.569 20.915 1.00 88.00 727 TRP A N 1
A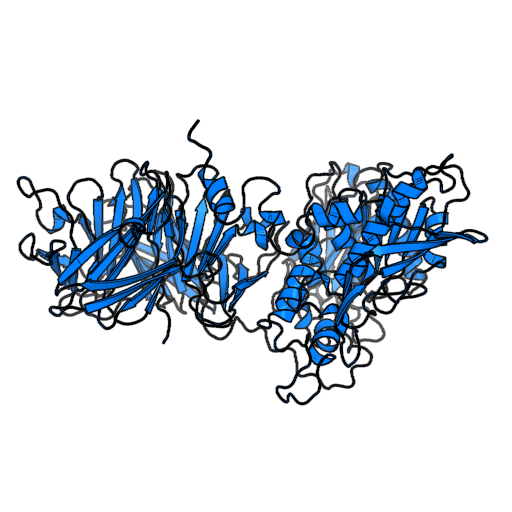TOM 5466 C CA . TRP A 1 727 ? -39.001 10.762 21.381 1.00 88.00 727 TRP A CA 1
ATOM 5467 C C . TRP A 1 727 ? -40.234 11.002 20.492 1.00 88.00 727 TRP A C 1
ATOM 5469 O O . TRP A 1 727 ? -41.384 11.006 20.933 1.00 88.00 727 TRP A O 1
ATOM 5479 N N . ASN A 1 728 ? -39.983 11.301 19.220 1.00 83.44 728 ASN A N 1
ATOM 5480 C CA . ASN A 1 728 ? -40.986 11.634 18.209 1.00 83.44 728 ASN A CA 1
ATOM 5481 C C . ASN A 1 728 ? -41.341 10.446 17.291 1.00 83.44 728 ASN A C 1
ATOM 5483 O O . ASN A 1 728 ? -42.258 10.570 16.483 1.00 83.44 728 ASN A O 1
ATOM 5487 N N . GLY A 1 729 ? -40.634 9.317 17.415 1.00 75.94 729 GLY A N 1
ATOM 5488 C CA . GLY A 1 729 ? -40.787 8.138 16.560 1.00 75.94 729 GLY A CA 1
ATOM 5489 C C . GLY A 1 729 ? -40.022 8.190 15.233 1.00 75.94 729 GLY A C 1
ATOM 5490 O O . GLY A 1 729 ? -40.124 7.233 14.473 1.00 75.94 729 GLY A O 1
ATOM 5491 N N . VAL A 1 730 ? -39.267 9.262 14.960 1.00 77.62 730 VAL A N 1
ATOM 5492 C CA . VAL A 1 730 ? -38.374 9.376 13.794 1.00 77.62 730 VAL A CA 1
ATOM 5493 C C . VAL A 1 730 ? -37.085 8.607 14.058 1.00 77.62 730 VAL A C 1
ATOM 5495 O O . VAL A 1 730 ? -36.789 7.663 13.340 1.00 77.62 730 VAL A O 1
ATOM 5498 N N . PHE A 1 731 ? -36.381 8.933 15.145 1.00 82.56 731 PHE A N 1
ATOM 5499 C CA . PHE A 1 731 ? -35.263 8.134 15.641 1.00 82.56 731 PHE A CA 1
ATOM 5500 C C . PHE A 1 731 ? -35.574 7.545 17.011 1.00 82.56 731 PHE A C 1
ATOM 5502 O O . PHE A 1 731 ? -36.136 8.203 17.889 1.00 82.56 731 PHE A O 1
ATOM 5509 N N . ARG A 1 732 ? -35.131 6.307 17.228 1.00 88.19 732 ARG A N 1
ATOM 5510 C CA . ARG A 1 732 ? -35.080 5.694 18.555 1.00 88.19 732 ARG A CA 1
ATOM 5511 C C . ARG A 1 732 ? -33.696 5.920 19.146 1.00 88.19 732 ARG A C 1
ATOM 5513 O O . ARG A 1 732 ? -32.709 5.501 18.555 1.00 88.19 732 ARG A O 1
ATOM 5520 N N . THR A 1 733 ? -33.611 6.515 20.336 1.00 91.50 733 THR A N 1
ATOM 5521 C CA . THR A 1 733 ? -32.349 6.559 21.097 1.00 91.50 733 THR A CA 1
ATOM 5522 C C . THR A 1 733 ? -32.372 5.541 22.235 1.00 91.50 733 THR A C 1
ATOM 5524 O O . THR A 1 733 ? -33.130 5.684 23.198 1.00 91.50 733 THR A O 1
ATOM 5527 N N . LEU A 1 734 ? -31.523 4.517 22.140 1.00 92.62 734 LEU A N 1
ATOM 5528 C CA . LEU A 1 734 ? -31.287 3.526 23.190 1.00 92.62 734 LEU A CA 1
ATOM 5529 C C . LEU A 1 734 ? -30.057 3.931 24.015 1.00 92.62 734 LEU A C 1
ATOM 5531 O O . LEU A 1 734 ? -28.967 4.070 23.466 1.00 92.62 734 LEU A O 1
ATOM 5535 N N . LEU A 1 735 ? -30.216 4.110 25.330 1.00 95.31 735 LEU A N 1
ATOM 5536 C CA . LEU A 1 735 ? -29.103 4.396 26.239 1.00 95.31 735 LEU A CA 1
ATOM 5537 C C . LEU A 1 735 ? -28.608 3.108 26.901 1.00 95.31 735 LEU A C 1
ATOM 5539 O O . LEU A 1 735 ? -29.376 2.403 27.558 1.00 95.31 735 LEU A O 1
ATOM 5543 N N . LEU A 1 736 ? -27.311 2.843 26.755 1.00 96.44 736 LEU A N 1
ATOM 5544 C CA . LEU A 1 736 ? -26.577 1.743 27.374 1.00 96.44 736 LEU A CA 1
ATOM 5545 C C . LEU A 1 736 ? -25.767 2.298 28.551 1.00 96.44 736 LEU A C 1
ATOM 5547 O O . LEU A 1 736 ? -24.781 3.008 28.353 1.00 96.44 736 LEU A O 1
ATOM 5551 N N . LEU A 1 737 ? -26.205 1.997 29.771 1.00 96.44 737 LEU A N 1
ATOM 5552 C CA . LEU A 1 737 ? -25.711 2.564 31.026 1.00 96.44 737 LEU A CA 1
ATOM 5553 C C . LEU A 1 737 ? -24.905 1.503 31.784 1.00 96.44 737 LEU A C 1
ATOM 5555 O O . LEU A 1 737 ? -25.482 0.644 32.451 1.00 96.44 737 LEU A O 1
ATOM 5559 N N . VAL A 1 738 ? -23.577 1.545 31.680 1.00 97.31 738 VAL A N 1
ATOM 5560 C CA . VAL A 1 738 ? -22.679 0.550 32.287 1.00 97.31 738 VAL A CA 1
ATOM 5561 C C . VAL A 1 738 ? -22.085 1.069 33.584 1.00 97.31 738 VAL A C 1
ATOM 5563 O O . VAL A 1 738 ? -21.466 2.135 33.619 1.00 97.31 738 VAL A O 1
ATOM 5566 N N . ASN A 1 739 ? -22.194 0.263 34.637 1.00 96.88 739 ASN A N 1
ATOM 5567 C CA . ASN A 1 739 ? -21.519 0.506 35.901 1.00 96.88 739 ASN A CA 1
ATOM 5568 C C . ASN A 1 739 ? -20.182 -0.255 35.956 1.00 96.88 739 ASN A C 1
ATOM 5570 O O . ASN A 1 739 ? -20.189 -1.474 36.118 1.00 96.88 739 ASN A O 1
ATOM 5574 N N . PRO A 1 740 ? -19.026 0.427 35.889 1.00 95.62 740 PRO A N 1
ATOM 5575 C CA . PRO A 1 740 ? -17.722 -0.227 35.927 1.00 95.62 740 PRO A CA 1
ATOM 5576 C C . PRO A 1 740 ? -17.250 -0.588 37.351 1.00 95.62 740 PRO A C 1
ATOM 5578 O O . PRO A 1 740 ? -16.142 -1.100 37.515 1.00 95.62 740 PRO A O 1
ATOM 5581 N N . SER A 1 741 ? -18.039 -0.289 38.391 1.00 94.81 741 SER A N 1
ATOM 5582 C CA . SER A 1 741 ? -17.715 -0.538 39.804 1.00 94.81 741 SER A CA 1
ATOM 5583 C C . SER A 1 741 ? -18.347 -1.829 40.321 1.00 94.81 741 SER A C 1
ATOM 5585 O O . SER A 1 741 ? -19.413 -2.224 39.866 1.00 94.81 741 SER A O 1
ATOM 5587 N N . SER A 1 742 ? -17.732 -2.460 41.326 1.00 94.19 742 SER A N 1
ATOM 5588 C CA . SER A 1 742 ? -18.311 -3.603 42.051 1.00 94.19 742 SER A CA 1
ATOM 5589 C C . SER A 1 742 ? -19.530 -3.235 42.897 1.00 94.19 742 SER A C 1
ATOM 5591 O O . SER A 1 742 ? -20.300 -4.110 43.284 1.00 94.19 742 SER A O 1
ATOM 5593 N N . GLU A 1 743 ? -19.702 -1.957 43.223 1.00 94.75 743 GLU A N 1
ATOM 5594 C CA . GLU A 1 743 ? -20.837 -1.468 44.002 1.00 94.75 743 GLU A CA 1
ATOM 5595 C C . GLU A 1 743 ? -21.969 -1.016 43.088 1.00 94.75 743 GLU A C 1
ATOM 5597 O O . GLU A 1 743 ? -21.713 -0.462 42.019 1.00 94.75 743 GLU A O 1
ATOM 5602 N N . SER A 1 744 ? -23.220 -1.168 43.529 1.00 94.44 744 SER A N 1
ATOM 5603 C CA . SER A 1 744 ? -24.355 -0.581 42.811 1.00 94.44 744 SER A CA 1
ATOM 5604 C C . SER A 1 744 ? -24.217 0.936 42.705 1.00 94.44 744 SER A C 1
ATOM 5606 O O . SER A 1 744 ? -23.761 1.581 43.651 1.00 94.44 744 SER A O 1
ATOM 5608 N N . ARG A 1 745 ? -24.661 1.499 41.585 1.00 93.94 745 ARG A N 1
ATOM 5609 C CA . ARG A 1 745 ? -24.630 2.935 41.312 1.00 93.94 745 ARG A CA 1
ATOM 5610 C C . ARG A 1 745 ? -26.035 3.455 41.066 1.00 93.94 745 ARG A C 1
ATOM 5612 O O . ARG A 1 745 ? -26.773 2.871 40.277 1.00 93.94 745 ARG A O 1
ATOM 5619 N N . ASP A 1 746 ? -26.366 4.563 41.715 1.00 95.25 746 ASP A N 1
ATOM 5620 C CA . ASP A 1 746 ? -27.555 5.340 41.387 1.00 95.25 746 ASP A CA 1
ATOM 5621 C C . ASP A 1 746 ? -27.180 6.369 40.316 1.00 95.25 746 ASP A C 1
ATOM 5623 O O . ASP A 1 746 ? -26.167 7.063 40.426 1.00 95.25 746 ASP A O 1
ATOM 5627 N N . LEU A 1 747 ? -27.975 6.433 39.256 1.00 96.00 747 LEU A N 1
ATOM 5628 C CA . LEU A 1 747 ? -27.828 7.354 38.141 1.00 96.00 747 LEU A CA 1
ATOM 5629 C C . LEU A 1 747 ? -28.968 8.359 38.186 1.00 96.00 747 LEU A C 1
ATOM 5631 O O . LEU A 1 747 ? -30.125 7.959 38.314 1.00 96.00 747 LEU A O 1
ATOM 5635 N N . VAL A 1 748 ? -28.645 9.637 38.025 1.00 96.75 748 VAL A N 1
ATOM 5636 C CA . VAL A 1 748 ? -29.632 10.703 37.849 1.00 96.75 748 VAL A CA 1
ATOM 5637 C C . VAL A 1 748 ? -29.613 11.143 36.393 1.00 96.75 748 VAL A C 1
ATOM 5639 O O . VAL A 1 748 ? -28.563 11.510 35.863 1.00 96.75 748 VAL A O 1
ATOM 5642 N N . LEU A 1 749 ? -30.773 11.085 35.742 1.00 97.06 749 LEU A N 1
ATOM 5643 C CA . LEU A 1 749 ? -30.945 11.408 34.332 1.00 97.06 749 LEU A CA 1
ATOM 5644 C C . LEU A 1 749 ? -31.904 12.585 34.179 1.00 97.06 749 LEU A C 1
ATOM 5646 O O . LEU A 1 749 ? -32.958 12.633 34.816 1.00 97.06 749 LEU A O 1
ATOM 5650 N N . ARG A 1 750 ? -31.554 13.539 33.316 1.00 96.31 750 ARG A N 1
ATOM 5651 C CA . ARG A 1 750 ? -32.350 14.751 33.077 1.00 96.31 750 ARG A CA 1
ATOM 5652 C C . ARG A 1 750 ? -32.594 14.921 31.589 1.00 96.31 750 ARG A C 1
ATOM 5654 O O . ARG A 1 750 ? -31.635 15.059 30.834 1.00 96.31 750 ARG A O 1
ATOM 5661 N N . LEU A 1 751 ? -33.865 14.946 31.192 1.00 95.44 751 LEU A N 1
ATOM 5662 C CA . LEU A 1 751 ? -34.282 15.235 29.823 1.00 95.44 751 LEU A CA 1
ATOM 5663 C C . LEU A 1 751 ? -34.681 16.702 29.692 1.00 95.44 751 LEU A C 1
ATOM 5665 O O . LEU A 1 751 ? -35.580 17.185 30.391 1.00 95.44 751 LEU A O 1
ATOM 5669 N N . ARG A 1 752 ? -34.035 17.406 28.767 1.00 94.75 752 ARG A N 1
ATOM 5670 C CA . ARG A 1 752 ? -34.301 18.816 28.483 1.00 94.75 752 ARG A CA 1
ATOM 5671 C C . ARG A 1 752 ? -34.619 19.012 27.011 1.00 94.75 752 ARG A C 1
ATOM 5673 O O . ARG A 1 752 ? -34.086 18.322 26.155 1.00 94.75 752 ARG A O 1
ATOM 5680 N N . SER A 1 753 ? -35.500 19.962 26.731 1.00 93.62 753 SER A N 1
ATOM 5681 C CA . SER A 1 753 ? -35.776 20.438 25.374 1.00 93.62 753 SER A CA 1
ATOM 5682 C C . SER A 1 753 ? -34.570 21.194 24.807 1.00 93.62 753 SER A C 1
ATOM 5684 O O . SER A 1 753 ? -33.644 21.548 25.541 1.00 93.62 753 SER A O 1
ATOM 5686 N N . ALA A 1 754 ? -34.601 21.511 23.512 1.00 92.19 754 ALA A N 1
ATOM 5687 C CA . ALA A 1 754 ? -33.571 22.324 22.860 1.00 92.19 754 ALA A CA 1
ATOM 5688 C C . ALA A 1 754 ? -33.336 23.692 23.544 1.00 92.19 754 ALA A C 1
ATOM 5690 O O . ALA A 1 754 ? -32.210 24.176 23.591 1.00 92.19 754 ALA A O 1
ATOM 5691 N N . SER A 1 755 ? -34.358 24.302 24.159 1.00 92.69 755 SER A N 1
ATOM 5692 C CA . SER A 1 755 ? -34.210 25.554 24.922 1.00 92.69 755 SER A CA 1
ATOM 5693 C C . SER A 1 755 ? -33.625 25.369 26.329 1.00 92.69 755 SER A C 1
ATOM 5695 O O . SER A 1 755 ? -33.504 26.340 27.069 1.00 92.69 755 SER A O 1
ATOM 5697 N N . GLY A 1 756 ? -33.318 24.136 26.742 1.00 92.69 756 GLY A N 1
ATOM 5698 C CA . GLY A 1 756 ? -32.788 23.821 28.070 1.00 92.69 756 GLY A CA 1
ATOM 5699 C C . GLY A 1 756 ? -33.849 23.611 29.154 1.00 92.69 756 GLY A C 1
ATOM 5700 O O . GLY A 1 756 ? -33.509 23.281 30.294 1.00 92.69 756 GLY A O 1
ATOM 5701 N N . THR A 1 757 ? -35.137 23.750 28.827 1.00 92.69 757 THR A N 1
ATOM 5702 C CA . THR A 1 757 ? -36.249 23.532 29.767 1.00 92.69 757 THR A CA 1
ATOM 5703 C C . THR A 1 757 ? -36.441 22.039 30.035 1.00 92.69 757 THR A C 1
ATOM 5705 O O . THR A 1 757 ? -36.434 21.251 29.089 1.00 92.69 757 THR A O 1
ATOM 5708 N N . SER A 1 758 ? -36.634 21.650 31.302 1.00 92.38 758 SER A N 1
ATOM 5709 C CA . SER A 1 758 ? -36.934 20.258 31.681 1.00 92.38 758 SER A CA 1
ATOM 5710 C C . SER A 1 758 ? -38.215 19.790 30.994 1.00 92.38 758 SER A C 1
ATOM 5712 O O . SER A 1 758 ? -39.236 20.467 31.094 1.00 92.38 758 SER A O 1
ATOM 5714 N N . VAL A 1 759 ? -38.161 18.653 30.298 1.00 90.31 759 VAL A N 1
ATOM 5715 C CA . VAL A 1 759 ? -39.333 18.080 29.607 1.00 90.31 759 VAL A CA 1
ATOM 5716 C C . VAL A 1 759 ? -40.216 17.332 30.600 1.00 90.31 759 VAL A C 1
ATOM 5718 O O . VAL A 1 759 ? -41.436 17.461 30.592 1.00 90.31 759 VAL A O 1
ATOM 5721 N N . VAL A 1 760 ? -39.574 16.580 31.489 1.00 90.56 760 VAL A N 1
ATOM 5722 C CA . VAL A 1 760 ? -40.189 15.803 32.568 1.00 90.56 760 VAL A CA 1
ATOM 5723 C C . VAL A 1 760 ? -39.354 15.956 33.850 1.00 90.56 760 VAL A C 1
ATOM 5725 O O . VAL A 1 760 ? -38.256 16.529 33.785 1.00 90.56 760 VAL A O 1
ATOM 5728 N N . PRO A 1 761 ? -39.835 15.487 35.018 1.00 91.56 761 PRO A N 1
ATOM 5729 C CA . PRO A 1 761 ? -39.002 15.350 36.212 1.00 91.56 761 PRO A CA 1
ATOM 5730 C C . PRO A 1 761 ? -37.759 14.483 35.964 1.00 91.56 761 PRO A C 1
ATOM 5732 O O . PRO A 1 761 ? -37.758 13.622 35.084 1.00 91.56 761 PRO A O 1
ATOM 5735 N N . GLU A 1 762 ? -36.700 14.706 36.746 1.00 94.19 762 GLU A N 1
ATOM 5736 C CA . GLU A 1 762 ? -35.497 13.873 36.664 1.00 94.19 762 GLU A CA 1
ATOM 5737 C C . GLU A 1 762 ? -35.804 12.412 37.024 1.00 94.19 762 GLU A C 1
ATOM 5739 O O . GLU A 1 762 ? -36.620 12.126 37.903 1.00 94.19 762 GLU A O 1
ATOM 5744 N N . ALA A 1 763 ? -35.160 11.490 36.312 1.00 94.94 763 ALA A N 1
ATOM 5745 C CA . ALA A 1 763 ? -35.311 10.056 36.505 1.00 94.94 763 ALA A CA 1
ATOM 5746 C C . ALA A 1 763 ? -34.123 9.507 37.297 1.00 94.94 763 ALA A C 1
ATOM 5748 O O . ALA A 1 763 ? -32.981 9.915 37.081 1.00 94.94 763 ALA A O 1
ATOM 5749 N N . SER A 1 764 ? -34.395 8.538 38.171 1.00 94.12 764 SER A N 1
ATOM 5750 C CA . SER A 1 764 ? -33.367 7.822 38.925 1.00 94.12 764 SER A CA 1
ATOM 5751 C C . SER A 1 764 ? -33.355 6.354 38.524 1.00 94.12 764 SER A C 1
ATOM 5753 O O . SER A 1 764 ? -34.384 5.681 38.585 1.00 94.12 764 SER A O 1
ATOM 5755 N N . LEU A 1 765 ? -32.187 5.848 38.135 1.00 95.25 765 LEU A N 1
ATOM 5756 C CA . LEU A 1 765 ? -31.980 4.442 37.787 1.00 95.25 765 LEU A CA 1
ATOM 5757 C C . LEU A 1 765 ? -30.878 3.852 38.650 1.00 95.25 765 LEU A C 1
ATOM 5759 O O . LEU A 1 765 ? -29.823 4.454 38.810 1.00 95.25 765 LEU A O 1
ATOM 5763 N N . LYS A 1 766 ? -31.096 2.645 39.163 1.00 95.19 766 LYS A N 1
ATOM 5764 C CA . LYS A 1 766 ? -30.076 1.909 39.904 1.00 95.19 766 LYS A CA 1
ATOM 5765 C C . LYS A 1 766 ? -29.473 0.834 39.015 1.00 95.19 766 LYS A C 1
ATOM 5767 O O . LYS A 1 766 ? -30.191 -0.043 38.550 1.00 95.19 766 LYS A O 1
ATOM 5772 N N . VAL A 1 767 ? -28.159 0.877 38.830 1.00 96.44 767 VAL A N 1
ATOM 5773 C CA . VAL A 1 767 ? -27.403 -0.123 38.068 1.00 96.44 767 VAL A CA 1
ATOM 5774 C C . VAL A 1 767 ? -26.600 -0.980 39.040 1.00 96.44 767 VAL A C 1
ATOM 5776 O O . VAL A 1 767 ? -25.881 -0.465 39.901 1.00 96.44 767 VAL A O 1
ATOM 5779 N N . ALA A 1 768 ? -26.730 -2.304 38.934 1.00 96.50 768 ALA A N 1
ATOM 5780 C CA . ALA A 1 768 ? -25.981 -3.247 39.766 1.00 96.50 768 ALA A CA 1
ATOM 5781 C C . ALA A 1 768 ? -24.460 -3.104 39.566 1.00 96.50 768 ALA A C 1
ATOM 5783 O O . ALA A 1 768 ? -24.004 -2.556 38.561 1.00 96.50 768 ALA A O 1
ATOM 5784 N N . GLY A 1 769 ? -23.665 -3.582 40.528 1.00 96.44 769 GLY A N 1
ATOM 5785 C CA . GLY A 1 769 ? -22.206 -3.625 40.393 1.00 96.44 769 GLY A CA 1
ATOM 5786 C C . GLY A 1 769 ? -21.793 -4.448 39.172 1.00 96.44 769 GLY A C 1
ATOM 5787 O O . GLY A 1 769 ? -22.290 -5.556 38.995 1.00 96.44 769 GLY A O 1
ATOM 5788 N N . TYR A 1 770 ? -20.926 -3.903 38.320 1.00 97.00 770 TYR A N 1
ATOM 5789 C CA . TYR A 1 770 ? -20.525 -4.479 37.030 1.00 97.00 770 TYR A CA 1
ATOM 5790 C C . TYR A 1 770 ? -21.688 -4.763 36.065 1.00 97.00 770 TYR A C 1
ATOM 5792 O O . TYR A 1 770 ? -21.521 -5.523 35.111 1.00 97.00 770 TYR A O 1
ATOM 5800 N N . GLY A 1 771 ? -22.868 -4.198 36.333 1.00 96.56 771 GLY A N 1
ATOM 5801 C CA . GLY A 1 771 ? -24.085 -4.391 35.557 1.00 96.56 771 GLY A CA 1
ATOM 5802 C C . GLY A 1 771 ? -24.272 -3.354 34.454 1.00 96.56 771 GLY A C 1
ATOM 5803 O O . GLY A 1 771 ? -23.501 -2.399 34.312 1.00 96.56 771 GLY A O 1
ATOM 5804 N N . ILE A 1 772 ? -25.342 -3.549 33.688 1.00 97.06 772 ILE A N 1
ATOM 5805 C CA . ILE A 1 772 ? -25.757 -2.664 32.600 1.00 97.06 772 ILE A CA 1
ATOM 5806 C C . ILE A 1 772 ? -27.282 -2.533 32.572 1.00 97.06 772 ILE A C 1
ATOM 5808 O O . ILE A 1 772 ? -28.000 -3.527 32.665 1.00 97.06 772 ILE A O 1
ATOM 5812 N N . GLU A 1 773 ? -27.766 -1.307 32.382 1.00 95.94 773 GLU A N 1
ATOM 5813 C CA . GLU A 1 773 ? -29.152 -1.028 31.992 1.00 95.94 773 GLU A CA 1
ATOM 5814 C C . GLU A 1 773 ? -29.192 -0.569 30.527 1.00 95.94 773 GLU A C 1
ATOM 5816 O O . GLU A 1 773 ? -28.362 0.228 30.097 1.00 95.94 773 GLU A O 1
ATOM 5821 N N . SER A 1 774 ? -30.159 -1.072 29.761 1.00 94.25 774 SER A N 1
ATOM 5822 C CA . SER A 1 774 ? -30.373 -0.752 28.343 1.00 94.25 774 SER A CA 1
ATOM 5823 C C . SER A 1 774 ? -31.835 -0.349 28.176 1.00 94.25 774 SER A C 1
ATOM 5825 O O . SER A 1 774 ? -32.725 -1.188 28.345 1.00 94.25 774 SER A O 1
ATOM 5827 N N . ARG A 1 775 ? -32.106 0.948 27.978 1.00 93.12 775 ARG A N 1
ATOM 5828 C CA . ARG A 1 775 ? -33.474 1.504 27.944 1.00 93.12 775 ARG A CA 1
ATOM 5829 C C . ARG A 1 775 ? -33.587 2.648 26.945 1.00 93.12 775 ARG A C 1
ATOM 5831 O O . ARG A 1 775 ? -32.650 3.427 26.782 1.00 93.12 775 ARG A O 1
ATOM 5838 N N . THR A 1 776 ? -34.741 2.763 26.291 1.00 92.12 776 THR A N 1
ATOM 5839 C CA . THR A 1 776 ? -35.020 3.920 25.429 1.00 92.12 776 THR A CA 1
ATOM 5840 C C . THR A 1 776 ? -35.271 5.167 26.271 1.00 92.12 776 THR A C 1
ATOM 5842 O O . THR A 1 776 ? -35.659 5.068 27.441 1.00 92.12 776 THR A O 1
ATOM 5845 N N . VAL A 1 777 ? -35.078 6.345 25.677 1.00 92.00 777 VAL A N 1
ATOM 5846 C CA . VAL A 1 777 ? -35.358 7.635 26.332 1.00 92.00 777 VAL A CA 1
ATOM 5847 C C . VAL A 1 777 ? -36.794 7.677 26.862 1.00 92.00 777 VAL A C 1
ATOM 5849 O O . VAL A 1 777 ? -37.019 8.034 28.017 1.00 92.00 777 VAL A O 1
ATOM 5852 N N . GLU A 1 778 ? -37.766 7.213 26.083 1.00 90.44 778 GLU A N 1
ATOM 5853 C CA . GLU A 1 778 ? -39.172 7.180 26.485 1.00 90.44 778 GLU A CA 1
ATOM 5854 C C . GLU A 1 778 ? -39.400 6.287 27.704 1.00 90.44 778 GLU A C 1
ATOM 5856 O O . GLU A 1 778 ? -40.105 6.679 28.635 1.00 90.44 778 GLU A O 1
ATOM 5861 N N . SER A 1 779 ? -38.761 5.112 27.739 1.00 91.31 779 SER A N 1
ATOM 5862 C CA . SER A 1 779 ? -38.875 4.181 28.863 1.00 91.31 779 SER A CA 1
ATOM 5863 C C . SER A 1 779 ? -38.238 4.717 30.144 1.00 91.31 779 SER A C 1
ATOM 5865 O O . SER A 1 779 ? -38.751 4.428 31.225 1.00 91.31 779 SER A O 1
ATOM 5867 N N . ILE A 1 780 ? -37.127 5.450 30.048 1.00 93.38 780 ILE A N 1
ATOM 5868 C CA . ILE A 1 780 ? -36.435 6.030 31.209 1.00 93.38 780 ILE A CA 1
ATOM 5869 C C . ILE A 1 780 ? -37.294 7.119 31.850 1.00 93.38 780 ILE A C 1
ATOM 5871 O O . ILE A 1 780 ? -37.419 7.181 33.071 1.00 93.38 780 ILE A O 1
ATOM 5875 N N . PHE A 1 781 ? -37.886 7.967 31.014 1.00 92.00 781 PHE A N 1
ATOM 5876 C CA . PHE A 1 781 ? -38.578 9.181 31.436 1.00 92.00 781 PHE A CA 1
ATOM 5877 C C . PHE A 1 781 ? -40.101 9.020 31.540 1.00 92.00 781 PHE A C 1
ATOM 5879 O O . PHE A 1 781 ? -40.795 9.979 31.874 1.00 92.00 781 PHE A O 1
ATOM 5886 N N . GLY A 1 782 ? -40.632 7.822 31.269 1.00 88.38 782 GLY A N 1
ATOM 5887 C CA . GLY A 1 782 ? -42.069 7.546 31.317 1.00 88.38 782 GLY A CA 1
ATOM 5888 C C . GLY A 1 782 ? -42.864 8.367 30.301 1.00 88.38 782 GLY A C 1
ATOM 5889 O O . GLY A 1 782 ? -43.989 8.779 30.584 1.00 88.38 782 GLY A O 1
ATOM 5890 N N . ILE A 1 783 ? -42.275 8.644 29.134 1.00 84.62 783 ILE A N 1
ATOM 5891 C CA . ILE A 1 783 ? -42.918 9.421 28.072 1.00 84.62 783 ILE A CA 1
ATOM 5892 C C . ILE A 1 783 ? -43.988 8.539 27.431 1.00 84.62 783 ILE A C 1
ATOM 5894 O O . ILE A 1 783 ? -43.703 7.655 26.629 1.00 84.62 783 ILE A O 1
ATOM 5898 N N . ALA A 1 784 ? -45.234 8.782 27.818 1.00 75.94 784 ALA A N 1
ATOM 5899 C CA . ALA A 1 784 ? -46.422 8.193 27.220 1.00 75.94 784 ALA A CA 1
ATOM 5900 C C . ALA A 1 784 ? -47.317 9.301 26.652 1.00 75.94 784 ALA A C 1
ATOM 5902 O O . ALA A 1 784 ? -47.161 10.480 26.986 1.00 75.94 784 ALA A O 1
ATOM 5903 N N . ALA A 1 785 ? -48.298 8.930 25.828 1.00 57.59 785 ALA A N 1
ATOM 5904 C CA . ALA A 1 785 ? -49.361 9.858 25.456 1.00 57.59 785 ALA A CA 1
ATOM 5905 C C . ALA A 1 785 ? -50.025 10.427 26.737 1.00 57.59 785 ALA A C 1
ATOM 5907 O O . ALA A 1 785 ? -50.324 9.652 27.648 1.00 57.59 785 ALA A O 1
ATOM 5908 N N . PRO A 1 786 ? -50.253 11.753 26.842 1.00 61.28 786 PRO A N 1
ATOM 5909 C CA . PRO A 1 786 ? -50.299 12.733 25.757 1.00 61.28 786 PRO A CA 1
ATOM 5910 C C . PRO A 1 786 ? -49.034 13.602 25.611 1.00 61.28 786 PRO A C 1
ATOM 5912 O O . PRO A 1 786 ? -49.124 14.668 25.003 1.00 61.28 786 PRO A O 1
ATOM 5915 N N . THR A 1 787 ? -47.882 13.212 26.172 1.00 66.69 787 THR A N 1
ATOM 5916 C CA . THR A 1 787 ? -46.647 14.007 26.049 1.00 66.69 787 THR A CA 1
ATOM 5917 C C . THR A 1 787 ? -46.326 14.234 24.568 1.00 66.69 787 THR A C 1
ATOM 5919 O O . THR A 1 787 ? -46.206 13.254 23.828 1.00 66.69 787 THR A O 1
ATOM 5922 N N . PRO A 1 788 ? -46.214 15.494 24.106 1.00 70.44 788 PRO A N 1
ATOM 5923 C CA . PRO A 1 788 ? -45.947 15.774 22.705 1.00 70.44 788 PRO A CA 1
ATOM 5924 C C . PRO A 1 788 ? -44.633 15.138 22.252 1.00 70.44 788 PRO A C 1
ATOM 5926 O O . PRO A 1 788 ? -43.617 15.233 22.948 1.00 70.44 788 PRO A O 1
ATOM 5929 N N . ALA A 1 789 ? -44.665 14.528 21.067 1.00 79.31 789 ALA A N 1
ATOM 5930 C CA . ALA A 1 789 ? -43.474 14.136 20.326 1.00 79.31 789 ALA A CA 1
ATOM 5931 C C . ALA A 1 789 ? -42.482 15.308 20.268 1.00 79.31 789 ALA A C 1
ATOM 5933 O O . ALA A 1 789 ? -42.879 16.453 20.035 1.00 79.31 789 ALA A O 1
ATOM 5934 N N . GLY A 1 790 ? -41.200 15.035 20.494 1.00 86.81 790 GLY A N 1
ATOM 5935 C CA . GLY A 1 790 ? -40.192 16.083 20.563 1.00 86.81 790 GLY A CA 1
ATOM 5936 C C . GLY A 1 790 ? -38.762 15.572 20.466 1.00 86.81 790 GLY A C 1
ATOM 5937 O O . GLY A 1 790 ? -38.514 14.378 20.287 1.00 86.81 790 GLY A O 1
ATOM 5938 N N . ALA A 1 791 ? -37.839 16.522 20.567 1.00 91.25 791 ALA A N 1
ATOM 5939 C CA . ALA A 1 791 ? -36.402 16.307 20.565 1.00 91.25 791 ALA A CA 1
ATOM 5940 C C . ALA A 1 791 ? -35.727 17.237 21.582 1.00 91.25 791 ALA A C 1
ATOM 5942 O O . ALA A 1 791 ? -36.268 18.284 21.966 1.00 91.25 791 ALA A O 1
ATOM 5943 N N . GLY A 1 792 ? -34.544 16.847 22.038 1.00 94.12 792 GLY A N 1
ATOM 5944 C CA . GLY A 1 792 ? -33.844 17.533 23.112 1.00 94.12 792 GLY A CA 1
ATOM 5945 C C . GLY A 1 792 ? -32.506 16.887 23.425 1.00 94.12 792 GLY A C 1
ATOM 5946 O O . GLY A 1 792 ? -31.890 16.291 22.554 1.00 94.12 792 GLY A O 1
ATOM 5947 N N . TRP A 1 793 ? -32.061 16.987 24.671 1.00 95.56 793 TRP A N 1
ATOM 5948 C CA . TRP A 1 793 ? -30.784 16.441 25.119 1.00 95.56 793 TRP A CA 1
ATOM 5949 C C . TRP A 1 793 ? -30.898 15.799 26.499 1.00 95.56 793 TRP A C 1
ATOM 5951 O O . TRP A 1 793 ? -31.784 16.137 27.294 1.00 95.56 793 TRP A O 1
ATOM 5961 N N . VAL A 1 794 ? -29.992 14.862 26.779 1.00 95.81 794 VAL A N 1
ATOM 5962 C CA . VAL A 1 794 ? -29.962 14.109 28.039 1.00 95.81 794 VAL A CA 1
ATOM 5963 C C . VAL A 1 794 ? -28.657 14.365 28.782 1.00 95.81 794 VAL A C 1
ATOM 5965 O O . VAL A 1 794 ? -27.572 14.256 28.213 1.00 95.81 794 VAL A O 1
ATOM 5968 N N . GLU A 1 795 ? -28.776 14.676 30.073 1.00 96.19 795 GLU A N 1
ATOM 5969 C CA . GLU A 1 795 ? -27.682 14.657 31.050 1.00 96.19 795 GLU A CA 1
ATOM 5970 C C . GLU A 1 795 ? -27.776 13.369 31.875 1.00 96.19 795 GLU A C 1
ATOM 5972 O O . GLU A 1 795 ? -28.858 13.036 32.360 1.00 96.19 795 GLU A O 1
ATOM 5977 N N . VAL A 1 796 ? -26.653 12.679 32.071 1.00 96.31 796 VAL A N 1
ATOM 5978 C CA . VAL A 1 796 ? -26.532 11.506 32.945 1.00 96.31 796 VAL A CA 1
ATOM 5979 C C . VAL A 1 796 ? -25.436 11.753 33.974 1.00 96.31 796 VAL A C 1
ATOM 5981 O O . VAL A 1 796 ? -24.310 12.107 33.626 1.00 96.31 796 VAL A O 1
ATOM 5984 N N . GLU A 1 797 ? -25.748 11.541 35.247 1.00 95.25 797 GLU A N 1
ATOM 5985 C CA . GLU A 1 797 ? -24.831 11.725 36.370 1.00 95.25 797 GLU A CA 1
ATOM 5986 C C . GLU A 1 797 ? -24.781 10.454 37.226 1.00 95.25 797 GLU A C 1
ATOM 5988 O O . GLU A 1 797 ? -25.809 9.983 37.711 1.00 95.25 797 GLU A O 1
ATOM 5993 N N . GLY A 1 798 ? -23.583 9.891 37.408 1.00 92.69 798 GLY A N 1
ATOM 5994 C CA . GLY A 1 798 ? -23.360 8.740 38.286 1.00 92.69 798 GLY A CA 1
ATOM 5995 C C . GLY A 1 798 ? -23.077 9.182 39.720 1.00 92.69 798 GLY A C 1
ATOM 5996 O O . GLY A 1 798 ? -22.045 9.797 39.995 1.00 92.69 798 GLY A O 1
ATOM 5997 N N . ILE A 1 799 ? -23.968 8.860 40.658 1.00 92.56 799 ILE A N 1
ATOM 5998 C CA . ILE A 1 799 ? -23.807 9.269 42.053 1.00 92.56 799 ILE A CA 1
ATOM 5999 C C . ILE A 1 799 ? -22.681 8.460 42.705 1.00 92.56 799 ILE A C 1
ATOM 6001 O O . ILE A 1 799 ? -22.686 7.227 42.750 1.00 92.56 799 ILE A O 1
ATOM 6005 N N . GLY A 1 800 ? -21.681 9.189 43.205 1.00 83.75 800 GLY A N 1
ATOM 6006 C CA . GLY A 1 800 ? -20.533 8.660 43.938 1.00 83.75 800 GLY A CA 1
ATOM 6007 C C . GLY A 1 800 ? -19.486 7.917 43.097 1.00 83.75 800 GLY A C 1
ATOM 6008 O O . GLY A 1 800 ? -18.651 7.236 43.692 1.00 83.75 800 GLY A O 1
ATOM 6009 N N . GLY A 1 801 ? -19.551 7.945 41.760 1.00 90.06 801 GLY A N 1
ATOM 6010 C CA . GLY A 1 801 ? -18.599 7.226 40.907 1.00 90.06 801 GLY A CA 1
ATOM 6011 C C . GLY A 1 801 ? -18.896 7.330 39.405 1.00 90.06 801 GLY A C 1
ATOM 6012 O O . GLY A 1 801 ? -19.947 7.835 39.018 1.00 90.06 801 GLY A O 1
ATOM 6013 N N . PRO A 1 802 ? -17.974 6.876 38.541 1.00 92.19 802 PRO A N 1
ATOM 6014 C CA . PRO A 1 802 ? -18.137 6.973 37.094 1.00 92.19 802 PRO A CA 1
ATOM 6015 C C . PRO A 1 802 ? -19.147 5.962 36.537 1.00 92.19 802 PRO A C 1
ATOM 6017 O O . PRO A 1 802 ? -19.353 4.889 37.099 1.00 92.19 802 PRO A O 1
ATOM 6020 N N . VAL A 1 803 ? -19.724 6.301 35.385 1.00 93.81 803 VAL A N 1
ATOM 6021 C CA . VAL A 1 803 ? -20.616 5.463 34.574 1.00 93.81 803 VAL A CA 1
ATOM 6022 C C . VAL A 1 803 ? -20.169 5.595 33.117 1.00 93.81 803 VAL A C 1
ATOM 6024 O O . VAL A 1 803 ? -19.749 6.678 32.712 1.00 93.81 803 VAL A O 1
ATOM 6027 N N . LEU A 1 804 ? -20.220 4.514 32.336 1.00 94.31 804 LEU A N 1
ATOM 6028 C CA . LEU A 1 804 ? -20.073 4.616 30.882 1.00 94.31 804 LEU A CA 1
ATOM 6029 C C . LEU A 1 804 ? -21.461 4.687 30.260 1.00 94.31 804 LEU A C 1
ATOM 6031 O O . LEU A 1 804 ? -22.326 3.878 30.596 1.00 94.31 804 LEU A O 1
ATOM 6035 N N . VAL A 1 805 ? -21.660 5.641 29.354 1.00 94.06 805 VAL A N 1
ATOM 6036 C CA . VAL A 1 805 ? -22.932 5.801 28.654 1.00 94.06 805 VAL A CA 1
ATOM 6037 C C . VAL A 1 805 ? -22.688 5.839 27.155 1.00 94.06 805 VAL A C 1
ATOM 6039 O O . VAL A 1 805 ? -21.979 6.716 26.658 1.00 94.06 805 VAL A O 1
ATOM 6042 N N . THR A 1 806 ? -23.303 4.899 26.446 1.00 93.81 806 THR A N 1
ATOM 6043 C CA . THR A 1 806 ? -23.354 4.872 24.981 1.00 93.81 806 THR A CA 1
ATOM 6044 C C . THR A 1 806 ? -24.798 5.088 24.552 1.00 93.81 806 THR A C 1
ATOM 6046 O O . THR A 1 806 ? -25.694 4.413 25.058 1.00 93.81 806 THR A O 1
ATOM 6049 N N . ALA A 1 807 ? -25.032 6.018 23.633 1.00 93.38 807 ALA A N 1
ATOM 6050 C CA . ALA A 1 807 ? -26.303 6.173 22.944 1.00 93.38 807 ALA A CA 1
ATOM 6051 C C . ALA A 1 807 ? -26.230 5.466 21.589 1.00 93.38 807 ALA A C 1
ATOM 6053 O O . ALA A 1 807 ? -25.281 5.667 20.837 1.00 93.38 807 ALA A O 1
ATOM 6054 N N . LEU A 1 808 ? -27.230 4.648 21.286 1.00 91.44 808 LEU A N 1
ATOM 6055 C CA . LEU A 1 808 ? -27.472 4.109 19.953 1.00 91.44 808 LEU A CA 1
ATOM 6056 C C . LEU A 1 808 ? -28.668 4.854 19.368 1.00 91.44 808 LEU A C 1
ATOM 6058 O O . LEU A 1 808 ? -29.799 4.645 19.814 1.00 91.44 808 LEU A O 1
ATOM 6062 N N . ALA A 1 809 ? -28.408 5.743 18.414 1.00 90.00 809 ALA A N 1
ATOM 6063 C CA . ALA A 1 809 ? -29.452 6.303 17.568 1.00 90.00 809 ALA A CA 1
ATOM 6064 C C . ALA A 1 809 ? -29.778 5.270 16.492 1.00 90.00 809 ALA A C 1
ATOM 6066 O O . ALA A 1 809 ? -28.861 4.769 15.849 1.00 90.00 809 ALA A O 1
ATOM 6067 N N . ALA A 1 810 ? -31.050 4.929 16.324 1.00 88.31 810 ALA A N 1
ATOM 6068 C CA . ALA A 1 810 ? -31.480 3.965 15.327 1.00 88.31 810 ALA A CA 1
ATOM 6069 C C . ALA A 1 810 ? -32.707 4.449 14.563 1.00 88.31 810 ALA A C 1
ATOM 6071 O O . ALA A 1 810 ? -33.651 4.969 15.169 1.00 88.31 810 ALA A O 1
ATOM 6072 N N . ASP A 1 811 ? -32.704 4.219 13.256 1.00 84.25 811 ASP A N 1
ATOM 6073 C CA . ASP A 1 811 ? -33.897 4.310 12.430 1.00 84.25 811 ASP A CA 1
ATOM 6074 C C . ASP A 1 811 ? -34.800 3.097 12.748 1.00 84.25 811 ASP A C 1
ATOM 6076 O O . ASP A 1 811 ? -34.367 1.943 12.645 1.00 84.25 811 ASP A O 1
ATOM 6080 N N . PRO A 1 812 ? -36.042 3.313 13.211 1.00 78.62 812 PRO A N 1
ATOM 6081 C CA . PRO A 1 812 ? -36.931 2.229 13.610 1.00 78.62 812 PRO A CA 1
ATOM 6082 C C . PRO A 1 812 ? -37.524 1.447 12.426 1.00 78.62 812 PRO A C 1
ATOM 6084 O O . PRO A 1 812 ? -38.098 0.381 12.659 1.00 78.62 812 PRO A O 1
ATOM 6087 N N . LEU A 1 813 ? -37.434 1.962 11.194 1.00 78.25 813 LEU A N 1
ATOM 6088 C CA . LEU A 1 813 ? -37.944 1.337 9.972 1.00 78.25 813 LEU A CA 1
ATOM 6089 C C . LEU A 1 813 ? -36.886 0.454 9.309 1.00 78.25 813 LEU A C 1
ATOM 6091 O O . LEU A 1 813 ? -37.179 -0.700 8.998 1.00 78.25 813 LEU A O 1
ATOM 6095 N N . SER A 1 814 ? -35.681 0.983 9.095 1.00 76.44 814 SER A N 1
ATOM 6096 C CA . SER A 1 814 ? -34.584 0.255 8.440 1.00 76.44 814 SER A CA 1
ATOM 6097 C C . SER A 1 814 ? -33.746 -0.569 9.422 1.00 76.44 814 SER A C 1
ATOM 6099 O O . SER A 1 814 ? -33.132 -1.563 9.039 1.00 76.44 814 SER A O 1
ATOM 6101 N N . GLY A 1 815 ? -33.721 -0.172 10.698 1.00 78.50 815 GLY A N 1
ATOM 6102 C CA . GLY A 1 815 ? -32.840 -0.740 11.715 1.00 78.50 815 GLY A CA 1
ATOM 6103 C C . GLY A 1 815 ? -31.419 -0.167 11.707 1.00 78.50 815 GLY A C 1
ATOM 6104 O O . GLY A 1 815 ? -30.630 -0.569 12.569 1.00 78.50 815 GLY A O 1
ATOM 6105 N N . ALA A 1 816 ? -31.104 0.765 10.797 1.00 80.38 816 ALA A N 1
ATOM 6106 C CA . ALA A 1 816 ? -29.803 1.425 10.726 1.00 80.38 816 ALA A CA 1
ATOM 6107 C C . ALA A 1 816 ? -29.478 2.124 12.044 1.00 80.38 816 ALA A C 1
ATOM 6109 O O . ALA A 1 816 ? -30.352 2.754 12.642 1.00 80.38 816 ALA A O 1
ATOM 6110 N N . ALA A 1 817 ? -28.243 1.982 12.529 1.00 85.44 817 ALA A N 1
ATOM 6111 C CA . ALA A 1 817 ? -27.889 2.420 13.871 1.00 85.44 817 ALA A CA 1
ATOM 6112 C C . ALA A 1 817 ? -26.479 2.999 13.966 1.00 85.44 817 ALA A C 1
ATOM 6114 O O . ALA A 1 817 ? -25.510 2.421 13.486 1.00 85.44 817 ALA A O 1
ATOM 6115 N N . ALA A 1 818 ? -26.360 4.091 14.715 1.00 86.94 818 ALA A N 1
ATOM 6116 C CA . ALA A 1 818 ? -25.106 4.765 14.991 1.00 86.94 818 ALA A CA 1
ATOM 6117 C C . ALA A 1 818 ? -24.871 4.883 16.498 1.00 86.94 818 ALA A C 1
ATOM 6119 O O . ALA A 1 818 ? -25.732 5.349 17.252 1.00 86.94 818 ALA A O 1
ATOM 6120 N N . ALA A 1 819 ? -23.686 4.467 16.943 1.00 88.69 819 ALA A N 1
ATOM 6121 C CA . ALA A 1 819 ? -23.278 4.560 18.336 1.00 88.69 819 ALA A CA 1
ATOM 6122 C C . ALA A 1 819 ? -22.505 5.855 18.596 1.00 88.69 819 ALA A C 1
ATOM 6124 O O . ALA A 1 819 ? -21.451 6.086 18.011 1.00 88.69 819 ALA A O 1
ATOM 6125 N N . SER A 1 820 ? -22.964 6.659 19.552 1.00 89.62 820 SER A N 1
ATOM 6126 C CA . SER A 1 820 ? -22.225 7.806 20.076 1.00 89.62 820 SER A CA 1
ATOM 6127 C C . SER A 1 820 ? -21.983 7.644 21.571 1.00 89.62 820 SER A C 1
ATOM 6129 O O . SER A 1 820 ? -22.890 7.313 22.337 1.00 89.62 820 SER A O 1
ATOM 6131 N N . VAL A 1 821 ? -20.762 7.910 22.026 1.00 88.56 821 VAL A N 1
ATOM 6132 C CA . VAL A 1 821 ? -20.454 7.884 23.460 1.00 88.56 821 VAL A CA 1
ATOM 6133 C C . VAL A 1 821 ? -20.709 9.253 24.062 1.00 88.56 821 VAL A C 1
ATOM 6135 O O . VAL A 1 821 ? -20.244 10.261 23.533 1.00 88.56 821 VAL A O 1
ATOM 6138 N N . LEU A 1 822 ? -21.382 9.281 25.210 1.00 91.00 822 LEU A N 1
ATOM 6139 C CA . LEU A 1 822 ? -21.576 10.522 25.939 1.00 91.00 822 LEU A CA 1
ATOM 6140 C C . LEU A 1 822 ? -20.265 10.914 26.615 1.00 91.00 822 LEU A C 1
ATOM 6142 O O . LEU A 1 822 ? -19.652 10.143 27.358 1.00 91.00 822 LEU A O 1
ATOM 6146 N N . LEU A 1 823 ? -19.855 12.150 26.374 1.00 88.56 823 LEU A N 1
ATOM 6147 C CA . LEU A 1 823 ? -18.657 12.739 26.950 1.00 88.56 823 LEU A CA 1
ATOM 6148 C C . LEU A 1 823 ? -19.039 13.855 27.920 1.00 88.56 823 LEU A C 1
ATOM 6150 O O . LEU A 1 823 ? -20.140 14.412 27.867 1.00 88.56 823 LEU A O 1
ATOM 6154 N N . GLN A 1 824 ? -18.109 14.187 28.812 1.00 90.44 824 GLN A N 1
ATOM 6155 C CA . GLN A 1 824 ? -18.194 15.446 29.541 1.00 90.44 824 GLN A CA 1
ATOM 6156 C C . GLN A 1 824 ? -17.973 16.598 28.557 1.00 90.44 824 GLN A C 1
ATOM 6158 O O . GLN A 1 824 ? -17.182 16.482 27.619 1.00 90.44 824 GLN A O 1
ATOM 6163 N N . ALA A 1 825 ? -18.664 17.712 28.772 1.00 91.88 825 ALA A N 1
ATOM 6164 C CA . ALA A 1 825 ? -18.471 18.893 27.947 1.00 91.88 825 ALA A CA 1
ATOM 6165 C C . ALA A 1 825 ? -17.107 19.539 28.195 1.00 91.88 825 ALA A C 1
ATOM 6167 O O . ALA A 1 825 ? -16.611 19.551 29.323 1.00 91.88 825 ALA A O 1
ATOM 6168 N N . GLY A 1 826 ? -16.521 20.107 27.146 1.00 92.19 826 GLY A N 1
ATOM 6169 C CA . GLY A 1 826 ? -15.200 20.725 27.210 1.00 92.19 826 GLY A CA 1
ATOM 6170 C C . GLY A 1 826 ? -15.108 21.963 26.336 1.00 92.19 826 GLY A C 1
ATOM 6171 O O . GLY A 1 826 ? -15.970 22.184 25.493 1.00 92.19 826 GLY A O 1
ATOM 6172 N N . ALA A 1 827 ? -14.072 22.769 26.564 1.00 93.00 827 ALA A N 1
ATOM 6173 C CA . ALA A 1 827 ? -13.705 23.925 25.748 1.00 93.00 827 ALA A CA 1
ATOM 6174 C C . ALA A 1 827 ? -12.508 23.597 24.830 1.00 93.00 827 ALA A C 1
ATOM 6176 O O . ALA A 1 827 ? -11.721 22.677 25.114 1.00 93.00 827 ALA A O 1
ATOM 6177 N N . GLY A 1 828 ? -12.339 24.374 23.758 1.00 93.69 828 GLY A N 1
ATOM 6178 C CA . GLY A 1 828 ? -11.219 24.243 22.821 1.00 93.69 828 GLY A CA 1
ATOM 6179 C C . GLY A 1 828 ? -11.652 24.190 21.361 1.00 93.69 828 GLY A C 1
ATOM 6180 O O . GLY A 1 828 ? -12.669 24.771 20.993 1.00 93.69 828 GLY A O 1
ATOM 6181 N N . THR A 1 829 ? -10.855 23.503 20.542 1.00 91.94 829 THR A N 1
ATOM 6182 C CA . THR A 1 829 ? -11.101 23.320 19.110 1.00 91.94 829 THR A CA 1
ATOM 6183 C C . THR A 1 829 ? -11.291 21.839 18.795 1.00 91.94 829 THR A C 1
ATOM 6185 O O . THR A 1 829 ? -10.573 20.983 19.317 1.00 91.94 829 THR A O 1
ATOM 6188 N N . TRP A 1 830 ? -12.251 21.533 17.928 1.00 91.94 830 TRP A N 1
ATOM 6189 C CA . TRP A 1 830 ? -12.527 20.193 17.425 1.00 91.94 830 TRP A CA 1
ATOM 6190 C C . TRP A 1 830 ? -12.601 20.199 15.905 1.00 91.94 830 TRP A C 1
ATOM 6192 O O . TRP A 1 830 ? -13.079 21.153 15.295 1.00 91.94 830 TRP A O 1
ATOM 6202 N N . SER A 1 831 ? -12.152 19.105 15.305 1.00 90.38 831 SER A N 1
ATOM 6203 C CA . SER A 1 831 ? -12.203 18.853 13.871 1.00 90.38 831 SER A CA 1
ATOM 6204 C C . SER A 1 831 ? -13.137 17.676 13.601 1.00 90.38 831 SER A C 1
ATOM 6206 O O . SER A 1 831 ? -12.996 16.613 14.216 1.00 90.38 831 SER A O 1
ATOM 6208 N N . MET A 1 832 ? -14.092 17.882 12.697 1.00 90.62 832 MET A N 1
ATOM 6209 C CA . MET A 1 832 ? -14.938 16.839 12.128 1.00 90.62 832 MET A CA 1
ATOM 6210 C C . MET A 1 832 ? -14.378 16.466 10.748 1.00 90.62 832 MET A C 1
ATOM 6212 O O . MET A 1 832 ? -14.232 17.353 9.899 1.00 90.62 832 MET A O 1
ATOM 6216 N N . PRO A 1 833 ? -14.052 15.184 10.507 1.00 83.38 833 PRO A N 1
ATOM 6217 C CA . PRO A 1 833 ? -13.269 14.757 9.349 1.00 83.38 833 PRO A CA 1
ATOM 6218 C C . PRO A 1 833 ? -13.985 14.882 8.010 1.00 83.38 833 PRO A C 1
ATOM 6220 O O . PRO A 1 833 ? -13.333 14.758 6.978 1.00 83.38 833 PRO A O 1
ATOM 6223 N N . PHE A 1 834 ? -15.305 15.040 8.011 1.00 86.00 834 PHE A N 1
ATOM 6224 C CA . PHE A 1 834 ? -16.118 15.041 6.806 1.00 86.00 834 PHE A CA 1
ATOM 6225 C C . PHE A 1 834 ? -17.515 15.594 7.091 1.00 86.00 834 PHE A C 1
ATOM 6227 O O . PHE A 1 834 ? -18.039 15.385 8.183 1.00 86.00 834 PHE A O 1
ATOM 6234 N N . PHE A 1 835 ? -18.122 16.241 6.100 1.00 86.12 835 PHE A N 1
ATOM 6235 C CA . PHE A 1 835 ? -19.568 16.384 5.963 1.00 86.12 835 PHE A CA 1
ATOM 6236 C C . PHE A 1 835 ? -19.965 16.192 4.499 1.00 86.12 835 PHE A C 1
ATOM 6238 O O . PHE A 1 835 ? -19.164 16.458 3.605 1.00 86.12 835 PHE A O 1
ATOM 6245 N N . VAL A 1 836 ? -21.214 15.804 4.271 1.00 83.69 836 VAL A N 1
ATOM 6246 C CA . VAL A 1 836 ? -21.867 15.749 2.960 1.00 83.69 836 VAL A CA 1
ATOM 6247 C C . VAL A 1 836 ? -23.297 16.266 3.050 1.00 83.69 836 VAL A C 1
ATOM 6249 O O . VAL A 1 836 ? -24.008 16.000 4.019 1.00 83.69 836 VAL A O 1
ATOM 6252 N N . GLU A 1 837 ? -23.693 17.023 2.035 1.00 81.69 837 GLU A N 1
ATOM 6253 C CA . GLU A 1 837 ? -25.049 17.520 1.826 1.00 81.69 837 GLU A CA 1
ATOM 6254 C C . GLU A 1 837 ? -25.371 17.371 0.334 1.00 81.69 837 GLU A C 1
ATOM 6256 O O . GLU A 1 837 ? -24.746 18.048 -0.488 1.00 81.69 837 GLU A O 1
ATOM 6261 N N . ASP A 1 838 ? -26.306 16.487 -0.022 1.00 82.50 838 ASP A N 1
ATOM 6262 C CA . ASP A 1 838 ? -26.846 16.346 -1.379 1.00 82.50 838 ASP A CA 1
ATOM 6263 C C . ASP A 1 838 ? -28.284 15.769 -1.377 1.00 82.50 838 ASP A C 1
ATOM 6265 O O . ASP A 1 838 ? -28.995 15.861 -0.384 1.00 82.50 838 ASP A O 1
ATOM 6269 N N . ALA A 1 839 ? -28.756 15.248 -2.517 1.00 77.00 839 ALA A N 1
ATOM 6270 C CA . ALA A 1 839 ? -30.118 14.724 -2.681 1.00 77.00 839 ALA A CA 1
ATOM 6271 C C . ALA A 1 839 ? -30.326 13.279 -2.179 1.00 77.00 839 ALA A C 1
ATOM 6273 O O . ALA A 1 839 ? -31.393 12.711 -2.425 1.00 77.00 839 ALA A O 1
ATOM 6274 N N . GLY A 1 840 ? -29.292 12.646 -1.625 1.00 76.62 840 GLY A N 1
ATOM 6275 C CA . GLY A 1 840 ? -29.373 11.324 -1.012 1.00 76.62 840 GLY A CA 1
ATOM 6276 C C . GLY A 1 840 ? -28.701 11.234 0.355 1.00 76.62 840 GLY A C 1
ATOM 6277 O O . GLY A 1 840 ? -28.924 10.235 1.034 1.00 76.62 840 GLY A O 1
ATOM 6278 N N . TYR A 1 841 ? -27.890 12.224 0.743 1.00 80.06 841 TYR A N 1
ATOM 6279 C CA . TYR A 1 841 ? -27.100 12.218 1.969 1.00 80.06 841 TYR A CA 1
ATOM 6280 C C . TYR A 1 841 ? -27.179 13.540 2.709 1.00 80.06 841 TYR A C 1
ATOM 6282 O O . TYR A 1 841 ? -27.115 14.623 2.122 1.00 80.06 841 TYR A O 1
ATOM 6290 N N . TRP A 1 842 ? -27.204 13.429 4.031 1.00 86.62 842 TRP A N 1
ATOM 6291 C CA . TRP A 1 842 ? -27.276 14.558 4.942 1.00 86.62 842 TRP A CA 1
ATOM 6292 C C . TRP A 1 842 ? -26.239 14.420 6.054 1.00 86.62 842 TRP A C 1
ATOM 6294 O O . TRP A 1 842 ? -25.885 13.313 6.464 1.00 86.62 842 TRP A O 1
ATOM 6304 N N . THR A 1 843 ? -25.779 15.556 6.585 1.00 90.69 843 THR A N 1
ATOM 6305 C CA . THR A 1 843 ? -24.957 15.594 7.798 1.00 90.69 843 THR A CA 1
ATOM 6306 C C . THR A 1 843 ? -25.658 16.426 8.861 1.00 90.69 843 THR A C 1
ATOM 6308 O O . THR A 1 843 ? -25.793 17.642 8.749 1.00 90.69 843 THR A O 1
ATOM 6311 N N . GLY A 1 844 ? -26.108 15.766 9.923 1.00 92.25 844 GLY A N 1
ATOM 6312 C CA . GLY A 1 844 ? -26.729 16.398 11.079 1.00 92.25 844 GLY A CA 1
ATOM 6313 C C . GLY A 1 844 ? -25.684 16.742 12.131 1.00 92.25 844 GLY A C 1
ATOM 6314 O O . GLY A 1 844 ? -24.867 15.902 12.496 1.00 92.25 844 GLY A O 1
ATOM 6315 N N . LEU A 1 845 ? -25.731 17.964 12.655 1.00 94.06 845 LEU A N 1
ATOM 6316 C CA . LEU A 1 845 ? -24.840 18.452 13.702 1.00 94.06 845 LEU A CA 1
ATOM 6317 C C . LEU A 1 845 ? -25.642 19.025 14.873 1.00 94.06 845 LEU A C 1
ATOM 6319 O O . LEU A 1 845 ? -26.406 19.981 14.708 1.00 94.06 845 LEU A O 1
ATOM 6323 N N . ALA A 1 846 ? -25.407 18.473 16.063 1.00 94.56 846 ALA A N 1
ATOM 6324 C CA . ALA A 1 846 ? -25.919 18.957 17.335 1.00 94.56 846 ALA A CA 1
ATOM 6325 C C . ALA A 1 846 ? -24.800 19.583 18.178 1.00 94.56 846 ALA A C 1
ATOM 6327 O O . ALA A 1 846 ? -23.777 18.955 18.464 1.00 94.56 846 ALA A O 1
ATOM 6328 N N . ILE A 1 847 ? -25.024 20.828 18.602 1.00 95.06 847 ILE A N 1
ATOM 6329 C CA . ILE A 1 847 ? -24.130 21.591 19.476 1.00 95.06 847 ILE A CA 1
ATOM 6330 C C . ILE A 1 847 ? -24.925 21.999 20.713 1.00 95.06 847 ILE A C 1
ATOM 6332 O O . ILE A 1 847 ? -25.990 22.612 20.608 1.00 95.06 847 ILE A O 1
ATOM 6336 N N . LEU A 1 848 ? -24.400 21.670 21.889 1.00 96.56 848 LEU A N 1
ATOM 6337 C CA . LEU A 1 848 ? -25.043 21.947 23.167 1.00 96.56 848 LEU A CA 1
ATOM 6338 C C . LEU A 1 848 ? -24.125 22.749 24.085 1.00 96.56 848 LEU A C 1
ATOM 6340 O O . LEU A 1 848 ? -22.992 22.343 24.346 1.00 96.56 848 LEU A O 1
ATOM 6344 N N . ASN A 1 849 ? -24.659 23.839 24.635 1.00 96.50 849 ASN A N 1
ATOM 6345 C CA . ASN A 1 849 ? -24.117 24.515 25.804 1.00 96.50 849 ASN A CA 1
ATOM 6346 C C . ASN A 1 849 ? -24.751 23.929 27.076 1.00 96.50 849 ASN A C 1
ATOM 6348 O O . ASN A 1 849 ? -25.922 24.189 27.353 1.00 96.50 849 ASN A O 1
ATOM 6352 N N . PRO A 1 850 ? -24.016 23.160 27.888 1.00 94.38 850 PRO A N 1
ATOM 6353 C CA . PRO A 1 850 ? -24.557 22.578 29.104 1.00 94.38 850 PRO A CA 1
ATOM 6354 C C . PRO A 1 850 ? -24.386 23.477 30.327 1.00 94.38 850 PRO A C 1
ATOM 6356 O O . PRO A 1 850 ? -24.791 23.079 31.417 1.00 94.38 850 PRO A O 1
ATOM 6359 N N . THR A 1 851 ? -23.763 24.647 30.189 1.00 94.50 851 THR A N 1
ATOM 6360 C CA . THR A 1 851 ? -23.565 25.590 31.294 1.00 94.50 851 THR A CA 1
ATOM 6361 C C . THR A 1 851 ? -24.774 26.508 31.452 1.00 94.50 851 THR A C 1
ATOM 6363 O O . THR A 1 851 ? -25.627 26.578 30.572 1.00 94.50 851 THR A O 1
ATOM 6366 N N . ASP A 1 852 ? -24.873 27.206 32.582 1.00 94.69 852 ASP A N 1
ATOM 6367 C CA . ASP A 1 852 ? -25.945 28.183 32.823 1.00 94.69 852 ASP A CA 1
ATOM 6368 C C . ASP A 1 852 ? -25.648 29.564 32.204 1.00 94.69 852 ASP A C 1
ATOM 6370 O O . ASP A 1 852 ? -26.523 30.425 32.173 1.00 94.69 852 ASP A O 1
ATOM 6374 N N . SER A 1 853 ? -24.433 29.768 31.684 1.00 95.00 853 SER A N 1
ATOM 6375 C CA . SER A 1 853 ? -23.997 31.010 31.036 1.00 95.00 853 SER A CA 1
ATOM 6376 C C . SER A 1 853 ? -23.948 30.840 29.517 1.00 95.00 853 SER A C 1
ATOM 6378 O O . SER A 1 853 ? -23.691 29.732 29.053 1.00 95.00 853 SER A O 1
ATOM 6380 N N . PRO A 1 854 ? -24.128 31.906 28.719 1.00 96.00 854 PRO A N 1
ATOM 6381 C CA . PRO A 1 854 ? -23.944 31.824 27.274 1.00 96.00 854 PRO A CA 1
ATOM 6382 C C . PRO A 1 854 ? -22.512 31.424 26.888 1.00 96.00 854 PRO A C 1
ATOM 6384 O O . PRO A 1 854 ? -21.554 31.811 27.561 1.00 96.00 854 PRO A O 1
ATOM 6387 N N . VAL A 1 855 ? -22.361 30.687 25.786 1.00 96.25 855 VAL A N 1
ATOM 6388 C CA . VAL A 1 855 ? -21.059 30.313 25.214 1.00 96.25 855 VAL A CA 1
ATOM 6389 C C . VAL A 1 855 ? -20.943 30.800 23.776 1.00 96.25 855 VAL A C 1
ATOM 6391 O O . VAL A 1 855 ? -21.858 30.620 22.971 1.00 96.25 855 VAL A O 1
ATOM 6394 N N . THR A 1 856 ? -19.797 31.399 23.459 1.00 95.00 856 THR A N 1
ATOM 6395 C CA . THR A 1 856 ? -19.440 31.792 22.095 1.00 95.00 856 THR A CA 1
ATOM 6396 C C . THR A 1 856 ? -18.708 30.652 21.403 1.00 95.00 856 THR A C 1
ATOM 6398 O O . THR A 1 856 ? -17.751 30.083 21.943 1.00 95.00 856 THR A O 1
ATOM 6401 N N . ILE A 1 857 ? -19.160 30.348 20.195 1.00 93.38 857 ILE A N 1
ATOM 6402 C CA . ILE A 1 857 ? -18.669 29.280 19.337 1.00 93.38 857 ILE A CA 1
ATOM 6403 C C . ILE A 1 857 ? -18.381 29.882 17.962 1.00 93.38 857 ILE A C 1
ATOM 6405 O O . ILE A 1 857 ? -19.149 30.701 17.460 1.00 93.38 857 ILE A O 1
ATOM 6409 N N . GLU A 1 858 ? -17.288 29.468 17.338 1.00 91.94 858 GLU A N 1
ATOM 6410 C CA . GLU A 1 858 ? -17.032 29.698 15.923 1.00 91.94 858 GLU A CA 1
ATOM 6411 C C . GLU A 1 858 ? -17.086 28.363 15.187 1.00 91.94 858 GLU A C 1
ATOM 6413 O O . GLU A 1 858 ? -16.407 27.402 15.547 1.00 91.94 858 GLU A O 1
ATOM 6418 N N . PHE A 1 859 ? -17.907 28.321 14.148 1.00 89.00 859 PHE A N 1
ATOM 6419 C CA . PHE A 1 859 ? -18.063 27.181 13.265 1.00 89.00 859 PHE A CA 1
ATOM 6420 C C . PHE A 1 859 ? -17.484 27.522 11.893 1.00 89.00 859 PHE A C 1
ATOM 6422 O O . PHE A 1 859 ? -17.921 28.483 11.263 1.00 89.00 859 PHE A O 1
ATOM 6429 N N . SER A 1 860 ? -16.507 26.753 11.422 1.00 89.19 860 SER A N 1
ATOM 6430 C CA . SER A 1 860 ? -15.844 26.958 10.132 1.00 89.19 860 SER A CA 1
ATOM 6431 C C . SER A 1 860 ? -16.000 25.727 9.247 1.00 89.19 860 SER A C 1
ATOM 6433 O O . SER A 1 860 ? -15.664 24.624 9.673 1.00 89.19 860 SER A O 1
ATOM 6435 N N . ALA A 1 861 ? -16.444 25.911 8.003 1.00 90.06 861 ALA A N 1
ATOM 6436 C CA . ALA A 1 861 ? -16.443 24.851 6.993 1.00 90.06 861 ALA A CA 1
ATOM 6437 C C . ALA A 1 861 ? -15.383 25.119 5.927 1.00 90.06 861 ALA A C 1
ATOM 6439 O O . ALA A 1 861 ? -15.227 26.252 5.463 1.00 90.06 861 ALA A O 1
ATOM 6440 N N . TYR A 1 862 ? -14.690 24.066 5.514 1.00 88.81 862 TYR A N 1
ATOM 6441 C CA . TYR A 1 862 ? -13.645 24.100 4.498 1.00 88.81 862 TYR A CA 1
ATOM 6442 C C . TYR A 1 862 ? -13.971 23.106 3.391 1.00 88.81 862 TYR A C 1
ATOM 6444 O O . TYR A 1 862 ? -14.497 22.030 3.671 1.00 88.81 862 TYR A O 1
ATOM 6452 N N . LYS A 1 863 ? -13.626 23.454 2.151 1.00 87.38 863 LYS A N 1
ATOM 6453 C CA . LYS A 1 863 ? -13.607 22.531 1.013 1.00 87.38 863 LYS A CA 1
ATOM 6454 C C . LYS A 1 863 ? -12.520 21.461 1.206 1.00 87.38 863 LYS A C 1
ATOM 6456 O O . LYS A 1 863 ? -11.609 21.674 2.012 1.00 87.38 863 LYS A O 1
ATOM 6461 N N . PRO A 1 864 ? -12.553 20.355 0.438 1.00 86.81 864 PRO A N 1
ATOM 6462 C CA . PRO A 1 864 ? -11.513 19.328 0.496 1.00 86.81 864 PRO A CA 1
ATOM 6463 C C . PRO A 1 864 ? -10.088 19.854 0.262 1.00 86.81 864 PRO A C 1
ATOM 6465 O O . PRO A 1 864 ? -9.155 19.428 0.933 1.00 86.81 864 PRO A O 1
ATOM 6468 N N . ASP A 1 865 ? -9.915 20.851 -0.607 1.00 85.50 865 ASP A N 1
ATOM 6469 C CA . ASP A 1 865 ? -8.617 21.492 -0.877 1.00 85.50 865 ASP A CA 1
ATOM 6470 C C . ASP A 1 865 ? -8.098 22.397 0.265 1.00 85.50 865 ASP A C 1
ATOM 6472 O O . ASP A 1 865 ? -7.007 22.954 0.169 1.00 85.50 865 ASP A O 1
ATOM 6476 N N . GLY A 1 866 ? -8.861 22.551 1.353 1.00 88.00 866 GLY A N 1
ATOM 6477 C CA . GLY A 1 866 ? -8.534 23.416 2.487 1.00 88.00 866 GLY A CA 1
ATOM 6478 C C . GLY A 1 866 ? -9.000 24.868 2.341 1.00 88.00 866 GLY A C 1
ATOM 6479 O O . GLY A 1 866 ? -8.802 25.670 3.259 1.00 88.00 866 GLY A O 1
ATOM 6480 N N . THR A 1 867 ? -9.673 25.223 1.244 1.00 90.25 867 THR A N 1
ATOM 6481 C CA . THR A 1 867 ? -10.263 26.553 1.051 1.00 90.25 867 THR A CA 1
ATOM 6482 C C . THR A 1 867 ? -11.431 26.762 2.010 1.00 90.25 867 THR A C 1
ATOM 6484 O O . THR A 1 867 ? -12.360 25.958 2.073 1.00 90.25 867 THR A O 1
ATOM 6487 N N . LEU A 1 868 ? -11.429 27.877 2.738 1.00 90.06 868 LEU A N 1
ATOM 6488 C CA . LEU A 1 868 ? -12.528 28.254 3.627 1.00 90.06 868 LEU A CA 1
ATOM 6489 C C . LEU A 1 868 ? -13.812 28.536 2.826 1.00 90.06 868 LEU A C 1
ATOM 6491 O O . LEU A 1 868 ? -13.803 29.344 1.900 1.00 90.06 868 LEU A O 1
ATOM 6495 N N . ILE A 1 869 ? -14.922 27.905 3.213 1.00 88.44 869 ILE A N 1
ATOM 6496 C CA . ILE A 1 869 ? -16.258 28.157 2.654 1.00 88.44 869 ILE A CA 1
ATOM 6497 C C . ILE A 1 869 ? -16.934 29.286 3.430 1.00 88.44 869 ILE A C 1
ATOM 6499 O O . ILE A 1 869 ? -17.354 30.284 2.849 1.00 88.44 869 ILE A O 1
ATOM 6503 N N . ALA A 1 870 ? -17.049 29.123 4.749 1.00 89.94 870 ALA A N 1
ATOM 6504 C CA . ALA A 1 870 ? -17.724 30.074 5.622 1.00 89.94 870 ALA A CA 1
ATOM 6505 C C . ALA A 1 870 ? -17.232 29.956 7.066 1.00 89.94 870 ALA A C 1
ATOM 6507 O O . ALA A 1 870 ? -16.810 28.884 7.505 1.00 89.94 870 ALA A O 1
ATOM 6508 N N . ARG A 1 871 ? -17.356 31.066 7.802 1.00 90.75 871 ARG A N 1
ATOM 6509 C CA . ARG A 1 871 ? -17.268 31.121 9.264 1.00 90.75 871 ARG A CA 1
ATOM 6510 C C . ARG A 1 871 ? -18.576 31.649 9.817 1.00 90.75 871 ARG A C 1
ATOM 6512 O O . ARG A 1 871 ? -19.049 32.697 9.382 1.00 90.75 871 ARG A O 1
ATOM 6519 N N . VAL A 1 872 ? -19.138 30.933 10.777 1.00 90.38 872 VAL A N 1
ATOM 6520 C CA . VAL A 1 872 ? -20.401 31.269 11.422 1.00 90.38 872 VAL A CA 1
ATOM 6521 C C . VAL A 1 872 ? -20.129 31.445 12.912 1.00 90.38 872 VAL A C 1
ATOM 6523 O O . VAL A 1 872 ? -19.955 30.451 13.621 1.00 90.38 872 VAL A O 1
ATOM 6526 N N . PRO A 1 873 ? -20.054 32.693 13.406 1.00 90.75 873 PRO A N 1
ATOM 6527 C CA . PRO A 1 873 ? -20.069 32.934 14.837 1.00 90.75 873 PRO A CA 1
ATOM 6528 C C . PRO A 1 873 ? -21.467 32.623 15.378 1.00 90.75 873 PRO A C 1
ATOM 6530 O O . PRO A 1 873 ? -22.483 33.013 14.797 1.00 90.75 873 PRO A O 1
ATOM 6533 N N . LEU A 1 874 ? -21.518 31.926 16.505 1.00 89.75 874 LEU A N 1
ATOM 6534 C CA . LEU A 1 874 ? -22.744 31.530 17.180 1.00 89.75 874 LEU A CA 1
ATOM 6535 C C . LEU A 1 874 ? -22.597 31.769 18.679 1.00 89.75 874 LEU A C 1
ATOM 6537 O O . LEU A 1 874 ? -21.579 31.428 19.276 1.00 89.75 874 LEU A O 1
ATOM 6541 N N . THR A 1 875 ? -23.655 32.281 19.296 1.00 94.00 875 THR A N 1
ATOM 6542 C CA . THR A 1 875 ? -23.811 32.256 20.750 1.00 94.00 875 THR A CA 1
ATOM 6543 C C . THR A 1 875 ? -24.931 31.286 21.086 1.00 94.00 875 THR A C 1
ATOM 6545 O O . THR A 1 875 ? -26.027 31.399 20.534 1.00 94.00 875 THR A O 1
ATOM 6548 N N . LEU A 1 876 ? -24.654 30.325 21.965 1.00 94.88 876 LEU A N 1
ATOM 6549 C CA . LEU A 1 876 ? -25.680 29.479 22.570 1.00 94.88 876 LEU A CA 1
ATOM 6550 C C . LEU A 1 876 ? -25.928 29.959 23.995 1.00 94.88 876 LEU A C 1
ATOM 6552 O O . LEU A 1 876 ? -24.996 30.011 24.799 1.00 94.88 876 LEU A O 1
ATOM 6556 N N . GLU A 1 877 ? -27.179 30.282 24.309 1.00 96.69 877 GLU A N 1
ATOM 6557 C CA . GLU A 1 877 ? -27.609 30.651 25.658 1.00 96.69 877 GLU A CA 1
ATOM 6558 C C . GLU A 1 877 ? -27.380 29.502 26.651 1.00 96.69 877 GLU A C 1
ATOM 6560 O O . GLU A 1 877 ? -27.126 28.353 26.271 1.00 96.69 877 GLU A O 1
ATOM 6565 N N . GLY A 1 878 ? -27.465 29.807 27.947 1.00 95.69 878 GLY A N 1
ATOM 6566 C CA . GLY A 1 878 ? -27.333 28.796 28.994 1.00 95.69 878 GLY A CA 1
ATOM 6567 C C . GLY A 1 878 ? -28.308 27.633 28.780 1.00 95.69 878 GLY A C 1
ATOM 6568 O O . GLY A 1 878 ? -29.497 27.843 28.546 1.00 95.69 878 GLY A O 1
ATOM 6569 N N . ARG A 1 879 ? -27.804 26.397 28.864 1.00 95.56 879 ARG A N 1
ATOM 6570 C CA . ARG A 1 879 ? -28.547 25.135 28.668 1.00 95.56 879 ARG A CA 1
ATOM 6571 C C . ARG A 1 879 ? -29.137 24.930 27.268 1.00 95.56 879 ARG A C 1
ATOM 6573 O O . ARG A 1 879 ? -29.874 23.960 27.070 1.00 95.56 879 ARG A O 1
ATOM 6580 N N . GLN A 1 880 ? -28.833 25.804 26.310 1.00 96.38 880 GLN A N 1
ATOM 6581 C CA . GLN A 1 880 ? -29.377 25.730 24.961 1.00 96.38 880 GLN A CA 1
ATOM 6582 C C . GLN A 1 880 ? -28.631 24.691 24.118 1.00 96.38 880 GLN A C 1
ATOM 6584 O O . GLN A 1 880 ? -27.405 24.725 23.991 1.00 96.38 880 GLN A O 1
ATOM 6589 N N . GLY A 1 881 ? -29.396 23.795 23.497 1.00 94.75 881 GLY A N 1
ATOM 6590 C CA . GLY A 1 881 ? -28.944 22.904 22.436 1.00 94.75 881 GLY A CA 1
ATOM 6591 C C . GLY A 1 881 ? -29.564 23.298 21.101 1.00 94.75 881 GLY A C 1
ATOM 6592 O O . GLY A 1 881 ? -30.702 23.769 21.041 1.00 94.75 881 GLY A O 1
ATOM 6593 N N . ARG A 1 882 ? -28.825 23.103 20.014 1.00 94.25 882 ARG A N 1
ATOM 6594 C CA . ARG A 1 882 ? -29.336 23.303 18.658 1.00 94.25 882 ARG A CA 1
ATOM 6595 C C . ARG A 1 882 ? -28.811 22.190 17.760 1.00 94.25 882 ARG A C 1
ATOM 6597 O O . ARG A 1 882 ? -27.609 21.943 17.721 1.00 94.25 882 ARG A O 1
ATOM 6604 N N . THR A 1 883 ? -29.734 21.548 17.053 1.00 93.38 883 THR A N 1
ATOM 6605 C CA . THR A 1 883 ? -29.472 20.455 16.112 1.00 93.38 883 THR A CA 1
ATOM 6606 C C . THR A 1 883 ? -29.975 20.876 14.747 1.00 93.38 883 THR A C 1
ATOM 6608 O O . THR A 1 883 ? -31.144 21.244 14.619 1.00 93.38 883 THR A O 1
ATOM 6611 N N . GLN A 1 884 ? -29.096 20.875 13.750 1.00 93.12 884 GLN A N 1
ATOM 6612 C CA . GLN A 1 884 ? -29.424 21.255 12.377 1.00 93.12 884 GLN A CA 1
ATOM 6613 C C . GLN A 1 884 ? -28.565 20.482 11.381 1.00 93.12 884 GLN A C 1
ATOM 6615 O O . GLN A 1 884 ? -27.504 19.971 11.741 1.00 93.12 884 GLN A O 1
ATOM 6620 N N . LEU A 1 885 ? -29.005 20.442 10.125 1.00 92.75 885 LEU A N 1
ATOM 6621 C CA . LEU A 1 885 ? -28.149 20.020 9.017 1.00 92.75 885 LEU A CA 1
ATOM 6622 C C . LEU A 1 885 ? -26.988 21.004 8.834 1.00 92.75 885 LEU A C 1
ATOM 6624 O O . LEU A 1 885 ? -27.113 22.190 9.159 1.00 92.75 885 LEU A O 1
ATOM 6628 N N . VAL A 1 886 ? -25.865 20.556 8.277 1.00 91.50 886 VAL A N 1
ATOM 6629 C CA . VAL A 1 886 ? -24.718 21.436 8.002 1.00 91.50 886 VAL A CA 1
ATOM 6630 C C . VAL A 1 886 ? -25.119 22.566 7.045 1.00 91.50 886 VAL A C 1
ATOM 6632 O O . VAL A 1 886 ? -24.759 23.724 7.273 1.00 91.50 886 VAL A O 1
ATOM 6635 N N . SER A 1 887 ? -25.967 22.269 6.057 1.00 89.44 887 SER A N 1
ATOM 6636 C CA . SER A 1 887 ? -26.573 23.251 5.142 1.00 89.44 887 SER A CA 1
ATOM 6637 C C . SER A 1 887 ? -27.431 24.318 5.842 1.00 89.44 887 SER A C 1
ATOM 6639 O O . SER A 1 887 ? -27.547 25.447 5.368 1.00 89.44 887 SER A O 1
ATOM 6641 N N . GLN A 1 888 ? -28.010 24.004 7.001 1.00 92.38 888 GLN A N 1
ATOM 6642 C CA . GLN A 1 888 ? -28.804 24.943 7.801 1.00 92.38 888 GLN A CA 1
ATOM 6643 C C . GLN A 1 888 ? -27.931 25.795 8.733 1.00 92.38 888 GLN A C 1
ATOM 6645 O O . GLN A 1 888 ? -28.281 26.941 9.028 1.00 92.38 888 GLN A O 1
ATOM 6650 N N . TRP A 1 889 ? -26.790 25.258 9.174 1.00 90.88 889 TRP A N 1
ATOM 6651 C CA . TRP A 1 889 ? -25.780 26.010 9.919 1.00 90.88 889 TRP A CA 1
ATOM 6652 C C . TRP A 1 889 ? -25.068 27.042 9.043 1.00 90.88 889 TRP A C 1
ATOM 6654 O O . TRP A 1 889 ? -24.792 28.149 9.508 1.00 90.88 889 TRP A O 1
ATOM 6664 N N . ILE A 1 890 ? -24.810 26.706 7.774 1.00 88.88 890 ILE A N 1
ATOM 6665 C CA . ILE A 1 890 ? -24.236 27.609 6.770 1.00 88.88 890 ILE A CA 1
ATOM 6666 C C . ILE A 1 890 ? -25.200 27.703 5.580 1.00 88.88 890 ILE A C 1
ATOM 6668 O O . ILE A 1 890 ? -25.044 26.975 4.599 1.00 88.88 890 ILE A O 1
ATOM 6672 N N . PRO A 1 891 ? -26.154 28.651 5.602 1.00 86.06 891 PRO A N 1
ATOM 6673 C CA . PRO A 1 891 ? -27.101 28.841 4.501 1.00 86.06 891 PRO A CA 1
ATOM 6674 C C . PRO A 1 891 ? -26.452 29.199 3.155 1.00 86.06 891 PRO A C 1
ATOM 6676 O O . PRO A 1 891 ? -27.109 29.144 2.122 1.00 86.06 891 PRO A O 1
ATOM 6679 N N . SER A 1 892 ? -25.177 29.607 3.156 1.00 84.88 892 SER A N 1
ATOM 6680 C CA . SER A 1 892 ? -24.402 29.888 1.942 1.00 84.88 892 SER A CA 1
ATOM 6681 C C . SER A 1 892 ? -23.772 28.643 1.307 1.00 84.88 892 SER A C 1
ATOM 6683 O O . SER A 1 892 ? -23.069 28.780 0.305 1.00 84.88 892 SER A O 1
ATOM 6685 N N . LEU A 1 893 ? -23.958 27.449 1.882 1.00 84.25 893 LEU A N 1
ATOM 6686 C CA . LEU A 1 893 ? -23.470 26.206 1.290 1.00 84.25 893 LEU A CA 1
ATOM 6687 C C . LEU A 1 893 ? -24.218 25.896 -0.017 1.00 84.25 893 LEU A C 1
ATOM 6689 O O . LEU A 1 893 ? -25.446 25.993 -0.062 1.00 84.25 893 LEU A O 1
ATOM 6693 N N . PRO A 1 894 ? -23.507 25.487 -1.081 1.00 82.88 894 PRO A N 1
ATOM 6694 C CA . PRO A 1 894 ? -24.133 24.905 -2.262 1.00 82.88 894 PRO A CA 1
ATOM 6695 C C . PRO A 1 894 ? -25.002 23.682 -1.924 1.00 82.88 894 PRO A C 1
ATOM 6697 O O . PRO A 1 894 ? -24.710 22.944 -0.985 1.00 82.88 894 PRO A O 1
ATOM 6700 N N . SER A 1 895 ? -26.021 23.412 -2.747 1.00 79.62 895 SER A N 1
ATOM 6701 C CA . SER A 1 895 ? -26.938 22.268 -2.579 1.00 79.62 895 SER A CA 1
ATOM 6702 C C . SER A 1 895 ? -26.280 20.892 -2.725 1.00 79.62 895 SER A C 1
ATOM 6704 O O . SER A 1 895 ? -26.910 19.886 -2.429 1.00 79.62 895 SER A O 1
ATOM 6706 N N . VAL A 1 896 ? -25.056 20.854 -3.251 1.00 82.94 896 VAL A N 1
ATOM 6707 C CA . VAL A 1 896 ? -24.181 19.683 -3.255 1.00 82.94 896 VAL A CA 1
ATOM 6708 C C . VAL A 1 896 ? -22.857 20.152 -2.681 1.00 82.94 896 VAL A C 1
ATOM 6710 O O . VAL A 1 896 ? -22.146 20.927 -3.326 1.00 82.94 896 VAL A O 1
ATOM 6713 N N . SER A 1 897 ? -22.560 19.743 -1.454 1.00 82.44 897 SER A N 1
ATOM 6714 C CA . SER A 1 897 ? -21.382 20.202 -0.724 1.00 82.44 897 SER A CA 1
ATOM 6715 C C . SER A 1 897 ? -20.736 19.074 0.058 1.00 82.44 897 SER A C 1
ATOM 6717 O O . SER A 1 897 ? -21.410 18.220 0.623 1.00 82.44 897 SER A O 1
ATOM 6719 N N . THR A 1 898 ? -19.411 19.123 0.126 1.00 85.75 898 THR A N 1
ATOM 6720 C CA . THR A 1 898 ? -18.596 18.246 0.960 1.00 85.75 898 THR A CA 1
ATOM 6721 C C . THR A 1 898 ? -17.391 19.009 1.485 1.00 85.75 898 THR A C 1
ATOM 6723 O O . THR A 1 898 ? -17.014 20.053 0.938 1.00 85.75 898 THR A O 1
ATOM 6726 N N . GLY A 1 899 ? -16.771 18.481 2.527 1.00 85.75 899 GLY A N 1
ATOM 6727 C CA . GLY A 1 899 ? -15.540 19.021 3.068 1.00 85.75 899 GLY A CA 1
ATOM 6728 C C . GLY A 1 899 ? -15.367 18.645 4.523 1.00 85.75 899 GLY A C 1
ATOM 6729 O O . GLY A 1 899 ? -15.840 17.603 4.965 1.00 85.75 899 GLY A O 1
ATOM 6730 N N . ARG A 1 900 ? -14.723 19.518 5.293 1.00 88.69 900 ARG A N 1
ATOM 6731 C CA . ARG A 1 900 ? -14.522 19.328 6.734 1.00 88.69 900 ARG A CA 1
ATOM 6732 C C . ARG A 1 900 ? -15.046 20.502 7.542 1.00 88.69 900 ARG A C 1
ATOM 6734 O O . ARG A 1 900 ? -15.202 21.612 7.030 1.00 88.69 900 ARG A O 1
ATOM 6741 N N . ILE A 1 901 ? -15.243 20.258 8.831 1.00 91.06 901 ILE A N 1
ATOM 6742 C CA . ILE A 1 901 ? -15.709 21.259 9.786 1.00 91.06 901 ILE A CA 1
ATOM 6743 C C . ILE A 1 901 ? -14.698 21.406 10.918 1.00 91.06 901 ILE A C 1
ATOM 6745 O O . ILE A 1 901 ? -14.185 20.421 11.445 1.00 91.06 901 ILE A O 1
ATOM 6749 N N . VAL A 1 902 ? -14.448 22.650 11.315 1.00 91.50 902 VAL A N 1
ATOM 6750 C CA . VAL A 1 902 ? -13.703 23.006 12.523 1.00 91.50 902 VAL A CA 1
ATOM 6751 C C . VAL A 1 902 ? -14.618 23.823 13.419 1.00 91.50 902 VAL A C 1
ATOM 6753 O O . VAL A 1 902 ? -15.239 24.783 12.966 1.00 91.50 902 VAL A O 1
ATOM 6756 N N . LEU A 1 903 ? -14.698 23.445 14.688 1.00 92.69 903 LEU A N 1
ATOM 6757 C CA . LEU A 1 903 ? -15.478 24.145 15.698 1.00 92.69 903 LEU A CA 1
ATOM 6758 C C . LEU A 1 903 ? -14.554 24.590 16.824 1.00 92.69 903 LEU A C 1
ATOM 6760 O O . LEU A 1 903 ? -13.850 23.761 17.392 1.00 92.69 903 LEU A O 1
ATOM 6764 N N . SER A 1 904 ? -14.594 25.869 17.180 1.00 93.44 904 SER A N 1
ATOM 6765 C CA . SER A 1 904 ? -13.868 26.427 18.323 1.00 93.44 904 SER A CA 1
ATOM 6766 C C . SER A 1 904 ? -14.850 27.022 19.326 1.00 93.44 904 SER A C 1
ATOM 6768 O O . SER A 1 904 ? -15.698 27.828 18.956 1.00 93.44 904 SER A O 1
ATOM 6770 N N . ALA A 1 905 ? -14.745 26.650 20.600 1.00 94.44 905 ALA A N 1
ATOM 6771 C CA . ALA A 1 905 ? -15.608 27.151 21.668 1.00 94.44 905 ALA A CA 1
ATOM 6772 C C . ALA A 1 905 ? -14.786 27.754 22.812 1.00 94.44 905 ALA A C 1
ATOM 6774 O O . ALA A 1 905 ? -13.849 27.133 23.321 1.00 94.44 905 ALA A O 1
ATOM 6775 N N . GLN A 1 906 ? -15.186 28.949 23.258 1.00 92.38 906 GLN A N 1
ATOM 6776 C CA . GLN A 1 906 ? -14.556 29.661 24.382 1.00 92.38 906 GLN A CA 1
ATOM 6777 C C . GLN A 1 906 ? -15.032 29.166 25.761 1.00 92.38 906 GLN A C 1
ATOM 6779 O O . GLN A 1 906 ? -14.567 29.642 26.793 1.00 92.38 906 GLN A O 1
ATOM 6784 N N . GLY A 1 907 ? -15.957 28.208 25.789 1.00 92.44 907 GLY A N 1
ATOM 6785 C CA . GLY A 1 907 ? -16.481 27.578 26.994 1.00 92.44 907 GLY A CA 1
ATOM 6786 C C . GLY A 1 907 ? -16.886 26.134 26.723 1.00 92.44 907 GLY A C 1
ATOM 6787 O O . GLY A 1 907 ? -16.694 25.620 25.621 1.00 92.44 907 GLY A O 1
ATOM 6788 N N . ASN A 1 908 ? -17.425 25.472 27.745 1.00 94.50 908 ASN A N 1
ATOM 6789 C CA . ASN A 1 908 ? -17.760 24.057 27.646 1.00 94.50 908 ASN A CA 1
ATOM 6790 C C . ASN A 1 908 ? -18.925 23.827 26.682 1.00 94.50 908 ASN A C 1
ATOM 6792 O O . ASN A 1 908 ? -20.006 24.376 26.876 1.00 94.50 908 ASN A O 1
ATOM 6796 N N . VAL A 1 909 ? -18.711 22.964 25.693 1.00 95.44 909 VAL A N 1
ATOM 6797 C CA . VAL A 1 909 ? -19.725 22.493 24.747 1.00 95.44 909 VAL A CA 1
ATOM 6798 C C . VAL A 1 909 ? -19.710 20.971 24.667 1.00 95.44 909 VAL A C 1
ATOM 6800 O O . VAL A 1 909 ? -18.709 20.320 24.979 1.00 95.44 909 VAL A O 1
ATOM 6803 N N . SER A 1 910 ? -20.841 20.399 24.268 1.00 95.12 910 SER A N 1
ATOM 6804 C CA . SER 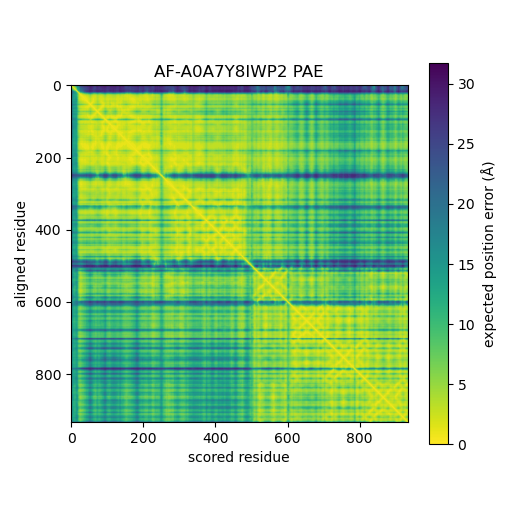A 1 910 ? -20.963 18.992 23.895 1.00 95.12 910 SER A CA 1
ATOM 6805 C C . SER A 1 910 ? -21.398 18.905 22.433 1.00 95.12 910 SER A C 1
ATOM 6807 O O . SER A 1 910 ? -22.244 19.687 21.994 1.00 95.12 910 SER A O 1
ATOM 6809 N N . LEU A 1 911 ? -20.774 17.998 21.681 1.00 94.56 911 LEU A N 1
ATOM 6810 C CA . LEU A 1 911 ? -20.873 17.906 20.225 1.00 94.56 911 LEU A CA 1
ATOM 6811 C C . LEU A 1 911 ? -21.310 16.505 19.816 1.00 94.56 911 LEU A C 1
ATOM 6813 O O . LEU A 1 911 ? -20.868 15.518 20.406 1.00 94.56 911 LEU A O 1
ATOM 6817 N N . LEU A 1 912 ? -22.147 16.432 18.790 1.00 93.44 912 LEU A N 1
ATOM 6818 C CA . LEU A 1 912 ? -22.579 15.185 18.180 1.00 93.44 912 LEU A CA 1
ATOM 6819 C C . LEU A 1 912 ? -22.854 15.428 16.703 1.00 93.44 912 LEU A C 1
ATOM 6821 O O . LEU A 1 912 ? -23.519 16.401 16.356 1.00 93.44 912 LEU A O 1
ATOM 6825 N N . ALA A 1 913 ? -22.369 14.535 15.851 1.00 91.75 913 ALA A N 1
ATOM 6826 C CA . ALA A 1 913 ? -22.687 14.551 14.439 1.00 91.75 913 ALA A CA 1
ATOM 6827 C C . ALA A 1 913 ? -23.098 13.158 13.979 1.00 91.75 913 ALA A C 1
ATOM 6829 O O . ALA A 1 913 ? -22.525 12.160 14.412 1.00 91.75 913 ALA A O 1
ATOM 6830 N N . TYR A 1 914 ? -24.081 13.123 13.091 1.00 88.38 914 TYR A N 1
ATOM 6831 C CA . TYR A 1 914 ? -24.475 11.929 12.365 1.00 88.38 914 TYR A CA 1
ATOM 6832 C C . TYR A 1 914 ? -24.473 12.240 10.874 1.00 88.38 914 TYR A C 1
ATOM 6834 O O . TYR A 1 914 ? -24.768 13.369 10.479 1.00 88.38 914 TYR A O 1
ATOM 6842 N N . PHE A 1 915 ? -24.190 11.242 10.050 1.00 85.50 915 PHE A N 1
ATOM 6843 C CA . PHE A 1 915 ? -24.608 11.266 8.656 1.00 85.50 915 PHE A CA 1
ATOM 6844 C C . PHE A 1 915 ? -25.462 10.048 8.365 1.00 85.50 915 PHE A C 1
ATOM 6846 O O . PHE A 1 915 ? -25.323 9.008 9.010 1.00 85.50 915 PHE A O 1
ATOM 6853 N N . GLY A 1 916 ? -26.338 10.189 7.387 1.00 79.94 916 GLY A N 1
ATOM 6854 C CA . GLY A 1 916 ? -27.169 9.096 6.929 1.00 79.94 916 GLY A CA 1
ATOM 6855 C C . GLY A 1 916 ? -27.668 9.340 5.521 1.00 79.94 916 GLY A C 1
ATOM 6856 O O . GLY A 1 916 ? -27.357 10.362 4.898 1.00 79.94 916 GLY A O 1
ATOM 6857 N N . THR A 1 917 ? -28.433 8.376 5.030 1.00 78.44 917 THR A N 1
ATOM 6858 C CA . THR A 1 917 ? -29.130 8.476 3.752 1.00 78.44 917 THR A CA 1
ATOM 6859 C C . THR A 1 917 ? -30.537 9.037 3.936 1.00 78.44 917 THR A C 1
ATOM 6861 O O . THR A 1 917 ? -31.156 8.893 4.992 1.00 78.44 917 THR A O 1
ATOM 6864 N N . ASP A 1 918 ? -31.068 9.680 2.899 1.00 78.69 918 ASP A N 1
ATOM 6865 C CA . ASP A 1 918 ? -32.438 10.216 2.897 1.00 78.69 918 ASP A CA 1
ATOM 6866 C C . ASP A 1 918 ? -33.517 9.117 2.947 1.00 78.69 918 ASP A C 1
ATOM 6868 O O . ASP A 1 918 ? -34.651 9.376 3.349 1.00 78.69 918 ASP A O 1
ATOM 6872 N N . ASP A 1 919 ? -33.183 7.892 2.526 1.00 77.00 919 ASP A N 1
ATOM 6873 C CA . ASP A 1 919 ? -34.058 6.715 2.611 1.00 77.00 919 ASP A CA 1
ATOM 6874 C C . ASP A 1 919 ? -33.987 5.991 3.967 1.00 77.00 919 ASP A C 1
ATOM 6876 O O . ASP A 1 919 ? -34.755 5.056 4.195 1.00 77.00 919 ASP A O 1
ATOM 6880 N N . GLY A 1 920 ? -33.105 6.440 4.866 1.00 76.38 920 GLY A N 1
ATOM 6881 C CA . GLY A 1 920 ? -32.905 5.863 6.192 1.00 76.38 920 GLY A CA 1
ATOM 6882 C C . GLY A 1 920 ? -32.170 4.523 6.195 1.00 76.38 920 GLY A C 1
ATOM 6883 O O . GLY A 1 920 ? -32.034 3.932 7.262 1.00 76.38 920 GLY A O 1
ATOM 6884 N N . GLU A 1 921 ? -31.692 4.016 5.052 1.00 75.94 921 GLU A N 1
ATOM 6885 C CA . GLU A 1 921 ? -31.014 2.713 4.977 1.00 75.94 921 GLU A CA 1
ATOM 6886 C C . GLU A 1 921 ? -29.644 2.688 5.672 1.00 75.94 921 GLU A C 1
ATOM 6888 O O . GLU A 1 921 ? -29.248 1.620 6.130 1.00 75.94 921 GLU A O 1
ATOM 6893 N N . SER A 1 922 ? -28.967 3.836 5.815 1.00 76.50 922 SER A N 1
ATOM 6894 C CA . SER A 1 922 ? -27.650 3.933 6.464 1.00 76.50 922 SER A CA 1
ATOM 6895 C C . SER A 1 922 ? -27.592 5.066 7.489 1.00 76.50 922 SER A C 1
ATOM 6897 O O . SER A 1 922 ? -28.084 6.171 7.234 1.00 76.50 922 SER A O 1
ATOM 6899 N N . LEU A 1 923 ? -26.935 4.824 8.629 1.00 79.94 923 LEU A N 1
ATOM 6900 C CA . LEU A 1 923 ? -26.729 5.830 9.679 1.00 79.94 923 LEU A CA 1
ATOM 6901 C C . LEU A 1 923 ? -25.397 5.623 10.410 1.00 79.94 923 LEU A C 1
ATOM 6903 O O . LEU A 1 923 ? -25.087 4.530 10.872 1.00 79.94 923 LEU A O 1
ATOM 6907 N N . ALA A 1 924 ? -24.642 6.703 10.602 1.00 81.31 924 ALA A N 1
ATOM 6908 C CA . ALA A 1 924 ? -23.306 6.660 11.189 1.00 81.31 924 ALA A CA 1
ATOM 6909 C C . ALA A 1 924 ? -22.985 7.914 12.028 1.00 81.31 924 ALA A C 1
ATOM 6911 O O . ALA A 1 924 ? -23.523 8.992 11.777 1.00 81.31 924 ALA A O 1
ATOM 6912 N N . ALA A 1 925 ? -22.139 7.770 13.054 1.00 84.75 925 ALA A N 1
ATOM 6913 C CA . ALA A 1 925 ? -21.794 8.791 14.050 1.00 84.75 925 ALA A CA 1
ATOM 6914 C C . ALA A 1 925 ? -20.421 9.414 13.803 1.00 84.75 925 ALA A C 1
ATOM 6916 O O . ALA A 1 925 ? -19.408 8.901 14.262 1.00 84.75 925 ALA A O 1
ATOM 6917 N N . ILE A 1 926 ? -20.377 10.607 13.214 1.00 85.62 926 ILE A N 1
ATOM 6918 C CA . ILE A 1 926 ? -19.101 11.235 12.879 1.00 85.62 926 ILE A CA 1
ATOM 6919 C C . ILE A 1 926 ? -18.358 11.682 14.156 1.00 85.62 926 ILE A C 1
ATOM 6921 O O . ILE A 1 926 ? -18.865 12.510 14.925 1.00 85.62 926 ILE A O 1
ATOM 6925 N N . PRO A 1 927 ? -17.120 11.208 14.385 1.00 82.62 927 PRO A N 1
ATOM 6926 C CA . PRO A 1 927 ? -16.348 11.547 15.566 1.00 82.62 927 PRO A CA 1
ATOM 6927 C C . PRO A 1 927 ? -15.758 12.956 15.456 1.00 82.62 927 PRO A C 1
ATOM 6929 O O . PRO A 1 927 ? -15.156 13.337 14.450 1.00 82.62 927 PRO A O 1
ATOM 6932 N N . PHE A 1 928 ? -15.831 13.706 16.554 1.00 86.62 928 PHE A N 1
ATOM 6933 C CA . PHE A 1 928 ? -15.060 14.935 16.727 1.00 86.62 928 PHE A CA 1
ATOM 6934 C C . PHE A 1 928 ? -13.698 14.623 17.343 1.00 86.62 928 PHE A C 1
ATOM 6936 O O . PHE A 1 928 ? -13.611 14.078 18.444 1.00 86.62 928 PHE A O 1
ATOM 6943 N N . SER A 1 929 ? -12.627 15.019 16.659 1.00 83.38 929 SER A N 1
ATOM 6944 C CA . SER A 1 929 ? -11.264 14.927 17.188 1.00 83.38 929 SER A CA 1
ATOM 6945 C C . SER A 1 929 ? -10.855 16.265 17.785 1.00 83.38 929 SER A C 1
ATOM 6947 O O . SER A 1 929 ? -10.990 17.301 17.136 1.00 83.38 929 SER A O 1
ATOM 6949 N N . ARG A 1 930 ? -10.367 16.266 19.029 1.00 83.81 930 ARG A N 1
ATOM 6950 C CA . ARG A 1 930 ? -9.858 17.489 19.659 1.00 83.81 930 ARG A CA 1
ATOM 6951 C C . ARG A 1 930 ? -8.562 17.909 18.969 1.00 83.81 930 ARG A C 1
ATOM 6953 O O . ARG A 1 930 ? -7.661 17.089 18.829 1.00 83.81 930 ARG A O 1
ATOM 6960 N N . VAL A 1 931 ? -8.475 19.175 18.581 1.00 82.69 931 VAL A N 1
ATOM 6961 C CA . VAL A 1 931 ? -7.252 19.778 18.047 1.00 82.69 931 VAL A CA 1
ATOM 6962 C C . VAL A 1 931 ? -6.473 20.346 19.239 1.00 82.69 931 VAL A C 1
ATOM 6964 O O . VAL A 1 931 ? -7.044 21.150 19.988 1.00 82.69 931 VAL A O 1
ATOM 6967 N N . PRO A 1 932 ? -5.236 19.885 19.503 1.00 71.69 932 PRO A N 1
ATOM 6968 C CA . PRO A 1 932 ? -4.370 20.485 20.510 1.00 71.69 932 PRO A CA 1
ATOM 6969 C C . PRO A 1 932 ? -4.162 21.984 20.227 1.00 71.69 932 PRO A C 1
ATOM 6971 O O . PRO A 1 932 ? -4.229 22.385 19.067 1.00 71.69 932 PRO A O 1
ATOM 6974 N N . PRO A 1 933 ? -3.984 22.808 21.271 1.00 60.38 933 PRO A N 1
ATOM 6975 C CA . PRO A 1 933 ? -3.785 24.247 21.124 1.00 60.38 933 PRO A CA 1
ATOM 6976 C C . PRO A 1 933 ? -2.469 24.620 20.441 1.00 60.38 933 PRO A C 1
ATOM 6978 O O . PRO A 1 933 ? -1.500 23.831 20.546 1.00 60.38 933 PRO A O 1
#

pLDDT: mean 86.99, std 13.66, range [25.88, 98.81]

Secondary structure (DSSP, 8-state):
--SS-HHHHHHHSSS-SSSS-GGGGSTTGGGS-HHHHHHHH-GGG---EEEEETTEEEEEEES-SSEEEE-SSTT--EEEEE--EEEEEEE--SSS--EEEEEEEPPTT----HHHHHHHHHTT-EEEEEPPTTSTT-BSS--SSHHHHS--TT-GGGSHHHHHHHHHHHHHHHHHHHHTSTT-TT-EEEEEEEEEEETHHHHHHHHHHHH-TTEEEEEEES----HHHHTTSTT-HIIIIIIITTS-SS--S-PPTT--S-TTT-HHHHHHHHHH-GGGGGGGBSS-EEEEEETT-SSS-HHHHHHHHHH--B-SS-TT--EEEEEETT--S-TTSSHHHHHHHHHHHHHHHHHHTTSSPPPPPPPEEEEEEETTEEEEEEE-S--HHHHTT-EEEEEEES--BTTSSS----EEEEEEEETTEEEEEEETT---SSSPPP-TTT-EEEEEEE-TTS-EEEPPPEETTEE--SSTT---B-PPPTT--S---------SSSSS--EEEEE-TT-SEEEEEEE--SSS-EEEEEEEE-TTSSBP--TT---SEEEEE-TT-EEEEEHHHHH-GGGGG--EEEEEEESSSPPEEEEEEE-SSGGG-EEEPPPPPPEEEEEEE--TTT-TT-EEEEEEEESSS-EEEEEEEE-TTS-EEEEEEEEEPTT-EEEEPPPP--GGG---EEEEEEEEEEEEEEEEESSSS-EEEE-BPPPPSSEEEEEEEE-SSSSEEEEEEE--SSS-EEEEEEEEETTS-BSSPPEEEEE-TT-EEEEEHHHHHT--TTSPP-EEEEEEEETTS--EEEEEEE-TTT--EEEEE-B--EEEEEEEEEEEESSSEEEEEEEE--SSS-EEEEEEEE-TTS-EEEEEEEEEPTT-EEEEEHHHH-TTS-SSEEEEEEEEEEEEEEEEEEEEETTSS-EEEEPPEEEP-

Solvent-accessible surface area (backbone atoms only — not comparable to full-atom values): 47125 Å² total; per-residue (Å²): 145,86,86,74,61,60,81,52,41,75,53,30,81,79,37,74,87,72,82,78,62,76,52,47,70,34,73,40,36,54,76,63,36,73,66,53,50,49,59,45,58,40,65,87,66,27,75,67,47,76,47,83,50,96,77,34,25,48,34,37,32,37,46,41,74,64,35,46,26,35,44,48,52,89,89,43,54,79,46,71,65,40,51,21,34,32,25,28,37,40,13,47,42,91,67,92,65,66,21,42,29,35,41,34,36,38,34,81,88,50,38,45,47,60,68,60,16,44,51,44,8,75,75,58,25,26,17,38,14,31,26,40,39,50,16,78,81,17,39,42,70,28,41,81,42,56,43,10,49,38,29,30,78,96,36,61,71,29,9,38,65,44,56,36,34,48,35,54,51,26,49,53,35,47,47,44,54,50,31,67,39,88,86,27,86,63,30,42,29,65,89,38,26,28,33,28,18,39,34,49,6,8,39,37,24,38,45,41,29,31,72,41,76,68,33,37,29,33,37,22,27,39,45,48,16,55,54,79,61,50,33,51,42,62,41,18,39,61,33,54,45,48,42,56,62,52,56,77,83,77,86,79,90,76,78,63,89,46,49,53,89,39,88,84,60,26,68,41,42,44,49,39,52,40,60,64,31,36,40,63,28,19,43,30,25,27,29,25,37,42,38,36,37,22,58,35,11,48,84,41,40,60,45,21,46,34,50,33,61,28,11,46,29,68,55,79,77,42,97,80,58,47,78,44,41,32,68,38,80,51,28,45,55,65,57,73,78,38,70,69,49,37,61,66,44,49,60,32,51,51,45,50,50,33,32,51,71,70,74,44,72,83,75,80,57,67,36,44,78,50,66,49,80,56,94,66,23,45,38,40,41,38,38,42,92,55,60,54,79,74,52,55,75,39,50,41,34,39,35,37,19,53,57,51,56,41,71,48,97,75,58,47,26,54,36,79,40,77,33,46,80,57,87,62,28,32,38,40,69,50,52,61,74,42,60,32,87,44,65,52,59,58,44,74,80,52,29,32,35,33,40,39,41,27,40,69,81,51,39,64,31,20,26,63,48,26,40,47,80,36,75,44,54,94,55,88,92,64,79,62,43,31,42,73,46,86,88,66,86,68,89,71,75,74,48,72,72,79,65,75,38,69,82,83,55,69,46,56,45,82,37,61,62,76,43,72,36,42,30,38,30,32,17,37,81,45,88,50,73,36,28,37,41,41,34,47,21,30,47,70,25,44,72,47,80,44,66,14,26,46,60,68,44,70,45,81,38,53,36,41,14,37,48,74,49,48,46,33,55,72,18,20,69,25,44,36,59,37,57,30,30,40,35,38,27,43,72,60,78,78,52,18,48,38,31,38,36,26,50,98,49,77,49,38,50,24,53,41,61,66,57,47,74,59,34,41,47,30,43,32,75,61,59,51,87,82,46,76,78,35,50,56,38,36,40,37,33,22,62,52,56,52,23,51,35,39,35,38,27,11,14,46,70,26,50,73,64,47,75,50,75,48,79,22,36,40,47,6,30,50,79,43,67,75,75,85,54,62,78,88,48,22,55,38,32,36,46,35,39,35,78,36,42,25,34,40,33,39,41,37,39,82,78,50,34,44,33,49,45,63,22,38,50,80,54,79,61,57,59,28,39,40,38,67,43,41,60,57,77,66,40,44,33,35,39,37,42,34,28,81,39,84,58,66,36,48,32,45,34,40,45,22,32,35,75,38,49,69,72,55,78,72,31,79,48,78,31,37,24,46,7,43,45,79,44,38,57,40,70,64,63,68,64,47,90,86,62,74,66,46,56,21,27,40,42,40,32,34,57,95,40,45,56,47,44,38,38,34,43,23,32,80,85,53,53,6,32,21,52,44,73,42,44,63,59,48,60,48,38,33,27,32,24,60,47,44,37,44,100,51,35,43,26,41,40,20,46,19,25,78,43,86,55,68,35,52,34,41,41,36,38,24,33,39,85,29,49,77,72,50,76,43,80,45,74,34,47,36,31,20,30,52,72,42,41,56,59,69,73,39,75,86,56,62,78,68,40,58,25,31,38,40,40,38,31,86,36,51,35,35,76,44,34,36,38,34,35,76,85,38,40,24,35,26,48,56,57,72,32,75,50,81,132

Sequence (933 aa):
MRTLIFSLLLISVCLPVGDLCAADKVPPYDLWTPEVLAQIRDRSTLNHEITLRPGYADVFFTSNPSAGWYDAEPPYAVHRNGSIRIHAYLAVPASAGPFPALVIGHGHGGQADLSLASQVAGFGYVALAIDGPMAGQSAGGPKDHNQAWISVDDGPEYGYLYHYAYAGMRALTLLEELSQAPGNPYKIDASRLGVLGASMGGILTSIINGIDDRVKTAIVLAAAGQWQHSMRFPGSWLYHGLYTGTRDQPYNGADPPNSVEDIDTDPTAITFMNYFDPIRYTPRQHAPVLVIVGTHDGYFPLTCANQMALGIASAGTHDNFEKRLWLFPNARHGLLDNPLQLFQLVTPLLQWLDYSFGKRDKPLAEPQVAMSQDPAGLRFEIALGEPSSRLAGASASLHAATRVDANVTSIQDFRRYTCNLQGDKFVTVIPSGDRPATGDAYSAGNVIYYATVTDAGQLPVSSLVYRAGRILDLSSDFVPGIDPYEGSSVVVPVPPPRMDAASTVASSVPVPDGAAYQGMSLANPDDSVMTLRMEARGADGRLKAADGLINPVFMNLAPRSQRIFLAEEWMGAGARRLDGAFRFGWSGVRAASLAFRGNVAPAELSEIGPLAEPGTRLWLPLAWEQDPGGARRIRIFAAGGASGVTVDFRNKAGTVVSTQTADLPALGGADLVPPQGQGLQEPALADIRASAPVSARLEVTGSGDPWSIEARAAPAAGKYIQPHVEWNGVFRTLLLLVNPSSESRDLVLRLRSASGTSVVPEASLKVAGYGIESRTVESIFGIAAPTPAGAGWVEVEGIGGPVLVTALAADPLSGAAAASVLLQAGAGTWSMPFFVEDAGYWTGLAILNPTDSPVTIEFSAYKPDGTLIARVPLTLEGRQGRTQLVSQWIPSLPSVSTGRIVLSAQGNVSLLAYFGTDDGESLAAIPFSRVPP

Foldseek 3Di:
DPFFPDVVVLLPVVPPPDDDDSLCCFFPNVVQDPVNLVQLLDLVQFPKDWADDVQKIKIKTWLDQWAWAFELDPPRDIDTGHIKMKIKIKGAAPDAALAFEEEEEEAQPAAFDNVVQSVVNVLGYTYIGIGFGVHDPIYDAYDRALQQLLQAPVHNRHHRLVRRLSNSSSVLSVLVVCCPPVPSPRSHDQQRYAYEYAHSSLLSQLSNQLRPLSHLEGERHLAFFPVLLLLQFPQACCVLGNAVVQFDPPDDPDHRRRHADACFWGPSNQRSNRHRGSLNSQLEGNYAYEYEHECQALHQHLQRLLLSQQQHDYNPNDPLHHYFYDYDYQDYRCQPPDPVSVVLVVLQVSVRSCSSVVNDDRDQAAWDWAWDADQFAIKIKTARVDAVVQCVQKWKKKWKFLAAAPADPGGFRTDIDTWDDDHRITMDGDGFQDHTPDDGGDDLQRMKMKMWMATNSRHIGIHAIDHSRHRNHSDPPHHHHHHRHPPRPDPDPNRPPPPPFPPDDKFKFFDAFPFAWKKKKWWAAAQAKKKKWKFQAALQLDGDRHHSFAGIFMDIDHGRFMDIDINCSTGNPVVNRRGFIMIMHMNDPGTQMWMWTADSGQLATEIDGTADDWDQKWKDFPPCVLPVPWFKKKKKFAPFAKKKKKKFFAAQQQHGLDIDIDTGHGRHMDIDGDDDDDDRNHGGMITMGMPHTMWMKMWTDDPAHIYIDTIDDFDWFDKWKDLKDWPQLQKWKKKKKFAQAQAKWKKWKFWAALLLHTLADIFIDIGHGRHIDIDTPCRRRVDDPPRDTGMGMMMMGIPPTTIWIWIWIAGPPRSAIEIDTTDWWWAFKWKFSKAWAAPWKWKKKKKWAQAQAKKWKWKWWAANSSHTDDIQIDIAHHGHMDMDTPCVSPVSDDNTDMTMMMMGIPGTMDIWMKMDTPVRSHIYTTDIDGDDD

Nearest PDB structures (foldseek):
  6fkx-assembly1_C  TM=6.861E-01  e=1.407E-09  metagenome
  6agq-assembly1_C  TM=6.420E-01  e=4.335E-10  Paenibacillus sp. R4
  2ii7-assembly2_E  TM=8.269E-01  e=1.122E-03  Anabaena sp.
  2ii7-assembly2_D  TM=7.983E-01  e=1.179E-03  Anabaena sp.
  2ii7-assembly1_B  TM=7.009E-01  e=1.300E-03  Anabaena sp.